Protein 4AO9 (pdb70)

Secondary structure (DSSP, 8-state):
-HHHHHHHHHHHHHHHHHH-HHHHHHHHHHTTTSGGG-SSGGG--SS-PPEEEEEETTEEEETT--EEEESSGGGGTTTT-S--HHHHHHHHHHHHT-S---SEESSHHHHHHHHHHHSTT-SEEEEESSHHHHHHHHHHHHHHHHT--EEEEETT-B-STT-BBSSSB-TTS--SEEEEE-TT-HHHHHHHHHHTGGGEEEEEE-SEESTTT-EEPPHHHHHHHHHHHHHHTPEEEEE-TTGGGGSTT-HHHHHT---SEEEEEGGGGTTSS-EEEEE-HHHHGGG-TTT-S-----TTTT-HHHHHHHHHHHHHTS-HHHHHHHHHHHHHHHHHHHHHHHHHTBS-EEEEETTEEEEES--S---SGGGGTT--HHHHHHHHHHHHHTTEE--TT-EEE--TT--HHHHHHHHHHHHHHHHHSGGGSPB--/-HHHHHHHHHHHHHHHHHH-HHHHHHHHHHTTTSGGG-SSGGG--SS-PPEEEEEETTEEEETT--EEEESSGGGGTTTT-S--HHHHHHHHHHHHT-S---SEESSHHHHHHHHHHHSTT-SEEEEESSHHHHHHHHHHHHHHHHT--EEEEETT-B-STT-BBSSSB-TTS---EEEEE-TT-HHHHHHHHHHTGGGEEEEEE-SEESTTTSEEPPHHHHHHHHHHHHHHTPEEEEE-TTGGGGSTT-HHHHHT---SEEEEEGGGGTTSS-EEEEE-HHHHGGG-TTT-S-----SSTT-HHHHHHHHHIIIIIS-HHHHHHHHHHHHHHHHHHHHHHHHHTBS-EEEEETTEEEEES--S---SGGGGTT--HHHHHHHHHHHHHTTEE--TT-EEE--TT--HHHHHHHHHHHHHHHHHHTTTSPBP-

B-factor: mean 13.39, std 5.67, range [2.56, 36.98]

InterPro domains:
  IPR005814 Aminotransferase class-III [PF00202] (48-366)
  IPR015421 Pyridoxal phosphate-dependent transferase, major domain [G3DSA:3.40.640.10] (85-323)
  IPR015422 Pyridoxal phosphate-dependent transferase, small domain [G3DSA:3.90.1150.10] (22-418)
  IPR015424 Pyridoxal phosphate-dependent transferase [SSF53383] (23-423)

Foldseek 3Di:
DVVVLVVLLVVLQVVVCVQAVQQVVQQVVLCVPDPSSDDDVLQADPPGHFAWDDWDQQWTATPSGFIFREFCQPVQLRQATDCNVLLVVLLVVLVVVPWLPPDDDDQLVLLQVVLCVLAVLFVGKFKDQFQLVQVVVVQVLLCVVLVAFEEEEEAQADRDDQAGHHQHRDPNHDPGRYDYYHAQDLVRLLVVCQVCLSRYSEYEYECFGRRLFAAHRDLSNLVSNLVSCVVSVHFYEYEQQPQCLQALRGDCVVSVHRTQKYKHARNLLLSHRIIMMGGDPVSVVLDPVVDHDDDDDDRCGRISSSSSNNSSCQPPPSHNVNSHVQQVVLVVLQVLQQVLCVVLQFQWHWHHGGQKIFIARHADDDNGSVRRVPGDLSLLVSLQSLSVVLRHHHGSRRITGHHDSQDPVNSVSVSVSSVVSCVVCVVPTHGND/DVVVLVVLLVVLQVVVCVQAVQQVVQQVVLCVPDPSSDDDVQQADPPGHFAWDDWDFQWTATPSGFIFREFCQPVQLRQATDCNPLLVVLLVVLVVVPWLPPDDDDQLVLLQVVLCVLQVLFVGKFKDQFQLLQVVVVQVLLCVVLVAFEEEEEALADRDDQAHHHQHGDPSHDPTRYDYYHAQDLVRVLVVCVVCLQRYREYEYECFRRRLFAAHRDLSNVVSRLVSCVVSVHFYEYEQQPQCLQALSGDCVVSPHRTQKYKHARNLLLSHRIIMMGGDPVSVVLDVVVDHDDDDDDRCGRISSSSSNNSSCQPPPSDNVVSHVQQVVLVVLQVLLQVLCVVLQFQWHWHHGGQKIFIAQHHDRDNGSVRRPPTDLSLLQSLQSLSVVLRHHHGSRRITGHHRSQDPVNSVSVSVSSNVSCVVCVVPTHGHD

Radius of gyration: 27.03 Å; Cα contacts (8 Å, |Δi|>4): 2043; chains: 2; bounding box: 91×58×59 Å

CATH classification: 3.90.1150.10 (+1 more: 3.40.640.10)

Nearest PDB structures (foldseek):
  4aoa-assembly1_A  TM=1.001E+00  e=7.523E-86  Variovorax paradoxus
  2yku-assembly1_C  TM=9.860E-01  e=5.138E-57  Mesorhizobium sp. LUK
  3fqa-assembly1_B  TM=9.508E-01  e=5.139E-36  Synechococcus elongatus PCC 6301
  2e7u-assembly1_A-2  TM=9.328E-01  e=7.693E-36  Thermus thermophilus HB8
  2hoz-assembly1_B  TM=9.363E-01  e=2.436E-35  Synechococcus elongatus PCC 6301

Solvent-accessible surface area: 27802 Å² total; per-residue (Å²): 112,123,63,39,6,68,119,26,20,64,60,3,58,130,92,12,34,89,51,6,69,22,0,59,156,43,16,108,37,4,20,132,28,0,1,0,0,0,1,5,21,46,8,28,23,40,42,4,2,1,3,1,37,104,3,101,22,12,9,0,30,3,32,45,51,65,150,8,10,1,0,1,0,9,13,0,0,0,0,8,4,0,28,16,66,55,4,55,85,18,0,35,127,10,5,120,26,1,12,11,12,4,4,4,4,79,47,0,10,124,0,0,122,37,0,12,95,11,1,81,7,2,82,24,0,0,0,3,3,8,15,14,17,0,1,1,6,0,0,9,0,0,12,74,72,33,68,50,133,30,0,0,0,2,20,10,3,67,6,6,9,4,0,9,11,38,87,191,59,39,84,8,18,3,45,15,65,27,37,33,8,57,5,24,45,19,151,41,0,87,52,42,0,80,177,34,2,110,92,0,0,0,0,0,2,14,0,1,2,1,34,21,2,0,0,33,6,49,86,92,0,0,73,0,0,40,75,1,0,92,126,23,43,5,6,0,0,0,7,0,15,20,1,0,0,3,5,52,77,0,5,1,58,148,62,64,12,136,2,14,0,1,0,1,0,24,0,0,0,1,0,10,8,0,0,1,1,0,0,74,39,78,0,0,42,24,0,16,41,118,118,22,80,6,57,4,27,16,27,7,3,4,33,9,6,3,1,13,0,0,58,5,0,3,51,139,43,0,33,31,134,20,1,17,49,4,13,130,74,0,73,58,1,48,64,103,0,48,52,38,1,77,127,84,20,3,6,5,32,3,14,6,32,1,1,0,0,1,1,0,10,34,102,36,109,6,100,14,35,135,60,28,78,105,36,40,43,40,4,55,55,6,4,6,7,23,2,15,88,73,84,0,8,5,2,36,49,7,0,1,0,0,1,56,48,6,70,93,57,20,9,70,110,2,21,66,3,0,25,52,0,7,66,65,34,34,101,26,7,54,139,30,172,109,127,78,50,4,68,110,24,19,53,55,16,60,143,146,10,38,107,45,5,56,24,0,66,156,46,9,108,64,5,17,172,22,0,2,1,0,0,1,6,21,51,9,28,22,41,43,3,2,1,2,0,38,102,2,102,22,11,19,0,40,3,33,45,51,69,143,7,7,1,0,1,0,9,14,1,0,0,0,9,4,1,28,15,68,60,4,54,83,20,0,36,129,11,5,123,26,1,9,11,12,4,4,4,4,80,36,0,8,103,0,0,101,26,0,11,98,13,1,72,5,2,74,26,0,0,0,3,3,8,15,14,15,0,2,1,6,0,0,9,0,0,13,75,75,33,67,57,134,36,0,0,0,2,13,14,3,70,5,6,10,3,0,11,12,37,88,190,58,36,88,9,17,3,43,17,66,28,32,30,8,42,5,28,43,14,152,43,0,98,52,45,0,135,178,51,1,97,88,0,0,0,0,0,2,13,0,1,2,1,36,24,3,0,0,30,7,48,71,95,1,0,82,0,0,46,107,12,0,92,148,26,40,5,7,0,0,0,6,1,14,22,1,0,2,1,7,49,78,0,3,2,53,137,55,66,6,125,2,14,0,0,0,0,0,24,1,0,0,1,4,9,10,1,0,1,0,0,0,70,41,78,0,0,44,24,0,16,42,122,121,22,78,5,57,5,27,19,23,6,3,5,21,9,2,3,0,6,0,0,64,7,0,3,53,140,40,0,33,49,140,14,1,16,50,4,15,128,67,0,71,58,2,47,63,104,0,48,63,38,2,78,129,76,21,5,8,9,34,3,15,7,27,1,1,0,0,1,0,2,10,27,91,46,110,6,96,16,30,128,67,18,93,102,24,42,36,45,5,42,55,6,4,6,9,20,3,17,59,73,74,1,9,5,2,37,62,7,0,1,0,0,0,50,46,4,70,96,65,22,11,71,87,1,19,68,4,0,25,53,0,7,67,64,34,31,91,22,6,53,143,37,173

Organism: Variovorax paradoxus (NCBI:txid34073)

Sequence (866 aa):
THAAIDQALADAYRRFTDANPASQRQFEAQARYMPGANSRSVLFYAPFPLTIARGEGAALWDADGHRYADFIAEYTAGVYGHSAPEIRDAVIEAMQGGINLTGHNLLEGRLARLICERFPQIEQLRFTNSGTEANLMALTAALHFTGRRKIVVFSGGYHGGVLGFGARPSSPTTVPFDFLVLPYNDAQTARAQIERHGPEIAVVLVEPMQGASGCIPGQPDFLQALRESATQVGALLVFDEVMTSRLAPHGLANKLGIRSDLTTLGKYIGGGMSFGAFGGRADVMALFDPRTGPLAHSGGTFNNNVMTMAAGYAGLTKLFTPEAAGALAERGEALRARLNALCANEGVAMQFTGIGSLMNAHFVQGDVRSSEDLAAVDGRLRQLLFFHLLNEDIYSSPRGFVVLSLPLTDADIDRYVAAIGSFIGGHGALLPRANTHAAIDQALADAYRRFTDANPASQRQFEAQARYMPGANSRSVLFYAPFPLTIARGEGAALWDADGHRYADFIAEYTAGVYGHSAPEIRDAVIEAMQGGINLTGHNLLEGRLARLICERFPQIEQLRFTNSGTEANLMALTAALHFTGRRKIVVFSGGYHGGVLGFGARPSSPTTVPFDFLVLPYNDAQTARAQIERHGPEIAVVLVEPMQGASGCIPGQPDFLQALRESATQVGALLVFDEVMTSRLAPHGLANKLGIRSDLTTLGKYIGGGMSFGAFGGRADVMALFDPRTGPLAHSGTFNNNVMTMAAGYAGLTKLFTPEAAGALAERGEALRARLNALCANEGVAMQFTGIGSLMNAHFVQGDVRSSEDLAAVDGRLRQLLFFHLLNEDIYSSSPRGFVVLSLPLTDADIDRYVAAIGSFIGGHGALLPRAN

Structure (mmCIF, N/CA/C/O backbone):
data_4AO9
#
_entry.id   4AO9
#
_cell.length_a   88.740
_cell.length_b   100.110
_cell.length_c   104.799
_cell.angle_alpha   90.00
_cell.angle_beta   90.00
_cell.angle_gamma   90.00
#
_symmetry.space_group_name_H-M   'P 21 21 21'
#
loop_
_entity.id
_entity.type
_entity.pdbx_description
1 polymer 'BETA-PHENYLALANINE AMINOTRANSFERASE'
2 non-polymer "PYRIDOXAL-5'-PHOSPHATE"
3 non-polymer GLYCEROL
4 water water
#
loop_
_atom_site.group_PDB
_atom_site.id
_atom_site.type_symbol
_atom_site.label_atom_id
_atom_site.label_alt_id
_atom_site.label_comp_id
_atom_site.label_asym_id
_atom_site.label_entity_id
_atom_site.label_seq_id
_atom_site.pdbx_PDB_ins_code
_atom_site.Cartn_x
_atom_site.Cartn_y
_atom_site.Cartn_z
_atom_site.occupancy
_atom_site.B_iso_or_equiv
_atom_site.auth_seq_id
_atom_site.auth_comp_id
_atom_site.auth_asym_id
_atom_site.auth_atom_id
_atom_site.pdbx_PDB_model_num
ATOM 1 N N . THR A 1 22 ? -20.313 7.891 -12.950 1.00 34.66 2 THR A N 1
ATOM 2 C CA . THR A 1 22 ? -19.353 6.781 -13.242 1.00 34.15 2 THR A CA 1
ATOM 3 C C . THR A 1 22 ? -17.913 7.282 -13.381 1.00 33.57 2 THR A C 1
ATOM 4 O O . THR A 1 22 ? -17.018 6.770 -12.708 1.00 33.02 2 THR A O 1
ATOM 8 N N . HIS A 1 23 ? -17.698 8.273 -14.248 1.00 33.09 3 HIS A N 1
ATOM 9 C CA . HIS A 1 23 ? -16.368 8.842 -14.472 1.00 32.43 3 HIS A CA 1
ATOM 10 C C . HIS A 1 23 ? -15.765 9.366 -13.169 1.00 32.07 3 HIS A C 1
ATOM 11 O O . HIS A 1 23 ? -14.609 9.064 -12.845 1.00 31.65 3 HIS A O 1
ATOM 18 N N . ALA A 1 24 ? -16.558 10.136 -12.424 1.00 31.56 4 ALA A N 1
ATOM 19 C CA . ALA A 1 24 ? -16.136 10.682 -11.132 1.00 30.80 4 ALA A CA 1
ATOM 20 C C . ALA A 1 24 ? -15.835 9.573 -10.122 1.00 30.02 4 ALA A C 1
ATOM 21 O O . ALA A 1 24 ? -14.838 9.642 -9.392 1.00 29.91 4 ALA A O 1
ATOM 23 N N . ALA A 1 25 ? -16.689 8.549 -10.105 1.00 29.16 5 ALA A N 1
ATOM 24 C CA . ALA A 1 25 ? -16.541 7.397 -9.213 1.00 28.25 5 ALA A CA 1
ATOM 25 C C . ALA A 1 25 ? -15.277 6.582 -9.512 1.00 27.22 5 ALA A C 1
ATOM 26 O O . ALA A 1 25 ? -14.646 6.043 -8.597 1.00 26.85 5 ALA A O 1
ATOM 28 N N . ILE A 1 26 ? -14.920 6.488 -10.790 1.00 26.30 6 ILE A N 1
ATOM 29 C CA . ILE A 1 26 ? -13.684 5.807 -11.187 1.00 25.31 6 ILE A CA 1
ATOM 30 C C . ILE A 1 26 ? -12.460 6.610 -10.718 1.00 25.46 6 ILE A C 1
ATOM 31 O O . ILE A 1 26 ? -11.502 6.031 -10.191 1.00 24.46 6 ILE A O 1
ATOM 36 N N . ASP A 1 27 ? -12.503 7.932 -10.896 1.00 25.70 7 ASP A N 1
ATOM 37 C CA . ASP A 1 27 ? -11.445 8.818 -10.388 1.00 26.08 7 ASP A CA 1
ATOM 38 C C . ASP A 1 27 ? -11.266 8.650 -8.878 1.00 26.06 7 ASP A C 1
ATOM 39 O O . ASP A 1 27 ? -10.136 8.566 -8.392 1.00 25.59 7 ASP A O 1
ATOM 44 N N . GLN A 1 28 ? -12.384 8.598 -8.150 1.00 26.39 8 GLN A N 1
ATOM 45 C CA . GLN A 1 28 ? -12.383 8.405 -6.698 1.00 26.55 8 GLN A CA 1
ATOM 46 C C . GLN A 1 28 ? -11.774 7.062 -6.296 1.00 25.65 8 GLN A C 1
ATOM 47 O O . GLN A 1 28 ? -10.928 7.009 -5.404 1.00 25.29 8 GLN A O 1
ATOM 53 N N . ALA A 1 29 ? -12.205 5.987 -6.960 1.00 24.63 9 ALA A N 1
ATOM 54 C CA . ALA A 1 29 ? -11.710 4.640 -6.672 1.00 23.57 9 ALA A CA 1
ATOM 55 C C . ALA A 1 29 ? -10.209 4.537 -6.933 1.00 22.67 9 ALA A C 1
ATOM 56 O O . ALA A 1 29 ? -9.488 3.865 -6.190 1.00 22.54 9 ALA A O 1
ATOM 58 N N . LEU A 1 30 ? -9.747 5.211 -7.985 1.00 22.13 10 LEU A N 1
ATOM 59 C CA . LEU A 1 30 ? -8.323 5.216 -8.319 1.00 21.20 10 LEU A CA 1
ATOM 60 C C . LEU A 1 30 ? -7.494 5.987 -7.292 1.00 21.19 10 LEU A C 1
ATOM 61 O O . LEU A 1 30 ? -6.412 5.531 -6.902 1.00 20.40 10 LEU A O 1
ATOM 66 N N . ALA A 1 31 ? -8.003 7.141 -6.855 1.00 21.19 11 ALA A N 1
ATOM 67 C CA . ALA A 1 31 ? -7.340 7.936 -5.815 1.00 21.21 11 ALA A CA 1
ATOM 68 C C . ALA A 1 31 ? -7.173 7.105 -4.543 1.00 21.27 11 ALA A C 1
ATOM 69 O O . ALA A 1 31 ? -6.113 7.126 -3.905 1.00 21.05 11 ALA A O 1
ATOM 71 N N . ASP A 1 32 ? -8.223 6.366 -4.196 1.00 21.44 12 ASP A N 1
ATOM 72 C CA . ASP A 1 32 ? -8.210 5.460 -3.058 1.00 21.60 12 ASP A CA 1
ATOM 73 C C . ASP A 1 32 ? -7.160 4.346 -3.232 1.00 20.66 12 ASP A C 1
ATOM 74 O O . ASP A 1 32 ? -6.406 4.052 -2.308 1.00 20.73 12 ASP A O 1
ATOM 79 N N . ALA A 1 33 ? -7.107 3.745 -4.422 1.00 19.49 13 ALA A N 1
ATOM 80 C CA . ALA A 1 33 ? -6.133 2.684 -4.702 1.00 18.44 13 ALA A CA 1
ATOM 81 C C . ALA A 1 33 ? -4.691 3.189 -4.584 1.00 17.85 13 ALA A C 1
ATOM 82 O O . ALA A 1 33 ? -3.830 2.504 -4.009 1.00 17.14 13 ALA A O 1
ATOM 84 N N . TYR A 1 34 ? -4.442 4.387 -5.115 1.00 17.66 14 TYR A N 1
ATOM 85 C CA . TYR A 1 34 ? -3.124 5.025 -5.006 1.00 17.54 14 TYR A CA 1
ATOM 86 C C . TYR A 1 34 ? -2.726 5.197 -3.539 1.00 18.13 14 TYR A C 1
ATOM 87 O O . TYR A 1 34 ? -1.600 4.881 -3.153 1.00 18.22 14 TYR A O 1
ATOM 96 N N . ARG A 1 35 ? -3.658 5.687 -2.720 1.00 18.52 15 ARG A N 1
ATOM 97 C CA . ARG A 1 35 ? -3.358 5.917 -1.307 1.00 18.93 15 ARG A CA 1
ATOM 98 C C . ARG A 1 35 ? -3.029 4.627 -0.566 1.00 18.35 15 ARG A C 1
ATOM 99 O O . ARG A 1 35 ? -2.046 4.568 0.180 1.00 18.42 15 ARG A O 1
ATOM 107 N N . ARG A 1 36 ? -3.857 3.602 -0.758 1.00 17.94 16 ARG A N 1
ATOM 108 C CA . ARG A 1 36 ? -3.652 2.321 -0.094 1.00 17.85 16 ARG A CA 1
ATOM 109 C C . ARG A 1 36 ? -2.327 1.684 -0.534 1.00 16.68 16 ARG A C 1
ATOM 110 O O . ARG A 1 36 ? -1.572 1.171 0.295 1.00 16.79 16 ARG A O 1
ATOM 118 N N . PHE A 1 37 ? -2.055 1.745 -1.835 1.00 16.23 17 PHE A N 1
ATOM 119 C CA . PHE A 1 37 ? -0.795 1.250 -2.389 1.00 15.21 17 PHE A CA 1
ATOM 120 C C . PHE A 1 37 ? 0.400 1.984 -1.773 1.00 15.47 17 PHE A C 1
ATOM 121 O O . PHE A 1 37 ? 1.369 1.354 -1.329 1.00 15.08 17 PHE A O 1
ATOM 129 N N . THR A 1 38 ? 0.314 3.313 -1.724 1.00 15.43 18 THR A N 1
ATOM 130 C CA . THR A 1 38 ? 1.380 4.139 -1.152 1.00 16.13 18 THR A CA 1
ATOM 131 C C . THR A 1 38 ? 1.620 3.818 0.328 1.00 16.33 18 THR A C 1
ATOM 132 O O . THR A 1 38 ? 2.756 3.601 0.739 1.00 16.52 18 THR A O 1
ATOM 136 N N . ASP A 1 39 ? 0.543 3.771 1.115 1.00 17.11 19 ASP A N 1
ATOM 137 C CA . ASP A 1 39 ? 0.654 3.546 2.561 1.00 17.34 19 ASP A CA 1
ATOM 138 C C . ASP A 1 39 ? 1.231 2.181 2.904 1.00 16.49 19 ASP A C 1
ATOM 139 O O . ASP A 1 39 ? 1.944 2.036 3.896 1.00 16.11 19 ASP A O 1
ATOM 144 N N . ALA A 1 40 ? 0.941 1.196 2.054 1.00 16.02 20 ALA A N 1
ATOM 145 C CA . ALA A 1 40 ? 1.360 -0.183 2.282 1.00 15.49 20 ALA A CA 1
ATOM 146 C C . ALA A 1 40 ? 2.790 -0.463 1.833 1.00 14.78 20 ALA A C 1
ATOM 147 O O . ALA A 1 40 ? 3.353 -1.494 2.204 1.00 14.51 20 ALA A O 1
ATOM 149 N N . ASN A 1 41 ? 3.374 0.457 1.063 1.00 13.88 21 ASN A N 1
ATOM 150 C CA . ASN A 1 41 ? 4.694 0.228 0.452 1.00 13.42 21 ASN A CA 1
ATOM 151 C C . ASN A 1 41 ? 5.723 1.344 0.695 1.00 13.28 21 ASN A C 1
ATOM 152 O O . ASN A 1 41 ? 6.322 1.874 -0.253 1.00 13.86 21 ASN A O 1
ATOM 157 N N . PRO A 1 42 ? 5.967 1.685 1.980 1.00 13.44 22 PRO A N 1
ATOM 158 C CA . PRO A 1 42 ? 6.906 2.783 2.236 1.00 13.03 22 PRO A CA 1
ATOM 159 C C . PRO A 1 42 ? 8.358 2.515 1.835 1.00 13.23 22 PRO A C 1
ATOM 160 O O . PRO A 1 42 ? 9.068 3.449 1.432 1.00 13.26 22 PRO A O 1
ATOM 164 N N . ALA A 1 43 ? 8.804 1.269 1.951 1.00 12.35 23 ALA A N 1
ATOM 165 C CA . ALA A 1 43 ? 10.164 0.929 1.557 1.00 12.25 23 ALA A CA 1
ATOM 166 C C . ALA A 1 43 ? 10.325 1.089 0.039 1.00 12.11 23 ALA A C 1
ATOM 167 O O . ALA A 1 43 ? 11.337 1.632 -0.421 1.00 12.52 23 ALA A O 1
ATOM 169 N N . SER A 1 44 ? 9.331 0.657 -0.734 1.00 12.23 24 SER A N 1
ATOM 170 C CA . SER A 1 44 ? 9.395 0.885 -2.183 1.00 12.09 24 SER A CA 1
ATOM 171 C C . SER A 1 44 ? 9.361 2.368 -2.522 1.00 12.19 24 SER A C 1
ATOM 172 O O . SER A 1 44 ? 10.034 2.813 -3.456 1.00 12.22 24 SER A O 1
ATOM 175 N N . GLN A 1 45 ? 8.604 3.152 -1.754 1.00 12.67 25 GLN A N 1
ATOM 176 C CA . GLN A 1 45 ? 8.568 4.583 -2.030 1.00 13.28 25 GLN A CA 1
ATOM 177 C C . GLN A 1 45 ? 9.921 5.237 -1.744 1.00 13.29 25 GLN A C 1
ATOM 178 O O . GLN A 1 45 ? 10.397 6.038 -2.548 1.00 12.59 25 GLN A O 1
ATOM 184 N N . ARG A 1 46 ? 10.523 4.901 -0.600 1.00 13.47 26 ARG A N 1
ATOM 185 C CA . ARG A 1 46 ? 11.860 5.383 -0.236 1.00 13.79 26 ARG A CA 1
ATOM 186 C C . ARG A 1 46 ? 12.880 5.042 -1.320 1.00 13.14 26 ARG A C 1
ATOM 187 O O . ARG A 1 46 ? 13.686 5.884 -1.723 1.00 13.27 26 ARG A O 1
ATOM 195 N N . GLN A 1 47 ? 12.832 3.799 -1.785 1.00 13.01 27 GLN A N 1
ATOM 196 C CA . GLN A 1 47 ? 13.781 3.333 -2.790 1.00 12.96 27 GLN A CA 1
ATOM 197 C C . GLN A 1 47 ? 13.607 4.089 -4.109 1.00 12.58 27 GLN A C 1
ATOM 198 O O . GLN A 1 47 ? 14.605 4.483 -4.739 1.00 12.13 27 GLN A O 1
ATOM 204 N N . PHE A 1 48 ? 12.355 4.307 -4.511 1.00 11.87 28 PHE A N 1
ATOM 205 C CA . PHE A 1 48 ? 12.061 5.076 -5.714 1.00 11.48 28 PHE A CA 1
ATOM 206 C C . PHE A 1 48 ? 12.631 6.487 -5.639 1.00 11.91 28 PHE A C 1
ATOM 207 O O . PHE A 1 48 ? 13.291 6.952 -6.574 1.00 11.65 28 PHE A O 1
ATOM 215 N N . GLU A 1 49 ? 12.388 7.167 -4.522 1.00 12.06 29 GLU A N 1
ATOM 216 C CA . GLU A 1 49 ? 12.853 8.540 -4.382 1.00 13.27 29 GLU A CA 1
ATOM 217 C C . GLU A 1 49 ? 14.375 8.637 -4.436 1.00 12.93 29 GLU A C 1
ATOM 218 O O . GLU A 1 49 ? 14.933 9.577 -5.013 1.00 13.75 29 GLU A O 1
ATOM 224 N N . ALA A 1 50 ? 15.045 7.660 -3.838 1.00 12.47 30 ALA A N 1
ATOM 225 C CA . ALA A 1 50 ? 16.502 7.651 -3.814 1.00 12.15 30 ALA A CA 1
ATOM 226 C C . ALA A 1 50 ? 17.075 7.399 -5.212 1.00 12.00 30 ALA A C 1
ATOM 227 O O . ALA A 1 50 ? 18.016 8.075 -5.658 1.00 11.93 30 ALA A O 1
ATOM 229 N N . GLN A 1 51 ? 16.48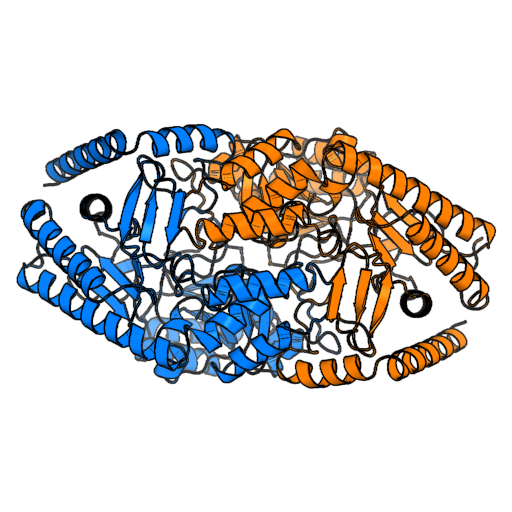1 6.438 -5.906 1.00 11.33 31 GLN A N 1
ATOM 230 C CA . GLN A 1 51 ? 16.978 5.998 -7.201 1.00 11.07 31 GLN A CA 1
ATOM 231 C C . GLN A 1 51 ? 16.684 7.019 -8.304 1.00 10.93 31 GLN A C 1
ATOM 232 O O . GLN A 1 51 ? 17.413 7.077 -9.303 1.00 10.75 31 GLN A O 1
ATOM 238 N N . ALA A 1 52 ? 15.642 7.833 -8.118 1.00 11.21 32 ALA A N 1
ATOM 239 C CA . ALA A 1 52 ? 15.285 8.881 -9.089 1.00 11.14 32 ALA A CA 1
ATOM 240 C C . ALA A 1 52 ? 16.367 9.957 -9.239 1.00 11.16 32 ALA A C 1
ATOM 241 O O . ALA A 1 52 ? 16.353 10.742 -10.191 1.00 11.54 32 ALA A O 1
ATOM 243 N N . ARG A 1 53 ? 17.311 9.995 -8.303 1.00 10.81 33 ARG A N 1
ATOM 244 C CA . ARG A 1 53 ? 18.434 10.918 -8.424 1.00 11.26 33 ARG A CA 1
ATOM 245 C C . ARG A 1 53 ? 19.324 10.569 -9.621 1.00 11.34 33 ARG A C 1
ATOM 246 O O . ARG A 1 53 ? 19.898 11.464 -10.243 1.00 12.74 33 ARG A O 1
ATOM 254 N N . TYR A 1 54 ? 19.426 9.274 -9.928 1.00 9.94 34 TYR A N 1
ATOM 255 C CA . TYR A 1 54 ? 20.463 8.775 -10.844 1.00 9.48 34 TYR A CA 1
ATOM 256 C C . TYR A 1 54 ? 19.942 8.204 -12.140 1.00 9.33 34 TYR A C 1
ATOM 257 O O . TYR A 1 54 ? 20.722 7.995 -13.071 1.00 9.34 34 TYR A O 1
ATOM 266 N N . MET A 1 55 ? 18.650 7.914 -12.184 1.00 9.51 35 MET A N 1
ATOM 267 C CA . MET A 1 55 ? 18.024 7.435 -13.418 1.00 9.87 35 MET A CA 1
ATOM 268 C C . MET A 1 55 ? 16.720 8.181 -13.583 1.00 10.35 35 MET A C 1
ATOM 269 O O . MET A 1 55 ? 16.048 8.423 -12.597 1.00 10.40 35 MET A O 1
ATOM 274 N N . PRO A 1 56 ? 16.362 8.563 -14.821 1.00 10.40 36 PRO A N 1
ATOM 275 C CA . PRO A 1 56 ? 15.154 9.389 -14.951 1.00 11.26 36 PRO A CA 1
ATOM 276 C C . PRO A 1 56 ? 13.916 8.604 -14.527 1.00 11.40 36 PRO A C 1
ATOM 277 O O . PRO A 1 56 ? 13.667 7.503 -15.037 1.00 11.56 36 PRO A O 1
ATOM 281 N N . GLY A 1 57 ? 13.165 9.144 -13.567 1.00 11.56 37 GLY A N 1
ATOM 282 C CA . GLY A 1 57 ? 12.040 8.410 -12.982 1.00 11.91 37 GLY A CA 1
ATOM 283 C C . GLY A 1 57 ? 12.455 7.115 -12.293 1.00 11.23 37 GLY A C 1
ATOM 284 O O . GLY A 1 57 ? 11.658 6.167 -12.205 1.00 11.54 37 GLY A O 1
ATOM 285 N N . ALA A 1 58 ? 13.700 7.085 -11.803 1.00 11.71 38 ALA A N 1
ATOM 286 C CA . ALA A 1 58 ? 14.321 5.906 -11.178 1.00 11.68 38 ALA A CA 1
ATOM 287 C C . ALA A 1 58 ? 14.363 4.690 -12.103 1.00 11.63 38 ALA A C 1
ATOM 288 O O . ALA A 1 58 ? 14.511 3.564 -11.654 1.00 11.49 38 ALA A O 1
ATOM 290 N N . ASN A 1 59 ? 14.270 4.937 -13.408 1.00 11.38 39 ASN A N 1
ATOM 291 C CA . ASN A 1 59 ? 13.835 3.907 -14.350 1.00 10.74 39 ASN A CA 1
ATOM 292 C C . ASN A 1 59 ? 14.840 3.613 -15.457 1.00 10.65 39 ASN A C 1
ATOM 293 O O . ASN A 1 59 ? 15.496 4.531 -15.971 1.00 10.85 39 ASN A O 1
ATOM 298 N N . SER A 1 60 ? 14.945 2.333 -15.828 1.00 9.78 40 SER A N 1
ATOM 299 C CA . SER A 1 60 ? 15.804 1.921 -16.936 1.00 10.84 40 SER A CA 1
ATOM 300 C C . SER A 1 60 ? 15.075 1.071 -17.990 1.00 11.04 40 SER A C 1
ATOM 301 O O . SER A 1 60 ? 15.663 0.702 -19.013 1.00 10.85 40 SER A O 1
ATOM 304 N N . ARG A 1 61 ? 13.802 0.764 -17.730 1.00 11.14 41 ARG A N 1
ATOM 305 C CA . ARG A 1 61 ? 12.945 0.014 -18.669 1.00 11.72 41 ARG A CA 1
ATOM 306 C C . ARG A 1 61 ? 11.556 0.579 -18.510 1.00 11.91 41 ARG A C 1
ATOM 307 O O . ARG A 1 61 ? 10.913 0.349 -17.485 1.00 10.99 41 ARG A O 1
ATOM 315 N N . SER A 1 62 ? 11.094 1.324 -19.512 1.00 12.49 42 SER A N 1
ATOM 316 C CA . SER A 1 62 ? 9.875 2.119 -19.373 1.00 13.74 42 SER A CA 1
ATOM 317 C C . SER A 1 62 ? 8.649 1.343 -18.902 1.00 14.21 42 SER A C 1
ATOM 318 O O . SER A 1 62 ? 7.854 1.864 -18.114 1.00 14.49 42 SER A O 1
ATOM 321 N N . VAL A 1 63 ? 8.497 0.100 -19.355 1.00 14.71 43 VAL A N 1
ATOM 322 C CA . VAL A 1 63 ? 7.316 -0.692 -18.986 1.00 15.38 43 VAL A CA 1
ATOM 323 C C . VAL A 1 63 ? 7.235 -0.994 -17.482 1.00 15.22 43 VAL A C 1
ATOM 324 O O . VAL A 1 63 ? 6.157 -1.283 -16.951 1.00 16.04 43 VAL A O 1
ATOM 328 N N . LEU A 1 64 ? 8.374 -0.920 -16.795 1.00 14.33 44 LEU A N 1
ATOM 329 C CA . LEU A 1 64 ? 8.423 -1.210 -15.367 1.00 13.96 44 LEU A CA 1
ATOM 330 C C . LEU A 1 64 ? 7.933 -0.042 -14.529 1.00 14.43 44 LEU A C 1
ATOM 331 O O . LEU A 1 64 ? 7.661 -0.214 -13.347 1.00 15.34 44 LEU A O 1
ATOM 336 N N . PHE A 1 65 ? 7.834 1.147 -15.119 1.00 13.46 45 PHE A N 1
ATOM 337 C CA . PHE A 1 65 ? 7.287 2.265 -14.359 1.00 12.96 45 PHE A CA 1
ATOM 338 C C . PHE A 1 65 ? 5.766 2.295 -14.394 1.00 13.27 45 PHE A C 1
ATOM 339 O O . PHE A 1 65 ? 5.151 2.123 -15.446 1.00 13.42 45 PHE A O 1
ATOM 347 N N . TYR A 1 66 ? 5.170 2.523 -13.228 1.00 12.76 46 TYR A N 1
ATOM 348 C CA . TYR A 1 66 ? 3.752 2.869 -13.147 1.00 12.74 46 TYR A CA 1
ATOM 349 C C . TYR A 1 66 ? 3.536 3.826 -11.984 1.00 13.20 46 TYR A C 1
ATOM 350 O O . TYR A 1 66 ? 4.329 3.855 -11.026 1.00 12.97 46 TYR A O 1
ATOM 359 N N . ALA A 1 67 ? 2.469 4.619 -12.081 1.00 13.71 47 ALA A N 1
ATOM 360 C CA . ALA A 1 67 ? 2.115 5.566 -11.036 1.00 14.44 47 ALA A CA 1
ATOM 361 C C . ALA A 1 67 ? 1.396 4.862 -9.880 1.00 14.53 47 ALA A C 1
ATOM 362 O O . ALA A 1 67 ? 0.743 3.841 -10.088 1.00 14.77 47 ALA A O 1
ATOM 364 N N . PRO A 1 68 ? 1.509 5.400 -8.653 1.00 14.92 48 PRO A N 1
ATOM 365 C CA . PRO A 1 68 ? 2.261 6.608 -8.304 1.00 14.97 48 PRO A CA 1
ATOM 366 C C . PRO A 1 68 ? 3.779 6.402 -8.296 1.00 14.99 48 PRO A C 1
ATOM 367 O O . PRO A 1 68 ? 4.531 7.362 -8.506 1.00 16.18 48 PRO A O 1
ATOM 371 N N . PHE A 1 69 ? 4.205 5.156 -8.077 1.00 13.99 49 PHE A N 1
ATOM 372 C CA . PHE A 1 69 ? 5.605 4.728 -8.180 1.00 13.56 49 PHE A CA 1
ATOM 373 C C . PHE A 1 69 ? 5.596 3.206 -8.271 1.00 13.10 49 PHE A C 1
ATOM 374 O O . PHE A 1 69 ? 4.666 2.571 -7.788 1.00 12.93 49 PHE A O 1
ATOM 382 N N . PRO A 1 70 ? 6.625 2.612 -8.899 1.00 12.56 50 PRO A N 1
ATOM 383 C CA . PRO A 1 70 ? 6.656 1.153 -9.004 1.00 12.30 50 PRO A CA 1
ATOM 384 C C . PRO A 1 70 ? 7.197 0.504 -7.742 1.00 12.02 50 PRO A C 1
ATOM 385 O O . PRO A 1 70 ? 8.063 1.078 -7.066 1.00 12.25 50 PRO A O 1
ATOM 389 N N . LEU A 1 71 ? 6.710 -0.694 -7.448 1.00 11.43 51 LEU A N 1
ATOM 390 C CA . LEU A 1 71 ? 7.295 -1.513 -6.392 1.00 11.51 51 LEU A CA 1
ATOM 391 C C . LEU A 1 71 ? 8.712 -1.925 -6.761 1.00 10.92 51 LEU A C 1
ATOM 392 O O . LEU A 1 71 ? 9.002 -2.246 -7.923 1.00 11.62 51 LEU A O 1
ATOM 397 N N . THR A 1 72 ? 9.598 -1.886 -5.772 1.00 10.63 52 THR A N 1
ATOM 398 C CA . THR A 1 72 ? 10.882 -2.565 -5.880 1.00 10.45 52 THR A CA 1
ATOM 399 C C . THR A 1 72 ? 10.706 -4.031 -5.513 1.00 10.76 52 THR A C 1
ATOM 400 O O . THR A 1 72 ? 10.101 -4.356 -4.489 1.00 11.14 52 THR A O 1
ATOM 404 N N . ILE A 1 73 ? 11.234 -4.905 -6.364 1.00 10.54 53 ILE A N 1
ATOM 405 C CA . ILE A 1 73 ? 11.190 -6.343 -6.131 1.00 11.09 53 ILE A CA 1
ATOM 406 C C . ILE A 1 73 ? 12.503 -6.770 -5.476 1.00 11.53 53 ILE A C 1
ATOM 407 O O . ILE A 1 73 ? 13.579 -6.540 -6.032 1.00 11.52 53 ILE A O 1
ATOM 412 N N . ALA A 1 74 ? 12.395 -7.364 -4.289 1.00 11.62 54 ALA A N 1
ATOM 413 C CA . ALA A 1 74 ? 13.560 -7.715 -3.469 1.00 11.57 54 ALA A CA 1
ATOM 414 C C . ALA A 1 74 ? 14.078 -9.128 -3.696 1.00 11.69 54 ALA A C 1
ATOM 415 O O . ALA A 1 74 ? 15.270 -9.386 -3.551 1.00 12.75 54 ALA A O 1
ATOM 417 N N . ARG A 1 75 ? 13.183 -10.047 -4.040 1.00 11.92 55 ARG A N 1
ATOM 418 C CA . ARG A 1 75 ? 13.525 -11.462 -4.058 1.00 12.48 55 ARG A CA 1
ATOM 419 C C . ARG A 1 75 ? 12.546 -12.198 -4.938 1.00 11.60 55 ARG A C 1
ATOM 420 O O . ARG A 1 75 ? 11.397 -11.782 -5.055 1.00 10.84 55 ARG A O 1
ATOM 428 N N . GLY A 1 76 ? 12.996 -13.301 -5.529 1.00 10.81 56 GLY A N 1
ATOM 429 C CA . GLY A 1 76 ? 12.106 -14.211 -6.250 1.00 10.90 56 GLY A CA 1
ATOM 430 C C . GLY A 1 76 ? 12.509 -15.653 -6.018 1.00 11.14 56 GLY A C 1
ATOM 431 O O . GLY A 1 76 ? 13.695 -15.956 -5.851 1.00 11.51 56 GLY A O 1
ATOM 432 N N . GLU A 1 77 ? 11.519 -16.542 -6.015 1.00 11.28 57 GLU A N 1
ATOM 433 C CA . GLU A 1 77 ? 11.755 -17.983 -5.876 1.00 12.28 57 GLU A CA 1
ATOM 434 C C . GLU A 1 77 ? 10.621 -18.707 -6.571 1.00 11.74 57 GLU A C 1
ATOM 435 O O . GLU A 1 77 ? 9.464 -18.433 -6.291 1.00 12.40 57 GLU A O 1
ATOM 441 N N . GLY A 1 78 ? 10.945 -19.616 -7.482 1.00 11.09 58 GLY A N 1
ATOM 442 C CA . GLY A 1 78 ? 9.900 -20.268 -8.279 1.00 11.44 58 GLY A CA 1
ATOM 443 C C . GLY A 1 78 ? 9.069 -19.211 -8.983 1.00 11.39 58 GLY A C 1
ATOM 444 O O . GLY A 1 78 ? 9.619 -18.305 -9.609 1.00 11.33 58 GLY A O 1
ATOM 445 N N . ALA A 1 79 ? 7.748 -19.304 -8.866 1.00 11.42 59 ALA A N 1
ATOM 446 C CA . ALA A 1 79 ? 6.848 -18.296 -9.422 1.00 11.21 59 ALA A CA 1
ATOM 447 C C . ALA A 1 79 ? 6.344 -17.319 -8.349 1.00 11.44 59 ALA A C 1
ATOM 448 O O . ALA A 1 79 ? 5.257 -16.749 -8.480 1.00 12.53 59 ALA A O 1
ATOM 450 N N . ALA A 1 80 ? 7.144 -17.123 -7.298 1.00 11.79 60 ALA A N 1
ATOM 451 C CA . ALA A 1 80 ? 6.844 -16.136 -6.255 1.00 11.93 60 ALA A CA 1
ATOM 452 C C . ALA A 1 80 ? 7.814 -14.957 -6.284 1.00 11.72 60 ALA A C 1
ATOM 453 O O . ALA A 1 80 ? 9.011 -15.123 -6.581 1.00 11.79 60 ALA A O 1
ATOM 455 N N . LEU A 1 81 ? 7.282 -13.768 -6.008 1.00 11.45 61 LEU A N 1
ATOM 456 C CA . LEU A 1 81 ? 8.081 -12.548 -5.875 1.00 11.80 61 LEU A CA 1
ATOM 457 C C . LEU A 1 81 ? 7.751 -11.851 -4.565 1.00 12.07 61 LEU A C 1
ATOM 458 O O . LEU A 1 81 ? 6.599 -11.862 -4.123 1.00 13.24 61 LEU A O 1
ATOM 463 N N . TRP A 1 82 ? 8.764 -11.243 -3.956 1.00 11.81 62 TRP A N 1
ATOM 464 C CA . TRP A 1 82 ? 8.580 -10.423 -2.758 1.00 12.09 62 TRP A CA 1
ATOM 465 C C . TRP A 1 82 ? 9.035 -9.006 -3.055 1.00 11.70 62 TRP A C 1
ATOM 466 O O . TRP A 1 82 ? 10.114 -8.799 -3.615 1.00 11.63 62 TRP A O 1
ATOM 477 N N . ASP A 1 83 ? 8.222 -8.031 -2.672 1.00 11.39 63 ASP A N 1
ATOM 478 C CA . ASP A 1 83 ? 8.643 -6.634 -2.784 1.00 11.68 63 ASP A CA 1
ATOM 479 C C . ASP A 1 83 ? 9.485 -6.156 -1.586 1.00 12.14 63 ASP A C 1
ATOM 480 O O . ASP A 1 83 ? 9.718 -6.905 -0.627 1.00 12.53 63 ASP A O 1
ATOM 485 N N . ALA A 1 84 ? 9.932 -4.905 -1.656 1.00 12.49 64 ALA A N 1
ATOM 486 C CA . ALA A 1 84 ? 10.802 -4.332 -0.631 1.00 12.84 64 ALA A CA 1
ATOM 487 C C . ALA A 1 84 ? 10.127 -4.223 0.739 1.00 13.19 64 ALA A C 1
ATOM 488 O O . ALA A 1 84 ? 10.806 -4.154 1.763 1.00 13.85 64 ALA A O 1
ATOM 490 N N . ASP A 1 85 ? 8.799 -4.228 0.750 1.00 13.54 65 ASP A N 1
ATOM 491 C CA . ASP A 1 85 ? 8.041 -4.189 2.002 1.00 13.46 65 ASP A CA 1
ATOM 492 C C . ASP A 1 85 ? 7.598 -5.570 2.490 1.00 13.93 65 ASP A C 1
ATOM 493 O O . ASP A 1 85 ? 6.878 -5.690 3.483 1.00 15.07 65 ASP A O 1
ATOM 498 N N . GLY A 1 86 ? 8.058 -6.610 1.801 1.00 13.99 66 GLY A N 1
ATOM 499 C CA . GLY A 1 86 ? 7.858 -7.981 2.242 1.00 14.18 66 GLY A CA 1
ATOM 500 C C . GLY A 1 86 ? 6.595 -8.672 1.788 1.00 14.33 66 GLY A C 1
ATOM 501 O O . GLY A 1 86 ? 6.334 -9.802 2.205 1.00 15.32 66 GLY A O 1
ATOM 502 N N . HIS A 1 87 ? 5.806 -8.019 0.934 1.00 13.79 67 HIS A N 1
ATOM 503 C CA . HIS A 1 87 ? 4.624 -8.663 0.366 1.00 13.94 67 HIS A CA 1
ATOM 504 C C . HIS A 1 87 ? 5.044 -9.775 -0.573 1.00 13.41 67 HIS A C 1
ATOM 505 O O . HIS A 1 87 ? 5.946 -9.588 -1.404 1.00 13.55 67 HIS A O 1
ATOM 512 N N . ARG A 1 88 ? 4.394 -10.927 -0.428 1.00 13.87 68 ARG A N 1
ATOM 513 C CA . ARG A 1 88 ? 4.634 -12.077 -1.298 1.00 13.79 68 ARG A CA 1
ATOM 514 C C . ARG A 1 88 ? 3.525 -12.172 -2.333 1.00 13.81 68 ARG A C 1
ATOM 515 O O . ARG A 1 88 ? 2.345 -12.105 -1.997 1.00 14.34 68 ARG A O 1
ATOM 523 N N . TYR A 1 89 ? 3.922 -12.328 -3.594 1.00 12.31 69 TYR A N 1
ATOM 524 C CA . TYR A 1 89 ? 2.970 -12.434 -4.689 1.00 11.95 69 TYR A CA 1
ATOM 525 C C . TYR A 1 89 ? 3.195 -13.678 -5.525 1.00 11.30 69 TYR A C 1
ATOM 526 O O . TYR A 1 89 ? 4.335 -14.138 -5.690 1.00 11.88 69 TYR A O 1
ATOM 535 N N . ALA A 1 90 ? 2.107 -14.202 -6.078 1.00 11.39 70 ALA A N 1
ATOM 536 C CA . ALA A 1 90 ? 2.214 -15.116 -7.202 1.00 11.05 70 ALA A CA 1
ATOM 537 C C . ALA A 1 90 ? 2.466 -14.271 -8.441 1.00 10.65 70 ALA A C 1
ATOM 538 O O . ALA A 1 90 ? 1.743 -13.303 -8.699 1.00 11.11 70 ALA A O 1
ATOM 540 N N . ASP A 1 91 ? 3.510 -14.640 -9.179 1.00 10.11 71 ASP A N 1
ATOM 541 C CA . ASP A 1 91 ? 3.969 -13.906 -10.362 1.00 10.18 71 ASP A CA 1
ATOM 542 C C . ASP A 1 91 ? 3.222 -14.339 -11.627 1.00 10.16 71 ASP A C 1
ATOM 543 O O . ASP A 1 91 ? 3.409 -15.448 -12.112 1.00 11.04 71 ASP A O 1
ATOM 548 N N . PHE A 1 92 ? 2.407 -13.434 -12.156 1.00 10.18 72 PHE A N 1
ATOM 549 C CA . PHE A 1 92 ? 1.687 -13.649 -13.408 1.00 10.29 72 PHE A CA 1
ATOM 550 C C . PHE A 1 92 ? 2.178 -12.768 -14.553 1.00 10.48 72 PHE A C 1
ATOM 551 O O . PHE A 1 92 ? 1.442 -12.489 -15.495 1.00 10.74 72 PHE A O 1
ATOM 559 N N . ILE A 1 93 ? 3.438 -12.357 -14.479 1.00 10.19 73 ILE A N 1
ATOM 560 C CA . ILE A 1 93 ? 4.039 -11.576 -15.573 1.00 10.37 73 ILE A CA 1
ATOM 561 C C . ILE A 1 93 ? 5.399 -12.148 -16.043 1.00 9.92 73 ILE A C 1
ATOM 562 O O . ILE A 1 93 ? 5.740 -12.061 -17.225 1.00 10.39 73 ILE A O 1
ATOM 567 N N . ALA A 1 94 ? 6.177 -12.721 -15.131 1.00 9.91 74 ALA A N 1
ATOM 568 C CA . ALA A 1 94 ? 7.350 -13.531 -15.497 1.00 9.96 74 ALA A CA 1
ATOM 569 C C . ALA A 1 94 ? 8.263 -12.892 -16.550 1.00 10.56 74 ALA A C 1
ATOM 570 O O . ALA A 1 94 ? 8.498 -13.463 -17.626 1.00 10.16 74 ALA A O 1
ATOM 572 N N . GLU A 1 95 ? 8.758 -11.699 -16.216 1.00 10.19 75 GLU A N 1
ATOM 573 C CA . GLU A 1 95 ? 9.700 -10.941 -17.041 1.00 10.37 75 GLU A CA 1
ATOM 574 C C . GLU A 1 95 ? 9.224 -10.790 -18.485 1.00 10.36 75 GLU A C 1
ATOM 575 O O . GLU A 1 95 ? 9.999 -10.912 -19.434 1.00 10.06 75 GLU A O 1
ATOM 581 N N . TYR A 1 96 ? 7.929 -10.523 -18.633 1.00 10.06 76 TYR A N 1
ATOM 582 C CA . TYR A 1 96 ? 7.346 -10.230 -19.941 1.00 10.34 76 TYR A CA 1
ATOM 583 C C . TYR A 1 96 ? 7.643 -11.353 -20.933 1.00 10.60 76 TYR A C 1
ATOM 584 O O . TYR A 1 96 ? 7.954 -11.107 -22.093 1.00 10.97 76 TYR A O 1
ATOM 593 N N . THR A 1 97 ? 7.525 -12.584 -20.423 1.00 10.62 77 THR A N 1
ATOM 594 C CA . THR A 1 97 ? 7.727 -13.871 -21.132 1.00 11.10 77 THR A CA 1
ATOM 595 C C . THR A 1 97 ? 9.149 -14.428 -21.090 1.00 11.07 77 THR A C 1
ATOM 596 O O . THR A 1 97 ? 9.348 -15.601 -21.392 1.00 12.11 77 THR A O 1
ATOM 600 N N . ALA A 1 98 ? 10.137 -13.608 -20.727 1.00 10.59 78 ALA A N 1
ATOM 601 C CA . ALA A 1 98 ? 11.511 -14.111 -20.634 1.00 10.49 78 ALA A CA 1
ATOM 602 C C . ALA A 1 98 ? 11.678 -15.106 -19.484 1.00 10.97 78 ALA A C 1
ATOM 603 O O . ALA A 1 98 ? 12.501 -16.021 -19.560 1.00 11.85 78 ALA A O 1
ATOM 605 N N . GLY A 1 99 ? 10.880 -14.928 -18.429 1.00 10.37 79 GLY A N 1
ATOM 606 C CA . GLY A 1 99 ? 11.045 -15.675 -17.173 1.00 10.19 79 GLY A CA 1
ATOM 607 C C . GLY A 1 99 ? 10.247 -16.969 -17.092 1.00 9.91 79 GLY A C 1
ATOM 608 O O . GLY A 1 99 ? 9.699 -17.308 -16.046 1.00 9.87 79 GLY A O 1
ATOM 609 N N . VAL A 1 100 ? 10.215 -17.726 -18.185 1.00 9.75 80 VAL A N 1
ATOM 610 C CA . VAL A 1 100 ? 9.387 -18.932 -18.245 1.00 9.35 80 VAL A CA 1
ATOM 611 C C . VAL A 1 100 ? 9.830 -20.000 -17.240 1.00 9.90 80 VAL A C 1
ATOM 612 O O . VAL A 1 100 ? 9.040 -20.880 -16.875 1.00 9.59 80 VAL A O 1
ATOM 616 N N . TYR A 1 101 ? 11.076 -19.911 -16.783 1.00 9.55 81 TYR A N 1
ATOM 617 C CA . TYR A 1 101 ? 11.635 -20.904 -15.857 1.00 9.99 81 TYR A CA 1
ATOM 618 C C . TYR A 1 101 ? 11.380 -20.551 -14.401 1.00 10.22 81 TYR A C 1
ATOM 619 O O . TYR A 1 101 ? 11.761 -21.303 -13.498 1.00 10.94 81 TYR A O 1
ATOM 628 N N . GLY A 1 102 ? 10.737 -19.409 -14.173 1.00 9.70 82 GLY A N 1
ATOM 629 C CA . GLY A 1 102 ? 10.621 -18.867 -12.823 1.00 9.75 82 GLY A CA 1
ATOM 630 C C . GLY A 1 102 ? 11.912 -18.185 -12.392 1.00 9.75 82 GLY A C 1
ATOM 631 O O . GLY A 1 102 ? 12.853 -17.999 -13.184 1.00 10.10 82 GLY A O 1
ATOM 632 N N . HIS A 1 103 ? 11.979 -17.836 -11.113 1.00 9.81 83 HIS A N 1
ATOM 633 C CA . HIS A 1 103 ? 13.036 -16.945 -10.628 1.00 10.05 83 HIS A CA 1
ATOM 634 C C . HIS A 1 103 ? 14.264 -17.620 -10.048 1.00 10.23 83 HIS A C 1
ATOM 635 O O . HIS A 1 103 ? 15.241 -16.944 -9.750 1.00 10.28 83 HIS A O 1
ATOM 642 N N . SER A 1 104 ? 14.229 -18.946 -9.918 1.00 10.53 84 SER A N 1
ATOM 643 C CA . SER A 1 104 ? 15.282 -19.656 -9.189 1.00 10.95 84 SER A CA 1
ATOM 644 C C . SER A 1 104 ? 15.509 -21.089 -9.642 1.00 11.42 84 SER A C 1
ATOM 645 O O . SER A 1 104 ? 15.882 -21.935 -8.835 1.00 12.01 84 SER A O 1
ATOM 648 N N . ALA A 1 105 ? 15.297 -21.367 -10.921 1.00 10.76 85 ALA A N 1
ATOM 649 C CA . ALA A 1 105 ? 15.481 -22.725 -11.432 1.00 11.39 85 ALA A CA 1
ATOM 650 C C . ALA A 1 105 ? 16.919 -23.197 -11.199 1.00 11.36 85 ALA A C 1
ATOM 651 O O . ALA A 1 105 ? 17.853 -22.552 -11.655 1.00 11.62 85 ALA A O 1
ATOM 653 N N . PRO A 1 106 ? 17.112 -24.313 -10.468 1.00 11.88 86 PRO A N 1
ATOM 654 C CA . PRO A 1 106 ? 18.478 -24.760 -10.218 1.00 12.04 86 PRO A CA 1
ATOM 655 C C . PRO A 1 106 ? 19.195 -25.198 -11.490 1.00 12.12 86 PRO A C 1
ATOM 656 O O . PRO A 1 106 ? 20.414 -25.079 -11.572 1.00 12.80 86 PRO A O 1
ATOM 660 N N . GLU A 1 107 ? 18.443 -25.661 -12.485 1.00 12.19 87 GLU A N 1
ATOM 661 C CA . GLU A 1 107 ? 19.030 -26.089 -13.760 1.00 12.86 87 GLU A CA 1
ATOM 662 C C . GLU A 1 107 ? 19.744 -24.928 -14.444 1.00 12.71 87 GLU A C 1
ATOM 663 O O . GLU A 1 107 ? 20.821 -25.105 -15.034 1.00 13.60 87 GLU A O 1
ATOM 669 N N . ILE A 1 108 ? 19.145 -23.743 -14.345 1.00 12.18 88 ILE A N 1
ATOM 670 C CA . ILE A 1 108 ? 19.715 -22.531 -14.924 1.00 11.82 88 ILE A CA 1
ATOM 671 C C . ILE A 1 108 ? 20.892 -22.069 -14.085 1.00 11.62 88 ILE A C 1
ATOM 672 O O . ILE A 1 108 ? 21.990 -21.824 -14.610 1.00 11.57 88 ILE A O 1
ATOM 677 N N . ARG A 1 109 ? 20.670 -21.949 -12.780 1.00 11.35 89 ARG A N 1
ATOM 678 C CA . ARG A 1 109 ? 21.717 -21.478 -11.894 1.00 12.07 89 ARG A CA 1
ATOM 679 C C . ARG A 1 109 ? 22.963 -22.359 -11.977 1.00 11.89 89 ARG A C 1
ATOM 680 O O . ARG A 1 109 ? 24.072 -21.845 -12.080 1.00 11.42 89 ARG A O 1
ATOM 688 N N . ASP A 1 110 ? 22.776 -23.679 -11.955 1.00 11.97 90 ASP A N 1
ATOM 689 C CA . ASP A 1 110 ? 23.918 -24.601 -12.026 1.00 12.44 90 ASP A CA 1
ATOM 690 C C . ASP A 1 110 ? 24.657 -24.524 -13.369 1.00 12.08 90 ASP A C 1
ATOM 691 O O . ASP A 1 110 ? 25.885 -24.621 -13.400 1.00 12.70 90 ASP A O 1
ATOM 696 N N . ALA A 1 111 ? 23.918 -24.328 -14.461 1.00 11.74 91 ALA A N 1
ATOM 697 C CA . ALA A 1 111 ? 24.549 -24.168 -15.768 1.00 11.83 91 ALA A CA 1
ATOM 698 C C . ALA A 1 111 ? 25.407 -22.909 -15.811 1.00 12.06 91 ALA A C 1
ATOM 699 O O . ALA A 1 111 ? 26.514 -22.926 -16.336 1.00 12.51 91 ALA A O 1
ATOM 701 N N . VAL A 1 112 ? 24.890 -21.820 -15.258 1.00 11.24 92 VAL A N 1
ATOM 702 C CA . VAL A 1 112 ? 25.622 -20.559 -15.225 1.00 11.77 92 VAL A CA 1
ATOM 703 C C . VAL A 1 112 ? 26.866 -20.689 -14.344 1.00 11.96 92 VAL A C 1
ATOM 704 O O . VAL A 1 112 ? 27.953 -20.240 -14.730 1.00 12.08 92 VAL A O 1
ATOM 708 N N . ILE A 1 113 ? 26.713 -21.293 -13.167 1.00 12.30 93 ILE A N 1
ATOM 709 C CA . ILE A 1 113 ? 27.855 -21.497 -12.267 1.00 13.49 93 ILE A CA 1
ATOM 710 C C . ILE A 1 113 ? 28.950 -22.335 -12.939 1.00 13.62 93 ILE A C 1
ATOM 711 O O . ILE A 1 113 ? 30.131 -21.978 -12.889 1.00 13.27 93 ILE A O 1
ATOM 716 N N . GLU A 1 114 ? 28.559 -23.440 -13.566 1.00 14.02 94 GLU A N 1
ATOM 717 C CA . GLU A 1 114 ? 29.528 -24.282 -14.267 1.00 14.46 94 GLU A CA 1
ATOM 718 C C . GLU A 1 114 ? 30.241 -23.509 -15.386 1.00 13.88 94 GLU A C 1
ATOM 719 O O . GLU A 1 114 ? 31.456 -23.634 -15.545 1.00 14.26 94 GLU A O 1
ATOM 725 N N . ALA A 1 115 ? 29.493 -22.705 -16.145 1.00 12.79 95 ALA A N 1
ATOM 726 C CA . ALA A 1 115 ? 30.104 -21.879 -17.192 1.00 12.43 95 ALA A CA 1
ATOM 727 C C . ALA A 1 115 ? 31.120 -20.899 -16.610 1.00 11.91 95 ALA A C 1
ATOM 728 O O . ALA A 1 115 ? 32.235 -20.773 -17.134 1.00 12.17 95 ALA A O 1
ATOM 730 N N . MET A 1 116 ? 30.750 -20.220 -15.523 1.00 11.69 96 MET A N 1
ATOM 731 C CA . MET A 1 116 ? 31.659 -19.248 -14.897 1.00 11.72 96 MET A CA 1
ATOM 732 C C . MET A 1 116 ? 32.934 -19.923 -14.403 1.00 12.04 96 MET A C 1
ATOM 733 O O . MET A 1 116 ? 34.026 -19.366 -14.527 1.00 12.05 96 MET A O 1
ATOM 738 N N . GLN A 1 117 ? 32.806 -21.137 -13.877 1.00 12.74 97 GLN A N 1
ATOM 739 C CA . GLN A 1 117 ? 33.968 -21.886 -13.405 1.00 13.73 97 GLN A CA 1
ATOM 740 C C . GLN A 1 117 ? 34.971 -22.258 -14.502 1.00 12.86 97 GLN A C 1
ATOM 741 O O . GLN A 1 117 ? 36.162 -22.430 -14.224 1.00 14.19 97 GLN A O 1
ATOM 747 N N . GLY A 1 118 ? 34.484 -22.380 -15.731 1.00 11.87 98 GLY A N 1
ATOM 748 C CA . GLY A 1 118 ? 35.334 -22.619 -16.892 1.00 10.56 98 GLY A CA 1
ATOM 749 C C . GLY A 1 118 ? 35.979 -21.369 -17.462 1.00 9.71 98 GLY A C 1
ATOM 750 O O . GLY A 1 118 ? 36.784 -21.453 -18.382 1.00 9.41 98 GLY A O 1
ATOM 751 N N . GLY A 1 119 ? 35.591 -20.209 -16.932 1.00 9.02 99 GLY A N 1
ATOM 752 C CA . GLY A 1 119 ? 36.109 -18.923 -17.391 1.00 9.06 99 GLY A CA 1
ATOM 753 C C . GLY A 1 119 ? 35.109 -18.197 -18.278 1.00 8.06 99 GLY A C 1
ATOM 754 O O . GLY A 1 119 ? 34.451 -18.802 -19.146 1.00 8.77 99 GLY A O 1
ATOM 755 N N . ILE A 1 120 ? 34.981 -16.884 -18.050 1.00 7.74 100 ILE A N 1
ATOM 756 C CA . ILE A 1 120 ? 34.118 -16.022 -18.881 1.00 7.89 100 ILE A CA 1
ATOM 757 C C . ILE A 1 120 ? 34.944 -15.066 -19.723 1.00 7.50 100 ILE A C 1
ATOM 758 O O . ILE A 1 120 ? 36.168 -15.013 -19.593 1.00 7.39 100 ILE A O 1
ATOM 763 N N . ASN A 1 121 ? 34.258 -14.333 -20.604 1.00 7.80 101 ASN A N 1
ATOM 764 C CA . ASN A 1 121 ? 34.912 -13.381 -21.512 1.00 7.60 101 ASN A CA 1
ATOM 765 C C . ASN A 1 121 ? 36.003 -14.057 -22.348 1.00 7.66 101 ASN A C 1
ATOM 766 O O . ASN A 1 121 ? 37.123 -13.541 -22.480 1.00 7.67 101 ASN A O 1
ATOM 771 N N . LEU A 1 122 ? 35.659 -15.215 -22.918 1.00 7.84 102 LEU A N 1
ATOM 772 C CA . LEU A 1 122 ? 36.648 -16.099 -23.531 1.00 8.20 102 LEU A CA 1
ATOM 773 C C . LEU A 1 122 ? 37.261 -15.617 -24.849 1.00 8.52 102 LEU A C 1
ATOM 774 O O . LEU A 1 122 ? 38.250 -16.182 -25.307 1.00 9.00 102 LEU A O 1
ATOM 779 N N . THR A 1 123 ? 36.692 -14.570 -25.441 1.00 8.31 103 THR A N 1
ATOM 780 C CA . THR A 1 123 ? 37.323 -13.888 -26.582 1.00 8.16 103 THR A CA 1
ATOM 781 C C . THR A 1 123 ? 37.629 -14.794 -27.767 1.00 8.39 103 THR A C 1
ATOM 782 O O . THR A 1 123 ? 38.703 -14.745 -28.343 1.00 9.11 103 THR A O 1
ATOM 786 N N . GLY A 1 124 ? 36.654 -15.605 -28.137 1.00 8.33 104 GLY A N 1
ATOM 787 C CA . GLY A 1 124 ? 36.813 -16.485 -29.281 1.00 8.67 104 GLY A CA 1
ATOM 788 C C . GLY A 1 124 ? 35.576 -17.307 -29.508 1.00 8.60 104 GLY A C 1
ATOM 789 O O . GLY A 1 124 ? 34.627 -17.257 -28.718 1.00 9.38 104 GLY A O 1
ATOM 790 N N . HIS A 1 125 ? 35.594 -18.072 -30.594 1.00 8.69 105 HIS A N 1
ATOM 791 C CA . HIS A 1 125 ? 34.608 -19.135 -30.736 1.00 8.98 105 HIS A CA 1
ATOM 792 C C . HIS A 1 125 ? 34.747 -20.020 -29.500 1.00 9.83 105 HIS A C 1
ATOM 793 O O . HIS A 1 125 ? 35.844 -20.157 -28.960 1.00 9.80 105 HIS A O 1
ATOM 800 N N . ASN A 1 126 ? 33.636 -20.567 -29.014 1.00 9.97 106 ASN A N 1
ATOM 801 C CA . ASN A 1 126 ? 33.676 -21.358 -27.784 1.00 10.41 106 ASN A CA 1
ATOM 802 C C . ASN A 1 126 ? 32.966 -22.698 -27.948 1.00 10.87 106 ASN A C 1
ATOM 803 O O . ASN A 1 126 ? 32.446 -22.992 -29.034 1.00 11.71 106 ASN A O 1
ATOM 808 N N . LEU A 1 127 ? 32.990 -23.504 -26.889 1.00 11.75 107 LEU A N 1
ATOM 809 C CA . LEU A 1 127 ? 32.438 -24.860 -26.925 1.00 12.97 107 LEU A CA 1
ATOM 810 C C . LEU A 1 127 ? 30.941 -24.944 -26.666 1.00 13.06 107 LEU A C 1
ATOM 811 O O . LEU A 1 127 ? 30.375 -26.033 -26.737 1.00 14.44 107 LEU A O 1
ATOM 816 N N . LEU A 1 128 ? 30.299 -23.813 -26.369 1.00 12.08 108 LEU A N 1
ATOM 817 C CA . LEU A 1 128 ? 28.886 -23.808 -25.983 1.00 12.35 108 LEU A CA 1
ATOM 818 C C . LEU A 1 128 ? 27.946 -23.195 -27.014 1.00 12.16 108 LEU A C 1
ATOM 819 O O . LEU A 1 128 ? 26.777 -23.594 -27.108 1.00 12.56 108 LEU A O 1
ATOM 824 N N . GLU A 1 129 ? 28.432 -22.215 -27.771 1.00 11.50 109 GLU A N 1
ATOM 825 C CA . GLU A 1 129 ? 27.581 -21.520 -28.746 1.00 11.16 109 GLU A CA 1
ATOM 826 C C . GLU A 1 129 ? 27.012 -22.467 -29.816 1.00 11.52 109 GLU A C 1
ATOM 827 O O . GLU A 1 129 ? 25.860 -22.320 -30.218 1.00 11.69 109 GLU A O 1
ATOM 833 N N . GLY A 1 130 ? 27.827 -23.419 -30.267 1.00 11.84 110 GLY A N 1
ATOM 834 C CA . GLY A 1 130 ? 27.417 -24.341 -31.325 1.00 11.90 110 GLY A CA 1
ATOM 835 C C . GLY A 1 130 ? 26.315 -25.284 -30.886 1.00 12.19 110 GLY A C 1
ATOM 836 O O . GLY A 1 130 ? 25.408 -25.587 -31.667 1.00 11.63 110 GLY A O 1
ATOM 837 N N . ARG A 1 131 ? 26.372 -25.714 -29.624 1.00 12.89 111 ARG A N 1
ATOM 838 C CA . ARG A 1 131 ? 25.348 -26.596 -29.043 1.00 13.30 111 ARG A CA 1
ATOM 839 C C . ARG A 1 131 ? 23.992 -25.897 -29.034 1.00 12.10 111 ARG A C 1
ATOM 840 O O . ARG A 1 131 ? 22.964 -26.479 -29.396 1.00 11.50 111 ARG A O 1
ATOM 848 N N . LEU A 1 132 ? 23.986 -24.633 -28.627 1.00 10.95 112 LEU A N 1
ATOM 849 C CA . LEU A 1 132 ? 22.737 -23.897 -28.558 1.00 9.71 112 LEU A CA 1
ATOM 850 C C . LEU A 1 132 ? 22.235 -23.560 -29.961 1.00 9.21 112 LEU A C 1
ATOM 851 O O . LEU A 1 132 ? 21.034 -23.671 -30.219 1.00 8.71 112 LEU A O 1
ATOM 856 N N . ALA A 1 133 ? 23.138 -23.169 -30.868 1.00 9.09 113 ALA A N 1
ATOM 857 C CA . ALA A 1 133 ? 22.730 -22.907 -32.249 1.00 9.00 113 ALA A CA 1
ATOM 858 C C . ALA A 1 133 ? 22.081 -24.120 -32.889 1.00 9.57 113 ALA A C 1
ATOM 859 O O . ALA A 1 133 ? 21.012 -23.995 -33.499 1.00 9.43 113 ALA A O 1
ATOM 861 N N . ARG A 1 134 ? 22.706 -25.288 -32.728 1.00 9.38 114 ARG A N 1
ATOM 862 C CA . ARG A 1 134 ? 22.140 -26.529 -33.264 1.00 10.12 114 ARG A CA 1
ATOM 863 C C . ARG A 1 134 ? 20.764 -26.835 -32.670 1.00 10.09 114 ARG A C 1
ATOM 864 O O . ARG A 1 134 ? 19.829 -27.186 -33.397 1.00 10.36 114 ARG A O 1
ATOM 872 N N . LEU A 1 135 ? 20.646 -26.699 -31.352 1.00 9.94 115 LEU A N 1
ATOM 873 C CA . LEU A 1 135 ? 19.381 -26.946 -30.669 1.00 10.17 115 LEU A CA 1
ATOM 874 C C . LEU A 1 135 ? 18.274 -26.058 -31.228 1.00 9.93 115 LEU A C 1
ATOM 875 O O . LEU A 1 135 ? 17.165 -26.529 -31.501 1.00 10.68 115 LEU A O 1
ATOM 880 N N . ILE A 1 136 ? 18.584 -24.781 -31.433 1.00 9.47 116 ILE A N 1
ATOM 881 C CA . ILE A 1 136 ? 17.574 -23.854 -31.924 1.00 9.56 116 ILE A CA 1
ATOM 882 C C . ILE A 1 136 ? 17.157 -24.181 -33.361 1.00 10.26 116 ILE A C 1
ATOM 883 O O . ILE A 1 136 ? 15.961 -24.171 -33.676 1.00 10.46 116 ILE A O 1
ATOM 888 N N . CYS A 1 137 ? 18.132 -24.479 -34.219 1.00 10.44 117 CYS A N 1
ATOM 889 C CA . CYS A 1 137 ? 17.846 -24.835 -35.607 1.00 11.43 117 CYS A CA 1
ATOM 890 C C . CYS A 1 137 ? 17.002 -26.103 -35.687 1.00 11.80 117 CYS A C 1
ATOM 891 O O . CYS A 1 137 ? 16.162 -26.232 -36.575 1.00 12.91 117 CYS A O 1
ATOM 894 N N . GLU A 1 138 ? 17.234 -27.034 -34.769 1.00 12.25 118 GLU A N 1
ATOM 895 C CA . GLU A 1 138 ? 16.453 -28.277 -34.736 1.00 13.28 118 GLU A CA 1
ATOM 896 C C . GLU A 1 138 ? 15.032 -28.036 -34.247 1.00 13.16 118 GLU A C 1
ATOM 897 O O . GLU A 1 138 ? 14.087 -28.669 -34.736 1.00 13.82 118 GLU A O 1
ATOM 903 N N . ARG A 1 139 ? 14.874 -27.131 -33.286 1.00 12.26 119 ARG A N 1
ATOM 904 C CA . ARG A 1 139 ? 13.569 -26.823 -32.718 1.00 12.30 119 ARG A CA 1
ATOM 905 C C . ARG A 1 139 ? 12.710 -25.998 -33.668 1.00 12.33 119 ARG A C 1
ATOM 906 O O . ARG A 1 139 ? 11.489 -26.149 -33.700 1.00 12.39 119 ARG A O 1
ATOM 914 N N . PHE A 1 140 ? 13.361 -25.125 -34.438 1.00 11.13 120 PHE A N 1
ATOM 915 C CA . PHE A 1 140 ? 12.674 -24.239 -35.365 1.00 11.27 120 PHE A CA 1
ATOM 916 C C . PHE A 1 140 ? 13.315 -24.418 -36.749 1.00 11.27 120 PHE A C 1
ATOM 917 O O . PHE A 1 140 ? 14.182 -23.641 -37.155 1.00 11.69 120 PHE A O 1
ATOM 925 N N . PRO A 1 141 ? 12.893 -25.460 -37.486 1.00 11.71 121 PRO A N 1
ATOM 926 C CA . PRO A 1 141 ? 13.604 -25.842 -38.708 1.00 12.09 121 PRO A CA 1
ATOM 927 C C . PRO A 1 141 ? 13.573 -24.821 -39.853 1.00 11.87 121 PRO A C 1
ATOM 928 O O . PRO A 1 141 ? 14.345 -24.950 -40.815 1.00 12.92 121 PRO A O 1
ATOM 932 N N . GLN A 1 142 ? 12.704 -23.815 -39.754 1.00 11.25 122 GLN A N 1
ATOM 933 C CA . GLN A 1 142 ? 12.737 -22.674 -40.678 1.00 10.97 122 GLN A CA 1
ATOM 934 C C . GLN A 1 142 ? 13.991 -21.822 -40.478 1.00 10.80 122 GLN A C 1
ATOM 935 O O . GLN A 1 142 ? 14.275 -20.921 -41.275 1.00 10.88 122 GLN A O 1
ATOM 941 N N . ILE A 1 143 ? 14.737 -22.123 -39.413 1.00 10.36 123 ILE A N 1
ATOM 942 C CA . ILE A 1 143 ? 16.025 -21.473 -39.168 1.00 10.35 123 ILE A CA 1
ATOM 943 C C . ILE A 1 143 ? 17.124 -22.455 -39.583 1.00 10.18 123 ILE A C 1
ATOM 944 O O . ILE A 1 143 ? 17.401 -23.438 -38.879 1.00 11.38 123 ILE A O 1
ATOM 949 N N . GLU A 1 144 ? 17.702 -22.221 -40.759 1.00 10.23 124 GLU A N 1
ATOM 950 C CA . GLU A 1 144 ? 18.743 -23.100 -41.306 1.00 10.12 124 GLU A CA 1
ATOM 951 C C . GLU A 1 144 ? 20.094 -22.763 -40.695 1.00 10.05 124 GLU A C 1
ATOM 952 O O . GLU A 1 144 ? 20.890 -23.666 -40.393 1.00 10.74 124 GLU A O 1
ATOM 958 N N . GLN A 1 145 ? 20.367 -21.464 -40.567 1.00 9.23 125 GLN A N 1
ATOM 959 C CA . GLN A 1 145 ? 21.503 -20.969 -39.786 1.00 9.03 125 GLN A CA 1
ATOM 960 C C . GLN A 1 145 ? 21.060 -19.729 -39.038 1.00 8.30 125 GLN A C 1
ATOM 961 O O . GLN A 1 145 ? 20.085 -19.080 -39.422 1.00 8.48 125 GLN A O 1
ATOM 967 N N . LEU A 1 146 ? 21.778 -19.403 -37.963 1.00 8.20 126 LEU A N 1
ATOM 968 C CA . LEU A 1 146 ? 21.456 -18.228 -37.151 1.00 7.65 126 LEU A CA 1
ATOM 969 C C . LEU A 1 146 ? 22.719 -17.542 -36.677 1.00 7.71 126 LEU A C 1
ATOM 970 O O . LEU A 1 146 ? 23.817 -18.091 -36.807 1.00 8.45 126 LEU A O 1
ATOM 975 N N . ARG A 1 147 ? 22.548 -16.332 -36.147 1.00 7.60 127 ARG A N 1
ATOM 976 C CA . ARG A 1 147 ? 23.567 -15.675 -35.330 1.00 7.46 127 ARG A CA 1
ATOM 977 C C . ARG A 1 147 ? 22.910 -15.168 -34.051 1.00 7.49 127 ARG A C 1
ATOM 978 O O . ARG A 1 147 ? 21.721 -14.844 -34.047 1.00 7.65 127 ARG A O 1
ATOM 986 N N . PHE A 1 148 ? 23.683 -15.107 -32.973 1.00 7.39 128 PHE A N 1
ATOM 987 C CA . PHE A 1 148 ? 23.202 -14.600 -31.691 1.00 7.28 128 PHE A CA 1
ATOM 988 C C . PHE A 1 148 ? 23.443 -13.106 -31.553 1.00 6.87 128 PHE A C 1
ATOM 989 O O . PHE A 1 148 ? 24.414 -12.553 -32.095 1.00 7.25 128 PHE A O 1
ATOM 997 N N . THR A 1 149 ? 22.538 -12.468 -30.824 1.00 6.62 129 THR A N 1
ATOM 998 C CA . THR A 1 149 ? 22.640 -11.065 -30.486 1.00 6.86 129 THR A CA 1
ATOM 999 C C . THR A 1 149 ? 22.442 -10.912 -28.979 1.00 6.95 129 THR A C 1
ATOM 1000 O O . THR A 1 149 ? 22.234 -11.902 -28.261 1.00 7.72 129 THR A O 1
ATOM 1004 N N . ASN A 1 150 ? 22.452 -9.671 -28.505 1.00 7.82 130 ASN A N 1
ATOM 1005 C CA . ASN A 1 150 ? 22.299 -9.416 -27.077 1.00 8.59 130 ASN A CA 1
ATOM 1006 C C . ASN A 1 150 ? 20.902 -9.035 -26.632 1.00 8.65 130 ASN A C 1
ATOM 1007 O O . ASN A 1 150 ? 20.662 -8.783 -25.448 1.00 10.05 130 ASN A O 1
ATOM 1012 N N . SER A 1 151 ? 19.973 -8.980 -27.584 1.00 7.55 131 SER A N 1
ATOM 1013 C CA . SER A 1 151 ? 18.594 -8.579 -27.316 1.00 7.52 131 SER A CA 1
ATOM 1014 C C . SER A 1 151 ? 17.741 -8.900 -28.536 1.00 6.78 131 SER A C 1
ATOM 1015 O O . SER A 1 151 ? 18.253 -9.091 -29.650 1.00 6.33 131 SER A O 1
ATOM 1018 N N . GLY A 1 152 ? 16.434 -8.952 -28.305 1.00 6.87 132 GLY A N 1
ATOM 1019 C CA . GLY A 1 152 ? 15.458 -9.071 -29.395 1.00 7.06 132 GLY A CA 1
ATOM 1020 C C . GLY A 1 152 ? 15.518 -7.864 -30.318 1.00 7.21 132 GLY A C 1
ATOM 1021 O O . GLY A 1 152 ? 15.384 -8.010 -31.540 1.00 6.91 132 GLY A O 1
ATOM 1022 N N . THR A 1 153 ? 15.741 -6.673 -29.754 1.00 6.43 133 THR A N 1
ATOM 1023 C CA . THR A 1 153 ? 15.879 -5.457 -30.554 1.00 7.13 133 THR A CA 1
ATOM 1024 C C . THR A 1 153 ? 17.027 -5.579 -31.554 1.00 6.64 133 THR A C 1
ATOM 1025 O O . THR A 1 153 ? 16.866 -5.293 -32.747 1.00 6.85 133 THR A O 1
ATOM 1029 N N . GLU A 1 154 ? 18.182 -6.045 -31.087 1.00 6.32 134 GLU A N 1
ATOM 1030 C CA . GLU A 1 154 ? 19.310 -6.253 -31.992 1.00 6.16 134 GLU A CA 1
ATOM 1031 C C . GLU A 1 154 ? 18.999 -7.317 -33.038 1.00 6.15 134 GLU A C 1
ATOM 1032 O O . GLU A 1 154 ? 19.395 -7.170 -34.195 1.00 6.55 134 GLU A O 1
ATOM 1038 N N . ALA A 1 155 ? 18.303 -8.387 -32.646 1.00 6.02 135 ALA A N 1
ATOM 1039 C CA . ALA A 1 155 ? 17.976 -9.448 -33.609 1.00 6.57 135 ALA A CA 1
ATOM 1040 C C . ALA A 1 155 ? 17.122 -8.886 -34.747 1.00 6.12 135 ALA A C 1
ATOM 1041 O O . ALA A 1 155 ? 17.379 -9.146 -35.941 1.00 7.25 135 ALA A O 1
ATOM 1043 N N . ASN A 1 156 ? 16.117 -8.101 -34.388 1.00 6.22 136 ASN A N 1
ATOM 1044 C CA . ASN A 1 156 ? 15.268 -7.483 -35.419 1.00 6.50 136 ASN A CA 1
ATOM 1045 C C . ASN A 1 156 ? 16.026 -6.465 -36.266 1.00 7.17 136 ASN A C 1
ATOM 1046 O O . ASN A 1 156 ? 15.846 -6.421 -37.492 1.00 7.42 136 ASN A O 1
ATOM 1051 N N . LEU A 1 157 ? 16.891 -5.664 -35.644 1.00 6.65 137 LEU A N 1
ATOM 1052 C CA . LEU A 1 157 ? 17.721 -4.731 -36.417 1.00 7.48 137 LEU A CA 1
ATOM 1053 C C . LEU A 1 157 ? 18.569 -5.477 -37.443 1.00 7.14 137 LEU A C 1
ATOM 1054 O O . LEU A 1 157 ? 18.680 -5.051 -38.607 1.00 7.62 137 LEU A O 1
ATOM 1059 N N . MET A 1 158 ? 19.163 -6.592 -37.025 1.00 7.41 138 MET A N 1
ATOM 1060 C CA . MET A 1 158 ? 20.004 -7.348 -37.927 1.00 7.54 138 MET A CA 1
ATOM 1061 C C . MET A 1 158 ? 19.223 -8.042 -39.012 1.00 7.24 138 MET A C 1
ATOM 1062 O O . MET A 1 158 ? 19.692 -8.112 -40.148 1.00 7.49 138 MET A O 1
ATOM 1067 N N . ALA A 1 159 ? 18.048 -8.573 -38.676 1.00 6.40 139 ALA A N 1
ATOM 1068 C CA . ALA A 1 159 ? 17.195 -9.198 -39.693 1.00 6.67 139 ALA A CA 1
ATOM 1069 C C . ALA A 1 159 ? 16.813 -8.196 -40.773 1.00 7.19 139 ALA A C 1
ATOM 1070 O O . ALA A 1 159 ? 16.851 -8.512 -41.965 1.00 7.48 139 ALA A O 1
ATOM 1072 N N . LEU A 1 160 ? 16.424 -7.001 -40.346 1.00 7.55 140 LEU A N 1
ATOM 1073 C CA . LEU A 1 160 ? 16.098 -5.934 -41.299 1.00 7.61 140 LEU A CA 1
ATOM 1074 C C . LEU A 1 160 ? 17.288 -5.559 -42.163 1.00 8.10 140 LEU A C 1
ATOM 1075 O O . LEU A 1 160 ? 17.175 -5.437 -43.387 1.00 8.86 140 LEU A O 1
ATOM 1080 N N . THR A 1 161 ? 18.443 -5.384 -41.537 1.00 8.45 141 THR A N 1
ATOM 1081 C CA . THR A 1 161 ? 19.666 -5.025 -42.227 1.00 9.15 141 THR A CA 1
ATOM 1082 C C . THR A 1 161 ? 19.998 -6.079 -43.276 1.00 8.82 141 THR A C 1
ATOM 1083 O O . THR A 1 161 ? 20.350 -5.747 -44.421 1.00 9.10 141 THR A O 1
ATOM 1087 N N . ALA A 1 162 ? 19.872 -7.346 -42.888 1.00 8.68 142 ALA A N 1
ATOM 1088 C CA . ALA A 1 162 ? 20.121 -8.455 -43.807 1.00 8.82 142 ALA A CA 1
ATOM 1089 C C . ALA A 1 162 ? 19.199 -8.378 -45.016 1.00 8.60 142 ALA A C 1
ATOM 1090 O O . ALA A 1 162 ? 19.639 -8.545 -46.163 1.00 9.29 142 ALA A O 1
ATOM 1092 N N . ALA A 1 163 ? 17.916 -8.146 -44.761 1.00 8.16 143 ALA A N 1
ATOM 1093 C CA . ALA A 1 163 ? 16.924 -8.132 -45.834 1.00 8.29 143 ALA A CA 1
ATOM 1094 C C . ALA A 1 163 ? 17.141 -6.977 -46.808 1.00 8.36 143 ALA A C 1
ATOM 1095 O O . ALA A 1 163 ? 17.029 -7.164 -48.034 1.00 8.48 143 ALA A O 1
ATOM 1097 N N . LEU A 1 164 ? 17.470 -5.795 -46.275 1.00 7.71 144 LEU A N 1
ATOM 1098 C CA . LEU A 1 164 ? 17.732 -4.637 -47.132 1.00 8.53 144 LEU A CA 1
ATOM 1099 C C . LEU A 1 164 ? 18.887 -4.958 -48.079 1.00 8.40 144 LEU A C 1
ATOM 1100 O O . LEU A 1 164 ? 18.804 -4.693 -49.274 1.00 8.67 144 LEU A O 1
ATOM 1105 N N . HIS A 1 165 ? 19.951 -5.557 -47.547 1.00 8.23 145 HIS A N 1
ATOM 1106 C CA . HIS A 1 165 ? 21.122 -5.838 -48.360 1.00 8.53 145 HIS A CA 1
ATOM 1107 C C . HIS A 1 165 ? 20.854 -6.960 -49.357 1.00 8.42 145 HIS A C 1
ATOM 1108 O O . HIS A 1 165 ? 21.247 -6.879 -50.532 1.00 9.00 145 HIS A O 1
ATOM 1115 N N . PHE A 1 166 ? 20.178 -8.005 -48.892 1.00 7.98 146 PHE A N 1
ATOM 1116 C CA . PHE A 1 166 ? 19.901 -9.174 -49.724 1.00 8.23 146 PHE A CA 1
ATOM 1117 C C . PHE A 1 166 ? 19.069 -8.803 -50.954 1.00 8.36 146 PHE A C 1
ATOM 1118 O O . PHE A 1 166 ? 19.326 -9.286 -52.049 1.00 8.96 146 PHE A O 1
ATOM 1126 N N . THR A 1 167 ? 18.074 -7.950 -50.748 1.00 8.21 147 THR A N 1
ATOM 1127 C CA . THR A 1 167 ? 17.159 -7.545 -51.818 1.00 8.51 147 THR A CA 1
ATOM 1128 C C . THR A 1 167 ? 17.620 -6.327 -52.609 1.00 8.74 147 THR A C 1
ATOM 1129 O O . THR A 1 167 ? 17.145 -6.114 -53.732 1.00 9.36 147 THR A O 1
ATOM 1133 N N . GLY A 1 168 ? 18.500 -5.508 -52.031 1.00 8.70 148 GLY A N 1
ATOM 1134 C CA . GLY A 1 168 ? 18.868 -4.233 -52.657 1.00 8.49 148 GLY A CA 1
ATOM 1135 C C . GLY A 1 168 ? 17.723 -3.231 -52.672 1.00 9.02 148 GLY A C 1
ATOM 1136 O O . GLY A 1 168 ? 17.671 -2.346 -53.543 1.00 10.89 148 GLY A O 1
ATOM 1137 N N . ARG A 1 169 ? 16.799 -3.377 -51.727 1.00 7.70 149 ARG A N 1
ATOM 1138 C CA . ARG A 1 169 ? 15.637 -2.483 -51.621 1.00 8.06 149 ARG A CA 1
ATOM 1139 C C . ARG A 1 169 ? 15.626 -1.821 -50.251 1.00 8.06 149 ARG A C 1
ATOM 1140 O O . ARG A 1 169 ? 16.351 -2.248 -49.352 1.00 8.47 149 ARG A O 1
ATOM 1148 N N . ARG A 1 170 ? 14.793 -0.799 -50.084 1.00 8.75 150 ARG A N 1
ATOM 1149 C CA . ARG A 1 170 ? 14.829 0.001 -48.840 1.00 9.16 150 ARG A CA 1
ATOM 1150 C C . ARG A 1 170 ? 13.559 0.027 -47.999 1.00 8.51 150 ARG A C 1
ATOM 1151 O O . ARG A 1 170 ? 13.619 0.337 -46.816 1.00 9.60 150 ARG A O 1
ATOM 1159 N N . LYS A 1 171 ? 12.406 -0.246 -48.602 1.00 8.09 151 LYS A N 1
ATOM 1160 C CA . LYS A 1 171 ? 11.151 -0.050 -47.890 1.00 8.04 151 LYS A CA 1
ATOM 1161 C C . LYS A 1 171 ? 10.804 -1.257 -47.032 1.00 7.78 151 LYS A C 1
ATOM 1162 O O . LYS A 1 171 ? 10.964 -2.404 -47.453 1.00 8.45 151 LYS A O 1
ATOM 1168 N N . ILE A 1 172 ? 10.334 -0.995 -45.817 1.00 7.41 152 ILE A N 1
ATOM 1169 C CA . ILE A 1 172 ? 10.024 -2.043 -44.851 1.00 7.46 152 ILE A CA 1
ATOM 1170 C C . ILE A 1 172 ? 8.552 -1.941 -44.463 1.00 7.23 152 ILE A C 1
ATOM 1171 O O . ILE A 1 172 ? 8.108 -0.901 -43.988 1.00 8.29 152 ILE A O 1
ATOM 1176 N N . VAL A 1 173 ? 7.785 -3.005 -44.701 1.00 7.21 153 VAL A N 1
ATOM 1177 C CA . VAL A 1 173 ? 6.393 -3.058 -44.259 1.00 7.59 153 VAL A CA 1
ATOM 1178 C C . VAL A 1 173 ? 6.310 -3.606 -42.843 1.00 7.74 153 VAL A C 1
ATOM 1179 O O . VAL A 1 173 ? 6.849 -4.670 -42.539 1.00 7.79 153 VAL A O 1
ATOM 1183 N N . VAL A 1 174 ? 5.655 -2.834 -41.982 1.00 7.71 154 VAL A N 1
ATOM 1184 C CA . VAL A 1 174 ? 5.352 -3.233 -40.606 1.00 7.93 154 VAL A CA 1
ATOM 1185 C C . VAL A 1 174 ? 3.878 -2.942 -40.339 1.00 8.44 154 VAL A C 1
ATOM 1186 O O . VAL A 1 174 ? 3.172 -2.394 -41.206 1.00 8.99 154 VAL A O 1
ATOM 1190 N N . PHE A 1 175 ? 3.409 -3.299 -39.150 1.00 8.07 155 PHE A N 1
ATOM 1191 C CA . PHE A 1 175 ? 1.986 -3.166 -38.847 1.00 9.30 155 PHE A CA 1
ATOM 1192 C C . PHE A 1 175 ? 1.700 -2.326 -37.637 1.00 9.63 155 PHE A C 1
ATOM 1193 O O . PHE A 1 175 ? 2.486 -2.294 -36.687 1.00 9.66 155 PHE A O 1
ATOM 1201 N N . SER A 1 176 ? 0.578 -1.606 -37.710 1.00 10.61 156 SER A N 1
ATOM 1202 C CA . SER A 1 176 ? 0.116 -0.766 -36.612 1.00 11.54 156 SER A CA 1
ATOM 1203 C C . SER A 1 176 ? 0.084 -1.585 -35.329 1.00 10.61 156 SER A C 1
ATOM 1204 O O . SER A 1 176 ? -0.375 -2.732 -35.331 1.00 10.71 156 SER A O 1
ATOM 1207 N N . GLY A 1 177 ? 0.596 -1.006 -34.247 1.00 10.26 157 GLY A N 1
ATOM 1208 C CA . GLY A 1 177 ? 0.688 -1.714 -32.972 1.00 10.37 157 GLY A CA 1
ATOM 1209 C C . GLY A 1 177 ? 1.886 -2.643 -32.843 1.00 10.31 157 GLY A C 1
ATOM 1210 O O . GLY A 1 177 ? 2.127 -3.192 -31.773 1.00 10.63 157 GLY A O 1
ATOM 1211 N N . GLY A 1 178 ? 2.639 -2.800 -33.929 1.00 9.53 158 GLY A N 1
ATOM 1212 C CA . GLY A 1 178 ? 3.799 -3.674 -33.942 1.00 9.12 158 GLY A CA 1
ATOM 1213 C C . GLY A 1 178 ? 4.861 -3.249 -32.952 1.00 8.70 158 GLY A C 1
ATOM 1214 O O . GLY A 1 178 ? 5.153 -2.056 -32.802 1.00 9.56 158 GLY A O 1
ATOM 1215 N N . TYR A 1 179 ? 5.413 -4.233 -32.254 1.00 7.98 159 TYR A N 1
ATOM 1216 C CA . TYR A 1 179 ? 6.518 -3.989 -31.337 1.00 8.09 159 TYR A CA 1
ATOM 1217 C C . TYR A 1 179 ? 7.653 -4.948 -31.623 1.00 7.74 159 TYR A C 1
ATOM 1218 O O . TYR A 1 179 ? 7.502 -6.177 -31.490 1.00 8.26 159 TYR A O 1
ATOM 1227 N N . HIS A 1 180 ? 8.807 -4.373 -31.963 1.00 7.88 160 HIS A N 1
ATOM 1228 C CA . HIS A 1 180 ? 9.955 -5.176 -32.379 1.00 7.63 160 HIS A CA 1
ATOM 1229 C C . HIS A 1 180 ? 11.211 -4.798 -31.607 1.00 7.27 160 HIS A C 1
ATOM 1230 O O . HIS A 1 180 ? 12.320 -5.205 -31.962 1.00 7.46 160 HIS A O 1
ATOM 1237 N N . GLY A 1 181 ? 11.018 -4.033 -30.531 1.00 7.58 161 GLY A N 1
ATOM 1238 C CA . GLY A 1 181 ? 12.118 -3.626 -29.662 1.00 8.57 161 GLY A CA 1
ATOM 1239 C C . GLY A 1 181 ? 12.176 -2.139 -29.426 1.00 9.54 161 GLY A C 1
ATOM 1240 O O . GLY A 1 181 ? 11.330 -1.389 -29.921 1.00 9.62 161 GLY A O 1
ATOM 1241 N N . GLY A 1 182 ? 13.219 -1.725 -28.701 1.00 10.10 162 GLY A N 1
ATOM 1242 C CA . GLY A 1 182 ? 13.319 -0.367 -28.158 1.00 10.93 162 GLY A CA 1
ATOM 1243 C C . GLY A 1 182 ? 13.377 0.751 -29.172 1.00 11.63 162 GLY A C 1
ATOM 1244 O O . GLY A 1 182 ? 13.015 1.887 -28.859 1.00 13.34 162 GLY A O 1
ATOM 1245 N N . VAL A 1 183 ? 13.850 0.434 -30.371 1.00 10.56 163 VAL A N 1
ATOM 1246 C CA . VAL A 1 183 ? 13.917 1.421 -31.446 1.00 10.37 163 VAL A CA 1
ATOM 1247 C C . VAL A 1 183 ? 13.139 0.945 -32.668 1.00 9.49 163 VAL A C 1
ATOM 1248 O O . VAL A 1 183 ? 13.377 1.411 -33.778 1.00 8.88 163 VAL A O 1
ATOM 1252 N N . LEU A 1 184 ? 12.199 0.017 -32.452 1.00 9.12 164 LEU A N 1
ATOM 1253 C CA . LEU A 1 184 ? 11.361 -0.518 -33.537 1.00 9.34 164 LEU A CA 1
ATOM 1254 C C . LEU A 1 184 ? 9.915 -0.719 -33.107 1.00 9.52 164 LEU A C 1
ATOM 1255 O O . LEU A 1 184 ? 9.394 -1.832 -33.140 1.00 10.45 164 LEU A O 1
ATOM 1260 N N . GLY A 1 185 ? 9.256 0.377 -32.742 1.00 10.21 165 GLY A N 1
ATOM 1261 C CA . GLY A 1 185 ? 7.884 0.341 -32.238 1.00 10.67 165 GLY A CA 1
ATOM 1262 C C . GLY A 1 185 ? 6.967 1.183 -33.098 1.00 10.82 165 GLY A C 1
ATOM 1263 O O . GLY A 1 185 ? 7.389 2.198 -33.661 1.00 10.99 165 GLY A O 1
ATOM 1264 N N . PHE A 1 186 ? 5.719 0.748 -33.218 1.00 11.71 166 PHE A N 1
ATOM 1265 C CA . PHE A 1 186 ? 4.740 1.403 -34.083 1.00 12.53 166 PHE A CA 1
ATOM 1266 C C . PHE A 1 186 ? 3.387 1.517 -33.428 1.00 14.44 166 PHE A C 1
ATOM 1267 O O . PHE A 1 186 ? 2.900 0.559 -32.838 1.00 15.51 166 PHE A O 1
ATOM 1275 N N . GLY A 1 187 ? 2.821 2.721 -33.500 1.00 15.44 167 GLY A N 1
ATOM 1276 C CA . GLY A 1 187 ? 1.397 2.935 -33.256 1.00 17.39 167 GLY A CA 1
ATOM 1277 C C . GLY A 1 187 ? 0.801 2.913 -34.645 1.00 18.32 167 GLY A C 1
ATOM 1278 O O . GLY A 1 187 ? 1.037 1.962 -35.398 1.00 18.59 167 GLY A O 1
ATOM 1279 N N . ALA A 1 188 ? 0.049 3.958 -35.005 1.00 19.14 168 ALA A N 1
ATOM 1280 C CA . ALA A 1 188 ? -0.340 4.189 -36.396 1.00 19.32 168 ALA A CA 1
ATOM 1281 C C . ALA A 1 188 ? 0.848 4.669 -37.237 1.00 19.39 168 ALA A C 1
ATOM 1282 O O . ALA A 1 188 ? 0.871 4.510 -38.461 1.00 20.28 168 ALA A O 1
ATOM 1284 N N . ARG A 1 189 ? 1.834 5.258 -36.559 1.00 18.66 169 ARG A N 1
ATOM 1285 C CA . ARG A 1 189 ? 3.053 5.767 -37.175 1.00 18.21 169 ARG A CA 1
ATOM 1286 C C . ARG A 1 189 ? 4.247 5.241 -36.374 1.00 16.42 169 ARG A C 1
ATOM 1287 O O . ARG A 1 189 ? 4.057 4.745 -35.272 1.00 16.14 169 ARG A O 1
ATOM 1295 N N . PRO A 1 190 ? 5.480 5.353 -36.915 1.00 15.52 170 PRO A N 1
ATOM 1296 C CA . PRO A 1 190 ? 6.630 4.952 -36.104 1.00 15.07 170 PRO A CA 1
ATOM 1297 C C . PRO A 1 190 ? 6.689 5.760 -34.813 1.00 15.06 170 PRO A C 1
ATOM 1298 O O . PRO A 1 190 ? 6.414 6.972 -34.822 1.00 15.63 170 PRO A O 1
ATOM 1302 N N . SER A 1 191 ? 7.020 5.080 -33.719 1.00 14.84 171 SER A N 1
ATOM 1303 C CA A SER A 1 191 ? 7.119 5.736 -32.426 0.50 15.01 171 SER A CA 1
ATOM 1304 C CA B SER A 1 191 ? 7.158 5.698 -32.402 0.50 15.03 171 SER A CA 1
ATOM 1305 C C . SER A 1 191 ? 8.279 6.730 -32.414 1.00 15.17 171 SER A C 1
ATOM 1306 O O . SER A 1 191 ? 9.169 6.666 -33.267 1.00 14.92 171 SER A O 1
ATOM 1311 N N . PRO A 1 192 ? 8.266 7.677 -31.452 1.00 15.68 172 PRO A N 1
ATOM 1312 C CA . PRO A 1 192 ? 9.319 8.694 -31.450 1.00 15.73 172 PRO A CA 1
ATOM 1313 C C . PRO A 1 192 ? 10.756 8.163 -31.365 1.00 15.11 172 PRO A C 1
ATOM 1314 O O . PRO A 1 192 ? 11.675 8.833 -31.835 1.00 16.24 172 PRO A O 1
ATOM 1318 N N . THR A 1 193 ? 10.943 6.980 -30.782 1.00 13.60 173 THR A N 1
ATOM 1319 C CA . THR A 1 193 ? 12.278 6.397 -30.633 1.00 12.79 173 THR A CA 1
ATOM 1320 C C . THR A 1 193 ? 12.671 5.454 -31.772 1.00 11.62 173 THR A C 1
ATOM 1321 O O . THR A 1 193 ? 13.746 4.880 -31.750 1.00 11.16 173 THR A O 1
ATOM 1325 N N . THR A 1 194 ? 11.801 5.305 -32.762 1.00 10.83 174 THR A N 1
ATOM 1326 C CA . THR A 1 194 ? 12.054 4.330 -33.830 1.00 9.98 174 THR A CA 1
ATOM 1327 C C . THR A 1 194 ? 13.075 4.831 -34.847 1.00 9.85 174 THR A C 1
ATOM 1328 O O . THR A 1 194 ? 13.002 5.979 -35.300 1.00 10.68 174 THR A O 1
ATOM 1332 N N . VAL A 1 195 ? 14.037 3.965 -35.173 1.00 9.38 175 VAL A N 1
ATOM 1333 C CA . VAL A 1 195 ? 15.081 4.286 -36.151 1.00 9.73 175 VAL A CA 1
ATOM 1334 C C . VAL A 1 195 ? 14.472 4.648 -37.504 1.00 9.63 175 VAL A C 1
ATOM 1335 O O . VAL A 1 195 ? 13.497 4.040 -37.926 1.00 9.56 175 VAL A O 1
ATOM 1339 N N . PRO A 1 196 ? 15.057 5.638 -38.187 1.00 9.76 176 PRO A N 1
ATOM 1340 C CA . PRO A 1 196 ? 14.471 6.147 -39.419 1.00 10.42 176 PRO A CA 1
ATOM 1341 C C . PRO A 1 196 ? 14.748 5.312 -40.674 1.00 10.51 176 PRO A C 1
ATOM 1342 O O . PRO A 1 196 ? 15.233 5.846 -41.678 1.00 11.23 176 PRO A O 1
ATOM 1346 N N . PHE A 1 197 ? 14.427 4.020 -40.628 1.00 9.52 177 PHE A N 1
ATOM 1347 C CA . PHE A 1 197 ? 14.267 3.251 -41.866 1.00 9.17 177 PHE A CA 1
ATOM 1348 C C . PHE A 1 197 ? 13.040 3.789 -42.604 1.00 9.67 177 PHE A C 1
ATOM 1349 O O . PHE A 1 197 ? 12.227 4.542 -42.033 1.00 10.65 177 PHE A O 1
ATOM 1357 N N . ASP A 1 198 ? 12.901 3.403 -43.871 1.00 9.68 178 ASP A N 1
ATOM 1358 C CA . ASP A 1 198 ? 11.709 3.740 -44.642 1.00 10.75 178 ASP A CA 1
ATOM 1359 C C . ASP A 1 198 ? 10.575 2.758 -44.330 1.00 10.74 178 ASP A C 1
ATOM 1360 O O . ASP A 1 198 ? 10.401 1.761 -45.029 1.00 11.23 178 ASP A O 1
ATOM 1365 N N . PHE A 1 199 ? 9.812 3.040 -43.280 1.00 11.25 179 PHE A N 1
ATOM 1366 C CA . PHE A 1 199 ? 8.709 2.169 -42.877 1.00 11.34 179 PHE A CA 1
ATOM 1367 C C . PHE A 1 199 ? 7.388 2.530 -43.535 1.00 11.98 179 PHE A C 1
ATOM 1368 O O . PHE A 1 199 ? 6.979 3.700 -43.512 1.00 14.34 179 PHE A O 1
ATOM 1376 N N . LEU A 1 200 ? 6.713 1.514 -44.076 1.00 10.67 180 LEU A N 1
ATOM 1377 C CA . LEU A 1 200 ? 5.319 1.630 -44.513 1.00 10.80 180 LEU A CA 1
ATOM 1378 C C . LEU A 1 200 ? 4.462 0.880 -43.493 1.00 10.29 180 LEU A C 1
ATOM 1379 O O . LEU A 1 200 ? 4.566 -0.347 -43.370 1.00 9.84 180 LEU A O 1
ATOM 1384 N N . VAL A 1 201 ? 3.631 1.622 -42.755 1.00 10.58 181 VAL A N 1
ATOM 1385 C CA . VAL A 1 201 ? 2.871 1.066 -41.640 1.00 10.85 181 VAL A CA 1
ATOM 1386 C C . VAL A 1 201 ? 1.447 0.772 -42.094 1.00 11.10 181 VAL A C 1
ATOM 1387 O O . VAL A 1 201 ? 0.705 1.689 -42.490 1.00 12.55 181 VAL A O 1
ATOM 1391 N N . LEU A 1 202 ? 1.074 -0.503 -42.031 1.00 10.70 182 LEU A N 1
ATOM 1392 C CA . LEU A 1 202 ? -0.221 -0.975 -42.510 1.00 10.75 182 LEU A CA 1
ATOM 1393 C C . LEU A 1 202 ? -1.041 -1.513 -41.349 1.00 10.81 182 LEU A C 1
ATOM 1394 O O . LEU A 1 202 ? -0.491 -1.878 -40.313 1.00 10.77 182 LEU A O 1
ATOM 1399 N N . PRO A 1 203 ? -2.369 -1.589 -41.512 1.00 11.12 183 PRO A N 1
ATOM 1400 C CA . PRO A 1 203 ? -3.184 -2.078 -40.398 1.00 11.11 183 PRO A CA 1
ATOM 1401 C C . PRO A 1 203 ? -3.013 -3.575 -40.136 1.00 11.07 183 PRO A C 1
ATOM 1402 O O . PRO A 1 203 ? -3.082 -4.382 -41.059 1.00 11.36 183 PRO A O 1
ATOM 1406 N N . TYR A 1 204 ? -2.794 -3.945 -38.878 1.00 11.12 184 TYR A N 1
ATOM 1407 C CA . TYR A 1 204 ? -2.735 -5.366 -38.525 1.00 10.79 184 TYR A CA 1
ATOM 1408 C C . TYR A 1 204 ? -4.066 -6.056 -38.824 1.00 11.63 184 TYR A C 1
ATOM 1409 O O . TYR A 1 204 ? -5.135 -5.479 -38.616 1.00 12.43 184 TYR A O 1
ATOM 1418 N N . ASN A 1 205 ? -3.985 -7.285 -39.322 1.00 11.39 185 ASN A N 1
ATOM 1419 C CA . ASN A 1 205 ? -5.165 -8.120 -39.597 1.00 12.02 185 ASN A CA 1
ATOM 1420 C C . ASN A 1 205 ? -6.082 -7.607 -40.696 1.00 13.05 185 ASN A C 1
ATOM 1421 O O . ASN A 1 205 ? -7.241 -7.986 -40.754 1.00 14.39 185 ASN A O 1
ATOM 1426 N N . ASP A 1 206 ? -5.554 -6.751 -41.563 1.00 12.96 186 ASP A N 1
ATOM 1427 C CA . ASP A 1 206 ? -6.281 -6.310 -42.750 1.00 13.15 186 ASP A CA 1
ATOM 1428 C C . ASP A 1 206 ? -5.618 -6.914 -43.979 1.00 13.28 186 ASP A C 1
ATOM 1429 O O . ASP A 1 206 ? -4.673 -6.347 -44.538 1.00 12.46 186 ASP A O 1
ATOM 1434 N N . ALA A 1 207 ? -6.111 -8.080 -44.386 1.00 13.33 187 ALA A N 1
ATOM 1435 C CA . ALA A 1 207 ? -5.543 -8.820 -45.509 1.00 13.60 187 ALA A CA 1
ATOM 1436 C C . ALA A 1 207 ? -5.641 -8.043 -46.815 1.00 13.84 187 ALA A C 1
ATOM 1437 O O . ALA A 1 207 ? -4.697 -8.038 -47.612 1.00 13.39 187 ALA A O 1
ATOM 1439 N N . GLN A 1 208 ? -6.783 -7.390 -47.037 1.00 14.40 188 GLN A N 1
ATOM 1440 C CA . GLN A 1 208 ? -7.051 -6.725 -48.310 1.00 15.29 188 GLN A CA 1
ATOM 1441 C C . GLN A 1 208 ? -6.106 -5.543 -48.493 1.00 14.01 188 GLN A C 1
ATOM 1442 O O . GLN A 1 208 ? -5.501 -5.389 -49.559 1.00 14.35 188 GLN A O 1
ATOM 1448 N N . THR A 1 209 ? -5.958 -4.729 -47.447 1.00 13.42 189 THR A N 1
ATOM 1449 C CA . THR A 1 209 ? -5.038 -3.592 -47.504 1.00 12.67 189 THR A CA 1
ATOM 1450 C C . THR A 1 209 ? -3.585 -4.064 -47.664 1.00 12.35 189 THR A C 1
ATOM 1451 O O . THR A 1 209 ? -2.816 -3.473 -48.429 1.00 12.65 189 THR A O 1
ATOM 1455 N N . ALA A 1 210 ? -3.222 -5.129 -46.947 1.00 11.90 190 ALA A N 1
ATOM 1456 C CA . ALA A 1 210 ? -1.872 -5.679 -47.050 1.00 11.89 190 ALA A CA 1
ATOM 1457 C C . ALA A 1 210 ? -1.536 -6.113 -48.480 1.00 12.16 190 ALA A C 1
ATOM 1458 O O . ALA A 1 210 ? -0.503 -5.725 -49.019 1.00 11.82 190 ALA A O 1
ATOM 1460 N N . ARG A 1 211 ? -2.411 -6.903 -49.098 1.00 12.08 191 ARG A N 1
ATOM 1461 C CA . ARG A 1 211 ? -2.206 -7.326 -50.487 1.00 12.67 191 ARG A CA 1
ATOM 1462 C C . ARG A 1 211 ? -2.086 -6.122 -51.408 1.00 12.30 191 ARG A C 1
ATOM 1463 O O . ARG A 1 211 ? -1.167 -6.044 -52.214 1.00 12.67 191 ARG A O 1
ATOM 1471 N N . ALA A 1 212 ? -3.012 -5.177 -51.273 1.00 12.65 192 ALA A N 1
ATOM 1472 C CA . ALA A 1 212 ? -3.050 -4.018 -52.169 1.00 12.47 192 ALA A CA 1
ATOM 1473 C C . ALA A 1 212 ? -1.811 -3.140 -52.047 1.00 12.12 192 ALA A C 1
ATOM 1474 O O . ALA A 1 212 ? -1.220 -2.732 -53.049 1.00 12.20 192 ALA A O 1
ATOM 1476 N N . GLN A 1 213 ? -1.420 -2.843 -50.813 1.00 11.83 193 GLN A N 1
ATOM 1477 C CA . GLN A 1 213 ? -0.293 -1.949 -50.603 1.00 11.93 193 GLN A CA 1
ATOM 1478 C C . GLN A 1 213 ? 1.057 -2.602 -50.866 1.00 11.14 193 GLN A C 1
ATOM 1479 O O . GLN A 1 213 ? 1.960 -1.956 -51.401 1.00 10.96 193 GLN A O 1
ATOM 1485 N N . ILE A 1 214 ? 1.192 -3.884 -50.533 1.00 10.55 194 ILE A N 1
ATOM 1486 C CA . ILE A 1 214 ? 2.425 -4.603 -50.868 1.00 10.42 194 ILE A CA 1
ATOM 1487 C C . ILE A 1 214 ? 2.607 -4.715 -52.390 1.00 10.72 194 ILE A C 1
ATOM 1488 O O . ILE A 1 214 ? 3.686 -4.444 -52.913 1.00 10.81 194 ILE A O 1
ATOM 1493 N N . GLU A 1 215 ? 1.540 -5.076 -53.103 1.00 10.90 195 GLU A N 1
ATOM 1494 C CA . GLU A 1 215 ? 1.608 -5.149 -54.571 1.00 12.22 195 GLU A CA 1
ATOM 1495 C C . GLU A 1 215 ? 1.873 -3.772 -55.195 1.00 11.96 195 GLU A C 1
ATOM 1496 O O . GLU A 1 215 ? 2.697 -3.640 -56.110 1.00 12.27 195 GLU A O 1
ATOM 1502 N N . ARG A 1 216 ? 1.193 -2.747 -54.676 1.00 11.72 196 ARG A N 1
ATOM 1503 C CA . ARG A 1 216 ? 1.348 -1.388 -55.203 1.00 12.40 196 ARG A CA 1
ATOM 1504 C C . ARG A 1 216 ? 2.789 -0.885 -55.100 1.00 11.62 196 ARG A C 1
ATOM 1505 O O . ARG A 1 216 ? 3.290 -0.238 -56.015 1.00 11.42 196 ARG A O 1
ATOM 1513 N N . HIS A 1 217 ? 3.448 -1.192 -53.984 1.00 10.81 197 HIS A N 1
ATOM 1514 C CA . HIS A 1 217 ? 4.817 -0.735 -53.760 1.00 10.86 197 HIS A CA 1
ATOM 1515 C C . HIS A 1 217 ? 5.837 -1.845 -53.989 1.00 10.07 197 HIS A C 1
ATOM 1516 O O . HIS A 1 217 ? 6.983 -1.736 -53.524 1.00 9.63 197 HIS A O 1
ATOM 1523 N N . GLY A 1 218 ? 5.434 -2.902 -54.697 1.00 9.73 198 GLY A N 1
ATOM 1524 C CA . GLY A 1 218 ? 6.230 -4.124 -54.800 1.00 9.51 198 GLY A CA 1
ATOM 1525 C C . GLY A 1 218 ? 7.739 -3.983 -54.950 1.00 8.29 198 GLY A C 1
ATOM 1526 O O . GLY A 1 218 ? 8.504 -4.505 -54.125 1.00 8.25 198 GLY A O 1
ATOM 1527 N N . PRO A 1 219 ? 8.192 -3.265 -55.991 1.00 8.08 199 PRO A N 1
ATOM 1528 C CA . PRO A 1 219 ? 9.621 -3.192 -56.291 1.00 7.93 199 PRO A CA 1
ATOM 1529 C C . PRO A 1 219 ? 10.441 -2.500 -55.203 1.00 8.04 199 PRO A C 1
ATOM 1530 O O . PRO A 1 219 ? 11.671 -2.663 -55.157 1.00 9.04 199 PRO A O 1
ATOM 1534 N N . GLU A 1 220 ? 9.776 -1.748 -54.333 1.00 7.63 200 GLU A N 1
ATOM 1535 C CA . GLU A 1 220 ? 10.484 -1.031 -53.272 1.00 8.32 200 GLU A CA 1
ATOM 1536 C C . GLU A 1 220 ? 10.623 -1.812 -51.983 1.00 8.04 200 GLU A C 1
ATOM 1537 O O . GLU A 1 220 ? 11.422 -1.432 -51.112 1.00 8.06 200 GLU A O 1
ATOM 1543 N N . ILE A 1 221 ? 9.840 -2.881 -51.834 1.00 7.54 201 ILE A N 1
ATOM 1544 C CA . ILE A 1 221 ? 9.707 -3.527 -50.523 1.00 7.76 201 ILE A CA 1
ATOM 1545 C C . ILE A 1 221 ? 10.746 -4.617 -50.316 1.00 7.74 201 ILE A C 1
ATOM 1546 O O . ILE A 1 221 ? 10.732 -5.641 -51.006 1.00 8.21 201 ILE A O 1
ATOM 1551 N N . ALA A 1 222 ? 11.651 -4.380 -49.366 1.00 7.64 202 ALA A N 1
ATOM 1552 C CA . ALA A 1 222 ? 12.683 -5.348 -49.019 1.00 7.32 202 ALA A CA 1
ATOM 1553 C C . ALA A 1 222 ? 12.116 -6.451 -48.147 1.00 7.87 202 ALA A C 1
ATOM 1554 O O . ALA A 1 222 ? 12.516 -7.617 -48.255 1.00 7.96 202 ALA A O 1
ATOM 1556 N N . VAL A 1 223 ? 11.209 -6.080 -47.252 1.00 7.39 203 VAL A N 1
ATOM 1557 C CA . VAL A 1 223 ? 10.833 -6.978 -46.177 1.00 8.16 203 VAL A CA 1
ATOM 1558 C C . VAL A 1 223 ? 9.475 -6.610 -45.614 1.00 7.61 203 VAL A C 1
ATOM 1559 O O . VAL A 1 223 ? 9.096 -5.435 -45.589 1.00 7.85 203 VAL A O 1
ATOM 1563 N N . VAL A 1 224 ? 8.726 -7.644 -45.232 1.00 7.13 204 VAL A N 1
ATOM 1564 C CA . VAL A 1 224 ? 7.500 -7.514 -44.451 1.00 7.88 204 VAL A CA 1
ATOM 1565 C C . VAL A 1 224 ? 7.822 -8.117 -43.094 1.00 8.05 204 VAL A C 1
ATOM 1566 O O . VAL A 1 224 ? 8.168 -9.289 -43.020 1.00 8.33 204 VAL A O 1
ATOM 1570 N N . LEU A 1 225 ? 7.743 -7.304 -42.042 1.00 7.48 205 LEU A N 1
ATOM 1571 C CA . LEU A 1 225 ? 8.099 -7.730 -40.680 1.00 7.73 205 LEU A CA 1
ATOM 1572 C C . LEU A 1 225 ? 6.845 -7.738 -39.819 1.00 7.44 205 LEU A C 1
ATOM 1573 O O . LEU A 1 225 ? 6.125 -6.731 -39.748 1.00 8.25 205 LEU A O 1
ATOM 1578 N N . VAL A 1 226 ? 6.556 -8.876 -39.190 1.00 7.56 206 VAL A N 1
ATOM 1579 C CA . VAL A 1 226 ? 5.303 -9.020 -38.449 1.00 7.41 206 VAL A CA 1
ATOM 1580 C C . VAL A 1 226 ? 5.419 -10.018 -37.297 1.00 7.31 206 VAL A C 1
ATOM 1581 O O . VAL A 1 226 ? 6.131 -11.030 -37.392 1.00 7.46 206 VAL A O 1
ATOM 1585 N N . GLU A 1 227 ? 4.697 -9.721 -36.218 1.00 6.96 207 GLU A N 1
ATOM 1586 C CA . GLU A 1 227 ? 4.473 -10.684 -35.132 1.00 7.85 207 GLU A CA 1
ATOM 1587 C C . GLU A 1 227 ? 3.288 -11.581 -35.498 1.00 8.14 207 GLU A C 1
ATOM 1588 O O . GLU A 1 227 ? 2.236 -11.064 -35.856 1.00 8.32 207 GLU A O 1
ATOM 1594 N N . PRO A 1 228 ? 3.438 -12.918 -35.412 1.00 8.14 208 PRO A N 1
ATOM 1595 C CA . PRO A 1 228 ? 2.262 -13.768 -35.730 1.00 9.21 208 PRO A CA 1
ATOM 1596 C C . PRO A 1 228 ? 1.126 -13.633 -34.706 1.00 9.19 208 PRO A C 1
ATOM 1597 O O . PRO A 1 228 ? -0.020 -13.987 -35.015 1.00 10.02 208 PRO A O 1
ATOM 1601 N N . MET A 1 229 ? 1.453 -13.144 -33.507 1.00 9.04 209 MET A N 1
ATOM 1602 C CA . MET A 1 229 ? 0.489 -12.609 -32.548 1.00 9.06 209 MET A CA 1
ATOM 1603 C C . MET A 1 229 ? 1.168 -11.389 -31.963 1.00 9.31 209 MET A C 1
ATOM 1604 O O . MET A 1 229 ? 2.299 -11.499 -31.476 1.00 10.10 209 MET A O 1
ATOM 1609 N N . GLN A 1 230 ? 0.524 -10.228 -32.029 1.00 8.55 210 GLN A N 1
ATOM 1610 C CA . GLN A 1 230 ? 1.134 -9.037 -31.429 1.00 9.21 210 GLN A CA 1
ATOM 1611 C C . GLN A 1 230 ? 1.132 -9.158 -29.918 1.00 9.62 210 GLN A C 1
ATOM 1612 O O . GLN A 1 230 ? 0.124 -9.523 -29.306 1.00 10.32 210 GLN A O 1
ATOM 1618 N N . GLY A 1 231 ? 2.283 -8.868 -29.327 1.00 9.73 211 GLY A N 1
ATOM 1619 C CA . GLY A 1 231 ? 2.478 -9.004 -27.882 1.00 9.88 211 GLY A CA 1
ATOM 1620 C C . GLY A 1 231 ? 2.136 -7.729 -27.143 1.00 10.41 211 GLY A C 1
ATOM 1621 O O . GLY A 1 231 ? 1.097 -7.636 -26.478 1.00 11.15 211 GLY A O 1
ATOM 1622 N N . ALA A 1 232 ? 3.021 -6.744 -27.249 1.00 10.71 212 ALA A N 1
ATOM 1623 C CA . ALA A 1 232 ? 2.879 -5.470 -26.551 1.00 11.32 212 ALA A CA 1
ATOM 1624 C C . ALA A 1 232 ? 1.560 -4.750 -26.800 1.00 11.72 212 ALA A C 1
ATOM 1625 O O . ALA A 1 232 ? 1.036 -4.094 -25.895 1.00 12.80 212 ALA A O 1
ATOM 1627 N N . SER A 1 233 ? 1.010 -4.875 -28.008 1.00 11.01 213 SER A N 1
ATOM 1628 C CA . SER A 1 233 ? -0.251 -4.199 -28.323 1.00 11.39 213 SER A CA 1
ATOM 1629 C C . SER A 1 233 ? -1.448 -4.835 -27.616 1.00 11.00 213 SER A C 1
ATOM 1630 O O . SER A 1 233 ? -2.527 -4.243 -27.609 1.00 11.96 213 SER A O 1
ATOM 1633 N N . GLY A 1 234 ? -1.272 -6.039 -27.062 1.00 10.42 214 GLY A N 1
ATOM 1634 C CA . GLY A 1 234 ? -2.336 -6.670 -26.258 1.00 10.35 214 GLY A CA 1
ATOM 1635 C C . GLY A 1 234 ? -2.669 -8.131 -26.537 1.00 10.91 214 GLY A C 1
ATOM 1636 O O . GLY A 1 234 ? -3.832 -8.540 -26.378 1.00 11.11 214 GLY A O 1
ATOM 1637 N N . CYS A 1 235 ? -1.675 -8.932 -26.940 1.00 10.45 215 CYS A N 1
ATOM 1638 C CA . CYS A 1 235 ? -1.910 -10.352 -27.277 1.00 10.48 215 CYS A CA 1
ATOM 1639 C C . CYS A 1 235 ? -3.039 -10.505 -28.299 1.00 10.44 215 CYS A C 1
ATOM 1640 O O . CYS A 1 235 ? -4.082 -11.119 -28.029 1.00 11.32 215 CYS A O 1
ATOM 1643 N N . ILE A 1 236 ? -2.799 -9.937 -29.478 1.00 10.28 216 ILE A N 1
ATOM 1644 C CA . ILE A 1 236 ? -3.758 -9.929 -30.577 1.00 10.58 216 ILE A CA 1
ATOM 1645 C C . ILE A 1 236 ? -3.309 -10.942 -31.637 1.00 10.78 216 ILE A C 1
ATOM 1646 O O . ILE A 1 236 ? -2.345 -10.698 -32.360 1.00 10.86 216 ILE A O 1
ATOM 1651 N N . PRO A 1 237 ? -3.992 -12.096 -31.732 1.00 11.14 217 PRO A N 1
ATOM 1652 C CA . PRO A 1 237 ? -3.619 -13.095 -32.732 1.00 11.23 217 PRO A CA 1
ATOM 1653 C C . PRO A 1 237 ? -3.726 -12.577 -34.158 1.00 11.27 217 PRO A C 1
ATOM 1654 O O . PRO A 1 237 ? -4.711 -11.913 -34.518 1.00 11.56 217 PRO A O 1
ATOM 1658 N N . GLY A 1 238 ? -2.700 -12.868 -34.956 1.00 11.02 218 GLY A N 1
ATOM 1659 C CA . GLY A 1 238 ? -2.764 -12.640 -36.399 1.00 11.76 218 GLY A CA 1
ATOM 1660 C C . GLY A 1 238 ? -3.668 -13.692 -36.996 1.00 12.66 218 GLY A C 1
ATOM 1661 O O . GLY A 1 238 ? -3.519 -14.888 -36.723 1.00 12.87 218 GLY A O 1
ATOM 1662 N N . GLN A 1 239 ? -4.608 -13.240 -37.811 1.00 13.32 219 GLN A N 1
ATOM 1663 C CA . GLN A 1 239 ? -5.566 -14.160 -38.423 1.00 15.00 219 GLN A CA 1
ATOM 1664 C C . GLN A 1 239 ? -4.922 -14.905 -39.591 1.00 15.97 219 GLN A C 1
ATOM 1665 O O . GLN A 1 239 ? -4.096 -14.336 -40.300 1.00 15.48 219 GLN A O 1
ATOM 1671 N N . PRO A 1 240 ? -5.277 -16.192 -39.788 1.00 17.38 220 PRO A N 1
ATOM 1672 C CA . PRO A 1 240 ? -4.734 -16.987 -40.899 1.00 18.14 220 PRO A CA 1
ATOM 1673 C C . PRO A 1 240 ? -4.792 -16.301 -42.270 1.00 18.02 220 PRO A C 1
ATOM 1674 O O . PRO A 1 240 ? -3.794 -16.323 -43.004 1.00 18.71 220 PRO A O 1
ATOM 1678 N N . ASP A 1 241 ? -5.924 -15.683 -42.611 1.00 17.90 221 ASP A N 1
ATOM 1679 C CA . ASP A 1 241 ? -6.083 -15.030 -43.923 1.00 17.71 221 ASP A CA 1
ATOM 1680 C C . ASP A 1 241 ? -5.066 -13.902 -44.117 1.00 16.16 221 ASP A C 1
ATOM 1681 O O . ASP A 1 241 ? -4.498 -13.738 -45.197 1.00 15.84 221 ASP A O 1
ATOM 1686 N N . PHE A 1 242 ? -4.833 -13.154 -43.042 1.00 14.69 222 PHE A N 1
ATOM 1687 C CA . PHE A 1 242 ? -3.929 -12.021 -43.054 1.00 13.13 222 PHE A CA 1
ATOM 1688 C C . PHE A 1 242 ? -2.490 -12.495 -43.178 1.00 12.60 222 PHE A C 1
ATOM 1689 O O . PHE A 1 242 ? -1.745 -12.015 -44.040 1.00 11.12 222 PHE A O 1
ATOM 1697 N N . LEU A 1 243 ? -2.096 -13.433 -42.323 1.00 11.95 223 LEU A N 1
ATOM 1698 C CA . LEU A 1 243 ? -0.717 -13.908 -42.341 1.00 11.97 223 LEU A CA 1
ATOM 1699 C C . LEU A 1 243 ? -0.371 -14.619 -43.657 1.00 12.38 223 LEU A C 1
ATOM 1700 O O . LEU A 1 243 ? 0.712 -14.425 -44.196 1.00 12.86 223 LEU A O 1
ATOM 1705 N N . GLN A 1 244 ? -1.307 -15.408 -44.190 1.00 13.45 224 GLN A N 1
ATOM 1706 C CA . GLN A 1 244 ? -1.117 -16.021 -45.505 1.00 14.15 224 GLN A CA 1
ATOM 1707 C C . GLN A 1 244 ? -1.013 -14.967 -46.620 1.00 13.23 224 GLN A C 1
ATOM 1708 O O . GLN A 1 244 ? -0.203 -15.113 -47.540 1.00 13.55 224 GLN A O 1
ATOM 1714 N N . ALA A 1 245 ? -1.811 -13.907 -46.526 1.00 12.63 225 ALA A N 1
ATOM 1715 C CA . ALA A 1 245 ? -1.729 -12.808 -47.487 1.00 12.05 225 ALA A CA 1
ATOM 1716 C C . ALA A 1 245 ? -0.337 -12.175 -47.475 1.00 11.30 225 ALA A C 1
ATOM 1717 O O . ALA A 1 245 ? 0.189 -11.815 -48.526 1.00 11.63 225 ALA A O 1
ATOM 1719 N N . LEU A 1 246 ? 0.269 -12.061 -46.291 1.00 11.04 226 LEU A N 1
ATOM 1720 C CA . LEU A 1 246 ? 1.626 -11.514 -46.198 1.00 9.99 226 LEU A CA 1
ATOM 1721 C C . LEU A 1 246 ? 2.662 -12.409 -46.881 1.00 9.89 226 LEU A C 1
ATOM 1722 O O . LEU A 1 246 ? 3.525 -11.926 -47.613 1.00 9.56 226 LEU A O 1
ATOM 1727 N N . ARG A 1 247 ? 2.575 -13.714 -46.637 1.00 10.26 227 ARG A N 1
ATOM 1728 C CA . ARG A 1 247 ? 3.478 -14.667 -47.256 1.00 10.10 227 ARG A CA 1
ATOM 1729 C C . ARG A 1 247 ? 3.330 -14.629 -48.776 1.00 10.04 227 ARG A C 1
ATOM 1730 O O . ARG A 1 247 ? 4.324 -14.536 -49.506 1.00 10.92 227 ARG A O 1
ATOM 1738 N N . GLU A 1 248 ? 2.083 -14.662 -49.248 1.00 10.35 228 GLU A N 1
ATOM 1739 C CA . GLU A 1 248 ? 1.848 -14.661 -50.686 1.00 11.07 228 GLU A CA 1
ATOM 1740 C C . GLU A 1 248 ? 2.311 -13.372 -51.362 1.00 10.72 228 GLU A C 1
ATOM 1741 O O . GLU A 1 248 ? 2.946 -13.417 -52.418 1.00 10.66 228 GLU A O 1
ATOM 1747 N N . SER A 1 249 ? 1.981 -12.238 -50.745 1.00 10.87 229 SER A N 1
ATOM 1748 C CA . SER A 1 249 ? 2.333 -10.927 -51.295 1.00 11.61 229 SER A CA 1
ATOM 1749 C C . SER A 1 249 ? 3.853 -10.711 -51.310 1.00 10.36 229 SER A C 1
ATOM 1750 O O . SER A 1 249 ? 4.405 -10.246 -52.309 1.00 10.62 229 SER A O 1
ATOM 1753 N N . ALA A 1 250 ? 4.525 -11.072 -50.214 1.00 10.07 230 ALA A N 1
ATOM 1754 C CA . ALA A 1 250 ? 5.975 -10.960 -50.154 1.00 9.49 230 ALA A CA 1
ATOM 1755 C C . ALA A 1 250 ? 6.626 -11.788 -51.262 1.00 9.22 230 ALA A C 1
ATOM 1756 O O . ALA A 1 250 ? 7.482 -11.303 -51.987 1.00 8.81 230 ALA A O 1
ATOM 1758 N N . THR A 1 251 ? 6.191 -13.036 -51.409 1.00 9.36 231 THR A N 1
ATOM 1759 C CA . THR A 1 251 ? 6.716 -13.873 -52.487 1.00 9.98 231 THR A CA 1
ATOM 1760 C C . THR A 1 251 ? 6.460 -13.265 -53.864 1.00 10.12 231 THR A C 1
ATOM 1761 O O . THR A 1 251 ? 7.356 -13.228 -54.702 1.00 10.20 231 THR A O 1
ATOM 1765 N N . GLN A 1 252 ? 5.244 -12.772 -54.077 1.00 10.19 232 GLN A N 1
ATOM 1766 C CA . GLN A 1 252 ? 4.890 -12.199 -55.376 1.00 11.10 232 GLN A CA 1
ATOM 1767 C C . GLN A 1 252 ? 5.793 -11.038 -55.780 1.00 10.68 232 GLN A C 1
ATOM 1768 O O . GLN A 1 252 ? 6.197 -10.941 -56.949 1.00 11.84 232 GLN A O 1
ATOM 1774 N N . VAL A 1 253 ? 6.109 -10.163 -54.823 1.00 10.14 233 VAL A N 1
ATOM 1775 C CA . VAL A 1 253 ? 6.857 -8.942 -55.163 1.00 9.62 233 VAL A CA 1
ATOM 1776 C C . VAL A 1 253 ? 8.376 -9.076 -55.003 1.00 9.52 233 VAL A C 1
ATOM 1777 O O . VAL A 1 253 ? 9.111 -8.183 -55.434 1.00 10.15 233 VAL A O 1
ATOM 1781 N N . GLY A 1 254 ? 8.841 -10.182 -54.417 1.00 9.61 234 GLY A N 1
ATOM 1782 C CA . GLY A 1 254 ? 10.276 -10.399 -54.207 1.00 9.48 234 GLY A CA 1
ATOM 1783 C C . GLY A 1 254 ? 10.837 -9.910 -52.881 1.00 9.02 234 GLY A C 1
ATOM 1784 O O . GLY A 1 254 ? 12.043 -9.719 -52.766 1.00 9.85 234 GLY A O 1
ATOM 1785 N N . ALA A 1 255 ? 9.952 -9.698 -51.906 1.00 8.73 235 ALA A N 1
ATOM 1786 C CA . ALA A 1 255 ? 10.331 -9.264 -50.568 1.00 8.48 235 ALA A CA 1
ATOM 1787 C C . ALA A 1 255 ? 10.545 -10.478 -49.682 1.00 8.71 235 ALA A C 1
ATOM 1788 O O . ALA A 1 255 ? 10.005 -11.566 -49.931 1.00 9.32 235 ALA A O 1
ATOM 1790 N N . LEU A 1 256 ? 11.324 -10.280 -48.626 1.00 8.12 236 LEU A N 1
ATOM 1791 C CA . LEU A 1 256 ? 11.441 -11.309 -47.594 1.00 8.24 236 LEU A CA 1
ATOM 1792 C C . LEU A 1 256 ? 10.354 -11.136 -46.547 1.00 8.46 236 LEU A C 1
ATOM 1793 O O . LEU A 1 256 ? 10.025 -10.014 -46.166 1.00 9.52 236 LEU A O 1
ATOM 1798 N N . LEU A 1 257 ? 9.796 -12.241 -46.079 1.00 7.82 237 LEU A N 1
ATOM 1799 C CA . LEU A 1 257 ? 8.904 -12.187 -44.925 1.00 7.71 237 LEU A CA 1
ATOM 1800 C C . LEU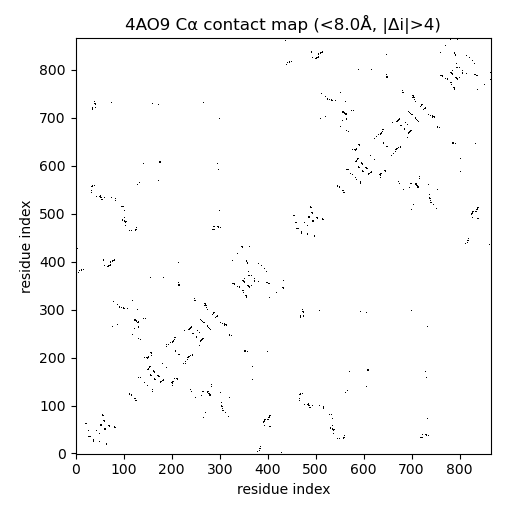 A 1 257 ? 9.728 -12.520 -43.699 1.00 7.46 237 LEU A C 1
ATOM 1801 O O . LEU A 1 257 ? 10.455 -13.518 -43.688 1.00 7.77 237 LEU A O 1
ATOM 1806 N N . VAL A 1 258 ? 9.633 -11.671 -42.681 1.00 7.32 238 VAL A N 1
ATOM 1807 C CA . VAL A 1 258 ? 10.315 -11.914 -41.408 1.00 7.34 238 VAL A CA 1
ATOM 1808 C C . VAL A 1 258 ? 9.270 -12.019 -40.309 1.00 7.00 238 VAL A C 1
ATOM 1809 O O . VAL A 1 258 ? 8.490 -11.080 -40.082 1.00 7.05 238 VAL A O 1
ATOM 1813 N N . PHE A 1 259 ? 9.223 -13.184 -39.663 1.00 6.90 239 PHE A N 1
ATOM 1814 C CA . PHE A 1 259 ? 8.404 -13.328 -38.471 1.00 6.75 239 PHE A CA 1
ATOM 1815 C C . PHE A 1 259 ? 9.218 -13.012 -37.223 1.00 6.82 239 PHE A C 1
ATOM 1816 O O . PHE A 1 259 ? 10.247 -13.657 -36.942 1.00 7.49 239 PHE A O 1
ATOM 1824 N N . ASP A 1 260 ? 8.715 -12.045 -36.463 1.00 6.42 240 ASP A N 1
ATOM 1825 C CA . ASP A 1 260 ? 9.246 -11.750 -35.145 1.00 6.62 240 ASP A CA 1
ATOM 1826 C C . ASP A 1 260 ? 8.589 -12.716 -34.165 1.00 6.86 240 ASP A C 1
ATOM 1827 O O . ASP A 1 260 ? 7.438 -12.519 -33.776 1.00 7.41 240 ASP A O 1
ATOM 1832 N N . GLU A 1 261 ? 9.327 -13.762 -33.796 1.00 7.26 241 GLU A N 1
ATOM 1833 C CA . GLU A 1 261 ? 8.837 -14.751 -32.826 1.00 7.31 241 GLU A CA 1
ATOM 1834 C C . GLU A 1 261 ? 9.551 -14.618 -31.489 1.00 7.83 241 GLU A C 1
ATOM 1835 O O . GLU A 1 261 ? 9.614 -15.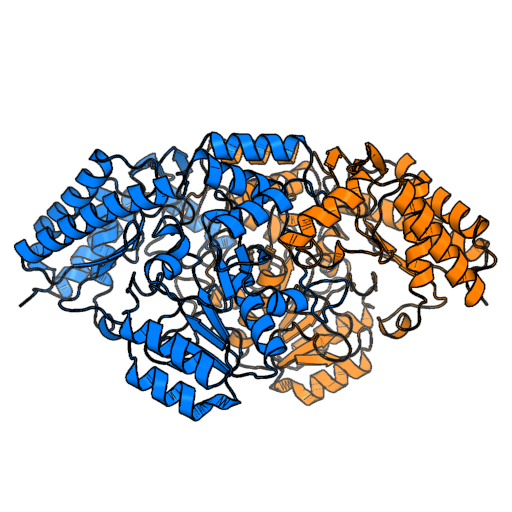562 -30.699 1.00 7.90 241 GLU A O 1
ATOM 1841 N N . VAL A 1 262 ? 10.023 -13.411 -31.191 1.00 7.74 242 VAL A N 1
ATOM 1842 C CA . VAL A 1 262 ? 10.657 -13.185 -29.881 1.00 7.91 242 VAL A CA 1
ATOM 1843 C C . VAL A 1 262 ? 9.720 -13.624 -28.756 1.00 9.04 242 VAL A C 1
ATOM 1844 O O . VAL A 1 262 ? 10.158 -14.239 -27.789 1.00 10.14 242 VAL A O 1
ATOM 1848 N N . MET A 1 263 ? 8.439 -13.314 -28.893 1.00 9.90 243 MET A N 1
ATOM 1849 C CA . MET A 1 263 ? 7.438 -13.802 -27.944 1.00 11.51 243 MET A CA 1
ATOM 1850 C C . MET A 1 263 ? 6.768 -15.098 -28.428 1.00 11.59 243 MET A C 1
ATOM 1851 O O . MET A 1 263 ? 6.628 -16.061 -27.671 1.00 12.12 243 MET A O 1
ATOM 1856 N N . THR A 1 264 ? 6.361 -15.148 -29.691 1.00 10.33 244 THR A N 1
ATOM 1857 C CA . THR A 1 264 ? 5.506 -16.255 -30.148 1.00 10.70 244 THR A CA 1
ATOM 1858 C C . THR A 1 264 ? 6.202 -17.615 -30.274 1.00 10.89 244 THR A C 1
ATOM 1859 O O . THR A 1 264 ? 5.533 -18.651 -30.440 1.00 11.41 244 THR A O 1
ATOM 1863 N N . SER A 1 265 ? 7.535 -17.648 -30.198 1.00 10.45 245 SER A N 1
ATOM 1864 C CA . SER A 1 265 ? 8.224 -18.939 -30.319 1.00 10.57 245 SER A CA 1
ATOM 1865 C C . SER A 1 265 ? 7.868 -19.880 -29.181 1.00 10.91 245 SER A C 1
ATOM 1866 O O . SER A 1 265 ? 7.973 -21.085 -29.334 1.00 10.12 245 SER A O 1
ATOM 1869 N N . ARG A 1 266 ? 7.445 -19.327 -28.048 1.00 11.88 246 ARG A N 1
ATOM 1870 C CA . ARG A 1 266 ? 7.065 -20.176 -26.903 1.00 13.38 246 ARG A CA 1
ATOM 1871 C C . ARG A 1 266 ? 5.668 -20.769 -26.964 1.00 14.05 246 ARG A C 1
ATOM 1872 O O . ARG A 1 266 ? 5.318 -21.589 -26.104 1.00 15.34 246 ARG A O 1
ATOM 1880 N N . LEU A 1 267 ? 4.882 -20.375 -27.965 1.00 14.15 247 LEU A N 1
ATOM 1881 C CA . LEU A 1 267 ? 3.442 -20.648 -27.948 1.00 14.54 247 LEU A CA 1
ATOM 1882 C C . LEU A 1 267 ? 3.021 -22.036 -28.402 1.00 15.69 247 LEU A C 1
ATOM 1883 O O . LEU A 1 267 ? 1.845 -22.395 -28.305 1.00 17.02 247 LEU A O 1
ATOM 1888 N N . ALA A 1 268 ? 3.964 -22.804 -28.928 1.00 15.37 248 ALA A N 1
ATOM 1889 C CA . ALA A 1 268 ? 3.705 -24.158 -29.384 1.00 15.88 248 ALA A CA 1
ATOM 1890 C C . ALA A 1 268 ? 5.044 -24.870 -29.344 1.00 15.72 248 ALA A C 1
ATOM 1891 O O . ALA A 1 268 ? 6.077 -24.203 -29.230 1.00 15.33 248 ALA A O 1
ATOM 1893 N N . PRO A 1 269 ? 5.048 -26.216 -29.431 1.00 15.63 249 PRO A N 1
ATOM 1894 C CA . PRO A 1 269 ? 6.304 -26.972 -29.342 1.00 15.58 249 PRO A CA 1
ATOM 1895 C C . PRO A 1 269 ? 7.406 -26.461 -30.281 1.00 15.40 249 PRO A C 1
ATOM 1896 O O . PRO A 1 269 ? 8.582 -26.461 -29.911 1.00 15.12 249 PRO A O 1
ATOM 1900 N N . HIS A 1 270 ? 7.018 -26.000 -31.466 1.00 14.31 250 HIS A N 1
ATOM 1901 C CA . HIS A 1 270 ? 7.975 -25.473 -32.426 1.00 13.70 250 HIS A CA 1
ATOM 1902 C C . HIS A 1 270 ? 7.652 -24.040 -32.859 1.00 13.03 250 HIS A C 1
ATOM 1903 O O . HIS A 1 270 ? 8.006 -23.605 -33.958 1.00 12.37 250 HIS A O 1
ATOM 1910 N N . GLY A 1 271 ? 6.985 -23.316 -31.966 1.00 12.65 251 GLY A N 1
ATOM 1911 C CA . GLY A 1 271 ? 6.643 -21.917 -32.214 1.00 12.17 251 GLY A CA 1
ATOM 1912 C C . GLY A 1 271 ? 5.355 -21.738 -32.996 1.00 12.26 251 GLY A C 1
ATOM 1913 O O . GLY A 1 271 ? 4.852 -22.667 -33.638 1.00 11.98 251 GLY A O 1
ATOM 1914 N N . LEU A 1 272 ? 4.836 -20.519 -32.968 1.00 12.22 252 LEU A N 1
ATOM 1915 C CA . LEU A 1 272 ? 3.546 -20.227 -33.582 1.00 12.28 252 LEU A CA 1
ATOM 1916 C C . LEU A 1 272 ? 3.543 -20.351 -35.107 1.00 12.52 252 LEU A C 1
ATOM 1917 O O . LEU A 1 272 ? 2.622 -20.934 -35.664 1.00 12.39 252 LEU A O 1
ATOM 1922 N N . ALA A 1 273 ? 4.563 -19.833 -35.786 1.00 12.08 253 ALA A N 1
ATOM 1923 C CA . ALA A 1 273 ? 4.574 -19.886 -37.251 1.00 11.91 253 ALA A CA 1
ATOM 1924 C C . ALA A 1 273 ? 4.501 -21.323 -37.762 1.00 12.40 253 ALA A C 1
ATOM 1925 O O . ALA A 1 273 ? 3.752 -21.607 -38.703 1.00 12.45 253 ALA A O 1
ATOM 1927 N N . ASN A 1 274 ? 5.230 -22.232 -37.112 1.00 12.56 254 ASN A N 1
ATOM 1928 C CA . ASN A 1 274 ? 5.152 -23.654 -37.473 1.00 13.14 254 ASN A CA 1
ATOM 1929 C C . ASN A 1 274 ? 3.781 -24.265 -37.236 1.00 13.80 254 ASN A C 1
ATOM 1930 O O . ASN A 1 274 ? 3.307 -25.065 -38.054 1.00 14.74 254 ASN A O 1
ATOM 1935 N N . LYS A 1 275 ? 3.140 -23.895 -36.129 1.00 14.00 255 LYS A N 1
ATOM 1936 C CA . LYS A 1 275 ? 1.773 -24.347 -35.847 1.00 14.76 255 LYS A CA 1
ATOM 1937 C C . LYS A 1 275 ? 0.799 -23.893 -36.944 1.00 14.80 255 LYS A C 1
ATOM 1938 O O . LYS A 1 275 ? -0.088 -24.663 -37.364 1.00 15.28 255 LYS A O 1
ATOM 1944 N N . LEU A 1 276 ? 0.975 -22.656 -37.408 1.00 14.56 256 LEU A N 1
ATOM 1945 C CA . LEU A 1 276 ? 0.124 -22.073 -38.454 1.00 14.85 256 LEU A CA 1
ATOM 1946 C C . LEU A 1 276 ? 0.467 -22.577 -39.852 1.00 14.95 256 LEU A C 1
ATOM 1947 O O . LEU A 1 276 ? -0.329 -22.426 -40.786 1.00 16.20 256 LEU A O 1
ATOM 1952 N N . GLY A 1 277 ? 1.659 -23.150 -40.004 1.00 14.40 257 GLY A N 1
ATOM 1953 C CA . GLY A 1 277 ? 2.126 -23.661 -41.294 1.00 14.39 257 GLY A CA 1
ATOM 1954 C C . GLY A 1 277 ? 2.522 -22.589 -42.294 1.00 14.08 257 GLY A C 1
ATOM 1955 O O . GLY A 1 277 ? 2.305 -22.741 -43.498 1.00 14.83 257 GLY A O 1
ATOM 1956 N N . ILE A 1 278 ? 3.094 -21.496 -41.799 1.00 13.02 258 ILE A N 1
ATOM 1957 C CA . ILE A 1 278 ? 3.589 -20.426 -42.662 1.00 12.67 258 ILE A CA 1
ATOM 1958 C C . ILE A 1 278 ? 5.083 -20.241 -42.440 1.00 12.02 258 ILE A C 1
ATOM 1959 O O . ILE A 1 278 ? 5.534 -19.996 -41.311 1.00 12.56 258 ILE A O 1
ATOM 1964 N N . ARG A 1 279 ? 5.840 -20.358 -43.524 1.00 12.25 259 ARG A N 1
ATOM 1965 C CA . ARG A 1 279 ? 7.300 -20.288 -43.488 1.00 12.47 259 ARG A CA 1
ATOM 1966 C C . ARG A 1 279 ? 7.778 -18.882 -43.818 1.00 11.59 259 ARG A C 1
ATOM 1967 O O . ARG A 1 279 ? 7.555 -18.402 -44.925 1.00 12.02 259 ARG A O 1
ATOM 1975 N N . SER A 1 280 ? 8.433 -18.227 -42.863 1.00 9.48 260 SER A N 1
ATOM 1976 C CA . SER A 1 280 ? 9.107 -16.954 -43.148 1.00 8.89 260 SER A CA 1
ATOM 1977 C C . SER A 1 280 ? 10.537 -17.176 -43.641 1.00 8.39 260 SER A C 1
ATOM 1978 O O . SER A 1 280 ? 11.155 -18.202 -43.368 1.00 9.26 260 SER A O 1
ATOM 1981 N N . ASP A 1 281 ? 11.055 -16.192 -44.377 1.00 8.40 261 ASP A N 1
ATOM 1982 C CA . ASP A 1 281 ? 12.432 -16.225 -44.861 1.00 7.97 261 ASP A CA 1
ATOM 1983 C C . ASP A 1 281 ? 13.461 -16.052 -43.752 1.00 7.90 261 ASP A C 1
ATOM 1984 O O . ASP A 1 281 ? 14.541 -16.651 -43.809 1.00 7.51 261 ASP A O 1
ATOM 1989 N N . LEU A 1 282 ? 13.115 -15.243 -42.750 1.00 7.38 262 LEU A N 1
ATOM 1990 C CA . LEU A 1 282 ? 13.898 -15.105 -41.517 1.00 7.22 262 LEU A CA 1
ATOM 1991 C C . LEU A 1 282 ? 12.947 -15.143 -40.337 1.00 7.25 262 LEU A C 1
ATOM 1992 O O . LEU A 1 282 ? 11.746 -14.848 -40.482 1.00 7.19 262 LEU A O 1
ATOM 1997 N N . THR A 1 283 ? 13.500 -15.480 -39.173 1.00 7.30 263 THR A N 1
ATOM 1998 C CA . THR A 1 283 ? 12.779 -15.499 -37.918 1.00 6.96 263 THR A CA 1
ATOM 1999 C C . THR A 1 283 ? 13.689 -14.885 -36.866 1.00 7.15 263 THR A C 1
ATOM 2000 O O . THR A 1 283 ? 14.889 -15.179 -36.829 1.00 7.60 263 THR A O 1
ATOM 2004 N N . THR A 1 284 ? 13.109 -14.057 -36.002 1.00 6.27 264 THR A N 1
ATOM 2005 C CA . THR A 1 284 ? 13.855 -13.550 -34.853 1.00 7.16 264 THR A CA 1
ATOM 2006 C C . THR A 1 284 ? 13.326 -14.174 -33.563 1.00 6.68 264 THR A C 1
ATOM 2007 O O . THR A 1 284 ? 12.138 -14.515 -33.450 1.00 7.50 264 THR A O 1
ATOM 2011 N N . LEU A 1 285 ? 14.249 -14.354 -32.617 1.00 7.23 265 LEU A N 1
ATOM 2012 C CA . LEU A 1 285 ? 13.990 -14.993 -31.332 1.00 7.08 265 LEU A CA 1
ATOM 2013 C C . LEU A 1 285 ? 14.611 -14.169 -30.216 1.00 6.86 265 LEU A C 1
ATOM 2014 O O . LEU A 1 285 ? 15.518 -13.369 -30.445 1.00 6.97 265 LEU A O 1
ATOM 2019 N N . GLY A 1 286 ? 14.118 -14.378 -29.000 1.00 7.06 266 GLY A N 1
ATOM 2020 C CA . GLY A 1 286 ? 14.658 -13.683 -27.848 1.00 8.41 266 GLY A CA 1
ATOM 2021 C C . GLY A 1 286 ? 14.026 -14.163 -26.569 1.00 8.99 266 GLY A C 1
ATOM 2022 O O . GLY A 1 286 ? 13.545 -15.302 -26.467 1.00 8.96 266 GLY A O 1
ATOM 2023 N N . LYS A 1 287 ? 14.039 -13.265 -25.590 1.00 9.79 267 LYS A N 1
ATOM 2024 C CA . LYS A 1 287 ? 13.450 -13.497 -24.252 1.00 11.17 267 LYS A CA 1
ATOM 2025 C C . LYS A 1 287 ? 13.915 -14.868 -23.663 1.00 12.02 267 LYS A C 1
ATOM 2026 O O . LYS A 1 287 ? 15.104 -15.033 -23.379 1.00 14.20 267 LYS A O 1
ATOM 2032 N N . TYR A 1 288 ? 13.023 -15.836 -23.504 1.00 11.48 268 TYR A N 1
ATOM 2033 C CA . TYR A 1 288 ? 13.351 -17.051 -22.735 1.00 11.84 268 TYR A CA 1
ATOM 2034 C C . TYR A 1 288 ? 14.408 -17.980 -23.343 1.00 12.07 268 TYR A C 1
ATOM 2035 O O . TYR A 1 288 ? 14.935 -18.856 -22.657 1.00 12.39 268 TYR A O 1
ATOM 2044 N N . ILE A 1 289 ? 14.690 -17.828 -24.633 1.00 12.25 269 ILE A N 1
ATOM 2045 C CA . ILE A 1 289 ? 15.607 -18.743 -25.308 1.00 13.00 269 ILE A CA 1
ATOM 2046 C C . ILE A 1 289 ? 17.020 -18.710 -24.703 1.00 13.24 269 ILE A C 1
ATOM 2047 O O . ILE A 1 289 ? 17.735 -19.707 -24.755 1.00 14.55 269 ILE A O 1
ATOM 2052 N N . GLY A 1 290 ? 17.406 -17.581 -24.094 1.00 12.57 270 GLY A N 1
ATOM 2053 C CA . GLY A 1 290 ? 18.687 -17.476 -23.406 1.00 12.57 270 GLY A CA 1
ATOM 2054 C C . GLY A 1 290 ? 18.696 -17.928 -21.956 1.00 12.59 270 GLY A C 1
ATOM 2055 O O . GLY A 1 290 ? 19.608 -17.583 -21.214 1.00 11.84 270 GLY A O 1
ATOM 2056 N N . GLY A 1 291 ? 17.680 -18.686 -21.556 1.00 12.97 271 GLY A N 1
ATOM 2057 C CA . GLY A 1 291 ? 17.616 -19.253 -20.205 1.00 13.60 271 GLY A CA 1
ATOM 2058 C C . GLY A 1 291 ? 17.391 -18.241 -19.101 1.00 13.98 271 GLY A C 1
ATOM 2059 O O . GLY A 1 291 ? 17.616 -18.539 -17.922 1.00 14.78 271 GLY A O 1
ATOM 2060 N N . GLY A 1 292 ? 16.941 -17.049 -19.481 1.00 14.25 272 GLY A N 1
ATOM 2061 C CA . GLY A 1 292 ? 16.774 -15.940 -18.555 1.00 14.60 272 GLY A CA 1
ATOM 2062 C C . GLY A 1 292 ? 17.914 -14.940 -18.599 1.00 14.57 272 GLY A C 1
ATOM 2063 O O . GLY A 1 292 ? 17.858 -13.902 -17.945 1.00 15.66 272 GLY A O 1
ATOM 2064 N N . MET A 1 293 ? 18.944 -15.240 -19.390 1.00 13.53 273 MET A N 1
ATOM 2065 C CA . MET A 1 293 ? 20.077 -14.346 -19.577 1.00 12.84 273 MET A CA 1
ATOM 2066 C C . MET A 1 293 ? 19.860 -13.474 -20.820 1.00 12.54 273 MET A C 1
ATOM 2067 O O . MET A 1 293 ? 19.070 -13.832 -21.687 1.00 12.24 273 MET A O 1
ATOM 2072 N N . SER A 1 294 ? 20.573 -12.353 -20.908 1.00 12.35 274 SER A N 1
ATOM 2073 C CA . SER A 1 294 ? 20.523 -11.469 -22.084 1.00 12.24 274 SER A CA 1
ATOM 2074 C C . SER A 1 294 ? 20.671 -12.296 -23.349 1.00 11.40 274 SER A C 1
ATOM 2075 O O . SER A 1 294 ? 21.572 -13.137 -23.450 1.00 11.78 274 SER A O 1
ATOM 2078 N N . PHE A 1 295 ? 19.776 -12.089 -24.308 1.00 10.15 275 PHE A N 1
ATOM 2079 C CA . PHE A 1 295 ? 19.762 -12.956 -25.483 1.00 9.04 275 PHE A CA 1
ATOM 2080 C C . PHE A 1 295 ? 18.899 -12.422 -26.607 1.00 8.22 275 PHE A C 1
ATOM 2081 O O . PHE A 1 295 ? 17.848 -11.820 -26.353 1.00 8.85 275 PHE A O 1
ATOM 2089 N N . GLY A 1 296 ? 19.347 -12.664 -27.841 1.00 7.14 276 GLY A N 1
ATOM 2090 C CA . GLY A 1 296 ? 18.482 -12.630 -29.022 1.00 6.42 276 GLY A CA 1
ATOM 2091 C C . GLY A 1 296 ? 19.122 -13.498 -30.094 1.00 6.42 276 GLY A C 1
ATOM 2092 O O . GLY A 1 296 ? 20.280 -13.924 -29.961 1.00 6.96 276 GLY A O 1
ATOM 2093 N N . ALA A 1 297 ? 18.371 -13.794 -31.149 1.00 6.51 277 ALA A N 1
ATOM 2094 C CA . ALA A 1 297 ? 18.951 -14.479 -32.320 1.00 6.36 277 ALA A CA 1
ATOM 2095 C C . ALA A 1 297 ? 18.156 -14.124 -33.553 1.00 6.90 277 ALA A C 1
ATOM 2096 O O . ALA A 1 297 ? 16.967 -13.845 -33.480 1.00 6.81 277 ALA A O 1
ATOM 2098 N N . PHE A 1 298 ? 18.836 -14.080 -34.685 1.00 6.73 278 PHE A N 1
ATOM 2099 C CA . PHE A 1 298 ? 18.149 -13.989 -35.968 1.00 7.65 278 PHE A CA 1
ATOM 2100 C C . PHE A 1 298 ? 18.681 -15.083 -36.855 1.00 7.59 278 PHE A C 1
ATOM 2101 O O . PHE A 1 298 ? 19.862 -15.424 -36.795 1.00 7.40 278 PHE A O 1
ATOM 2109 N N . GLY A 1 299 ? 17.800 -15.662 -37.664 1.00 7.66 279 GLY A N 1
ATOM 2110 C CA . GLY A 1 299 ? 18.227 -16.709 -38.583 1.00 8.14 279 GLY A CA 1
ATOM 2111 C C . GLY A 1 299 ? 17.151 -17.012 -39.594 1.00 7.99 279 GLY A C 1
ATOM 2112 O O . GLY A 1 299 ? 16.096 -16.360 -39.614 1.00 8.75 279 GLY A O 1
ATOM 2113 N N . GLY A 1 300 ? 17.415 -18.008 -40.427 1.00 7.94 280 GLY A N 1
ATOM 2114 C CA . GLY A 1 300 ? 16.462 -18.367 -41.471 1.00 7.98 280 GLY A CA 1
ATOM 2115 C C . GLY A 1 300 ? 17.202 -19.001 -42.617 1.00 8.28 280 GLY A C 1
ATOM 2116 O O . GLY A 1 300 ? 18.078 -19.831 -42.407 1.00 8.92 280 GLY A O 1
ATOM 2117 N N . ARG A 1 301 ? 16.862 -18.599 -43.833 1.00 8.46 281 ARG A N 1
ATOM 2118 C CA . ARG A 1 301 ? 17.478 -19.161 -45.041 1.00 9.35 281 ARG A CA 1
ATOM 2119 C C . ARG A 1 301 ? 18.991 -19.043 -45.014 1.00 9.55 281 ARG A C 1
ATOM 2120 O O . ARG A 1 301 ? 19.525 -17.964 -44.769 1.00 9.72 281 ARG A O 1
ATOM 2128 N N . ALA A 1 302 ? 19.678 -20.152 -45.281 1.00 10.41 282 ALA A N 1
ATOM 2129 C CA . ALA A 1 302 ? 21.134 -20.154 -45.345 1.00 10.79 282 ALA A CA 1
ATOM 2130 C C . ALA A 1 302 ? 21.678 -19.167 -46.390 1.00 10.37 282 ALA A C 1
ATOM 2131 O O . ALA A 1 302 ? 22.713 -18.533 -46.157 1.00 9.95 282 ALA A O 1
ATOM 2133 N N . ASP A 1 303 ? 20.981 -18.994 -47.511 1.00 10.60 283 ASP A N 1
ATOM 2134 C CA . ASP A 1 303 ? 21.488 -18.074 -48.534 1.00 11.64 283 ASP A CA 1
ATOM 2135 C C . ASP A 1 303 ? 21.420 -16.611 -48.109 1.00 11.22 283 ASP A C 1
ATOM 2136 O O . ASP A 1 303 ? 22.252 -15.811 -48.526 1.00 12.30 283 ASP A O 1
ATOM 2141 N N . VAL A 1 304 ? 20.464 -16.265 -47.247 1.00 10.08 284 VAL A N 1
ATOM 2142 C CA . VAL A 1 304 ? 20.411 -14.910 -46.691 1.00 9.69 284 VAL A CA 1
ATOM 2143 C C . VAL A 1 304 ? 21.456 -14.768 -45.587 1.00 9.46 284 VAL A C 1
ATOM 2144 O O . VAL A 1 304 ? 22.177 -13.756 -45.519 1.00 10.02 284 VAL A O 1
ATOM 2148 N N . MET A 1 305 ? 21.547 -15.774 -44.720 1.00 9.63 285 MET A N 1
ATOM 2149 C CA . MET A 1 305 ? 22.521 -15.734 -43.628 1.00 9.40 285 MET A CA 1
ATOM 2150 C C . MET A 1 305 ? 23.970 -15.740 -44.133 1.00 9.61 285 MET A C 1
ATOM 2151 O O . MET A 1 305 ? 24.881 -15.285 -43.425 1.00 9.66 285 MET A O 1
ATOM 2156 N N . ALA A 1 306 ? 24.168 -16.229 -45.353 1.00 10.09 286 ALA A N 1
ATOM 2157 C CA . ALA A 1 306 ? 25.489 -16.268 -45.974 1.00 10.36 286 ALA A CA 1
ATOM 2158 C C . ALA A 1 306 ? 26.095 -14.876 -46.132 1.00 10.00 286 ALA A C 1
ATOM 2159 O O . ALA A 1 306 ? 27.327 -14.734 -46.239 1.00 10.74 286 ALA A O 1
ATOM 2161 N N . LEU A 1 307 ? 25.246 -13.847 -46.116 1.00 9.67 287 LEU A N 1
ATOM 2162 C CA . LEU A 1 307 ? 25.750 -12.474 -46.171 1.00 9.87 287 LEU A CA 1
ATOM 2163 C C . LEU A 1 307 ? 26.724 -12.208 -45.031 1.00 9.98 287 LEU A C 1
ATOM 2164 O O . LEU A 1 307 ? 27.593 -11.342 -45.155 1.00 9.54 287 LEU A O 1
ATOM 2169 N N . PHE A 1 308 ? 26.569 -12.944 -43.931 1.00 9.75 288 PHE A N 1
ATOM 2170 C CA . PHE A 1 308 ? 27.393 -12.741 -42.728 1.00 10.33 288 PHE A CA 1
ATOM 2171 C C . PHE A 1 308 ? 28.538 -13.726 -42.548 1.00 11.34 288 PHE A C 1
ATOM 2172 O O . PHE A 1 308 ? 29.263 -13.643 -41.563 1.00 12.11 288 PHE A O 1
ATOM 2180 N N . ASP A 1 309 ? 28.691 -14.671 -43.465 1.00 11.23 289 ASP A N 1
ATOM 2181 C CA . ASP A 1 309 ? 29.809 -15.623 -43.387 1.00 11.81 289 ASP A CA 1
ATOM 2182 C C . ASP A 1 309 ? 31.100 -14.833 -43.609 1.00 12.94 289 ASP A C 1
ATOM 2183 O O . ASP A 1 309 ? 31.300 -14.274 -44.683 1.00 13.41 289 ASP A O 1
ATOM 2188 N N . PRO A 1 310 ? 31.975 -14.751 -42.585 1.00 13.21 290 PRO A N 1
ATOM 2189 C CA . PRO A 1 310 ? 33.136 -13.876 -42.751 1.00 14.32 290 PRO A CA 1
ATOM 2190 C C . PRO A 1 310 ? 34.097 -14.316 -43.855 1.00 15.40 290 PRO A C 1
ATOM 2191 O O . PRO A 1 310 ? 34.904 -13.508 -44.323 1.00 16.72 290 PRO A O 1
ATOM 2195 N N . ARG A 1 311 ? 34.009 -15.570 -44.284 1.00 15.64 291 ARG A N 1
ATOM 2196 C CA . ARG A 1 311 ? 34.853 -16.057 -45.367 1.00 16.37 291 ARG A CA 1
ATOM 2197 C C . ARG A 1 311 ? 34.526 -15.419 -46.716 1.00 17.07 291 ARG A C 1
ATOM 2198 O O . ARG A 1 311 ? 35.427 -15.209 -47.534 1.00 18.50 291 ARG A O 1
ATOM 2206 N N . THR A 1 312 ? 33.246 -15.131 -46.955 1.00 17.40 292 THR A N 1
ATOM 2207 C CA . THR A 1 312 ? 32.768 -14.810 -48.308 1.00 17.89 292 THR A CA 1
ATOM 2208 C C . THR A 1 312 ? 31.716 -13.702 -48.385 1.00 17.77 292 THR A C 1
ATOM 2209 O O . THR A 1 312 ? 31.579 -13.046 -49.426 1.00 18.88 292 THR A O 1
ATOM 2213 N N . GLY A 1 313 ? 30.968 -13.494 -47.303 1.00 17.19 293 GLY A N 1
ATOM 2214 C CA . GLY A 1 313 ? 29.870 -12.532 -47.309 1.00 16.54 293 GLY A CA 1
ATOM 2215 C C . GLY A 1 313 ? 30.320 -11.101 -47.083 1.00 15.82 293 GLY A C 1
ATOM 2216 O O . GLY A 1 313 ? 31.366 -10.861 -46.478 1.00 16.90 293 GLY A O 1
ATOM 2217 N N . PRO A 1 314 ? 29.526 -10.133 -47.563 1.00 14.88 294 PRO A N 1
ATOM 2218 C CA . PRO A 1 314 ? 29.925 -8.728 -47.510 1.00 14.81 294 PRO A CA 1
ATOM 2219 C C . PRO A 1 314 ? 29.594 -8.003 -46.210 1.00 14.80 294 PRO A C 1
ATOM 2220 O O . PRO A 1 314 ? 30.030 -6.868 -46.038 1.00 15.78 294 PRO A O 1
ATOM 2224 N N . LEU A 1 315 ? 28.828 -8.626 -45.314 1.00 13.24 295 LEU A N 1
ATOM 2225 C CA . LEU A 1 315 ? 28.351 -7.943 -44.109 1.00 12.47 295 LEU A CA 1
ATOM 2226 C C . LEU A 1 315 ? 29.050 -8.413 -42.862 1.00 12.40 295 LEU A C 1
ATOM 2227 O O . LEU A 1 315 ? 29.229 -9.614 -42.653 1.00 13.19 295 LEU A O 1
ATOM 2232 N N . ALA A 1 316 ? 29.454 -7.453 -42.045 1.00 11.56 296 ALA A N 1
ATOM 2233 C CA . ALA A 1 316 ? 29.915 -7.746 -40.705 1.00 11.76 296 ALA A CA 1
ATOM 2234 C C . ALA A 1 316 ? 28.706 -7.756 -39.773 1.00 12.14 296 ALA A C 1
ATOM 2235 O O . ALA A 1 316 ? 27.729 -7.008 -39.973 1.00 13.00 296 ALA A O 1
ATOM 2237 N N . HIS A 1 317 ? 28.754 -8.625 -38.771 1.00 11.02 297 HIS A N 1
ATOM 2238 C CA . HIS A 1 317 ? 27.863 -8.522 -37.629 1.00 10.37 297 HIS A CA 1
ATOM 2239 C C . HIS A 1 317 ? 28.683 -8.636 -36.347 1.00 11.26 297 HIS A C 1
ATOM 2240 O O . HIS A 1 317 ? 29.087 -9.725 -35.934 1.00 10.06 297 HIS A O 1
ATOM 2247 N N . SER A 1 318 ? 28.929 -7.487 -35.732 1.00 12.27 298 SER A N 1
ATOM 2248 C CA . SER A 1 318 ? 29.745 -7.408 -34.535 1.00 13.92 298 SER A CA 1
ATOM 2249 C C . SER A 1 318 ? 28.888 -7.408 -33.262 1.00 13.85 298 SER A C 1
ATOM 2250 O O . SER A 1 318 ? 27.643 -7.468 -33.311 1.00 15.98 298 SER A O 1
ATOM 2253 N N A GLY A 1 319 ? 29.539 -7.411 -32.099 0.50 13.32 299 GLY A N 1
ATOM 2254 N N B GLY A 1 319 ? 29.575 -7.349 -32.135 0.50 13.24 299 GLY A N 1
ATOM 2255 C CA A GLY A 1 319 ? 28.819 -7.350 -30.822 0.50 12.18 299 GLY A CA 1
ATOM 2256 C CA B GLY A 1 319 ? 28.939 -7.301 -30.849 0.50 11.98 299 GLY A CA 1
ATOM 2257 C C A GLY A 1 319 ? 29.464 -8.158 -29.706 0.50 11.80 299 GLY A C 1
ATOM 2258 C C B GLY A 1 319 ? 29.940 -7.900 -29.902 0.50 11.26 299 GLY A C 1
ATOM 2259 O O A GLY A 1 319 ? 29.532 -9.380 -29.774 0.50 11.76 299 GLY A O 1
ATOM 2260 O O B GLY A 1 319 ? 30.761 -8.741 -30.295 0.50 11.42 299 GLY A O 1
ATOM 2261 N N . THR A 1 320 ? 29.880 -7.472 -28.650 1.00 10.80 300 THR A N 1
ATOM 2262 C CA . THR A 1 320 ? 30.783 -8.014 -27.645 1.00 9.94 300 THR A CA 1
ATOM 2263 C C . THR A 1 320 ? 30.262 -9.264 -26.939 1.00 9.64 300 THR A C 1
ATOM 2264 O O . THR A 1 320 ? 30.995 -10.252 -26.800 1.00 9.85 300 THR A O 1
ATOM 2268 N N . PHE A 1 321 ? 29.006 -9.232 -26.513 1.00 9.68 301 PHE A N 1
ATOM 2269 C CA . PHE A 1 321 ? 28.497 -10.278 -25.638 1.00 9.71 301 PHE A CA 1
ATOM 2270 C C . PHE A 1 321 ? 27.696 -11.373 -26.351 1.00 9.82 301 PHE A C 1
ATOM 2271 O O . PHE A 1 321 ? 27.143 -12.256 -25.690 1.00 9.87 301 PHE A O 1
ATOM 2279 N N . ASN A 1 322 ? 27.689 -11.348 -27.684 1.00 9.94 302 ASN A N 1
ATOM 2280 C CA . ASN A 1 322 ? 26.759 -12.198 -28.457 1.00 10.21 302 ASN A CA 1
ATOM 2281 C C . ASN A 1 322 ? 26.835 -13.674 -28.134 1.00 9.59 302 ASN A C 1
ATOM 2282 O O . ASN A 1 322 ? 25.796 -14.346 -28.055 1.00 10.25 302 ASN A O 1
ATOM 2287 N N . ASN A 1 323 ? 28.053 -14.186 -27.959 1.00 9.19 303 ASN A N 1
ATOM 2288 C CA . ASN A 1 323 ? 28.250 -15.624 -27.767 1.00 9.24 303 ASN A CA 1
ATOM 2289 C C . ASN A 1 323 ? 28.716 -15.957 -26.356 1.00 8.85 303 ASN A C 1
ATOM 2290 O O . ASN A 1 323 ? 29.325 -17.003 -26.121 1.00 9.46 303 ASN A O 1
ATOM 2295 N N . ASN A 1 324 ? 28.392 -15.095 -25.392 1.00 8.57 304 ASN A N 1
ATOM 2296 C CA . ASN A 1 324 ? 28.950 -15.262 -24.054 1.00 8.79 304 ASN A CA 1
ATOM 2297 C C . ASN A 1 324 ? 28.563 -16.602 -23.449 1.00 8.90 304 ASN A C 1
ATOM 2298 O O . ASN A 1 324 ? 27.433 -17.057 -23.618 1.00 8.79 304 ASN A O 1
ATOM 2303 N N . VAL A 1 325 ? 29.508 -17.234 -22.756 1.00 9.31 305 VAL A N 1
ATOM 2304 C CA . VAL A 1 325 ? 29.300 -18.600 -22.291 1.00 10.44 305 VAL A CA 1
ATOM 2305 C C . VAL A 1 325 ? 28.171 -18.762 -21.292 1.00 10.51 305 VAL A C 1
ATOM 2306 O O . VAL A 1 325 ? 27.565 -19.829 -21.216 1.00 10.72 305 VAL A O 1
ATOM 2310 N N . MET A 1 326 ? 27.877 -17.715 -20.523 1.00 10.68 306 MET A N 1
ATOM 2311 C CA . MET A 1 326 ? 26.803 -17.834 -19.537 1.00 11.18 306 MET A CA 1
ATOM 2312 C C . MET A 1 326 ? 25.434 -17.942 -20.204 1.00 10.80 306 MET A C 1
ATOM 2313 O O . MET A 1 326 ? 24.643 -18.816 -19.859 1.00 11.47 306 MET A O 1
ATOM 2318 N N . THR A 1 327 ? 25.170 -17.065 -21.166 1.00 10.00 307 THR A N 1
ATOM 2319 C CA . THR A 1 327 ? 23.951 -17.157 -21.977 1.00 9.83 307 THR A CA 1
ATOM 2320 C C . THR A 1 327 ? 23.871 -18.482 -22.734 1.00 9.37 307 THR A C 1
ATOM 2321 O O . THR A 1 327 ? 22.825 -19.127 -22.745 1.00 9.23 307 THR A O 1
ATOM 2325 N N . MET A 1 328 ? 24.968 -18.891 -23.358 1.00 9.10 308 MET A N 1
ATOM 2326 C CA . MET A 1 328 ? 24.968 -20.133 -24.140 1.00 9.47 308 MET A CA 1
ATOM 2327 C C . MET A 1 328 ? 24.654 -21.332 -23.242 1.00 9.10 308 MET A C 1
ATOM 2328 O O . MET A 1 328 ? 23.882 -22.213 -23.626 1.00 10.11 308 MET A O 1
ATOM 2333 N N . ALA A 1 329 ? 25.243 -21.355 -22.048 1.00 9.43 309 ALA A N 1
ATOM 2334 C CA . ALA A 1 329 ? 25.000 -22.439 -21.096 1.00 9.79 309 ALA A CA 1
ATOM 2335 C C . ALA A 1 329 ? 23.564 -22.406 -20.571 1.00 9.74 309 ALA A C 1
ATOM 2336 O O . ALA A 1 329 ? 22.885 -23.441 -20.528 1.00 10.28 309 ALA A O 1
ATOM 2338 N N . ALA A 1 330 ? 23.093 -21.225 -20.180 1.00 9.56 310 ALA A N 1
ATOM 2339 C CA . ALA A 1 330 ? 21.761 -21.111 -19.582 1.00 9.85 310 ALA A CA 1
ATOM 2340 C C . ALA A 1 330 ? 20.679 -21.450 -20.595 1.00 9.93 310 ALA A C 1
ATOM 2341 O O . ALA A 1 330 ? 19.713 -22.155 -20.280 1.00 10.03 310 ALA A O 1
ATOM 2343 N N . GLY A 1 331 ? 20.839 -20.955 -21.818 1.00 9.09 311 GLY A N 1
ATOM 2344 C CA . GLY A 1 331 ? 19.867 -21.227 -22.867 1.00 9.62 311 GLY A CA 1
ATOM 2345 C C . GLY A 1 331 ? 19.741 -22.713 -23.143 1.00 9.94 311 GLY A C 1
ATOM 2346 O O . GLY A 1 331 ? 18.631 -23.247 -23.217 1.00 10.13 311 GLY A O 1
ATOM 2347 N N . TYR A 1 332 ? 20.880 -23.386 -23.299 1.00 10.00 312 TYR A N 1
ATOM 2348 C CA . TYR A 1 332 ? 20.858 -24.808 -23.601 1.00 10.42 312 TYR A CA 1
ATOM 2349 C C . TYR A 1 332 ? 20.249 -25.618 -22.455 1.00 10.67 312 TYR A C 1
ATOM 2350 O O . TYR A 1 332 ? 19.423 -26.506 -22.697 1.00 11.07 312 TYR A O 1
ATOM 2359 N N . ALA A 1 333 ? 20.641 -25.305 -21.221 1.00 10.93 313 ALA A N 1
ATOM 2360 C CA . ALA A 1 333 ? 20.087 -25.987 -20.058 1.00 11.12 313 ALA A CA 1
ATOM 2361 C C . ALA A 1 333 ? 18.575 -25.798 -19.966 1.00 11.39 313 ALA A C 1
ATOM 2362 O O . ALA A 1 333 ? 17.833 -26.751 -19.734 1.00 11.58 313 ALA A O 1
ATOM 2364 N N . GLY A 1 334 ? 18.110 -24.571 -20.170 1.00 11.02 314 GLY A N 1
ATOM 2365 C CA . GLY A 1 334 ? 16.686 -24.277 -20.058 1.00 11.03 314 GLY A CA 1
ATOM 2366 C C . GLY A 1 334 ? 15.854 -25.022 -21.083 1.00 11.30 314 GLY A C 1
ATOM 2367 O O . GLY A 1 334 ? 14.829 -25.631 -20.748 1.00 11.91 314 GLY A O 1
ATOM 2368 N N . LEU A 1 335 ? 16.298 -24.992 -22.332 1.00 11.45 315 LEU A N 1
ATOM 2369 C CA . LEU A 1 335 ? 15.530 -25.601 -23.409 1.00 11.90 315 LEU A CA 1
ATOM 2370 C C . LEU A 1 335 ? 15.535 -27.126 -23.380 1.00 11.99 315 LEU A C 1
ATOM 2371 O O . LEU A 1 335 ? 14.551 -27.755 -23.794 1.00 12.99 315 LEU A O 1
ATOM 2376 N N . THR A 1 336 ? 16.629 -27.713 -22.897 1.00 11.85 316 THR A N 1
ATOM 2377 C CA . THR A 1 336 ? 16.733 -29.183 -22.857 1.00 12.60 316 THR A CA 1
ATOM 2378 C C . THR A 1 336 ? 16.151 -29.797 -21.588 1.00 12.87 316 THR A C 1
ATOM 2379 O O . THR A 1 336 ? 15.606 -30.908 -21.643 1.00 13.95 316 THR A O 1
ATOM 2383 N N . LYS A 1 337 ? 16.262 -29.091 -20.464 1.00 13.34 317 LYS A N 1
ATOM 2384 C CA . LYS A 1 337 ? 15.868 -29.659 -19.165 1.00 13.69 317 LYS A CA 1
ATOM 2385 C C . LYS A 1 337 ? 14.498 -29.212 -18.675 1.00 13.40 317 LYS A C 1
ATOM 2386 O O . LYS A 1 337 ? 13.851 -29.934 -17.900 1.00 14.50 317 LYS A O 1
ATOM 2392 N N . LEU A 1 338 ? 14.052 -28.034 -19.111 1.00 12.99 318 LEU A N 1
ATOM 2393 C CA . LEU A 1 338 ? 12.846 -27.436 -18.551 1.00 12.77 318 LEU A CA 1
ATOM 2394 C C . LEU A 1 338 ? 11.803 -27.071 -19.591 1.00 12.67 318 LEU A C 1
ATOM 2395 O O . LEU A 1 338 ? 10.726 -27.656 -19.618 1.00 13.09 318 LEU A O 1
ATOM 2400 N N . PHE A 1 339 ? 12.113 -26.104 -20.448 1.00 12.81 319 PHE A N 1
ATOM 2401 C CA . PHE A 1 339 ? 11.135 -25.660 -21.431 1.00 13.23 319 PHE A CA 1
ATOM 2402 C C . PHE A 1 339 ? 11.361 -26.344 -22.762 1.00 14.10 319 PHE A C 1
ATOM 2403 O O . PHE A 1 339 ? 11.741 -25.718 -23.761 1.00 14.38 319 PHE A O 1
ATOM 2411 N N . THR A 1 340 ? 11.128 -27.653 -22.753 1.00 14.38 320 THR A N 1
ATOM 2412 C CA . THR A 1 340 ? 11.233 -28.495 -23.933 1.00 14.96 320 THR A CA 1
ATOM 2413 C C . THR A 1 340 ? 10.051 -28.220 -24.861 1.00 15.18 320 THR A C 1
ATOM 2414 O O . THR A 1 340 ? 9.107 -27.535 -24.466 1.00 15.00 320 THR A O 1
ATOM 2418 N N . PRO A 1 341 ? 10.097 -28.736 -26.107 1.00 15.51 321 PRO A N 1
ATOM 2419 C CA . PRO A 1 341 ? 8.923 -28.570 -26.959 1.00 15.90 321 PRO A CA 1
ATOM 2420 C C . PRO A 1 341 ? 7.660 -29.135 -26.296 1.00 16.33 321 PRO A C 1
ATOM 2421 O O . PRO A 1 341 ? 6.588 -28.520 -26.365 1.00 16.06 321 PRO A O 1
ATOM 2425 N N . GLU A 1 342 ? 7.797 -30.277 -25.627 1.00 16.64 322 GLU A N 1
ATOM 2426 C CA . GLU A 1 342 ? 6.677 -30.892 -24.916 1.00 17.37 322 GLU A CA 1
ATOM 2427 C C . GLU A 1 342 ? 6.119 -29.987 -23.814 1.00 16.75 322 GLU A C 1
ATOM 2428 O O . GLU A 1 342 ? 4.903 -29.833 -23.681 1.00 16.78 322 GLU A O 1
ATOM 2434 N N . ALA A 1 343 ? 7.015 -29.380 -23.035 1.00 15.93 323 ALA A N 1
ATOM 2435 C CA . ALA A 1 343 ? 6.624 -28.439 -21.990 1.00 15.42 323 ALA A CA 1
ATOM 2436 C C . ALA A 1 343 ? 5.920 -27.207 -22.548 1.00 15.23 323 ALA A C 1
ATOM 2437 O O . ALA A 1 343 ? 4.986 -26.688 -21.930 1.00 15.49 323 ALA A O 1
ATOM 2439 N N . ALA A 1 344 ? 6.374 -26.729 -23.709 1.00 14.68 324 ALA A N 1
ATOM 2440 C CA . ALA A 1 344 ? 5.734 -25.594 -24.354 1.00 14.84 324 ALA A CA 1
ATOM 2441 C C . ALA A 1 344 ? 4.285 -25.921 -24.723 1.00 15.06 324 ALA A C 1
ATOM 2442 O O . ALA A 1 344 ? 3.389 -25.099 -24.508 1.00 15.37 324 ALA A O 1
ATOM 2444 N N . GLY A 1 345 ? 4.065 -27.122 -25.258 1.00 15.63 325 GLY A N 1
ATOM 2445 C CA . GLY A 1 345 ? 2.720 -27.614 -25.569 1.00 15.93 325 GLY A CA 1
ATOM 2446 C C . GLY A 1 345 ? 1.849 -27.716 -24.328 1.00 15.91 325 GLY A C 1
ATOM 2447 O O . GLY A 1 345 ? 0.695 -27.267 -24.328 1.00 16.11 325 GLY A O 1
ATOM 2448 N N . ALA A 1 346 ? 2.409 -28.274 -23.257 1.00 15.90 326 ALA A N 1
ATOM 2449 C CA . ALA A 1 346 ? 1.654 -28.464 -22.024 1.00 15.82 326 ALA A CA 1
ATOM 2450 C C . ALA A 1 346 ? 1.293 -27.132 -21.361 1.00 15.64 326 ALA A C 1
ATOM 2451 O O . ALA A 1 346 ? 0.172 -26.950 -20.881 1.00 15.83 326 ALA A O 1
ATOM 2453 N N . LEU A 1 347 ? 2.233 -26.190 -21.350 1.00 15.11 327 LEU A N 1
ATOM 2454 C CA . LEU A 1 347 ? 1.963 -24.875 -20.770 1.00 14.68 327 LEU A CA 1
ATOM 2455 C C . LEU A 1 347 ? 0.909 -24.124 -21.592 1.00 14.57 327 LEU A C 1
ATOM 2456 O O . LEU A 1 347 ? 0.073 -23.402 -21.041 1.00 14.47 327 LEU A O 1
ATOM 2461 N N . ALA A 1 348 ? 0.953 -24.298 -22.912 1.00 14.67 328 ALA A N 1
ATOM 2462 C CA . ALA A 1 348 ? -0.030 -23.688 -23.806 1.00 14.74 328 ALA A CA 1
ATOM 2463 C C . ALA A 1 348 ? -1.440 -24.206 -23.525 1.00 15.29 328 ALA A C 1
ATOM 2464 O O . ALA A 1 348 ? -2.396 -23.434 -23.512 1.00 15.30 328 ALA A O 1
ATOM 2466 N N . GLU A 1 349 ? -1.548 -25.508 -23.272 1.00 16.31 329 GLU A N 1
ATOM 2467 C CA . GLU A 1 349 ? -2.828 -26.119 -22.889 1.00 17.34 329 GLU A CA 1
ATOM 2468 C C . GLU A 1 349 ? -3.380 -25.529 -21.590 1.00 16.92 329 GLU A C 1
ATOM 2469 O O . GLU A 1 349 ? -4.566 -25.191 -21.528 1.00 16.64 329 GLU A O 1
ATOM 2475 N N . ARG A 1 350 ? -2.526 -25.398 -20.571 1.00 16.58 330 ARG A N 1
ATOM 2476 C CA . ARG A 1 350 ? -2.911 -24.764 -19.298 1.00 17.01 330 ARG A CA 1
ATOM 2477 C C . ARG A 1 350 ? -3.389 -23.324 -19.521 1.00 16.45 330 ARG A C 1
ATOM 2478 O O . ARG A 1 350 ? -4.356 -22.877 -18.904 1.00 16.71 330 ARG A O 1
ATOM 2486 N N . GLY A 1 351 ? -2.707 -22.595 -20.403 1.00 15.21 331 GLY A N 1
ATOM 2487 C CA . GLY A 1 351 ? -3.111 -21.234 -20.739 1.00 14.64 331 GLY A CA 1
ATOM 2488 C C . GLY A 1 351 ? -4.436 -21.130 -21.472 1.00 14.49 331 GLY A C 1
ATOM 2489 O O . GLY A 1 351 ? -5.244 -20.245 -21.180 1.00 14.38 331 GLY A O 1
ATOM 2490 N N . GLU A 1 352 ? -4.657 -22.017 -22.438 1.00 14.40 332 GLU A N 1
ATOM 2491 C CA . GLU A 1 352 ? -5.937 -22.051 -23.142 1.00 14.82 332 GLU A CA 1
ATOM 2492 C C . GLU A 1 352 ? -7.082 -22.286 -22.156 1.00 15.09 332 GLU A C 1
ATOM 2493 O O . GLU A 1 352 ? -8.117 -21.623 -22.235 1.00 15.27 332 GLU A O 1
ATOM 2499 N N . ALA A 1 353 ? -6.874 -23.203 -21.214 1.00 15.49 333 ALA A N 1
ATOM 2500 C CA . ALA A 1 353 ? -7.902 -23.517 -20.222 1.00 16.31 333 ALA A CA 1
ATOM 2501 C C . ALA A 1 353 ? -8.189 -22.306 -19.334 1.00 16.09 333 ALA A C 1
ATOM 2502 O O . ALA A 1 353 ? -9.351 -21.990 -19.053 1.00 16.74 333 ALA A O 1
ATOM 2504 N N . LEU A 1 354 ? -7.132 -21.599 -18.927 1.00 15.67 334 LEU A N 1
ATOM 2505 C CA . LEU A 1 354 ? -7.294 -20.396 -18.123 1.00 14.66 334 LEU A CA 1
ATOM 2506 C C . LEU A 1 354 ? -8.029 -19.292 -18.883 1.00 14.35 334 LEU A C 1
ATOM 2507 O O . LEU A 1 354 ? -8.961 -18.678 -18.348 1.00 14.16 334 LEU A O 1
ATOM 2512 N N . ARG A 1 355 ? -7.619 -19.041 -20.127 1.00 13.81 335 ARG A N 1
ATOM 2513 C CA . ARG A 1 355 ? -8.235 -17.974 -20.905 1.00 13.87 335 ARG A CA 1
ATOM 2514 C C . ARG A 1 355 ? -9.730 -18.224 -21.113 1.00 14.64 335 ARG A C 1
ATOM 2515 O O . ARG A 1 355 ? -10.536 -17.297 -21.026 1.00 14.78 335 ARG A O 1
ATOM 2523 N N . ALA A 1 356 ? -10.084 -19.477 -21.379 1.00 15.44 336 ALA A N 1
ATOM 2524 C CA . ALA A 1 356 ? -11.487 -19.846 -21.556 1.00 16.08 336 ALA A CA 1
ATOM 2525 C C . ALA A 1 356 ? -12.278 -19.640 -20.263 1.00 16.18 336 ALA A C 1
ATOM 2526 O O . ALA A 1 356 ? -13.394 -19.109 -20.305 1.00 16.80 336 ALA A O 1
ATOM 2528 N N . ARG A 1 357 ? -11.702 -20.036 -19.127 1.00 15.81 337 ARG A N 1
ATOM 2529 C CA . ARG A 1 357 ? -12.342 -19.818 -17.825 1.00 16.05 337 ARG A CA 1
ATOM 2530 C C . ARG A 1 357 ? -12.591 -18.332 -17.588 1.00 15.74 337 ARG A C 1
ATOM 2531 O O . ARG A 1 357 ? -13.673 -17.936 -17.163 1.00 16.87 337 ARG A O 1
ATOM 2539 N N . LEU A 1 358 ? -11.589 -17.506 -17.875 1.00 14.65 338 LEU A N 1
ATOM 2540 C CA . LEU A 1 358 ? -11.718 -16.073 -17.660 1.00 14.01 338 LEU A CA 1
ATOM 2541 C C . LEU A 1 358 ? -12.753 -15.432 -18.573 1.00 14.28 338 LEU A C 1
ATOM 2542 O O . LEU A 1 358 ? -13.538 -14.599 -18.126 1.00 14.57 338 LEU A O 1
ATOM 2547 N N . ASN A 1 359 ? -12.739 -15.801 -19.852 1.00 14.75 339 ASN A N 1
ATOM 2548 C CA . ASN A 1 359 ? -13.719 -15.278 -20.798 1.00 15.24 339 ASN A CA 1
ATOM 2549 C C . ASN A 1 359 ? -15.149 -15.695 -20.469 1.00 15.88 339 ASN A C 1
ATOM 2550 O O . ASN A 1 359 ? -16.070 -14.896 -20.611 1.00 16.68 339 ASN A O 1
ATOM 2555 N N . ALA A 1 360 ? -15.310 -16.916 -19.974 1.00 16.43 340 ALA A N 1
ATOM 2556 C CA . ALA A 1 360 ? -16.628 -17.403 -19.555 1.00 17.17 340 ALA A CA 1
ATOM 2557 C C . ALA A 1 360 ? -17.136 -16.596 -18.364 1.00 17.64 340 ALA A C 1
ATOM 2558 O O . ALA A 1 360 ? -18.310 -16.199 -18.329 1.00 18.31 340 ALA A O 1
ATOM 2560 N N . LEU A 1 361 ? -16.249 -16.345 -17.405 1.00 17.70 341 LEU A N 1
ATOM 2561 C CA . LEU A 1 361 ? -16.573 -15.551 -16.221 1.00 17.87 341 LEU A CA 1
ATOM 2562 C C . LEU A 1 361 ? -17.044 -14.149 -16.604 1.00 18.57 341 LEU A C 1
ATOM 2563 O O . LEU A 1 361 ? -18.097 -13.692 -16.150 1.00 19.11 341 LEU A O 1
ATOM 2568 N N . CYS A 1 362 ? -16.280 -13.477 -17.462 1.00 18.37 342 CYS A N 1
ATOM 2569 C CA . CYS A 1 362 ? -16.614 -12.121 -17.882 1.00 18.93 342 CYS A CA 1
ATOM 2570 C C . CYS A 1 362 ? -17.961 -12.066 -18.593 1.00 19.29 342 CYS A C 1
ATOM 2571 O O . CYS A 1 362 ? -18.782 -11.190 -18.304 1.00 19.93 342 CYS A O 1
ATOM 2574 N N . ALA A 1 363 ? -18.182 -13.010 -19.507 1.00 19.50 343 ALA A N 1
ATOM 2575 C CA . ALA A 1 363 ? -19.434 -13.099 -20.258 1.00 20.34 343 ALA A CA 1
ATOM 2576 C C . ALA A 1 363 ? -20.616 -13.365 -19.331 1.00 21.46 343 ALA A C 1
ATOM 2577 O O . ALA A 1 363 ? -21.670 -12.738 -19.475 1.00 21.85 343 ALA A O 1
ATOM 2579 N N . ASN A 1 364 ? -20.435 -14.282 -18.384 1.00 21.98 344 ASN A N 1
ATOM 2580 C CA . ASN A 1 364 ? -21.488 -14.601 -17.407 1.00 23.14 344 ASN A CA 1
ATOM 2581 C C . ASN A 1 364 ? -21.884 -13.401 -16.555 1.00 23.34 344 ASN A C 1
ATOM 2582 O O . ASN A 1 364 ? -23.053 -13.255 -16.186 1.00 23.68 344 ASN A O 1
ATOM 2587 N N . GLU A 1 365 ? -20.916 -12.534 -16.264 1.00 22.76 345 GLU A N 1
ATOM 2588 C CA . GLU A 1 365 ? -21.155 -11.344 -15.449 1.00 22.90 345 GLU A CA 1
ATOM 2589 C C . GLU A 1 365 ? -21.660 -10.141 -16.248 1.00 22.28 345 GLU A C 1
ATOM 2590 O O . GLU A 1 365 ? -22.041 -9.124 -15.668 1.00 22.67 345 GLU A O 1
ATOM 2596 N N . GLY A 1 366 ? -21.630 -10.245 -17.574 1.00 21.46 346 GLY A N 1
ATOM 2597 C CA . GLY A 1 366 ? -22.136 -9.184 -18.447 1.00 20.88 346 GLY A CA 1
ATOM 2598 C C . GLY A 1 366 ? -21.269 -7.945 -18.563 1.00 20.53 346 GLY A C 1
ATOM 2599 O O . GLY A 1 366 ? -21.729 -6.898 -19.024 1.00 21.21 346 GLY A O 1
ATOM 2600 N N . VAL A 1 367 ? -20.006 -8.060 -18.161 1.00 19.50 347 VAL A N 1
ATOM 2601 C CA . VAL A 1 367 ? -19.085 -6.923 -18.235 1.00 18.92 347 VAL A CA 1
ATOM 2602 C C . VAL A 1 367 ? -18.362 -6.873 -19.581 1.00 18.04 347 VAL A C 1
ATOM 2603 O O . VAL A 1 367 ? -18.114 -7.909 -20.204 1.00 18.53 347 VAL A O 1
ATOM 2607 N N . ALA A 1 368 ? -18.042 -5.662 -20.028 1.00 17.54 348 ALA A N 1
ATOM 2608 C CA . ALA A 1 368 ? -17.204 -5.477 -21.211 1.00 17.20 348 ALA A CA 1
ATOM 2609 C C . ALA A 1 368 ? -15.735 -5.649 -20.807 1.00 17.19 348 ALA A C 1
ATOM 2610 O O . ALA A 1 368 ? -14.988 -4.679 -20.640 1.00 17.53 348 ALA A O 1
ATOM 2612 N N . MET A 1 369 ? -15.367 -6.910 -20.619 1.00 16.39 349 MET A N 1
ATOM 2613 C CA . MET A 1 369 ? -14.030 -7.313 -20.217 1.00 15.98 349 MET A CA 1
ATOM 2614 C C . MET A 1 369 ? -13.773 -8.662 -20.876 1.00 15.54 349 MET A C 1
ATOM 2615 O O . MET A 1 369 ? -14.661 -9.514 -20.952 1.00 16.47 349 MET A O 1
ATOM 2620 N N . GLN A 1 370 ? -12.564 -8.841 -21.393 1.00 14.48 350 GLN A N 1
ATOM 2621 C CA . GLN A 1 370 ? -12.204 -10.095 -22.031 1.00 13.80 350 GLN A CA 1
ATOM 2622 C C . GLN A 1 370 ? -10.697 -10.279 -21.953 1.00 13.32 350 GLN A C 1
ATOM 2623 O O . GLN A 1 370 ? -9.963 -9.347 -21.631 1.00 13.41 350 GLN A O 1
ATOM 2629 N N . PHE A 1 371 ? -10.257 -11.495 -22.243 1.00 12.63 351 PHE A N 1
ATOM 2630 C CA . PHE A 1 371 ? -8.840 -11.809 -22.319 1.00 12.49 351 PHE A CA 1
ATOM 2631 C C . PHE A 1 371 ? -8.544 -12.339 -23.709 1.00 12.22 351 PHE A C 1
ATOM 2632 O O . PHE A 1 371 ? -9.168 -13.298 -24.159 1.00 12.83 351 PHE A O 1
ATOM 2640 N N . THR A 1 372 ? -7.621 -11.680 -24.401 1.00 11.65 352 THR A N 1
ATOM 2641 C CA . THR A 1 372 ? -7.201 -12.099 -25.739 1.00 11.45 352 THR A CA 1
ATOM 2642 C C . THR A 1 372 ? -5.848 -12.798 -25.666 1.00 11.29 352 THR A C 1
ATOM 2643 O O . THR A 1 372 ? -5.076 -12.553 -24.741 1.00 11.51 352 THR A O 1
ATOM 2647 N N . GLY A 1 373 ? -5.570 -13.669 -26.626 1.00 11.02 353 GLY A N 1
ATOM 2648 C CA . GLY A 1 373 ? -4.246 -14.274 -26.728 1.00 11.17 353 GLY A CA 1
ATOM 2649 C C . GLY A 1 373 ? -4.264 -15.708 -27.198 1.00 11.50 353 GLY A C 1
ATOM 2650 O O . GLY A 1 373 ? -5.256 -16.172 -27.782 1.00 12.24 353 GLY A O 1
ATOM 2651 N N . ILE A 1 374 ? -3.150 -16.395 -26.955 1.00 11.58 354 ILE A N 1
ATOM 2652 C CA . ILE A 1 374 ? -2.929 -17.771 -27.392 1.00 11.78 354 ILE A CA 1
ATOM 2653 C C . ILE A 1 374 ? -2.146 -18.488 -26.311 1.00 12.10 354 ILE A C 1
ATOM 2654 O O . ILE A 1 374 ? -1.179 -17.940 -25.766 1.00 11.59 354 ILE A O 1
ATOM 2659 N N . GLY A 1 375 ? -2.561 -19.702 -25.972 1.00 12.81 355 GLY A N 1
ATOM 2660 C CA . GLY A 1 375 ? -1.761 -20.537 -25.079 1.00 13.78 355 GLY A CA 1
ATOM 2661 C C . GLY A 1 375 ? -1.435 -19.870 -23.757 1.00 13.62 355 GLY A C 1
ATOM 2662 O O . GLY A 1 375 ? -2.323 -19.394 -23.059 1.00 14.29 355 GLY A O 1
ATOM 2663 N N . SER A 1 376 ? -0.144 -19.775 -23.445 1.00 13.48 356 SER A N 1
ATOM 2664 C CA . SER A 1 376 ? 0.298 -19.321 -22.122 1.00 13.12 356 SER A CA 1
ATOM 2665 C C . SER A 1 376 ? 0.415 -17.795 -21.982 1.00 12.56 356 SER A C 1
ATOM 2666 O O . SER A 1 376 ? 0.882 -17.299 -20.952 1.00 12.62 356 SER A O 1
ATOM 2669 N N . LEU A 1 377 ? -0.029 -17.068 -23.010 1.00 11.51 357 LEU A N 1
ATOM 2670 C CA . LEU A 1 377 ? 0.020 -15.602 -23.032 1.00 11.39 357 LEU A CA 1
ATOM 2671 C C . LEU A 1 377 ? -1.364 -15.024 -23.279 1.00 10.80 357 LEU A C 1
ATOM 2672 O O . LEU A 1 377 ? -2.036 -15.393 -24.241 1.00 11.07 357 LEU A O 1
ATOM 2677 N N . MET A 1 378 ? -1.801 -14.118 -22.409 1.00 11.12 358 MET A N 1
ATOM 2678 C CA . MET A 1 378 ? -3.094 -13.457 -22.615 1.00 11.18 358 MET A CA 1
ATOM 2679 C C . MET A 1 378 ? -3.073 -12.039 -22.064 1.00 11.15 358 MET A C 1
ATOM 2680 O O . MET A 1 378 ? -2.147 -11.663 -21.351 1.00 10.95 358 MET A O 1
ATOM 2685 N N . ASN A 1 379 ? -4.092 -11.252 -22.382 1.00 11.57 359 ASN A N 1
ATOM 2686 C CA . ASN A 1 379 ? -4.142 -9.858 -21.953 1.00 11.47 359 ASN A CA 1
ATOM 2687 C C . ASN A 1 379 ? -5.576 -9.438 -21.666 1.00 11.51 359 ASN A C 1
ATOM 2688 O O . ASN A 1 379 ? -6.463 -9.671 -22.495 1.00 11.62 359 ASN A O 1
ATOM 2693 N N . ALA A 1 380 ? -5.786 -8.821 -20.502 1.00 11.65 360 ALA A N 1
ATOM 2694 C CA . ALA A 1 380 ? -7.084 -8.257 -20.125 1.00 12.72 360 ALA A CA 1
ATOM 2695 C C . ALA A 1 380 ? -7.359 -7.009 -20.958 1.00 13.62 360 ALA A C 1
ATOM 2696 O O . ALA A 1 380 ? -6.463 -6.183 -21.165 1.00 14.23 360 ALA A O 1
ATOM 2698 N N . HIS A 1 381 ? -8.591 -6.873 -21.447 1.00 13.76 361 HIS A N 1
ATOM 2699 C CA . HIS A 1 381 ? -9.023 -5.660 -22.143 1.00 14.56 361 HIS A CA 1
ATOM 2700 C C . HIS A 1 381 ? -10.429 -5.306 -21.703 1.00 15.13 361 HIS A C 1
ATOM 2701 O O . HIS A 1 381 ? -11.291 -6.178 -21.627 1.00 16.29 361 HIS A O 1
ATOM 2708 N N . PHE A 1 382 ? -10.652 -4.027 -21.422 1.00 15.62 362 PHE A N 1
ATOM 2709 C CA . PHE A 1 382 ? -11.989 -3.542 -21.072 1.00 16.23 362 PHE A CA 1
ATOM 2710 C C . PHE A 1 382 ? -12.735 -3.045 -22.306 1.00 16.80 362 PHE A C 1
ATOM 2711 O O . PHE A 1 382 ? -12.985 -1.853 -22.479 1.00 17.21 362 PHE A O 1
ATOM 2719 N N . VAL A 1 383 ? -13.058 -3.999 -23.170 1.00 17.30 363 VAL A N 1
ATOM 2720 C CA . VAL A 1 383 ? -13.770 -3.736 -24.412 1.00 18.49 363 VAL A CA 1
ATOM 2721 C C . VAL A 1 383 ? -14.619 -4.966 -24.747 1.00 19.22 363 VAL A C 1
ATOM 2722 O O . VAL A 1 383 ? -14.268 -6.093 -24.381 1.00 19.02 363 VAL A O 1
ATOM 2726 N N . GLN A 1 384 ? -15.753 -4.738 -25.407 1.00 20.61 364 GLN A N 1
ATOM 2727 C CA . GLN A 1 384 ? -16.593 -5.827 -25.899 1.00 21.73 364 GLN A CA 1
ATOM 2728 C C . GLN A 1 384 ? -16.317 -6.064 -27.386 1.00 21.21 364 GLN A C 1
ATOM 2729 O O . GLN A 1 384 ? -15.890 -5.152 -28.104 1.00 21.59 364 GLN A O 1
ATOM 2735 N N . GLY A 1 385 ? -16.530 -7.298 -27.828 1.00 21.34 365 GLY A N 1
ATOM 2736 C CA . GLY A 1 385 ? -16.432 -7.644 -29.246 1.00 20.82 365 GLY A CA 1
ATOM 2737 C C . GLY A 1 385 ? -15.072 -8.173 -29.658 1.00 20.74 365 GLY A C 1
ATOM 2738 O O . GLY A 1 385 ? -14.184 -8.354 -28.824 1.00 20.50 365 GLY A O 1
ATOM 2739 N N . ASP A 1 386 ? -14.908 -8.410 -30.956 1.00 20.27 366 ASP A N 1
ATOM 2740 C CA . ASP A 1 386 ? -13.664 -8.949 -31.490 1.00 19.90 366 ASP A CA 1
ATOM 2741 C C . ASP A 1 386 ? -12.540 -7.924 -31.429 1.00 18.96 366 ASP A C 1
ATOM 2742 O O . ASP A 1 386 ? -12.706 -6.770 -31.838 1.00 19.32 366 ASP A O 1
ATOM 2747 N N . VAL A 1 387 ? -11.399 -8.342 -30.890 1.00 17.52 367 VAL A N 1
ATOM 2748 C CA . VAL A 1 387 ? -10.205 -7.507 -30.919 1.00 16.56 367 VAL A CA 1
ATOM 2749 C C . VAL A 1 387 ? -9.287 -8.030 -32.023 1.00 16.30 367 VAL A C 1
ATOM 2750 O O . VAL A 1 387 ? -8.728 -9.135 -31.919 1.00 16.36 367 VAL A O 1
ATOM 2754 N N . ARG A 1 388 ? -9.163 -7.241 -33.087 1.00 15.89 368 ARG A N 1
ATOM 2755 C CA . ARG A 1 388 ? -8.367 -7.633 -34.250 1.00 15.96 368 ARG A CA 1
ATOM 2756 C C . ARG A 1 388 ? -7.125 -6.780 -34.466 1.00 15.17 368 ARG A C 1
ATOM 2757 O O . ARG A 1 388 ? -6.199 -7.212 -35.155 1.00 14.93 368 ARG A O 1
ATOM 2765 N N . SER A 1 389 ? -7.102 -5.581 -33.883 1.00 14.76 369 SER A N 1
ATOM 2766 C CA . SER A 1 389 ? -5.934 -4.696 -33.949 1.00 14.52 369 SER A CA 1
ATOM 2767 C C . SER A 1 389 ? -5.981 -3.718 -32.789 1.00 14.63 369 SER A C 1
ATOM 2768 O O . SER A 1 389 ? -6.998 -3.624 -32.097 1.00 14.40 369 SER A O 1
ATOM 2771 N N . SER A 1 390 ? -4.897 -2.975 -32.590 1.00 14.67 370 SER A N 1
ATOM 2772 C CA . SER A 1 390 ? -4.834 -1.999 -31.507 1.00 16.23 370 SER A CA 1
ATOM 2773 C C . SER A 1 390 ? -5.884 -0.896 -31.663 1.00 16.94 370 SER A C 1
ATOM 2774 O O . SER A 1 390 ? -6.282 -0.278 -30.678 1.00 17.09 370 SER A O 1
ATOM 2777 N N . GLU A 1 391 ? -6.332 -0.664 -32.896 1.00 17.60 371 GLU A N 1
ATOM 2778 C CA . GLU A 1 391 ? -7.386 0.318 -33.163 1.00 19.24 371 GLU A CA 1
ATOM 2779 C C . GLU A 1 391 ? -8.667 -0.011 -32.396 1.00 19.20 371 GLU A C 1
ATOM 2780 O O . GLU A 1 391 ? -9.384 0.894 -31.963 1.00 19.73 371 GLU A O 1
ATOM 2786 N N . ASP A 1 392 ? -8.938 -1.301 -32.205 1.00 18.68 372 ASP A N 1
ATOM 2787 C CA . ASP A 1 392 ? -10.112 -1.743 -31.451 1.00 19.19 372 ASP A CA 1
ATOM 2788 C C . ASP A 1 392 ? -10.026 -1.398 -29.961 1.00 19.37 372 ASP A C 1
ATOM 2789 O O . ASP A 1 392 ? -11.036 -1.464 -29.243 1.00 19.82 372 ASP A O 1
ATOM 2794 N N . LEU A 1 393 ? -8.831 -1.020 -29.508 1.00 19.20 373 LEU A N 1
ATOM 2795 C CA . LEU A 1 393 ? -8.567 -0.722 -28.094 1.00 19.77 373 LEU A CA 1
ATOM 2796 C C . LEU A 1 393 ? -8.381 0.777 -27.819 1.00 20.83 373 LEU A C 1
ATOM 2797 O O . LEU A 1 393 ? -8.025 1.173 -26.694 1.00 20.93 373 LEU A O 1
ATOM 2802 N N . ALA A 1 394 ? -8.649 1.594 -28.839 1.00 22.06 374 ALA A N 1
ATOM 2803 C CA . ALA A 1 394 ? -8.366 3.035 -28.804 1.00 23.43 374 ALA A CA 1
ATOM 2804 C C . ALA A 1 394 ? -9.195 3.823 -27.788 1.00 24.26 374 ALA A C 1
ATOM 2805 O O . ALA A 1 394 ? -8.750 4.865 -27.299 1.00 25.46 374 ALA A O 1
ATOM 2807 N N . ALA A 1 395 ? -10.388 3.327 -27.474 1.00 24.69 375 ALA A N 1
ATOM 2808 C CA . ALA A 1 395 ? -11.310 4.045 -26.591 1.00 24.72 375 ALA A CA 1
ATOM 2809 C C . ALA A 1 395 ? -11.365 3.464 -25.174 1.00 24.65 375 ALA A C 1
ATOM 2810 O O . ALA A 1 395 ? -12.127 3.944 -24.331 1.00 25.09 375 ALA A O 1
ATOM 2812 N N . VAL A 1 396 ? -10.546 2.449 -24.911 1.00 23.77 376 VAL A N 1
ATOM 2813 C CA . VAL A 1 396 ? -10.493 1.805 -23.594 1.00 23.32 376 VAL A CA 1
ATOM 2814 C C . VAL A 1 396 ? -10.086 2.799 -22.500 1.00 22.81 376 VAL A C 1
ATOM 2815 O O . VAL A 1 396 ? -9.276 3.700 -22.735 1.00 23.33 376 VAL A O 1
ATOM 2819 N N . ASP A 1 397 ? -10.676 2.636 -21.319 1.00 21.64 377 ASP A N 1
ATOM 2820 C CA . ASP A 1 397 ? -10.381 3.482 -20.167 1.00 20.79 377 ASP A CA 1
ATOM 2821 C C . ASP A 1 397 ? -9.176 2.929 -19.414 1.00 20.01 377 ASP A C 1
ATOM 2822 O O . ASP A 1 397 ? -9.261 1.904 -18.738 1.00 19.79 377 ASP A O 1
ATOM 2827 N N . GLY A 1 398 ? -8.052 3.630 -19.522 1.00 19.07 378 GLY A N 1
ATOM 2828 C CA . GLY A 1 398 ? -6.818 3.214 -18.867 1.00 18.17 378 GLY A CA 1
ATOM 2829 C C . GLY A 1 398 ? -6.919 3.097 -17.357 1.00 17.67 378 GLY A C 1
ATOM 2830 O O . GLY A 1 398 ? -6.150 2.358 -16.738 1.00 17.79 378 GLY A O 1
ATOM 2831 N N . ARG A 1 399 ? -7.870 3.813 -16.755 1.00 17.54 379 ARG A N 1
ATOM 2832 C CA . ARG A 1 399 ? -8.016 3.816 -15.304 1.00 17.24 379 ARG A CA 1
ATOM 2833 C C . ARG A 1 399 ? -8.499 2.454 -14.818 1.00 16.67 379 ARG A C 1
ATOM 2834 O O . ARG A 1 399 ? -8.214 2.059 -13.691 1.00 16.76 379 ARG A O 1
ATOM 2842 N N . LEU A 1 400 ? -9.232 1.747 -15.677 1.00 16.24 380 LEU A N 1
ATOM 2843 C CA . LEU A 1 400 ? -9.734 0.419 -15.352 1.00 15.78 380 LEU A CA 1
ATOM 2844 C C . LEU A 1 400 ? -8.611 -0.612 -15.278 1.00 15.04 380 LEU A C 1
ATOM 2845 O O . LEU A 1 400 ? -8.621 -1.474 -14.405 1.00 14.61 380 LEU A O 1
ATOM 2850 N N . ARG A 1 401 ? -7.649 -0.520 -16.197 1.00 14.46 381 ARG A N 1
ATOM 2851 C CA . ARG A 1 401 ? -6.447 -1.356 -16.129 1.00 13.99 381 ARG A CA 1
ATOM 2852 C C . ARG A 1 401 ? -5.680 -1.117 -14.825 1.00 13.49 381 ARG A C 1
ATOM 2853 O O . ARG A 1 401 ? -5.174 -2.061 -14.214 1.00 12.28 381 ARG A O 1
ATOM 2861 N N . GLN A 1 402 ? -5.610 0.146 -14.399 1.00 13.20 382 GLN A N 1
ATOM 2862 C CA . GLN A 1 402 ? -4.929 0.472 -13.139 1.00 13.47 382 GLN A CA 1
ATOM 2863 C C . GLN A 1 402 ? -5.673 -0.130 -11.950 1.00 13.50 382 GLN A C 1
ATOM 2864 O O . GLN A 1 402 ? -5.063 -0.740 -11.068 1.00 13.41 382 GLN A O 1
ATOM 2870 N N . LEU A 1 403 ? -6.996 0.029 -11.927 1.00 14.00 383 LEU A N 1
ATOM 2871 C CA . LEU A 1 403 ? -7.796 -0.543 -10.846 1.00 14.44 383 LEU A CA 1
ATOM 2872 C C . LEU A 1 403 ? -7.608 -2.058 -10.749 1.00 13.88 383 LEU A C 1
ATOM 2873 O O . LEU A 1 403 ? -7.454 -2.594 -9.654 1.00 13.74 383 LEU A O 1
ATOM 2878 N N . LEU A 1 404 ? -7.589 -2.735 -11.900 1.00 13.43 384 LEU A N 1
ATOM 2879 C CA . LEU A 1 404 ? -7.310 -4.178 -11.948 1.00 13.01 384 LEU A CA 1
ATOM 2880 C C . LEU A 1 404 ? -5.943 -4.524 -11.362 1.00 12.84 384 LEU A C 1
ATOM 2881 O O . LEU A 1 404 ? -5.826 -5.428 -10.529 1.00 12.84 384 LEU A O 1
ATOM 2886 N N . PHE A 1 405 ? -4.919 -3.793 -11.807 1.00 12.52 385 PHE A N 1
ATOM 2887 C CA . PHE A 1 405 ? -3.551 -3.991 -11.335 1.00 12.52 385 PHE A CA 1
ATOM 2888 C C . PHE A 1 405 ? -3.447 -3.895 -9.810 1.00 12.58 385 PHE A C 1
ATOM 2889 O O . PHE A 1 405 ? -2.881 -4.780 -9.167 1.00 12.26 385 PHE A O 1
ATOM 2897 N N . PHE A 1 406 ? -4.008 -2.829 -9.239 1.00 12.64 386 PHE A N 1
ATOM 2898 C CA . PHE A 1 406 ? -3.950 -2.632 -7.787 1.00 13.29 386 PHE A CA 1
ATOM 2899 C C . PHE A 1 406 ? -4.780 -3.658 -7.025 1.00 13.06 386 PHE A C 1
ATOM 2900 O O . PHE A 1 406 ? -4.361 -4.140 -5.969 1.00 13.31 386 PHE A O 1
ATOM 2908 N N . HIS A 1 407 ? -5.935 -4.017 -7.585 1.00 13.64 387 HIS A N 1
ATOM 2909 C CA . HIS A 1 407 ? -6.744 -5.085 -7.025 1.00 13.96 387 HIS A CA 1
ATOM 2910 C C . HIS A 1 407 ? -5.958 -6.393 -6.957 1.00 13.68 387 HIS A C 1
ATOM 2911 O O . HIS A 1 407 ? -5.980 -7.076 -5.937 1.00 14.53 387 HIS A O 1
ATOM 2918 N N . LEU A 1 408 ? -5.262 -6.735 -8.042 1.00 13.21 388 LEU A N 1
ATOM 2919 C CA . LEU A 1 408 ? -4.500 -7.976 -8.070 1.00 13.03 388 LEU A CA 1
ATOM 2920 C C . LEU A 1 408 ? -3.396 -7.958 -7.020 1.00 13.11 388 LEU A C 1
ATOM 2921 O O . LEU A 1 408 ? -3.184 -8.953 -6.330 1.00 13.44 388 LEU A O 1
ATOM 2926 N N . LEU A 1 409 ? -2.726 -6.817 -6.856 1.00 13.06 389 LEU A N 1
ATOM 2927 C CA . LEU A 1 409 ? -1.744 -6.694 -5.769 1.00 13.57 389 LEU A CA 1
ATOM 2928 C C . LEU A 1 409 ? -2.380 -7.002 -4.415 1.00 14.20 389 LEU A C 1
ATOM 2929 O O . LEU A 1 409 ? -1.786 -7.715 -3.612 1.00 14.28 389 LEU A O 1
ATOM 2934 N N . ASN A 1 410 ? -3.582 -6.470 -4.176 1.00 15.18 390 ASN A N 1
ATOM 2935 C CA . ASN A 1 410 ? -4.312 -6.745 -2.923 1.00 16.09 390 ASN A CA 1
ATOM 2936 C C . ASN A 1 410 ? -4.616 -8.232 -2.725 1.00 16.70 390 ASN A C 1
ATOM 2937 O O . ASN A 1 410 ? -4.711 -8.713 -1.587 1.00 17.48 390 ASN A O 1
ATOM 2942 N N . GLU A 1 411 ? -4.792 -8.940 -3.840 1.00 16.24 391 GLU A N 1
ATOM 2943 C CA . GLU A 1 411 ? -5.070 -10.374 -3.849 1.00 16.56 391 GLU A CA 1
ATOM 2944 C C . GLU A 1 411 ? -3.803 -11.228 -3.994 1.00 16.06 391 GLU A C 1
ATOM 2945 O O . GLU A 1 411 ? -3.878 -12.389 -4.390 1.00 16.36 391 GLU A O 1
ATOM 2951 N N . ASP A 1 412 ? -2.648 -10.644 -3.663 1.00 15.76 392 ASP A N 1
ATOM 2952 C CA . ASP A 1 412 ? -1.353 -11.350 -3.661 1.00 15.44 392 ASP A CA 1
ATOM 2953 C C . ASP A 1 412 ? -0.932 -11.844 -5.051 1.00 14.41 392 ASP A C 1
ATOM 2954 O O . ASP A 1 412 ? -0.325 -12.905 -5.190 1.00 14.25 392 ASP A O 1
ATOM 2959 N N . ILE A 1 413 ? -1.261 -11.056 -6.068 1.00 13.36 393 ILE A N 1
ATOM 2960 C CA . ILE A 1 413 ? -0.913 -11.386 -7.448 1.00 12.88 393 ILE A CA 1
ATOM 2961 C C . ILE A 1 413 ? -0.135 -10.226 -8.059 1.00 12.47 393 ILE A C 1
ATOM 2962 O O . ILE A 1 413 ? -0.592 -9.090 -8.062 1.00 12.35 393 ILE A O 1
ATOM 2967 N N . TYR A 1 414 ? 1.053 -10.533 -8.573 1.00 11.83 394 TYR A N 1
ATOM 2968 C CA . TYR A 1 414 ? 1.879 -9.545 -9.257 1.00 11.77 394 TYR A CA 1
ATOM 2969 C C . TYR A 1 414 ? 1.696 -9.713 -10.753 1.00 12.33 394 TYR A C 1
ATOM 2970 O O . TYR A 1 414 ? 2.018 -10.755 -11.313 1.00 12.92 394 TYR A O 1
ATOM 2979 N N . SER A 1 415 ? 1.151 -8.674 -11.367 1.00 13.14 395 SER A N 1
ATOM 2980 C CA . SER A 1 415 ? 0.812 -8.679 -12.776 1.00 13.96 395 SER A CA 1
ATOM 2981 C C . SER A 1 415 ? 1.475 -7.487 -13.448 1.00 13.88 395 SER A C 1
ATOM 2982 O O . SER A 1 415 ? 2.252 -6.764 -12.828 1.00 15.14 395 SER A O 1
ATOM 2985 N N . SER A 1 416 ? 1.169 -7.283 -14.721 1.00 13.47 396 SER A N 1
ATOM 2986 C CA . SER A 1 416 ? 1.633 -6.092 -15.420 1.00 12.87 396 SER A CA 1
ATOM 2987 C C . SER A 1 416 ? 0.556 -5.003 -15.429 1.00 12.63 396 SER A C 1
ATOM 2988 O O . SER A 1 416 ? -0.646 -5.296 -15.528 1.00 12.56 396 SER A O 1
ATOM 2991 N N . PRO A 1 417 ? 0.982 -3.729 -15.353 1.00 12.02 397 PRO A N 1
ATOM 2992 C CA . PRO A 1 417 ? 0.023 -2.636 -15.476 1.00 12.27 397 PRO A CA 1
ATOM 2993 C C . PRO A 1 417 ? -0.849 -2.742 -16.731 1.00 12.19 397 PRO A C 1
ATOM 2994 O O . PRO A 1 417 ? -2.033 -2.397 -16.678 1.00 13.29 397 PRO A O 1
ATOM 2998 N N . ARG A 1 418 ? -0.281 -3.223 -17.833 1.00 11.98 398 ARG A N 1
ATOM 2999 C CA . ARG A 1 418 ? -1.025 -3.274 -19.094 1.00 11.60 398 ARG A CA 1
ATOM 3000 C C . ARG A 1 418 ? -2.014 -4.442 -19.194 1.00 11.98 398 ARG A C 1
ATOM 3001 O O . ARG A 1 418 ? -2.714 -4.545 -20.189 1.00 12.85 398 ARG A O 1
ATOM 3009 N N . GLY A 1 419 ? -2.067 -5.301 -18.173 1.00 11.25 399 GLY A N 1
ATOM 3010 C CA . GLY A 1 419 ? -3.020 -6.416 -18.147 1.00 11.58 399 GLY A CA 1
ATOM 3011 C C . GLY A 1 419 ? -2.518 -7.683 -18.824 1.00 10.80 399 GLY A C 1
ATOM 3012 O O . GLY A 1 419 ? -3.280 -8.621 -19.035 1.00 11.39 399 GLY A O 1
ATOM 3013 N N . PHE A 1 420 ? -1.235 -7.692 -19.180 1.00 10.88 400 PHE A N 1
ATOM 3014 C CA . PHE A 1 420 ? -0.558 -8.842 -19.792 1.00 11.03 400 PHE A CA 1
ATOM 3015 C C . PHE A 1 420 ? -0.314 -9.931 -18.748 1.00 11.39 400 PHE A C 1
ATOM 3016 O O . PHE A 1 420 ? 0.302 -9.671 -17.716 1.00 11.44 400 PHE A O 1
ATOM 3024 N N . VAL A 1 421 ? -0.834 -11.129 -19.017 1.00 11.78 401 VAL A N 1
ATOM 3025 C CA . VAL A 1 421 ? -0.723 -12.285 -18.138 1.00 12.26 401 VAL A CA 1
ATOM 3026 C C . VAL A 1 421 ? 0.146 -13.334 -18.810 1.00 12.08 401 VAL A C 1
ATOM 3027 O O . VAL A 1 421 ? -0.082 -13.687 -19.968 1.00 12.62 401 VAL A O 1
ATOM 3031 N N . VAL A 1 422 ? 1.147 -13.823 -18.080 1.00 11.57 402 VAL A N 1
ATOM 3032 C CA . VAL A 1 422 ? 2.161 -14.706 -18.651 1.00 11.59 402 VAL A CA 1
ATOM 3033 C C . VAL A 1 422 ? 2.349 -15.894 -17.722 1.00 11.20 402 VAL A C 1
ATOM 3034 O O . VAL A 1 422 ? 2.742 -15.711 -16.569 1.00 12.16 402 VAL A O 1
ATOM 3038 N N . LEU A 1 423 ? 2.078 -17.098 -18.214 1.00 12.00 403 LEU A N 1
ATOM 3039 C CA . LEU A 1 423 ? 2.332 -18.295 -17.416 1.00 12.40 403 LEU A CA 1
ATOM 3040 C C . LEU A 1 423 ? 3.808 -18.666 -17.464 1.00 11.84 403 LEU A C 1
ATOM 3041 O O . LEU A 1 423 ? 4.493 -18.466 -18.481 1.00 12.20 403 LEU A O 1
ATOM 3046 N N . SER A 1 424 ? 4.307 -19.154 -16.334 1.00 11.06 404 SER A N 1
ATOM 3047 C CA . SER A 1 424 ? 5.644 -19.724 -16.238 1.00 10.88 404 SER A CA 1
ATOM 3048 C C . SER A 1 424 ? 5.548 -21.138 -15.670 1.00 11.55 404 SER A C 1
ATOM 3049 O O . SER A 1 424 ? 4.518 -21.509 -15.088 1.00 11.79 404 SER A O 1
ATOM 3052 N N . LEU A 1 425 ? 6.616 -21.919 -15.820 1.00 11.27 405 LEU A N 1
ATOM 3053 C CA . LEU A 1 425 ? 6.567 -23.335 -15.441 1.00 11.95 405 LEU A CA 1
ATOM 3054 C C . LEU A 1 425 ? 6.247 -23.633 -13.969 1.00 12.35 405 LEU A C 1
ATOM 3055 O O . LEU A 1 425 ? 5.548 -24.606 -13.711 1.00 12.50 405 LEU A O 1
ATOM 3060 N N . PRO A 1 426 ? 6.759 -22.833 -13.004 1.00 12.15 406 PRO A N 1
ATOM 3061 C CA . PRO A 1 426 ? 6.465 -23.191 -11.599 1.00 12.82 406 PRO A CA 1
ATOM 3062 C C . PRO A 1 426 ? 5.050 -22.870 -11.128 1.00 13.92 406 PRO A C 1
ATOM 3063 O O . PRO A 1 426 ? 4.672 -23.312 -10.043 1.00 15.40 406 PRO A O 1
ATOM 3067 N N . LEU A 1 427 ? 4.273 -22.122 -11.907 1.00 14.41 407 LEU A N 1
ATOM 3068 C CA . LEU A 1 427 ? 2.907 -21.793 -11.488 1.00 16.20 407 LEU A CA 1
ATOM 3069 C C . LEU A 1 427 ? 2.076 -23.050 -11.322 1.00 17.49 407 LEU A C 1
ATOM 3070 O O . LEU A 1 427 ? 2.009 -23.885 -12.226 1.00 18.22 407 LEU A O 1
ATOM 3075 N N . THR A 1 428 ? 1.425 -23.164 -10.170 1.00 18.43 408 THR A N 1
ATOM 3076 C CA . THR A 1 428 ? 0.599 -24.324 -9.878 1.00 19.86 408 THR A CA 1
ATOM 3077 C C . THR A 1 428 ? -0.835 -24.101 -10.345 1.00 20.11 408 THR A C 1
ATOM 3078 O O . THR A 1 428 ? -1.249 -22.965 -10.609 1.00 19.89 408 THR A O 1
ATOM 3082 N N . ASP A 1 429 ? -1.592 -25.189 -10.443 1.00 20.99 409 ASP A N 1
ATOM 3083 C CA . ASP A 1 429 ? -3.018 -25.097 -10.732 1.00 21.54 409 ASP A CA 1
ATOM 3084 C C . ASP A 1 429 ? -3.754 -24.269 -9.665 1.00 20.96 409 ASP A C 1
ATOM 3085 O O . ASP A 1 429 ? -4.693 -23.544 -9.992 1.00 21.03 409 ASP A O 1
ATOM 3090 N N . ALA A 1 430 ? -3.307 -24.357 -8.410 1.00 20.73 410 ALA A N 1
ATOM 3091 C CA . ALA A 1 430 ? -3.834 -23.517 -7.324 1.00 20.39 410 ALA A CA 1
ATOM 3092 C C . ALA A 1 430 ? -3.553 -22.020 -7.506 1.00 19.89 410 ALA A C 1
ATOM 3093 O O . ALA A 1 430 ? -4.421 -21.191 -7.230 1.00 20.20 410 ALA A O 1
ATOM 3095 N N . ASP A 1 431 ? -2.351 -21.677 -7.975 1.00 18.62 411 ASP A N 1
ATOM 3096 C CA . ASP A 1 431 ? -2.020 -20.290 -8.318 1.00 18.21 411 ASP A CA 1
ATOM 3097 C C . ASP A 1 431 ? -2.980 -19.772 -9.380 1.00 17.05 411 ASP A C 1
ATOM 3098 O O . ASP A 1 431 ? -3.491 -18.657 -9.286 1.00 16.79 411 ASP A O 1
ATOM 3103 N N . ILE A 1 432 ? -3.210 -20.594 -10.397 1.00 16.80 412 ILE A N 1
ATOM 3104 C CA . ILE A 1 432 ? -4.089 -20.222 -11.499 1.00 16.88 412 ILE A CA 1
ATOM 3105 C C . ILE A 1 432 ? -5.537 -20.051 -10.999 1.00 17.23 412 ILE A C 1
ATOM 3106 O O . ILE A 1 432 ? -6.216 -19.095 -11.368 1.00 16.30 412 ILE A O 1
ATOM 3111 N N . ASP A 1 433 ? -5.977 -20.948 -10.115 1.00 18.06 413 ASP A N 1
ATOM 3112 C CA . ASP A 1 433 ? -7.296 -20.815 -9.491 1.00 18.96 413 ASP A CA 1
ATOM 3113 C C . ASP A 1 433 ? -7.431 -19.477 -8.772 1.00 18.61 413 ASP A C 1
ATOM 3114 O O . ASP A 1 433 ? -8.485 -18.840 -8.835 1.00 18.62 413 ASP A O 1
ATOM 3119 N N . ARG A 1 434 ? -6.360 -19.054 -8.098 1.00 18.15 414 ARG A N 1
ATOM 3120 C CA . ARG A 1 434 ? -6.357 -17.776 -7.388 1.00 18.68 414 ARG A CA 1
ATOM 3121 C C . ARG A 1 434 ? -6.478 -16.590 -8.336 1.00 17.72 414 ARG A C 1
ATOM 3122 O O . ARG A 1 434 ? -7.142 -15.612 -8.001 1.00 17.52 414 ARG A O 1
ATOM 3130 N N . TYR A 1 435 ? -5.842 -16.668 -9.511 1.00 16.60 415 TYR A N 1
ATOM 3131 C CA . TYR A 1 435 ? -6.013 -15.621 -10.514 1.00 15.77 415 TYR A CA 1
ATOM 3132 C C . TYR A 1 435 ? -7.483 -15.485 -10.934 1.00 15.87 415 TYR A C 1
ATOM 3133 O O . TYR A 1 435 ? -8.030 -14.378 -10.938 1.00 15.48 415 TYR A O 1
ATOM 3142 N N . VAL A 1 436 ? -8.112 -16.613 -11.256 1.00 15.70 416 VAL A N 1
ATOM 3143 C CA . VAL A 1 436 ? -9.520 -16.624 -11.676 1.00 15.86 416 VAL A CA 1
ATOM 3144 C C . VAL A 1 436 ? -10.413 -16.062 -10.566 1.00 16.06 416 VAL A C 1
ATOM 3145 O O . VAL A 1 436 ? -11.277 -15.227 -10.823 1.00 16.16 416 VAL A O 1
ATOM 3149 N N . ALA A 1 437 ? -10.162 -16.492 -9.330 1.00 15.93 417 ALA A N 1
ATOM 3150 C CA . ALA A 1 437 ? -10.911 -15.989 -8.182 1.00 16.48 417 ALA A CA 1
ATOM 3151 C C . ALA A 1 437 ? -10.731 -14.480 -7.998 1.00 16.36 417 ALA A C 1
ATOM 3152 O O . ALA A 1 437 ? -11.675 -13.783 -7.620 1.00 17.47 417 ALA A O 1
ATOM 3154 N N . ALA A 1 438 ? -9.529 -13.972 -8.294 1.00 15.79 418 ALA A N 1
ATOM 3155 C CA . ALA A 1 438 ? -9.240 -12.544 -8.158 1.00 15.84 418 ALA A CA 1
ATOM 3156 C C . ALA A 1 438 ? -9.936 -11.690 -9.220 1.00 15.83 418 ALA A C 1
ATOM 3157 O O . ALA A 1 438 ? -10.340 -10.557 -8.952 1.00 15.97 418 ALA A O 1
ATOM 3159 N N . ILE A 1 439 ? -10.094 -12.240 -10.422 1.00 15.73 419 ILE A N 1
ATOM 3160 C CA . ILE A 1 439 ? -10.884 -11.571 -11.449 1.00 16.00 419 ILE A CA 1
ATOM 3161 C C . ILE A 1 439 ? -12.356 -11.576 -11.039 1.00 16.54 419 ILE A C 1
ATOM 3162 O O . ILE A 1 439 ? -13.058 -10.584 -11.225 1.00 16.65 419 ILE A O 1
ATOM 3167 N N . GLY A 1 440 ? -12.799 -12.691 -10.457 1.00 17.08 420 GLY A N 1
ATOM 3168 C CA . GLY A 1 440 ? -14.159 -12.801 -9.916 1.00 18.04 420 GLY A CA 1
ATOM 3169 C C . GLY A 1 440 ? -14.424 -11.751 -8.852 1.00 18.67 420 GLY A C 1
ATOM 3170 O O . GLY A 1 440 ? -15.451 -11.064 -8.889 1.00 19.20 420 GLY A O 1
ATOM 3171 N N . SER A 1 441 ? -13.492 -11.609 -7.911 1.00 18.93 421 SER A N 1
ATOM 3172 C CA . SER A 1 441 ? -13.643 -10.604 -6.859 1.00 19.62 421 SER A CA 1
ATOM 3173 C C . SER A 1 441 ? -13.506 -9.181 -7.399 1.00 19.44 421 SER A C 1
ATOM 3174 O O . SER A 1 441 ? -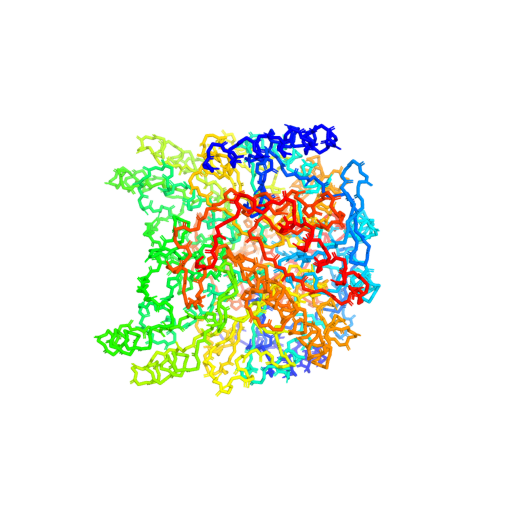14.141 -8.259 -6.887 1.00 20.47 421 SER A O 1
ATOM 3177 N N . PHE A 1 442 ? -12.687 -8.998 -8.438 1.00 18.85 422 PHE A N 1
ATOM 3178 C CA . PHE A 1 442 ? -12.594 -7.703 -9.097 1.00 18.47 422 PHE A CA 1
ATOM 3179 C C . PHE A 1 442 ? -13.947 -7.267 -9.664 1.00 19.33 422 PHE A C 1
ATOM 3180 O O . PHE A 1 442 ? -14.411 -6.159 -9.390 1.00 19.20 422 PHE A O 1
ATOM 3188 N N . ILE A 1 443 ? -14.559 -8.144 -10.458 1.00 20.36 423 ILE A N 1
ATOM 3189 C CA . ILE A 1 443 ? -15.862 -7.870 -11.073 1.00 21.97 423 ILE A CA 1
ATOM 3190 C C . ILE A 1 443 ? -16.928 -7.670 -9.995 1.00 23.27 423 ILE A C 1
ATOM 3191 O O . ILE A 1 443 ? -17.723 -6.733 -10.074 1.00 24.20 423 ILE A O 1
ATOM 3196 N N . GLY A 1 444 ? -16.912 -8.533 -8.982 1.00 24.54 424 GLY A N 1
ATOM 3197 C CA . GLY A 1 444 ? -17.845 -8.439 -7.856 1.00 26.41 424 GLY A CA 1
ATOM 3198 C C . GLY A 1 444 ? -17.776 -7.126 -7.094 1.00 27.52 424 GLY A C 1
ATOM 3199 O O . GLY A 1 444 ? -18.810 -6.570 -6.710 1.00 28.21 424 GLY A O 1
ATOM 3200 N N . GLY A 1 445 ? -16.562 -6.622 -6.884 1.00 27.99 425 GLY A N 1
ATOM 3201 C CA . GLY A 1 445 ? -16.346 -5.401 -6.110 1.00 28.82 425 GLY A CA 1
ATOM 3202 C C . GLY A 1 445 ? -16.356 -4.101 -6.898 1.00 29.51 425 GLY A C 1
ATOM 3203 O O . GLY A 1 445 ? -16.476 -3.021 -6.315 1.00 29.81 425 GLY A O 1
ATOM 3204 N N . HIS A 1 446 ? -16.226 -4.197 -8.220 1.00 29.72 426 HIS A N 1
ATOM 3205 C CA . HIS A 1 446 ? -16.174 -3.013 -9.078 1.00 30.27 426 HIS A CA 1
ATOM 3206 C C . HIS A 1 446 ? -17.325 -2.967 -10.080 1.00 30.86 426 HIS A C 1
ATOM 3207 O O . HIS A 1 446 ? -17.256 -2.236 -11.073 1.00 30.86 426 HIS A O 1
ATOM 3214 N N . GLY A 1 447 ? -18.380 -3.736 -9.804 1.00 31.58 427 GLY A N 1
ATOM 3215 C CA . GLY A 1 447 ? -19.527 -3.871 -10.703 1.00 32.19 427 GLY A CA 1
ATOM 3216 C C . GLY A 1 447 ? -20.046 -2.561 -11.266 1.00 32.32 427 GLY A C 1
ATOM 3217 O O . GLY A 1 447 ? -20.195 -2.419 -12.481 1.00 32.93 427 GLY A O 1
ATOM 3218 N N . ALA A 1 448 ? -20.305 -1.605 -10.375 1.00 32.19 428 ALA A N 1
ATOM 3219 C CA . ALA A 1 448 ? -20.843 -0.292 -10.740 1.00 31.80 428 ALA A CA 1
ATOM 3220 C C . ALA A 1 448 ? -19.929 0.522 -11.662 1.00 31.15 428 ALA A C 1
ATOM 3221 O O . ALA A 1 448 ? -20.404 1.375 -12.417 1.00 31.49 428 ALA A O 1
ATOM 3223 N N . LEU A 1 449 ? -18.628 0.246 -11.603 1.00 29.90 429 LEU A N 1
ATOM 3224 C CA . LEU A 1 449 ? -17.625 1.031 -12.325 1.00 28.74 429 LEU A CA 1
ATOM 3225 C C . LEU A 1 449 ? -17.308 0.502 -13.723 1.00 27.61 429 LEU A C 1
ATOM 3226 O O . LEU A 1 449 ? -16.850 1.252 -14.587 1.00 27.68 429 LEU A O 1
ATOM 3231 N N . LEU A 1 450 ? -17.542 -0.788 -13.941 1.00 26.08 430 LEU A N 1
ATOM 3232 C CA . LEU A 1 450 ? -17.116 -1.432 -15.182 1.00 24.79 430 LEU A CA 1
ATOM 3233 C C . LEU A 1 450 ? -18.149 -1.286 -16.293 1.00 24.36 430 LEU A C 1
ATOM 3234 O O . LEU A 1 450 ? -19.344 -1.420 -16.036 1.00 24.57 430 LEU A O 1
ATOM 3239 N N . PRO A 1 451 ? -17.688 -1.020 -17.531 1.00 23.43 431 PRO A N 1
ATOM 3240 C CA . PRO A 1 451 ? -18.595 -0.917 -18.677 1.00 23.26 431 PRO A CA 1
ATOM 3241 C C . PRO A 1 451 ? -19.349 -2.230 -18.904 1.00 22.98 431 PRO A C 1
ATOM 3242 O O . PRO A 1 451 ? -18.833 -3.306 -18.594 1.00 22.67 431 PRO A O 1
ATOM 3246 N N . ARG A 1 452 ? -20.574 -2.129 -19.413 1.00 22.81 432 ARG A N 1
ATOM 3247 C CA . ARG A 1 452 ? -21.402 -3.305 -19.677 1.00 22.73 432 ARG A CA 1
ATOM 3248 C C . ARG A 1 452 ? -21.190 -3.831 -21.090 1.00 22.01 432 ARG A C 1
ATOM 3249 O O . ARG A 1 452 ? -20.917 -3.055 -22.014 1.00 22.38 432 ARG A O 1
ATOM 3257 N N . ALA A 1 453 ? -21.335 -5.144 -21.263 1.00 21.67 433 ALA A N 1
ATOM 3258 C CA . ALA A 1 453 ? -21.225 -5.772 -22.589 1.00 21.31 433 ALA A CA 1
ATOM 3259 C C . ALA A 1 453 ? -22.303 -5.254 -23.554 1.00 21.16 433 ALA A C 1
ATOM 3260 O O . ALA A 1 453 ? -22.040 -5.038 -24.736 1.00 21.42 433 ALA A O 1
ATOM 3262 N N . ASN A 1 454 ? -23.512 -5.066 -23.027 1.00 20.47 434 ASN A N 1
ATOM 3263 C CA . ASN A 1 454 ? -24.645 -4.516 -23.778 1.00 20.42 434 ASN A CA 1
ATOM 3264 C C . ASN A 1 454 ? -25.699 -3.988 -22.812 1.00 20.58 434 ASN A C 1
ATOM 3265 O O . ASN A 1 454 ? -25.452 -3.944 -21.607 1.00 19.68 434 ASN A O 1
ATOM 3270 N N . THR B 1 22 ? 59.408 -7.629 -51.653 1.00 28.39 2 THR B N 1
ATOM 3271 C CA . THR B 1 22 ? 59.100 -8.558 -50.519 1.00 28.14 2 THR B CA 1
ATOM 3272 C C . THR B 1 22 ? 57.796 -9.337 -50.743 1.00 27.39 2 THR B C 1
ATOM 3273 O O . THR B 1 22 ? 57.499 -10.282 -50.005 1.00 26.94 2 THR B O 1
ATOM 3277 N N . HIS B 1 23 ? 57.032 -8.942 -51.763 1.00 26.64 3 HIS B N 1
ATOM 3278 C CA . HIS B 1 23 ? 55.692 -9.499 -52.008 1.00 25.64 3 HIS B CA 1
ATOM 3279 C C . HIS B 1 23 ? 55.621 -11.033 -51.983 1.00 24.84 3 HIS B C 1
ATOM 3280 O O . HIS B 1 23 ? 54.846 -11.607 -51.216 1.00 23.61 3 HIS B O 1
ATOM 3287 N N . ALA B 1 24 ? 56.426 -11.687 -52.819 1.00 24.12 4 ALA B N 1
ATOM 3288 C CA . ALA B 1 24 ? 56.409 -13.151 -52.931 1.00 23.53 4 ALA B CA 1
ATOM 3289 C C . ALA B 1 24 ? 56.858 -13.859 -51.648 1.00 22.75 4 ALA B C 1
ATOM 3290 O O . ALA B 1 24 ? 56.265 -14.868 -51.249 1.00 23.08 4 ALA B O 1
ATOM 3292 N N . ALA B 1 25 ? 57.907 -13.333 -51.017 1.00 21.76 5 ALA B N 1
ATOM 3293 C CA . ALA B 1 25 ? 58.424 -13.877 -49.761 1.00 20.33 5 ALA B CA 1
ATOM 3294 C C . ALA B 1 25 ? 57.386 -13.825 -48.637 1.00 18.98 5 ALA B C 1
ATOM 3295 O O . ALA B 1 25 ? 57.288 -14.755 -47.830 1.00 18.77 5 ALA B O 1
ATOM 3297 N N . ILE B 1 26 ? 56.621 -12.736 -48.587 1.00 17.97 6 ILE B N 1
ATOM 3298 C CA . ILE B 1 26 ? 55.566 -12.599 -47.582 1.00 16.17 6 ILE B CA 1
ATOM 3299 C C . ILE B 1 26 ? 54.448 -13.617 -47.821 1.00 16.30 6 ILE B C 1
ATOM 3300 O O . ILE B 1 26 ? 53.971 -14.242 -46.872 1.00 15.85 6 ILE B O 1
ATOM 3305 N N . ASP B 1 27 ? 54.042 -13.801 -49.079 1.00 16.46 7 ASP B N 1
ATOM 3306 C CA . ASP B 1 27 ? 53.053 -14.820 -49.418 1.00 16.87 7 ASP B CA 1
ATOM 3307 C C . ASP B 1 27 ? 53.504 -16.199 -48.944 1.00 16.94 7 ASP B C 1
ATOM 3308 O O . ASP B 1 27 ? 52.710 -16.961 -48.393 1.00 16.94 7 ASP B O 1
ATOM 3313 N N . GLN B 1 28 ? 54.781 -16.515 -49.168 1.00 17.29 8 GLN B N 1
ATOM 3314 C CA . GLN B 1 28 ? 55.335 -17.803 -48.757 1.00 17.76 8 GLN B CA 1
ATOM 3315 C C . GLN B 1 28 ? 55.358 -17.971 -47.239 1.00 16.98 8 GLN B C 1
ATOM 3316 O O . GLN B 1 28 ? 54.959 -19.017 -46.713 1.00 16.80 8 GLN B O 1
ATOM 3322 N N . ALA B 1 29 ? 55.828 -16.942 -46.542 1.00 16.03 9 ALA B N 1
ATOM 3323 C CA . ALA B 1 29 ? 55.838 -16.953 -45.080 1.00 14.99 9 ALA B CA 1
ATOM 3324 C C . ALA B 1 29 ? 54.430 -17.154 -44.518 1.00 14.51 9 ALA B C 1
ATOM 3325 O O . ALA B 1 29 ? 54.234 -17.905 -43.558 1.00 13.85 9 ALA B O 1
ATOM 3327 N N . LEU B 1 30 ? 53.447 -16.493 -45.122 1.00 13.55 10 LEU B N 1
ATOM 3328 C CA . LEU B 1 30 ? 52.077 -16.621 -44.653 1.00 13.26 10 LEU B CA 1
ATOM 3329 C C . LEU B 1 30 ? 51.512 -18.026 -44.889 1.00 13.40 10 LEU B C 1
ATOM 3330 O O . LEU B 1 30 ? 50.830 -18.579 -44.020 1.00 13.13 10 LEU B O 1
ATOM 3335 N N . ALA B 1 31 ? 51.817 -18.609 -46.049 1.00 13.45 11 ALA B N 1
ATOM 3336 C CA . ALA B 1 31 ? 51.416 -19.976 -46.342 1.00 13.74 11 ALA B CA 1
ATOM 3337 C C . ALA B 1 31 ? 52.023 -20.938 -45.315 1.00 13.73 11 ALA B C 1
ATOM 3338 O O . ALA B 1 31 ? 51.344 -21.844 -44.832 1.00 13.22 11 ALA B O 1
ATOM 3340 N N . ASP B 1 32 ? 53.288 -20.721 -44.964 1.00 14.02 12 ASP B N 1
ATOM 3341 C CA . ASP B 1 32 ? 53.949 -21.536 -43.944 1.00 14.83 12 ASP B CA 1
ATOM 3342 C C . ASP B 1 32 ? 53.254 -21.398 -42.590 1.00 14.33 12 ASP B C 1
ATOM 3343 O O . ASP B 1 32 ? 53.031 -22.388 -41.886 1.00 15.00 12 ASP B O 1
ATOM 3348 N N . ALA B 1 33 ? 52.881 -20.162 -42.251 1.00 13.56 13 ALA B N 1
ATOM 3349 C CA . ALA B 1 33 ? 52.175 -19.881 -41.007 1.00 12.88 13 ALA B CA 1
ATOM 3350 C C . ALA B 1 33 ? 50.821 -20.572 -40.945 1.00 12.73 13 ALA B C 1
ATOM 3351 O O . ALA B 1 33 ? 50.472 -21.149 -39.915 1.00 12.44 13 ALA B O 1
ATOM 3353 N N . TYR B 1 34 ? 50.057 -20.521 -42.041 1.00 12.28 14 TYR B N 1
ATOM 3354 C CA . TYR B 1 34 ? 48.765 -21.215 -42.095 1.00 12.44 14 TYR B CA 1
ATOM 3355 C C . TYR B 1 34 ? 48.943 -22.714 -41.868 1.00 12.61 14 TYR B C 1
ATOM 3356 O O . TYR B 1 34 ? 48.175 -23.331 -41.133 1.00 12.29 14 TYR B O 1
ATOM 3365 N N . ARG B 1 35 ? 49.957 -23.296 -42.500 1.00 13.10 15 ARG B N 1
ATOM 3366 C CA . ARG B 1 35 ? 50.207 -24.727 -42.370 1.00 14.14 15 ARG B CA 1
ATOM 3367 C C . ARG B 1 35 ? 50.551 -25.105 -40.922 1.00 13.42 15 ARG B C 1
ATOM 3368 O O . ARG B 1 35 ? 49.987 -26.057 -40.365 1.00 13.58 15 ARG B O 1
ATOM 3376 N N . ARG B 1 36 ? 51.469 -24.352 -40.323 1.00 12.73 16 ARG B N 1
ATOM 3377 C CA . ARG B 1 36 ? 51.902 -24.585 -38.939 1.00 12.93 16 ARG B CA 1
ATOM 3378 C C . ARG B 1 36 ? 50.716 -24.469 -37.965 1.00 12.34 16 ARG B C 1
ATOM 3379 O O . ARG B 1 36 ? 50.523 -25.315 -37.092 1.00 12.59 16 ARG B O 1
ATOM 3387 N N . PHE B 1 37 ? 49.922 -23.421 -38.137 1.00 11.47 17 PHE B N 1
ATOM 3388 C CA . PHE B 1 37 ? 48.739 -23.202 -37.321 1.00 10.84 17 PHE B CA 1
ATOM 3389 C C . PHE B 1 37 ? 47.743 -24.345 -37.469 1.00 10.42 17 PHE B C 1
ATOM 3390 O O . PHE B 1 37 ? 47.199 -24.829 -36.486 1.00 10.10 17 PHE B O 1
ATOM 3398 N N . THR B 1 38 ? 47.502 -24.760 -38.714 1.00 10.84 18 THR B N 1
ATOM 3399 C CA . THR B 1 38 ? 46.561 -25.827 -39.006 1.00 11.65 18 THR B CA 1
ATOM 3400 C C . THR B 1 38 ? 47.005 -27.133 -38.350 1.00 11.58 18 THR B C 1
ATOM 3401 O O . THR B 1 38 ? 46.217 -27.784 -37.656 1.00 11.76 18 THR B O 1
ATOM 3405 N N . ASP B 1 39 ? 48.272 -27.491 -38.553 1.00 12.18 19 ASP B N 1
ATOM 3406 C CA . ASP B 1 39 ? 48.813 -28.728 -37.992 1.00 12.69 19 ASP B CA 1
ATOM 3407 C C . ASP B 1 39 ? 48.755 -28.754 -36.461 1.00 12.06 19 ASP B C 1
ATOM 3408 O O . ASP B 1 39 ? 48.565 -29.813 -35.860 1.00 12.21 19 ASP B O 1
ATOM 3413 N N . ALA B 1 40 ? 48.906 -27.588 -35.838 1.00 10.43 20 ALA B N 1
ATOM 3414 C CA . ALA B 1 40 ? 48.915 -27.494 -34.387 1.00 9.78 20 ALA B CA 1
ATOM 3415 C C . ALA B 1 40 ? 47.528 -27.492 -33.762 1.00 9.34 20 ALA B C 1
ATOM 3416 O O . ALA B 1 40 ? 47.403 -27.681 -32.551 1.00 9.15 20 ALA B O 1
ATOM 3418 N N . ASN B 1 41 ? 46.495 -27.251 -34.570 1.00 9.61 21 ASN B N 1
ATOM 3419 C CA . ASN B 1 41 ? 45.159 -27.045 -34.009 1.00 9.32 21 ASN B CA 1
ATOM 3420 C C . ASN B 1 41 ? 44.044 -27.878 -34.633 1.00 9.30 21 ASN B C 1
ATOM 3421 O O . ASN B 1 41 ? 43.007 -27.349 -35.026 1.00 10.20 21 ASN B O 1
ATOM 3426 N N . PRO B 1 42 ? 44.239 -29.209 -34.694 1.00 9.68 22 PRO B N 1
ATOM 3427 C CA . PRO B 1 42 ? 43.232 -30.040 -35.357 1.00 9.95 22 PRO B CA 1
ATOM 3428 C C . PRO B 1 42 ? 41.865 -30.091 -34.677 1.00 9.73 22 PRO B C 1
ATOM 3429 O O . PRO B 1 42 ? 40.855 -30.212 -35.374 1.00 10.82 22 PRO B O 1
ATOM 3433 N N . ALA B 1 43 ? 41.817 -30.018 -33.349 1.00 10.12 23 ALA B N 1
ATOM 3434 C CA . ALA B 1 43 ? 40.528 -30.033 -32.658 1.00 9.84 23 ALA B CA 1
ATOM 3435 C C . ALA B 1 43 ? 39.763 -28.749 -32.946 1.00 9.59 23 ALA B C 1
ATOM 3436 O O . ALA B 1 43 ? 38.544 -28.781 -33.175 1.00 10.26 23 ALA B O 1
ATOM 3438 N N . SER B 1 44 ? 40.476 -27.624 -32.975 1.00 8.58 24 SER B N 1
ATOM 3439 C CA . SER B 1 44 ? 39.809 -26.369 -33.363 1.00 8.71 24 SER B CA 1
ATOM 3440 C C . SER B 1 44 ? 39.308 -26.419 -34.797 1.00 9.23 24 SER B C 1
ATOM 3441 O O . SER B 1 44 ? 38.243 -25.891 -35.082 1.00 9.75 24 SER B O 1
ATOM 3444 N N . GLN B 1 45 ? 40.057 -27.056 -35.700 1.00 9.70 25 GLN B N 1
ATOM 3445 C CA . GLN B 1 45 ? 39.592 -27.154 -37.078 1.00 10.79 25 GLN B CA 1
ATOM 3446 C C . GLN B 1 45 ? 38.330 -28.023 -37.169 1.00 10.88 25 GLN B C 1
ATOM 3447 O O . GLN B 1 45 ? 37.375 -27.659 -37.852 1.00 10.34 25 GLN B O 1
ATOM 3453 N N . ARG B 1 46 ? 38.323 -29.154 -36.470 1.00 11.88 26 ARG B N 1
ATOM 3454 C CA . ARG B 1 46 ? 37.142 -30.023 -36.466 1.00 12.52 26 ARG B CA 1
ATOM 3455 C C . ARG B 1 46 ? 35.928 -29.284 -35.918 1.00 12.36 26 ARG B C 1
ATOM 3456 O O . ARG B 1 46 ? 34.833 -29.369 -36.489 1.00 12.84 26 ARG B O 1
ATOM 3464 N N . GLN B 1 47 ? 36.130 -28.541 -34.829 1.00 11.77 27 GLN B N 1
ATOM 3465 C CA . GLN B 1 47 ? 35.050 -27.800 -34.201 1.00 11.67 27 GLN B CA 1
ATOM 3466 C C . GLN B 1 47 ? 34.481 -26.742 -35.150 1.00 11.30 27 GLN B C 1
ATOM 3467 O O . GLN B 1 47 ? 33.259 -26.594 -35.258 1.00 11.21 27 GLN B O 1
ATOM 3473 N N . PHE B 1 48 ? 35.370 -26.038 -35.844 1.00 10.78 28 PHE B N 1
ATOM 3474 C CA . PHE B 1 48 ? 34.968 -25.049 -36.841 1.00 10.81 28 PHE B CA 1
ATOM 3475 C C . PHE B 1 48 ? 34.093 -25.676 -37.922 1.00 11.40 28 PHE B C 1
ATOM 3476 O O . PHE B 1 48 ? 33.016 -25.152 -38.240 1.00 11.16 28 PHE B O 1
ATOM 3484 N N . GLU B 1 49 ? 34.549 -26.800 -38.474 1.00 11.94 29 GLU B N 1
ATOM 3485 C CA . GLU B 1 49 ? 33.809 -27.443 -39.559 1.00 12.85 29 GLU B CA 1
ATOM 3486 C C . GLU B 1 49 ? 32.418 -27.883 -39.125 1.00 12.48 29 GLU B C 1
ATOM 3487 O O . GLU B 1 49 ? 31.459 -27.734 -39.892 1.00 13.19 29 GLU B O 1
ATOM 3493 N N . ALA B 1 50 ? 32.301 -28.412 -37.906 1.00 12.18 30 ALA B N 1
ATOM 3494 C CA . ALA B 1 50 ? 30.999 -28.834 -37.381 1.00 12.25 30 ALA B CA 1
ATOM 3495 C C . ALA B 1 50 ? 30.076 -27.639 -37.134 1.00 12.49 30 ALA B C 1
ATOM 3496 O O . ALA B 1 50 ? 28.893 -27.661 -37.479 1.00 13.21 30 ALA B O 1
ATOM 3498 N N . GLN B 1 51 ? 30.624 -26.588 -36.542 1.00 11.74 31 GLN B N 1
ATOM 3499 C CA . GLN B 1 51 ? 29.822 -25.430 -36.138 1.00 11.47 31 GLN B CA 1
ATOM 3500 C C . GLN B 1 51 ? 29.356 -24.611 -37.341 1.00 11.40 31 GLN B C 1
ATOM 3501 O O . GLN B 1 51 ? 28.347 -23.907 -37.260 1.00 11.02 31 GLN B O 1
ATOM 3507 N N . ALA B 1 52 ? 30.066 -24.728 -38.458 1.00 10.88 32 ALA B N 1
AT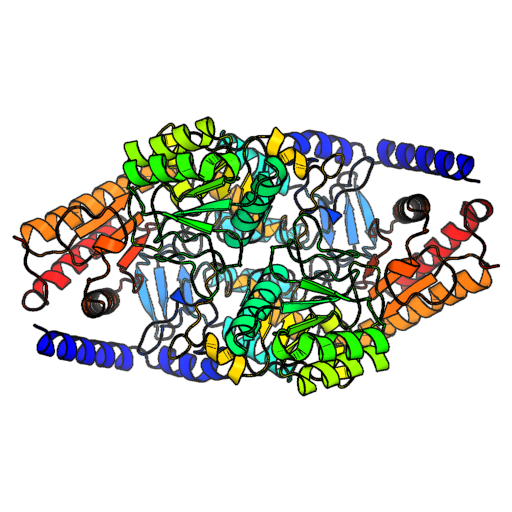OM 3508 C CA . ALA B 1 52 ? 29.708 -23.988 -39.666 1.00 11.71 32 ALA B CA 1
ATOM 3509 C C . ALA B 1 52 ? 28.382 -24.453 -40.264 1.00 11.97 32 ALA B C 1
ATOM 3510 O O . ALA B 1 52 ? 27.820 -23.778 -41.119 1.00 12.16 32 ALA B O 1
ATOM 3512 N N . ARG B 1 53 ? 27.874 -25.595 -39.801 1.00 12.44 33 ARG B N 1
ATOM 3513 C CA . ARG B 1 53 ? 26.559 -26.056 -40.232 1.00 12.91 33 ARG B CA 1
ATOM 3514 C C . ARG B 1 53 ? 25.438 -25.110 -39.788 1.00 12.52 33 ARG B C 1
ATOM 3515 O O . ARG B 1 53 ? 24.508 -24.860 -40.551 1.00 13.20 33 ARG B O 1
ATOM 3523 N N . TYR B 1 54 ? 25.560 -24.562 -38.581 1.00 11.82 34 TYR B N 1
ATOM 3524 C CA . TYR B 1 54 ? 24.435 -23.900 -37.910 1.00 11.71 34 TYR B CA 1
ATOM 3525 C C . TYR B 1 54 ? 24.556 -22.385 -37.783 1.00 11.36 34 TYR B C 1
ATOM 3526 O O . TYR B 1 54 ? 23.578 -21.715 -37.471 1.00 10.67 34 TYR B O 1
ATOM 3535 N N . MET B 1 55 ? 25.765 -21.876 -37.996 1.00 10.61 35 MET B N 1
ATOM 3536 C CA . MET B 1 55 ? 26.054 -20.438 -37.975 1.00 10.52 35 MET B CA 1
ATOM 3537 C C . MET B 1 55 ? 26.955 -20.133 -39.179 1.00 10.45 35 MET B C 1
ATOM 3538 O O . MET B 1 55 ? 27.842 -20.928 -39.501 1.00 10.00 35 MET B O 1
ATOM 3543 N N . PRO B 1 56 ? 26.722 -18.994 -39.866 1.00 10.43 36 PRO B N 1
ATOM 3544 C CA . PRO B 1 56 ? 27.509 -18.702 -41.080 1.00 10.51 36 PRO B CA 1
ATOM 3545 C C . PRO B 1 56 ? 28.981 -18.537 -40.739 1.00 10.44 36 PRO B C 1
ATOM 3546 O O . PRO B 1 56 ? 29.341 -17.714 -39.890 1.00 10.67 36 PRO B O 1
ATOM 3550 N N . GLY B 1 57 ? 29.823 -19.361 -41.359 1.00 10.82 37 GLY B N 1
ATOM 3551 C CA . GLY B 1 57 ? 31.251 -19.406 -41.019 1.00 11.13 37 GLY B CA 1
ATOM 3552 C C . GLY B 1 57 ? 31.503 -19.752 -39.554 1.00 10.47 37 GLY B C 1
ATOM 3553 O O . GLY B 1 57 ? 32.491 -19.309 -38.956 1.00 10.94 37 GLY B O 1
ATOM 3554 N N . ALA B 1 58 ? 30.592 -20.548 -38.986 1.00 10.72 38 ALA B N 1
ATOM 3555 C CA . ALA B 1 58 ? 30.632 -20.969 -37.585 1.00 10.51 38 ALA B CA 1
ATOM 3556 C C . ALA B 1 58 ? 30.583 -19.808 -36.594 1.00 9.99 38 ALA B C 1
ATOM 3557 O O . ALA B 1 58 ? 30.907 -19.968 -35.423 1.00 9.68 38 ALA B O 1
ATOM 3559 N N . ASN B 1 59 ? 30.118 -18.652 -37.063 1.00 9.53 39 ASN B N 1
ATOM 3560 C CA . ASN B 1 59 ? 30.458 -17.385 -36.426 1.00 8.99 39 ASN B CA 1
ATOM 3561 C C . ASN B 1 59 ? 29.238 -16.595 -35.984 1.00 9.07 39 ASN B C 1
ATOM 3562 O O . ASN B 1 59 ? 28.210 -16.566 -36.685 1.00 9.47 39 ASN B O 1
ATOM 3567 N N . SER B 1 60 ? 29.365 -15.947 -34.819 1.00 9.10 40 SER B N 1
ATOM 3568 C CA . SER B 1 60 ? 28.319 -15.073 -34.298 1.00 9.85 40 SER B CA 1
ATOM 3569 C C . SER B 1 60 ? 28.830 -13.650 -33.965 1.00 10.00 40 SER B C 1
ATOM 3570 O O . SER B 1 60 ? 28.040 -12.782 -33.582 1.00 10.61 40 SER B O 1
ATOM 3573 N N . ARG B 1 61 ? 30.135 -13.418 -34.125 1.00 9.65 41 ARG B N 1
ATOM 3574 C CA . ARG B 1 61 ? 30.765 -12.100 -33.885 1.00 9.23 41 ARG B CA 1
ATOM 3575 C C . ARG B 1 61 ? 31.908 -11.995 -34.872 1.00 9.10 41 ARG B C 1
ATOM 3576 O O . ARG B 1 61 ? 32.916 -12.684 -34.723 1.00 8.94 41 ARG B O 1
ATOM 3584 N N . SER B 1 62 ? 31.760 -11.144 -35.884 1.00 9.31 42 SER B N 1
ATOM 3585 C CA . SER B 1 62 ? 32.690 -11.143 -37.023 1.00 10.06 42 SER B CA 1
ATOM 3586 C C . SER B 1 62 ? 34.186 -11.035 -36.687 1.00 10.46 42 SER B C 1
ATOM 3587 O O . SER B 1 62 ? 35.022 -11.688 -37.324 1.00 11.02 42 SER B O 1
ATOM 3590 N N . VAL B 1 63 ? 34.514 -10.234 -35.674 1.00 11.00 43 VAL B N 1
ATOM 3591 C CA . VAL B 1 63 ? 35.915 -10.010 -35.301 1.00 11.73 43 VAL B CA 1
ATOM 3592 C C . VAL B 1 63 ? 36.620 -11.279 -34.804 1.00 11.61 43 VAL B C 1
ATOM 3593 O O . VAL B 1 63 ? 37.854 -11.374 -34.852 1.00 12.34 43 VAL B O 1
ATOM 3597 N N . LEU B 1 64 ? 35.837 -12.261 -34.355 1.00 10.99 44 LEU B N 1
ATOM 3598 C CA . LEU B 1 64 ? 36.373 -13.515 -33.837 1.00 10.75 44 LEU B CA 1
ATOM 3599 C C . LEU B 1 64 ? 36.768 -14.463 -34.960 1.00 11.26 44 LEU B C 1
ATOM 3600 O O . LEU B 1 64 ? 37.470 -15.438 -34.718 1.00 12.65 44 LEU B O 1
ATOM 3605 N N . PHE B 1 65 ? 36.319 -14.202 -36.182 1.00 9.99 45 PHE B N 1
ATOM 3606 C CA . PHE B 1 65 ? 36.768 -15.046 -37.290 1.00 9.99 45 PHE B CA 1
ATOM 3607 C C . PHE B 1 65 ? 38.086 -14.556 -37.874 1.00 10.18 45 PHE B C 1
ATOM 3608 O O . PHE B 1 65 ? 38.266 -13.364 -38.087 1.00 11.47 45 PHE B O 1
ATOM 3616 N N . TYR B 1 66 ? 39.000 -15.486 -38.131 1.00 9.78 46 TYR B N 1
ATOM 3617 C CA . TYR B 1 66 ? 40.183 -15.222 -38.961 1.00 9.66 46 TYR B CA 1
ATOM 3618 C C . TYR B 1 66 ? 40.538 -16.500 -39.717 1.00 10.15 46 TYR B C 1
ATOM 3619 O O . TYR B 1 66 ? 40.202 -17.615 -39.283 1.00 10.44 46 TYR B O 1
ATOM 3628 N N . ALA B 1 67 ? 41.196 -16.325 -40.859 1.00 10.27 47 ALA B N 1
ATOM 3629 C CA . ALA B 1 67 ? 41.656 -17.441 -41.684 1.00 10.93 47 ALA B CA 1
ATOM 3630 C C . ALA B 1 67 ? 42.919 -18.070 -41.097 1.00 10.93 47 ALA B C 1
ATOM 3631 O O . ALA B 1 67 ? 43.698 -17.387 -40.427 1.00 11.00 47 ALA B O 1
ATOM 3633 N N . PRO B 1 68 ? 43.141 -19.376 -41.346 1.00 10.98 48 PRO B N 1
ATOM 3634 C CA . PRO B 1 68 ? 42.278 -20.269 -42.143 1.00 11.78 48 PRO B CA 1
ATOM 3635 C C . PRO B 1 68 ? 41.015 -20.711 -41.401 1.00 12.49 48 PRO B C 1
ATOM 3636 O O . PRO B 1 68 ? 40.019 -21.080 -42.032 1.00 14.30 48 PRO B O 1
ATOM 3640 N N . PHE B 1 69 ? 41.066 -20.683 -40.073 1.00 11.69 49 PHE B N 1
ATOM 3641 C CA . PHE B 1 69 ? 39.901 -20.909 -39.216 1.00 11.26 49 PHE B CA 1
ATOM 3642 C C . PHE B 1 69 ? 40.269 -20.365 -37.835 1.00 10.25 49 PHE B C 1
ATOM 3643 O O . PHE B 1 69 ? 41.455 -20.308 -37.498 1.00 9.89 49 PHE B O 1
ATOM 3651 N N . PRO B 1 70 ? 39.264 -19.967 -37.028 1.00 9.63 50 PRO B N 1
ATOM 3652 C CA . PRO B 1 70 ? 39.573 -19.450 -35.692 1.00 9.67 50 PRO B CA 1
ATOM 3653 C C . PRO B 1 70 ? 39.736 -20.555 -34.664 1.00 9.66 50 PRO B C 1
ATOM 3654 O O . PRO B 1 70 ? 39.095 -21.603 -34.765 1.00 10.42 50 PRO B O 1
ATOM 3658 N N . LEU B 1 71 ? 40.593 -20.309 -33.681 1.00 9.29 51 LEU B N 1
ATOM 3659 C CA . LEU B 1 71 ? 40.702 -21.202 -32.534 1.00 9.44 51 LEU B CA 1
ATOM 3660 C C . LEU B 1 71 ? 39.421 -21.193 -31.709 1.00 8.94 51 LEU B C 1
ATOM 3661 O O . LEU B 1 71 ? 38.812 -20.131 -31.494 1.00 10.19 51 LEU B O 1
ATOM 3666 N N . THR B 1 72 ? 39.006 -22.374 -31.262 1.00 8.43 52 THR B N 1
ATOM 3667 C CA . THR B 1 72 ? 38.002 -22.474 -30.223 1.00 8.58 52 THR B CA 1
ATOM 3668 C C . THR B 1 72 ? 38.683 -22.351 -28.878 1.00 8.45 52 THR B C 1
ATOM 3669 O O . THR B 1 72 ? 39.672 -23.039 -28.607 1.00 8.76 52 THR B O 1
ATOM 3673 N N . ILE B 1 73 ? 38.140 -21.480 -28.032 1.00 7.73 53 ILE B N 1
ATOM 3674 C CA . ILE B 1 73 ? 38.656 -21.289 -26.677 1.00 8.16 53 ILE B CA 1
ATOM 3675 C C . ILE B 1 73 ? 37.834 -22.129 -25.709 1.00 8.55 53 ILE B C 1
ATOM 3676 O O . ILE B 1 73 ? 36.609 -21.980 -25.631 1.00 9.31 53 ILE B O 1
ATOM 3681 N N . ALA B 1 74 ? 38.523 -23.017 -24.987 1.00 8.09 54 ALA B N 1
ATOM 3682 C CA . ALA B 1 74 ? 37.878 -23.995 -24.100 1.00 8.21 54 ALA B CA 1
ATOM 3683 C C . ALA B 1 74 ? 37.730 -23.536 -22.659 1.00 8.57 54 ALA B C 1
ATOM 3684 O O . ALA B 1 74 ? 36.820 -23.975 -21.956 1.00 9.57 54 ALA B O 1
ATOM 3686 N N . ARG B 1 75 ? 38.655 -22.693 -22.202 1.00 8.04 55 ARG B N 1
ATOM 3687 C CA . ARG B 1 75 ? 38.751 -22.378 -20.779 1.00 8.63 55 ARG B CA 1
ATOM 3688 C C . ARG B 1 75 ? 39.530 -21.086 -20.587 1.00 7.83 55 ARG B C 1
ATOM 3689 O O . ARG B 1 75 ? 40.388 -20.745 -21.404 1.00 8.06 55 ARG B O 1
ATOM 3697 N N . GLY B 1 76 ? 39.247 -20.388 -19.486 1.00 7.61 56 GLY B N 1
ATOM 3698 C CA . GLY B 1 76 ? 40.041 -19.226 -19.090 1.00 7.50 56 GLY B CA 1
ATOM 3699 C C . GLY B 1 76 ? 40.174 -19.166 -17.584 1.00 7.20 56 GLY B C 1
ATOM 3700 O O . GLY B 1 76 ? 39.279 -19.575 -16.852 1.00 8.36 56 GLY B O 1
ATOM 3701 N N . GLU B 1 77 ? 41.297 -18.627 -17.126 1.00 7.21 57 GLU B N 1
ATOM 3702 C CA . GLU B 1 77 ? 41.559 -18.480 -15.698 1.00 7.97 57 GLU B CA 1
ATOM 3703 C C . GLU B 1 77 ? 42.529 -17.323 -15.563 1.00 7.77 57 GLU B C 1
ATOM 3704 O O . GLU B 1 77 ? 43.591 -17.351 -16.177 1.00 8.18 57 GLU B O 1
ATOM 3710 N N . GLY B 1 78 ? 42.180 -16.319 -14.759 1.00 7.35 58 GLY B N 1
ATOM 3711 C CA . GLY B 1 78 ? 43.014 -15.110 -14.686 1.00 7.78 58 GLY B CA 1
ATOM 3712 C C . GLY B 1 78 ? 43.228 -14.526 -16.075 1.00 7.66 58 GLY B C 1
ATOM 3713 O O . GLY B 1 78 ? 42.262 -14.342 -16.831 1.00 7.63 58 GLY B O 1
ATOM 3714 N N . ALA B 1 79 ? 44.483 -14.248 -16.419 1.00 7.76 59 ALA B N 1
ATOM 3715 C CA . ALA B 1 79 ? 44.818 -13.768 -17.760 1.00 7.32 59 ALA B CA 1
ATOM 3716 C C . ALA B 1 79 ? 45.322 -14.893 -18.669 1.00 7.99 59 ALA B C 1
ATOM 3717 O O . ALA B 1 79 ? 46.063 -14.621 -19.617 1.00 8.21 59 ALA B O 1
ATOM 3719 N N . ALA B 1 80 ? 44.906 -16.133 -18.391 1.00 7.43 60 ALA B N 1
ATOM 3720 C CA . ALA B 1 80 ? 45.241 -17.289 -19.236 1.00 7.73 60 ALA B CA 1
ATOM 3721 C C . ALA B 1 80 ? 44.017 -17.799 -19.986 1.00 7.19 60 ALA B C 1
ATOM 3722 O O . ALA B 1 80 ? 42.920 -17.821 -19.433 1.00 7.84 60 ALA B O 1
ATOM 3724 N N . LEU B 1 81 ? 44.221 -18.203 -21.237 1.00 7.16 61 LEU B N 1
ATOM 3725 C CA . LEU B 1 81 ? 43.185 -18.857 -22.047 1.00 7.25 61 LEU B CA 1
ATOM 3726 C C . LEU B 1 81 ? 43.742 -20.163 -22.587 1.00 7.77 61 LEU B C 1
ATOM 3727 O O . LEU B 1 81 ? 44.943 -20.262 -22.860 1.00 8.55 61 LEU B O 1
ATOM 3732 N N . TRP B 1 82 ? 42.871 -21.156 -22.731 1.00 7.21 62 TRP B N 1
ATOM 3733 C CA . TRP B 1 82 ? 43.236 -22.450 -23.322 1.00 7.99 62 TRP B CA 1
ATOM 3734 C C . TRP B 1 82 ? 42.374 -22.700 -24.534 1.00 7.74 62 TRP B C 1
ATOM 3735 O O . TRP B 1 82 ? 41.159 -22.4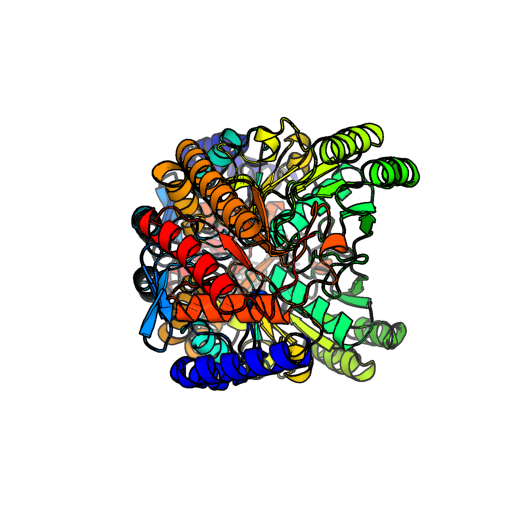58 -24.495 1.00 7.93 62 TRP B O 1
ATOM 3746 N N . ASP B 1 83 ? 42.991 -23.183 -25.607 1.00 7.42 63 ASP B N 1
ATOM 3747 C CA . ASP B 1 83 ? 42.238 -23.551 -26.803 1.00 7.56 63 ASP B CA 1
ATOM 3748 C C . ASP B 1 83 ? 41.807 -25.026 -26.776 1.00 7.74 63 ASP B C 1
ATOM 3749 O O . ASP B 1 83 ? 42.136 -25.756 -25.836 1.00 8.23 63 ASP B O 1
ATOM 3754 N N . ALA B 1 84 ? 41.045 -25.427 -27.793 1.00 8.43 64 ALA B N 1
ATOM 3755 C CA . ALA B 1 84 ? 40.491 -26.784 -27.848 1.00 8.51 64 ALA B CA 1
ATOM 3756 C C . ALA B 1 84 ? 41.569 -27.863 -27.967 1.00 9.25 64 ALA B C 1
ATOM 3757 O O . ALA B 1 84 ? 41.308 -29.031 -27.671 1.00 11.11 64 ALA B O 1
ATOM 3759 N N . ASP B 1 85 ? 42.744 -27.479 -28.461 1.00 8.44 65 ASP B N 1
ATOM 3760 C CA . ASP B 1 85 ? 43.867 -28.421 -28.580 1.00 8.16 65 ASP B CA 1
ATOM 3761 C C . ASP B 1 85 ? 44.775 -28.408 -27.365 1.00 8.71 65 ASP B C 1
ATOM 3762 O O . ASP B 1 85 ? 45.799 -29.094 -27.346 1.00 8.39 65 ASP B O 1
ATOM 3767 N N . GLY B 1 86 ? 44.380 -27.651 -26.343 1.00 7.92 66 GLY B N 1
ATOM 3768 C CA . GLY B 1 86 ? 45.074 -27.673 -25.064 1.00 8.01 66 GLY B CA 1
ATOM 3769 C C . GLY B 1 86 ? 46.162 -26.631 -24.857 1.00 7.23 66 GLY B C 1
ATOM 3770 O O . GLY B 1 86 ? 46.741 -26.563 -23.775 1.00 7.51 66 GLY B O 1
ATOM 3771 N N . HIS B 1 87 ? 46.461 -25.826 -25.879 1.00 7.56 67 HIS B N 1
ATOM 3772 C CA . HIS B 1 87 ? 47.454 -24.743 -25.725 1.00 7.47 67 HIS B CA 1
ATOM 3773 C C . HIS B 1 87 ? 47.006 -23.718 -24.695 1.00 7.66 67 HIS B C 1
ATOM 3774 O O . HIS B 1 87 ? 45.848 -23.273 -24.723 1.00 7.62 67 HIS B O 1
ATOM 3781 N N . ARG B 1 88 ? 47.925 -23.326 -23.822 1.00 7.87 68 ARG B N 1
ATOM 3782 C CA . ARG B 1 88 ? 47.694 -22.219 -22.890 1.00 7.49 68 ARG B CA 1
ATOM 3783 C C . ARG B 1 88 ? 48.371 -20.959 -23.426 1.00 7.66 68 ARG B C 1
ATOM 3784 O O . ARG B 1 88 ? 49.532 -21.001 -23.851 1.00 8.96 68 ARG B O 1
ATOM 3792 N N . TYR B 1 89 ? 47.641 -19.844 -23.379 1.00 7.29 69 TYR B N 1
ATOM 3793 C CA . TYR B 1 89 ? 48.165 -18.547 -23.818 1.00 7.17 69 TYR B CA 1
ATOM 3794 C C . TYR B 1 89 ? 48.063 -17.503 -22.721 1.00 6.92 69 TYR B C 1
ATOM 3795 O O . TYR B 1 89 ? 47.116 -17.521 -21.922 1.00 7.54 69 TYR B O 1
ATOM 3804 N N . ALA B 1 90 ? 49.015 -16.573 -22.707 1.00 7.00 70 ALA B N 1
ATOM 3805 C CA . ALA B 1 90 ? 48.806 -15.290 -22.035 1.00 6.36 70 ALA B CA 1
ATOM 3806 C C . ALA B 1 90 ? 47.879 -14.450 -22.900 1.00 6.37 70 ALA B C 1
ATOM 3807 O O . ALA B 1 90 ? 48.139 -14.238 -24.094 1.00 7.20 70 ALA B O 1
ATOM 3809 N N . ASP B 1 91 ? 46.800 -13.986 -22.285 1.00 6.57 71 ASP B N 1
ATOM 3810 C CA . ASP B 1 91 ? 45.750 -13.247 -22.988 1.00 6.78 71 ASP B CA 1
ATOM 3811 C C . ASP B 1 91 ? 46.060 -11.749 -23.069 1.00 6.77 71 ASP B C 1
ATOM 3812 O O . ASP B 1 91 ? 46.033 -11.055 -22.050 1.00 7.73 71 ASP B O 1
ATOM 3817 N N . PHE B 1 92 ? 46.328 -11.285 -24.293 1.00 6.75 72 PHE B N 1
ATOM 3818 C CA . PHE B 1 92 ? 46.579 -9.870 -24.574 1.00 6.66 72 PHE B CA 1
ATOM 3819 C C . PHE B 1 92 ? 45.465 -9.218 -25.395 1.00 6.79 72 PHE B C 1
ATOM 3820 O O . PHE B 1 92 ? 45.701 -8.224 -26.082 1.00 6.99 72 PHE B O 1
ATOM 3828 N N . ILE B 1 93 ? 44.256 -9.764 -25.294 1.00 7.40 73 ILE B N 1
ATOM 3829 C CA . ILE B 1 93 ? 43.087 -9.163 -25.963 1.00 7.45 73 ILE B CA 1
ATOM 3830 C C . ILE B 1 93 ? 41.873 -8.961 -25.028 1.00 7.62 73 ILE B C 1
ATOM 3831 O O . ILE B 1 93 ? 41.136 -7.976 -25.169 1.00 7.73 73 ILE B O 1
ATOM 3836 N N . ALA B 1 94 ? 41.668 -9.876 -24.081 1.00 7.91 74 ALA B N 1
ATOM 3837 C CA . ALA B 1 94 ? 40.760 -9.634 -22.957 1.00 7.93 74 ALA B CA 1
ATOM 3838 C C . ALA B 1 94 ? 39.395 -9.099 -23.391 1.00 8.04 74 ALA B C 1
ATOM 3839 O O . ALA B 1 94 ? 38.958 -8.034 -22.944 1.00 8.43 74 ALA B O 1
ATOM 3841 N N . GLU B 1 95 ? 38.735 -9.878 -24.253 1.00 7.60 75 GLU B N 1
ATOM 3842 C CA . GLU B 1 95 ? 37.388 -9.604 -24.753 1.00 7.98 75 GLU B CA 1
ATOM 3843 C C . GLU B 1 95 ? 37.242 -8.174 -25.284 1.00 7.52 75 GLU B C 1
ATOM 3844 O O . GLU B 1 95 ? 36.258 -7.477 -25.028 1.00 7.81 75 GLU B O 1
ATOM 3850 N N . TYR B 1 96 ? 38.244 -7.763 -26.058 1.00 7.53 76 TYR B N 1
ATOM 3851 C CA . TYR B 1 96 ? 38.219 -6.470 -26.749 1.00 8.03 76 TYR B CA 1
ATOM 3852 C C . TYR B 1 96 ? 37.914 -5.343 -25.770 1.00 8.65 76 TYR B C 1
ATOM 3853 O O . TYR B 1 96 ? 37.162 -4.411 -26.074 1.00 8.38 76 TYR B O 1
ATOM 3862 N N . THR B 1 97 ? 38.545 -5.455 -24.599 1.00 7.96 77 THR B N 1
ATOM 3863 C CA . THR B 1 97 ? 38.487 -4.507 -23.456 1.00 8.70 77 THR B CA 1
ATOM 3864 C C . THR B 1 97 ? 37.398 -4.766 -22.423 1.00 8.84 77 THR B C 1
ATOM 3865 O O . THR B 1 97 ? 37.458 -4.225 -21.314 1.00 10.14 77 THR B O 1
ATOM 3869 N N . ALA B 1 98 ? 36.419 -5.605 -22.750 1.00 8.14 78 ALA B N 1
ATOM 3870 C CA . ALA B 1 98 ? 35.395 -5.950 -21.779 1.00 8.41 78 ALA B CA 1
ATOM 3871 C C . ALA B 1 98 ? 35.964 -6.760 -20.607 1.00 8.47 78 ALA B C 1
ATOM 3872 O O . ALA B 1 98 ? 35.483 -6.648 -19.468 1.00 9.50 78 ALA B O 1
ATOM 3874 N N . GLY B 1 99 ? 36.996 -7.564 -20.886 1.00 7.77 79 GLY B N 1
ATOM 3875 C CA . GLY B 1 99 ? 37.511 -8.543 -19.917 1.00 7.84 79 GLY B CA 1
ATOM 3876 C C . GLY B 1 99 ? 38.609 -8.029 -19.007 1.00 7.64 79 GLY B C 1
ATOM 3877 O O . GLY B 1 99 ? 39.596 -8.727 -18.743 1.00 7.26 79 GLY B O 1
ATOM 3878 N N . VAL B 1 100 ? 38.446 -6.807 -18.502 1.00 7.06 80 VAL B N 1
ATOM 3879 C CA . VAL B 1 100 ? 39.502 -6.181 -17.705 1.00 6.83 80 VAL B CA 1
ATOM 3880 C C . VAL B 1 100 ? 39.775 -6.935 -16.392 1.00 6.94 80 VAL B C 1
ATOM 3881 O O . VAL B 1 100 ? 40.852 -6.796 -15.811 1.00 7.13 80 VAL B O 1
ATOM 3885 N N . TYR B 1 101 ? 38.815 -7.756 -15.963 1.00 6.46 81 TYR B N 1
ATOM 3886 C CA . TYR B 1 101 ? 38.923 -8.470 -14.685 1.00 6.81 81 TYR B CA 1
ATOM 3887 C C . TYR B 1 101 ? 39.605 -9.814 -14.848 1.00 6.95 81 TYR B C 1
ATOM 3888 O O . TYR B 1 101 ? 39.841 -10.517 -13.867 1.00 7.92 81 TYR B O 1
ATOM 3897 N N . GLY B 1 102 ? 39.917 -10.169 -16.090 1.00 6.91 82 GLY B N 1
ATOM 3898 C CA . GLY B 1 102 ? 40.370 -11.527 -16.378 1.00 7.37 82 GLY B CA 1
ATOM 3899 C C . GLY B 1 102 ? 39.194 -12.479 -16.499 1.00 7.19 82 GLY B C 1
ATOM 3900 O O . GLY B 1 102 ? 38.021 -12.080 -16.458 1.00 8.47 82 GLY B O 1
ATOM 3901 N N . HIS B 1 103 ? 39.499 -13.763 -16.626 1.00 7.02 83 HIS B N 1
ATOM 3902 C CA . HIS B 1 103 ? 38.454 -14.719 -16.962 1.00 7.13 83 HIS B CA 1
ATOM 3903 C C . HIS B 1 103 ? 37.774 -15.394 -15.784 1.00 7.04 83 HIS B C 1
ATOM 3904 O O . HIS B 1 103 ? 36.800 -16.110 -15.974 1.00 7.68 83 HIS B O 1
ATOM 3911 N N . SER B 1 104 ? 38.271 -15.172 -14.576 1.00 7.59 84 SER B N 1
ATOM 3912 C CA . SER B 1 104 ? 37.779 -15.945 -13.433 1.00 7.95 84 SER B CA 1
ATOM 3913 C C . SER B 1 104 ? 37.839 -15.204 -12.107 1.00 8.15 84 SER B C 1
ATOM 3914 O O . SER B 1 104 ? 38.035 -15.812 -11.062 1.00 8.66 84 SER B O 1
ATOM 3917 N N . ALA B 1 105 ? 37.641 -13.893 -12.141 1.00 7.92 85 ALA B N 1
ATOM 3918 C CA . ALA B 1 105 ? 37.683 -13.119 -10.910 1.00 7.87 85 ALA B CA 1
ATOM 3919 C C . ALA B 1 105 ? 36.649 -13.619 -9.896 1.00 8.31 85 ALA B C 1
ATOM 3920 O O . ALA B 1 105 ? 35.459 -13.649 -10.189 1.00 8.81 85 ALA B O 1
ATOM 3922 N N . PRO B 1 106 ? 37.096 -14.003 -8.690 1.00 8.99 86 PRO B N 1
ATOM 3923 C CA . PRO B 1 106 ? 36.126 -14.501 -7.716 1.00 9.37 86 PRO B CA 1
ATOM 3924 C C . PRO B 1 106 ? 35.133 -13.448 -7.236 1.00 9.73 86 PRO B C 1
ATOM 3925 O O . PRO B 1 106 ? 33.994 -13.783 -6.924 1.00 9.90 86 PRO B O 1
ATOM 3929 N N . GLU B 1 107 ? 35.543 -12.183 -7.204 1.00 10.04 87 GLU B N 1
ATOM 3930 C CA . GLU B 1 107 ? 34.646 -11.118 -6.763 1.00 10.32 87 GLU B CA 1
ATOM 3931 C C . GLU B 1 107 ? 33.453 -11.013 -7.702 1.00 10.57 87 GLU B C 1
ATOM 3932 O O . GLU B 1 107 ? 32.327 -10.764 -7.269 1.00 11.93 87 GLU B O 1
ATOM 3938 N N . ILE B 1 108 ? 33.713 -11.209 -8.990 1.00 9.97 88 ILE B N 1
ATOM 3939 C CA . ILE B 1 108 ? 32.655 -11.180 -9.989 1.00 9.63 88 ILE B CA 1
ATOM 3940 C C . ILE B 1 108 ? 31.774 -12.412 -9.852 1.00 9.85 88 ILE B C 1
ATOM 3941 O O . ILE B 1 108 ? 30.545 -12.302 -9.734 1.00 9.81 88 ILE B O 1
ATOM 3946 N N . ARG B 1 109 ? 32.395 -13.587 -9.858 1.00 9.31 89 ARG B N 1
ATOM 3947 C CA . ARG B 1 109 ? 31.636 -14.827 -9.784 1.00 10.29 89 ARG B CA 1
ATOM 3948 C C . ARG B 1 109 ? 30.782 -14.874 -8.524 1.00 10.56 89 ARG B C 1
ATOM 3949 O O . ARG B 1 109 ? 29.605 -15.217 -8.587 1.00 9.90 89 ARG B O 1
ATOM 3957 N N . ASP B 1 110 ? 31.364 -14.502 -7.387 1.00 10.80 90 ASP B N 1
ATOM 3958 C CA . ASP B 1 110 ? 30.621 -14.524 -6.120 1.00 11.03 90 ASP B CA 1
ATOM 3959 C C . ASP B 1 110 ? 29.445 -13.542 -6.121 1.00 11.29 90 ASP B C 1
ATOM 3960 O O . ASP B 1 110 ? 28.382 -13.858 -5.602 1.00 11.49 90 ASP B O 1
ATOM 3965 N N . ALA B 1 111 ? 29.631 -12.363 -6.714 1.00 10.39 91 ALA B N 1
ATOM 3966 C CA . ALA B 1 111 ? 28.547 -11.385 -6.823 1.00 11.10 91 ALA B CA 1
ATOM 3967 C C . ALA B 1 111 ? 27.393 -11.920 -7.675 1.00 11.24 91 ALA B C 1
ATOM 3968 O O . ALA B 1 111 ? 26.222 -11.727 -7.333 1.00 11.69 91 ALA B O 1
ATOM 3970 N N . VAL B 1 112 ? 27.719 -12.598 -8.771 1.00 11.19 92 VAL B N 1
ATOM 3971 C CA . VAL B 1 112 ? 26.704 -13.165 -9.650 1.00 11.55 92 VAL B CA 1
ATOM 3972 C C . VAL B 1 112 ? 25.975 -14.311 -8.948 1.00 12.14 92 VAL B C 1
ATOM 3973 O O . VAL B 1 112 ? 24.746 -14.391 -9.010 1.00 11.85 92 VAL B O 1
ATOM 3977 N N . ILE B 1 113 ? 26.718 -15.166 -8.245 1.00 12.26 93 ILE B N 1
ATOM 3978 C CA . ILE B 1 113 ? 26.096 -16.272 -7.510 1.00 13.30 93 ILE B CA 1
ATOM 3979 C C . ILE B 1 113 ? 25.143 -15.732 -6.443 1.00 13.60 93 ILE B C 1
ATOM 3980 O O . ILE B 1 113 ? 24.013 -16.218 -6.314 1.00 14.38 93 ILE B O 1
ATOM 3985 N N . GLU B 1 114 ? 25.582 -14.720 -5.699 1.00 13.70 94 GLU B N 1
ATOM 3986 C CA . GLU B 1 114 ? 24.729 -14.108 -4.672 1.00 14.50 94 GLU B CA 1
ATOM 3987 C C . GLU B 1 114 ? 23.464 -13.486 -5.270 1.00 14.02 94 GLU B C 1
ATOM 3988 O O . GLU B 1 114 ? 22.365 -13.641 -4.709 1.00 14.39 94 GLU B O 1
ATOM 3994 N N . ALA B 1 115 ? 23.609 -12.806 -6.409 1.00 12.81 95 ALA B N 1
ATOM 3995 C CA . ALA B 1 115 ? 22.450 -12.253 -7.106 1.00 12.92 95 ALA B CA 1
ATOM 3996 C C . ALA B 1 115 ? 21.478 -13.353 -7.516 1.00 12.97 95 ALA B C 1
ATOM 3997 O O . ALA B 1 115 ? 20.281 -13.223 -7.295 1.00 13.40 95 ALA B O 1
ATOM 3999 N N . MET B 1 116 ? 21.989 -14.434 -8.109 1.00 12.91 96 MET B N 1
ATOM 4000 C CA . MET B 1 116 ? 21.123 -15.536 -8.543 1.00 13.45 96 MET B CA 1
ATOM 4001 C C . MET B 1 116 ? 20.367 -16.171 -7.375 1.00 14.15 96 MET B C 1
ATOM 4002 O O . MET B 1 116 ? 19.221 -16.600 -7.532 1.00 14.51 96 MET B O 1
ATOM 4007 N N . GLN B 1 117 ? 21.000 -16.209 -6.204 1.00 14.76 97 GLN B N 1
ATOM 4008 C CA . GLN B 1 117 ? 20.378 -16.789 -5.015 1.00 15.59 97 GLN B CA 1
ATOM 4009 C C . GLN B 1 117 ? 19.201 -15.957 -4.490 1.00 15.29 97 GLN B C 1
ATOM 4010 O O . GLN B 1 117 ? 18.312 -16.484 -3.806 1.00 16.85 97 GLN B O 1
ATOM 4016 N N . GLY B 1 118 ? 19.185 -14.668 -4.820 1.00 14.41 98 GLY B N 1
ATOM 4017 C CA . GLY B 1 118 ? 18.063 -13.798 -4.488 1.00 13.28 98 GLY B CA 1
ATOM 4018 C C . GLY B 1 118 ? 16.929 -13.859 -5.502 1.00 12.61 98 GLY B C 1
ATOM 4019 O O . GLY B 1 118 ? 15.873 -13.261 -5.293 1.00 12.55 98 GLY B O 1
ATOM 4020 N N . GLY B 1 119 ? 17.153 -14.573 -6.605 1.00 12.06 99 GLY B N 1
ATOM 4021 C CA . GLY B 1 119 ? 16.157 -14.670 -7.679 1.00 11.39 99 GLY B CA 1
ATOM 4022 C C . GLY B 1 119 ? 16.511 -13.798 -8.869 1.00 10.61 99 GLY B C 1
ATOM 4023 O O . GLY B 1 119 ? 16.973 -12.662 -8.711 1.00 10.32 99 GLY B O 1
ATOM 4024 N N . ILE B 1 120 ? 16.302 -14.343 -10.068 1.00 10.12 100 ILE B N 1
ATOM 4025 C CA . ILE B 1 120 ? 16.550 -13.600 -11.301 1.00 10.15 100 ILE B CA 1
ATOM 4026 C C . ILE B 1 120 ? 15.241 -13.347 -12.034 1.00 10.41 100 ILE B C 1
ATOM 4027 O O . ILE B 1 120 ? 14.190 -13.863 -11.632 1.00 9.99 100 ILE B O 1
ATOM 4032 N N . ASN B 1 121 ? 15.317 -12.562 -13.107 1.00 10.27 101 ASN B N 1
ATOM 4033 C CA . ASN B 1 121 ? 14.141 -12.170 -13.896 1.00 10.29 101 ASN B CA 1
ATOM 4034 C C . ASN B 1 121 ? 13.061 -11.534 -13.013 1.00 10.00 101 ASN B C 1
ATOM 4035 O O . ASN B 1 121 ? 11.875 -11.879 -13.095 1.00 10.16 101 ASN B O 1
ATOM 4040 N N . LEU B 1 122 ? 13.482 -10.590 -12.176 1.00 9.83 102 LEU B N 1
ATOM 4041 C CA . LEU B 1 122 ? 12.613 -10.044 -11.121 1.00 10.30 102 LEU B CA 1
ATOM 4042 C C . LEU B 1 122 ? 11.462 -9.137 -11.568 1.00 11.17 102 LEU B C 1
ATOM 4043 O O . LEU B 1 122 ? 10.578 -8.836 -10.766 1.00 11.04 102 LEU B O 1
ATOM 4048 N N . THR B 1 123 ? 11.455 -8.719 -12.835 1.00 10.68 103 THR B N 1
ATOM 4049 C CA . THR B 1 123 ? 10.286 -8.056 -13.441 1.00 10.67 103 THR B CA 1
ATOM 4050 C C . THR B 1 123 ? 9.840 -6.814 -12.672 1.00 10.95 103 THR B C 1
ATOM 4051 O O . THR B 1 123 ? 8.657 -6.615 -12.400 1.00 11.42 103 THR B O 1
ATOM 4055 N N . GLY B 1 124 ? 10.802 -5.960 -12.346 1.00 10.83 104 GLY B N 1
ATOM 4056 C CA . GLY B 1 124 ? 10.480 -4.685 -11.725 1.00 11.03 104 GLY B CA 1
ATOM 4057 C C . GLY B 1 124 ? 11.750 -3.941 -11.418 1.00 10.68 104 GLY B C 1
ATOM 4058 O O . GLY B 1 124 ? 12.847 -4.443 -11.657 1.00 11.26 104 GLY B O 1
ATOM 4059 N N . HIS B 1 125 ? 11.599 -2.738 -10.882 1.00 10.73 105 HIS B N 1
ATOM 4060 C CA . HIS B 1 125 ? 12.732 -2.052 -10.259 1.00 10.65 105 HIS B CA 1
ATOM 4061 C C . HIS B 1 125 ? 13.289 -2.988 -9.181 1.00 11.32 105 HIS B C 1
ATOM 4062 O O . HIS B 1 125 ? 12.546 -3.743 -8.553 1.00 11.36 105 HIS B O 1
ATOM 4069 N N . ASN B 1 126 ? 14.604 -2.978 -8.998 1.00 11.60 106 ASN B N 1
ATOM 4070 C CA . ASN B 1 126 ? 15.226 -3.913 -8.052 1.00 11.78 106 ASN B CA 1
ATOM 4071 C C . ASN B 1 126 ? 16.204 -3.214 -7.110 1.00 11.51 106 ASN B C 1
ATOM 4072 O O . ASN B 1 126 ? 16.402 -2.012 -7.217 1.00 12.14 106 ASN B O 1
ATOM 4077 N N . LEU B 1 127 ? 16.804 -3.982 -6.203 1.00 12.22 107 LEU B N 1
ATOM 4078 C CA . LEU B 1 127 ? 17.675 -3.420 -5.165 1.00 12.74 107 LEU B CA 1
ATOM 4079 C C . LEU B 1 127 ? 19.125 -3.224 -5.576 1.00 12.38 107 LEU B C 1
ATOM 4080 O O . LEU B 1 127 ? 19.917 -2.713 -4.781 1.00 13.36 107 LEU B O 1
ATOM 4085 N N . LEU B 1 128 ? 19.469 -3.590 -6.810 1.00 11.62 108 LEU B N 1
ATOM 4086 C CA . LEU B 1 128 ? 20.860 -3.533 -7.278 1.00 11.57 108 LEU B CA 1
ATOM 4087 C C . LEU B 1 128 ? 21.127 -2.475 -8.341 1.00 11.28 108 LEU B C 1
ATOM 4088 O O . LEU B 1 128 ? 22.225 -1.915 -8.406 1.00 11.38 108 LEU B O 1
ATOM 4093 N N . GLU B 1 129 ? 20.134 -2.173 -9.170 1.00 10.68 109 GLU B N 1
ATOM 4094 C CA . GLU B 1 129 ? 20.344 -1.252 -10.287 1.00 10.45 109 GLU B CA 1
ATOM 4095 C C . GLU B 1 129 ? 20.760 0.158 -9.845 1.00 10.36 109 GLU B C 1
ATOM 4096 O O . GLU B 1 129 ? 21.590 0.800 -10.499 1.00 10.19 109 GLU B O 1
ATOM 4102 N N . GLY B 1 130 ? 20.154 0.626 -8.760 1.00 10.24 110 GLY B N 1
ATOM 4103 C CA . GLY B 1 130 ? 20.413 1.975 -8.282 1.00 10.45 110 GLY B CA 1
ATOM 4104 C C . GLY B 1 130 ? 21.813 2.148 -7.732 1.00 9.97 110 GLY B C 1
ATOM 4105 O O . GLY B 1 130 ? 22.370 3.231 -7.826 1.00 10.21 110 GLY B O 1
ATOM 4106 N N . ARG B 1 131 ? 22.373 1.083 -7.160 1.00 10.34 111 ARG B N 1
ATOM 4107 C CA . ARG B 1 131 ? 23.739 1.111 -6.634 1.00 10.45 111 ARG B CA 1
ATOM 4108 C C . ARG B 1 131 ? 24.730 1.330 -7.766 1.00 9.32 111 ARG B C 1
ATOM 4109 O O . ARG B 1 131 ? 25.661 2.136 -7.648 1.00 8.48 111 ARG B O 1
ATOM 4117 N N . LEU B 1 132 ? 24.528 0.611 -8.869 1.00 8.11 112 LEU B N 1
ATOM 4118 C CA . LEU B 1 132 ? 25.413 0.718 -10.008 1.00 7.61 112 LEU B CA 1
ATOM 4119 C C . LEU B 1 132 ? 25.203 2.059 -10.718 1.00 7.35 112 LEU B C 1
ATOM 4120 O O . LEU B 1 132 ? 26.184 2.715 -11.095 1.00 7.19 112 LEU B O 1
ATOM 4125 N N . ALA B 1 133 ? 23.948 2.497 -10.843 1.00 7.20 113 ALA B N 1
ATOM 4126 C CA . ALA B 1 133 ? 23.689 3.806 -11.456 1.00 7.06 113 ALA B CA 1
ATOM 4127 C C . ALA B 1 133 ? 24.359 4.933 -10.690 1.00 6.98 113 ALA B C 1
ATOM 4128 O O . ALA B 1 133 ? 25.024 5.778 -11.287 1.00 7.34 113 ALA B O 1
ATOM 4130 N N . ARG B 1 134 ? 24.219 4.926 -9.364 1.00 6.14 114 ARG B N 1
ATOM 4131 C CA . ARG B 1 134 ? 24.856 5.944 -8.545 1.00 6.38 114 ARG B CA 1
ATOM 4132 C C . ARG B 1 134 ? 26.373 5.925 -8.711 1.00 6.62 114 ARG B C 1
ATOM 4133 O O . ARG B 1 134 ? 27.005 6.983 -8.884 1.00 6.70 114 ARG B O 1
ATOM 4141 N N . LEU B 1 135 ? 26.967 4.738 -8.641 1.00 6.67 115 LEU B N 1
ATOM 4142 C CA . LEU B 1 135 ? 28.412 4.619 -8.768 1.00 6.91 115 LEU B CA 1
ATOM 4143 C C . LEU B 1 135 ? 28.902 5.233 -10.083 1.00 6.97 115 LEU B C 1
ATOM 4144 O O . LEU B 1 135 ? 29.880 5.980 -10.099 1.00 7.42 115 LEU B O 1
ATOM 4149 N N . ILE B 1 136 ? 28.207 4.929 -11.167 1.00 6.88 116 ILE B N 1
ATOM 4150 C CA . ILE B 1 136 ? 28.623 5.429 -12.473 1.00 6.91 116 ILE B CA 1
ATOM 4151 C C . ILE B 1 136 ? 28.502 6.961 -12.564 1.00 7.15 116 ILE B C 1
ATOM 4152 O O . ILE B 1 136 ? 29.430 7.640 -13.048 1.00 7.44 116 ILE B O 1
ATOM 4157 N N . CYS B 1 137 ? 27.391 7.510 -12.072 1.00 6.92 117 CYS B N 1
ATOM 4158 C CA . CYS B 1 137 ? 27.206 8.967 -12.046 1.00 7.65 117 CYS B CA 1
ATOM 4159 C C . CYS B 1 137 ? 28.266 9.660 -11.209 1.00 7.98 117 CYS B C 1
ATOM 4160 O O . CYS B 1 137 ? 28.692 10.775 -11.541 1.00 9.20 117 CYS B O 1
ATOM 4163 N N . GLU B 1 138 ? 28.695 9.018 -10.126 1.00 7.60 118 GLU B N 1
ATOM 4164 C CA . GLU B 1 138 ? 29.729 9.619 -9.285 1.00 7.82 118 GLU B CA 1
ATOM 4165 C C . GLU B 1 138 ? 31.128 9.513 -9.896 1.00 7.76 118 GLU B C 1
ATOM 4166 O O . GLU B 1 138 ? 31.938 10.438 -9.773 1.00 9.51 118 GLU B O 1
ATOM 4172 N N . ARG B 1 139 ? 31.437 8.385 -10.525 1.00 7.51 119 ARG B N 1
ATOM 4173 C CA . ARG B 1 139 ? 32.758 8.179 -11.098 1.00 7.52 119 ARG B CA 1
ATOM 4174 C C . ARG B 1 139 ? 32.955 8.969 -12.384 1.00 7.71 119 ARG B C 1
ATOM 4175 O O . ARG B 1 139 ? 34.074 9.372 -12.704 1.00 7.87 119 ARG B O 1
ATOM 4183 N N . PHE B 1 140 ? 31.860 9.197 -13.104 1.00 7.80 120 PHE B N 1
ATOM 4184 C CA . PHE B 1 140 ? 31.892 9.931 -14.376 1.00 7.19 120 PHE B CA 1
ATOM 4185 C C . PHE B 1 140 ? 30.878 11.074 -14.251 1.00 7.93 120 PHE B C 1
ATOM 4186 O O . PHE B 1 140 ? 29.758 10.959 -14.741 1.00 8.09 120 PHE B O 1
ATOM 4194 N N . PRO B 1 141 ? 31.270 12.176 -13.571 1.00 8.37 121 PRO B N 1
ATOM 4195 C CA . PRO B 1 141 ? 30.284 13.204 -13.172 1.00 8.73 121 PRO B CA 1
ATOM 4196 C C . PRO B 1 141 ? 29.615 13.985 -14.298 1.00 8.84 121 PRO B C 1
ATOM 4197 O O . PRO B 1 141 ? 28.620 14.678 -14.055 1.00 9.72 121 PRO B O 1
ATOM 4201 N N . GLN B 1 142 ? 30.135 13.865 -15.519 1.00 7.94 122 GLN B N 1
ATOM 4202 C CA . GLN B 1 142 ? 29.428 14.357 -16.701 1.00 7.63 122 GLN B CA 1
ATOM 4203 C C . GLN B 1 142 ? 28.132 13.585 -16.976 1.00 7.78 122 GLN B C 1
ATOM 4204 O O . GLN B 1 142 ? 27.328 13.994 -17.826 1.00 8.50 122 GLN B O 1
ATOM 4210 N N . ILE B 1 143 ? 27.948 12.463 -16.283 1.00 7.87 123 ILE B N 1
ATOM 4211 C CA . ILE B 1 143 ? 26.728 11.680 -16.362 1.00 7.89 123 ILE B CA 1
ATOM 4212 C C . ILE B 1 143 ? 25.927 12.035 -15.105 1.00 7.66 123 ILE B C 1
ATOM 4213 O O . ILE B 1 143 ? 26.252 11.586 -14.003 1.00 9.12 123 ILE B O 1
ATOM 4218 N N . GLU B 1 144 ? 24.924 12.887 -15.275 1.00 8.50 124 GLU B N 1
ATOM 4219 C CA . GLU B 1 144 ? 24.080 13.310 -14.147 1.00 8.97 124 GLU B CA 1
ATOM 4220 C C . GLU B 1 144 ? 23.015 12.262 -13.874 1.00 8.94 124 GLU B C 1
ATOM 4221 O O . GLU B 1 144 ? 22.695 11.973 -12.723 1.00 9.96 124 GLU B O 1
ATOM 4227 N N . GLN B 1 145 ? 22.433 11.728 -14.945 1.00 8.70 125 GLN B N 1
ATOM 4228 C CA . GLN B 1 145 ? 21.531 10.585 -14.872 1.00 8.74 125 GLN B CA 1
ATOM 4229 C C . GLN B 1 145 ? 21.843 9.685 -16.038 1.00 8.43 125 GLN B C 1
ATOM 4230 O O . GLN B 1 145 ? 22.383 10.139 -17.048 1.00 8.27 125 GLN B O 1
ATOM 4236 N N . LEU B 1 146 ? 21.476 8.415 -15.903 1.00 8.43 126 LEU B N 1
ATOM 4237 C CA . LEU B 1 146 ? 21.710 7.432 -16.957 1.00 7.21 126 LEU B CA 1
ATOM 4238 C C . LEU B 1 146 ? 20.550 6.458 -17.075 1.00 7.76 126 LEU B C 1
ATOM 4239 O O . LEU B 1 146 ? 19.669 6.404 -16.214 1.00 7.98 126 LEU B O 1
ATOM 4244 N N . ARG B 1 147 ? 20.573 5.697 -18.162 1.00 7.40 127 ARG B N 1
ATOM 4245 C CA . ARG B 1 147 ? 19.766 4.480 -18.286 1.00 7.12 127 ARG B CA 1
ATOM 4246 C C . ARG B 1 147 ? 20.669 3.363 -18.791 1.00 7.46 127 ARG B C 1
ATOM 4247 O O . ARG B 1 147 ? 21.613 3.607 -19.546 1.00 7.18 127 ARG B O 1
ATOM 4255 N N . PHE B 1 148 ? 20.363 2.137 -18.381 1.00 7.22 128 PHE B N 1
ATOM 4256 C CA . PHE B 1 148 ? 21.106 0.950 -18.791 1.00 7.71 128 PHE B CA 1
ATOM 4257 C C . PHE B 1 148 ? 20.520 0.357 -20.060 1.00 7.42 128 PHE B C 1
ATOM 4258 O O . PHE B 1 148 ? 19.312 0.432 -20.287 1.00 8.16 128 PHE B O 1
ATOM 4266 N N . THR B 1 149 ? 21.397 -0.225 -20.878 1.00 7.15 129 THR B N 1
ATOM 4267 C CA . THR B 1 149 ? 21.010 -0.952 -22.086 1.00 7.07 129 THR B CA 1
ATOM 4268 C C . THR B 1 149 ? 21.680 -2.331 -22.036 1.00 7.03 129 THR B C 1
ATOM 4269 O O . THR B 1 149 ? 22.384 -2.665 -21.077 1.00 7.23 129 THR B O 1
ATOM 4273 N N . ASN B 1 150 ? 21.506 -3.109 -23.103 1.00 8.45 130 ASN B N 1
ATOM 4274 C CA . ASN B 1 150 ? 22.084 -4.448 -23.160 1.00 8.89 130 ASN B CA 1
ATOM 4275 C C . ASN B 1 150 ? 23.375 -4.540 -23.954 1.00 9.01 130 ASN B C 1
ATOM 4276 O O . ASN B 1 150 ? 23.970 -5.611 -24.082 1.00 9.34 130 ASN B O 1
ATOM 4281 N N . SER B 1 151 ? 23.820 -3.405 -24.482 1.00 7.79 131 SER B N 1
ATOM 4282 C CA . SER B 1 151 ? 25.017 -3.375 -25.302 1.00 7.43 131 SER B CA 1
ATOM 4283 C C . SER B 1 151 ? 25.447 -1.935 -25.520 1.00 6.84 131 SER B C 1
ATOM 4284 O O . SER B 1 151 ? 24.658 -1.002 -25.342 1.00 6.12 131 SER B O 1
ATOM 4287 N N . GLY B 1 152 ? 26.695 -1.765 -25.926 1.00 6.58 132 GLY B N 1
ATOM 4288 C CA . GLY B 1 152 ? 27.201 -0.445 -26.340 1.00 6.67 132 GLY B CA 1
ATOM 4289 C C . GLY B 1 152 ? 26.457 0.049 -27.565 1.00 6.32 132 GLY B C 1
ATOM 4290 O O . GLY B 1 152 ? 26.171 1.252 -27.678 1.00 6.42 132 GLY B O 1
ATOM 4291 N N . THR B 1 153 ? 26.114 -0.870 -28.468 1.00 6.04 133 THR B N 1
ATOM 4292 C CA . THR B 1 153 ? 25.366 -0.502 -29.665 1.00 6.29 133 THR B CA 1
ATOM 4293 C C . THR B 1 153 ? 24.024 0.130 -29.285 1.00 6.44 133 THR B C 1
ATOM 4294 O O . THR B 1 153 ? 23.662 1.196 -29.778 1.00 6.54 133 THR B O 1
ATOM 4298 N N . GLU B 1 154 ? 23.276 -0.536 -28.409 1.00 5.96 134 GLU B N 1
ATOM 4299 C CA . GLU B 1 154 ? 22.009 0.045 -27.938 1.00 6.43 134 GLU B CA 1
ATOM 4300 C C . GLU B 1 154 ? 22.213 1.392 -27.246 1.00 6.10 134 GLU B C 1
ATOM 4301 O O . GLU B 1 154 ? 21.408 2.313 -27.441 1.00 6.75 134 GLU B O 1
ATOM 4307 N N . ALA B 1 155 ? 23.274 1.517 -26.436 1.00 6.48 135 ALA B N 1
ATOM 4308 C CA . ALA B 1 155 ? 23.557 2.796 -25.755 1.00 6.45 135 ALA B CA 1
ATOM 4309 C C . ALA B 1 155 ? 23.741 3.936 -26.764 1.00 6.55 135 ALA B C 1
ATOM 4310 O O . ALA B 1 155 ? 23.144 5.006 -26.614 1.00 7.02 135 ALA B O 1
ATOM 4312 N N . ASN B 1 156 ? 24.520 3.688 -27.814 1.00 6.28 136 ASN B N 1
ATOM 4313 C CA . ASN B 1 156 ? 24.732 4.712 -28.837 1.00 6.39 136 ASN B CA 1
ATOM 4314 C C . ASN B 1 156 ? 23.465 5.024 -29.628 1.00 6.50 136 ASN B C 1
ATOM 4315 O O . ASN B 1 156 ? 23.178 6.186 -29.898 1.00 6.78 136 ASN B O 1
ATOM 4320 N N . LEU B 1 157 ? 22.690 3.994 -29.975 1.00 6.12 137 LEU B N 1
ATOM 4321 C CA . LEU B 1 157 ? 21.420 4.241 -30.647 1.00 6.89 137 LEU B CA 1
ATOM 4322 C C . LEU B 1 157 ? 20.499 5.120 -29.812 1.00 7.25 137 LEU B C 1
ATOM 4323 O O . LEU B 1 157 ? 19.882 6.057 -30.326 1.00 8.10 137 LEU B O 1
ATOM 4328 N N . MET B 1 158 ? 20.421 4.835 -28.514 1.00 7.40 138 MET B N 1
ATOM 4329 C CA . MET B 1 158 ? 19.578 5.636 -27.632 1.00 8.11 138 MET B CA 1
ATOM 4330 C C . MET B 1 158 ? 20.088 7.058 -27.455 1.00 8.07 138 MET B C 1
ATOM 4331 O O . MET B 1 158 ? 19.284 7.999 -27.403 1.00 8.45 138 MET B O 1
ATOM 4336 N N . ALA B 1 159 ? 21.404 7.226 -27.356 1.00 7.84 139 ALA B N 1
ATOM 4337 C CA . ALA B 1 159 ? 21.977 8.575 -27.210 1.00 7.78 139 ALA B CA 1
ATOM 4338 C C . ALA B 1 159 ? 21.659 9.419 -28.449 1.00 8.16 139 ALA B C 1
ATOM 4339 O O . ALA B 1 159 ? 21.259 10.588 -28.346 1.00 8.94 139 ALA B O 1
ATOM 4341 N N . LEU B 1 160 ? 21.789 8.810 -29.622 1.00 8.16 140 LEU B N 1
ATOM 4342 C CA . LEU B 1 160 ? 21.464 9.511 -30.874 1.00 8.36 140 LEU B CA 1
ATOM 4343 C C . LEU B 1 160 ? 19.997 9.880 -30.907 1.00 8.86 140 LEU B C 1
ATOM 4344 O O . LEU B 1 160 ? 19.642 11.019 -31.215 1.00 9.09 140 LEU B O 1
ATOM 4349 N N . THR B 1 161 ? 19.145 8.925 -30.567 1.00 9.08 141 THR B N 1
ATOM 4350 C CA . THR B 1 161 ? 17.707 9.148 -30.515 1.00 10.59 141 THR B CA 1
ATOM 4351 C C . THR B 1 161 ? 17.357 10.297 -29.568 1.00 10.86 141 THR B C 1
ATOM 4352 O O . THR B 1 161 ? 16.565 11.179 -29.919 1.00 11.39 141 THR B O 1
ATOM 4356 N N . ALA B 1 162 ? 17.974 10.308 -28.390 1.00 10.62 142 ALA B N 1
ATOM 4357 C CA . ALA B 1 162 ? 17.759 11.388 -27.425 1.00 10.76 142 ALA B CA 1
ATOM 4358 C C . ALA B 1 162 ? 18.116 12.748 -28.017 1.00 10.66 142 ALA B C 1
ATOM 4359 O O . ALA B 1 162 ? 17.362 13.716 -27.862 1.00 10.70 142 ALA B O 1
ATOM 4361 N N . ALA B 1 163 ? 19.248 12.824 -28.709 1.00 10.22 143 ALA B N 1
ATOM 4362 C CA . ALA B 1 163 ? 19.734 14.098 -29.244 1.00 10.00 143 ALA B CA 1
ATOM 4363 C C . ALA B 1 163 ? 18.855 14.610 -30.382 1.00 10.75 143 ALA B C 1
ATOM 4364 O O . ALA B 1 163 ? 18.552 15.812 -30.429 1.00 10.53 143 ALA B O 1
ATOM 4366 N N . LEU B 1 164 ? 18.419 13.712 -31.268 1.00 10.88 144 LEU B N 1
ATOM 4367 C CA . LEU B 1 164 ? 17.509 14.095 -32.352 1.00 11.50 144 LEU B CA 1
ATOM 4368 C C . LEU B 1 164 ? 16.247 14.727 -31.776 1.00 11.76 144 LEU B C 1
ATOM 4369 O O . LEU B 1 164 ? 15.810 15.788 -32.239 1.00 11.82 144 LEU B O 1
ATOM 4374 N N . HIS B 1 165 ? 15.666 14.090 -30.761 1.00 11.64 145 HIS B N 1
ATOM 4375 C CA . HIS B 1 165 ? 14.429 14.580 -30.177 1.00 13.08 145 HIS B CA 1
ATOM 4376 C C . HIS B 1 165 ? 14.650 15.874 -29.387 1.00 12.70 145 HIS B C 1
ATOM 4377 O O . HIS B 1 165 ? 13.865 16.822 -29.496 1.00 14.13 145 HIS B O 1
ATOM 4384 N N . PHE B 1 166 ? 15.724 15.927 -28.608 1.00 11.99 146 PHE B N 1
ATOM 4385 C CA . PHE B 1 166 ? 15.999 17.090 -27.771 1.00 11.94 146 PHE B CA 1
ATOM 4386 C C . PHE B 1 166 ? 16.185 18.362 -28.607 1.00 11.83 146 PHE B C 1
ATOM 4387 O O . PHE B 1 166 ? 15.681 19.433 -28.242 1.00 13.43 146 PHE B O 1
ATOM 4395 N N . THR B 1 167 ? 16.875 18.231 -29.740 1.00 11.67 147 THR B N 1
ATOM 4396 C CA . THR B 1 167 ? 17.202 19.365 -30.596 1.00 12.01 147 THR B CA 1
ATOM 4397 C C . THR B 1 167 ? 16.162 19.638 -31.680 1.00 12.44 147 THR B C 1
ATOM 4398 O O . THR B 1 167 ? 16.123 20.746 -32.230 1.00 12.87 147 THR B O 1
ATOM 4402 N N . GLY B 1 168 ? 15.349 18.634 -32.002 1.00 12.54 148 GLY B N 1
ATOM 4403 C CA . GLY B 1 168 ? 14.392 18.723 -33.108 1.00 12.49 148 GLY B CA 1
ATOM 4404 C C . GLY B 1 168 ? 15.053 18.746 -34.478 1.00 13.04 148 GLY B C 1
ATOM 4405 O O . GLY B 1 168 ? 14.439 19.178 -35.456 1.00 14.96 148 GLY B O 1
ATOM 4406 N N . ARG B 1 169 ? 16.288 18.250 -34.560 1.00 11.86 149 ARG B N 1
ATOM 4407 C CA . ARG B 1 169 ? 17.068 18.256 -35.805 1.00 11.13 149 ARG B CA 1
ATOM 4408 C C . ARG B 1 169 ? 17.393 16.822 -36.213 1.00 11.05 149 ARG B C 1
ATOM 4409 O O . ARG B 1 169 ? 17.179 15.891 -35.423 1.00 11.51 149 ARG B O 1
ATOM 4417 N N . ARG B 1 170 ? 17.929 16.645 -37.421 1.00 11.05 150 ARG B N 1
ATOM 4418 C CA . ARG B 1 170 ? 18.088 15.303 -37.992 1.00 11.60 150 ARG B CA 1
ATOM 4419 C C . ARG B 1 170 ? 19.513 14.849 -38.304 1.00 10.94 150 ARG B C 1
ATOM 4420 O O . ARG B 1 170 ? 19.779 13.651 -38.356 1.00 10.97 150 ARG B O 1
ATOM 4428 N N . LYS B 1 171 ? 20.423 15.785 -38.555 1.00 9.91 151 LYS B N 1
ATOM 4429 C CA . LYS B 1 171 ? 21.742 15.396 -39.073 1.00 9.88 151 LYS B CA 1
ATOM 4430 C C . LYS B 1 171 ? 22.673 15.025 -37.933 1.00 9.34 151 LYS B C 1
ATOM 4431 O O . LYS B 1 171 ? 22.694 15.693 -36.883 1.00 9.17 151 LYS B O 1
ATOM 4437 N N . ILE B 1 172 ? 23.439 13.959 -38.161 1.00 8.00 152 ILE B N 1
ATOM 4438 C CA . ILE B 1 172 ? 24.359 13.410 -37.172 1.00 7.94 152 ILE B CA 1
ATOM 4439 C C . ILE B 1 172 ? 25.767 13.436 -37.744 1.00 7.31 152 ILE B C 1
ATOM 4440 O O . ILE B 1 172 ? 26.027 12.831 -38.785 1.00 7.93 152 ILE B O 1
ATOM 4445 N N . VAL B 1 173 ? 26.671 14.145 -37.071 1.00 6.99 153 VAL B N 1
ATOM 4446 C CA . VAL B 1 173 ? 28.075 14.164 -37.480 1.00 7.54 153 VAL B CA 1
ATOM 4447 C C . VAL B 1 173 ? 28.827 13.036 -36.799 1.00 7.83 153 VAL B C 1
ATOM 4448 O O . VAL B 1 173 ? 28.774 12.903 -35.579 1.00 8.39 153 VAL B O 1
ATOM 4452 N N . VAL B 1 174 ? 29.492 12.222 -37.614 1.00 7.36 154 VAL B N 1
ATOM 4453 C CA . VAL B 1 174 ? 30.383 11.156 -37.148 1.00 7.24 154 VAL B CA 1
ATOM 4454 C C . VAL B 1 174 ? 31.691 11.240 -37.924 1.00 7.29 154 VAL B C 1
ATOM 4455 O O . VAL B 1 174 ? 31.834 12.077 -38.821 1.00 7.33 154 VAL B O 1
ATOM 4459 N N . PHE B 1 175 ? 32.636 10.365 -37.597 1.00 7.14 155 PHE B N 1
ATOM 4460 C CA . PHE B 1 175 ? 33.965 10.443 -38.189 1.00 7.61 155 PHE B CA 1
ATOM 4461 C C . PHE B 1 175 ? 34.364 9.155 -38.859 1.00 8.25 155 PHE B C 1
ATOM 4462 O O . PHE B 1 175 ? 34.036 8.054 -38.381 1.00 7.73 155 PHE B O 1
ATOM 4470 N N . SER B 1 176 ? 35.021 9.283 -40.008 1.00 9.79 156 SER B N 1
ATOM 4471 C CA . SER B 1 176 ? 35.499 8.083 -40.688 1.00 10.29 156 SER B CA 1
ATOM 4472 C C . SER B 1 176 ? 36.424 7.291 -39.768 1.00 9.76 156 SER B C 1
ATOM 4473 O O . SER B 1 176 ? 37.170 7.845 -38.960 1.00 9.34 156 SER B O 1
ATOM 4476 N N . GLY B 1 177 ? 36.318 5.978 -39.879 1.00 8.89 157 GLY B N 1
ATOM 4477 C CA . GLY B 1 177 ? 36.976 5.062 -38.958 1.00 8.89 157 GLY B CA 1
ATOM 4478 C C . GLY B 1 177 ? 36.185 4.842 -37.685 1.00 8.00 157 GLY B C 1
ATOM 4479 O O . GLY B 1 177 ? 36.519 3.945 -36.904 1.00 9.04 157 GLY B O 1
ATOM 4480 N N . GLY B 1 178 ? 35.146 5.641 -37.466 1.00 7.52 158 GLY B N 1
ATOM 4481 C CA . GLY B 1 178 ? 34.361 5.547 -36.239 1.00 6.45 158 GLY B CA 1
ATOM 4482 C C . GLY B 1 178 ? 33.653 4.210 -36.100 1.00 6.25 158 GLY B C 1
ATOM 4483 O O . GLY B 1 178 ? 33.054 3.694 -37.056 1.00 7.54 158 GLY B O 1
ATOM 4484 N N . TYR B 1 179 ? 33.709 3.663 -34.895 1.00 6.82 159 TYR B N 1
ATOM 4485 C CA . TYR B 1 179 ? 32.973 2.451 -34.593 1.00 6.71 159 TYR B CA 1
ATOM 4486 C C . TYR B 1 179 ? 32.141 2.662 -33.345 1.00 6.51 159 TYR B C 1
ATOM 4487 O O . TYR B 1 179 ? 32.685 2.928 -32.266 1.00 6.52 159 TYR B O 1
ATOM 4496 N N . HIS B 1 180 ? 30.830 2.512 -33.503 1.00 6.11 160 HIS B N 1
ATOM 4497 C CA . HIS B 1 180 ? 29.885 2.778 -32.412 1.00 5.92 160 HIS B CA 1
ATOM 4498 C C . HIS B 1 180 ? 28.951 1.617 -32.159 1.00 5.94 160 HIS B C 1
ATOM 4499 O O . HIS B 1 180 ? 27.961 1.746 -31.438 1.00 6.27 160 HIS B O 1
ATOM 4506 N N . GLY B 1 181 ? 29.283 0.471 -32.742 1.00 6.92 161 GLY B N 1
ATOM 4507 C CA . GLY B 1 181 ? 28.465 -0.714 -32.572 1.00 7.28 161 GLY B CA 1
ATOM 4508 C C . GLY B 1 181 ? 28.096 -1.369 -33.883 1.00 7.90 161 GLY B C 1
ATOM 4509 O O . GLY B 1 181 ? 28.453 -0.876 -34.952 1.00 8.60 161 GLY B O 1
ATOM 4510 N N . GLY B 1 182 ? 27.328 -2.456 -33.775 1.00 8.99 162 GLY B N 1
ATOM 4511 C CA . GLY B 1 182 ? 27.067 -3.351 -34.912 1.00 10.14 162 GLY B CA 1
ATOM 4512 C C . GLY B 1 182 ? 26.313 -2.764 -36.083 1.00 10.47 162 GLY B C 1
ATOM 4513 O O . GLY B 1 182 ? 26.402 -3.272 -37.206 1.00 12.01 162 GLY B O 1
ATOM 4514 N N . VAL B 1 183 ? 25.534 -1.727 -35.815 1.00 9.29 163 VAL B N 1
ATOM 4515 C CA . VAL B 1 183 ? 24.820 -1.018 -36.870 1.00 9.14 163 VAL B CA 1
ATOM 4516 C C . VAL B 1 183 ? 25.209 0.467 -36.908 1.00 8.05 163 VAL B C 1
ATOM 4517 O O . VAL B 1 183 ? 24.450 1.296 -37.423 1.00 7.86 163 VAL B O 1
ATOM 4521 N N . LEU B 1 184 ? 26.395 0.798 -36.376 1.00 7.23 164 LEU B N 1
ATOM 4522 C CA . LEU B 1 184 ? 26.896 2.189 -36.379 1.00 7.64 164 LEU B CA 1
ATOM 4523 C C . LEU B 1 184 ? 28.398 2.242 -36.658 1.00 8.54 164 LEU B C 1
ATOM 4524 O O . LEU B 1 184 ? 29.186 2.637 -35.802 1.00 9.77 164 LEU B O 1
ATOM 4529 N N . GLY B 1 185 ? 28.793 1.874 -37.866 1.00 8.61 165 GLY B N 1
ATOM 4530 C CA . GLY B 1 185 ? 30.206 1.864 -38.251 1.00 9.35 165 GLY B CA 1
ATOM 4531 C C . GLY B 1 185 ? 30.438 2.677 -39.509 1.00 9.25 165 GLY B C 1
ATOM 4532 O O . GLY B 1 185 ? 29.573 2.742 -40.380 1.00 9.58 165 GLY B O 1
ATOM 4533 N N . PHE B 1 186 ? 31.614 3.299 -39.603 1.00 9.83 166 PHE B N 1
ATOM 4534 C CA . PHE B 1 186 ? 31.898 4.247 -40.696 1.00 10.66 166 PHE B CA 1
ATOM 4535 C C . PHE B 1 186 ? 33.264 4.122 -41.307 1.00 12.35 166 PHE B C 1
ATOM 4536 O O . PHE B 1 186 ? 34.267 4.079 -40.606 1.00 13.28 166 PHE B O 1
ATOM 4544 N N . GLY B 1 187 ? 33.269 4.046 -42.633 1.00 13.03 167 GLY B N 1
ATOM 4545 C CA . GLY B 1 187 ? 34.457 4.362 -43.435 1.00 14.67 167 GLY B CA 1
ATOM 4546 C C . GLY B 1 187 ? 34.266 5.792 -43.919 1.00 15.65 167 GLY B C 1
ATOM 4547 O O . GLY B 1 187 ? 33.721 6.640 -43.195 1.00 15.83 167 GLY B O 1
ATOM 4548 N N . ALA B 1 188 ? 34.666 6.091 -45.149 1.00 16.15 168 ALA B N 1
ATOM 4549 C CA . ALA B 1 188 ? 34.355 7.404 -45.711 1.00 16.51 168 ALA B CA 1
ATOM 4550 C C . ALA B 1 188 ? 32.845 7.588 -45.825 1.00 16.92 168 ALA B C 1
ATOM 4551 O O . ALA B 1 188 ? 32.329 8.704 -45.771 1.00 17.51 168 ALA B O 1
ATOM 4553 N N . ARG B 1 189 ? 32.151 6.467 -46.002 1.00 16.49 169 ARG B N 1
ATOM 4554 C CA . ARG B 1 189 ? 30.701 6.431 -45.998 1.00 16.43 169 ARG B CA 1
ATOM 4555 C C . ARG B 1 189 ? 30.258 5.433 -44.924 1.00 15.08 169 ARG B C 1
ATOM 4556 O O . ARG B 1 189 ? 31.077 4.647 -44.439 1.00 15.42 169 ARG B O 1
ATOM 4564 N N . PRO B 1 190 ? 28.975 5.484 -44.527 1.00 14.10 170 PRO B N 1
ATOM 4565 C CA . PRO B 1 190 ? 28.484 4.477 -43.583 1.00 13.24 170 PRO B CA 1
ATOM 4566 C C . PRO B 1 190 ? 28.666 3.061 -44.110 1.00 13.38 170 PRO B C 1
ATOM 4567 O O . PRO B 1 190 ? 28.523 2.827 -45.323 1.00 14.28 170 PRO B O 1
ATOM 4571 N N . SER B 1 191 ? 28.990 2.142 -43.201 1.00 12.86 171 SER B N 1
ATOM 4572 C CA A SER B 1 191 ? 29.173 0.726 -43.526 0.50 12.92 171 SER B CA 1
ATOM 4573 C CA B SER B 1 191 ? 29.183 0.743 -43.558 0.50 13.17 171 SER B CA 1
ATOM 4574 C C . SER B 1 191 ? 27.866 0.129 -44.038 1.00 12.89 171 SER B C 1
ATOM 4575 O O . SER B 1 191 ? 26.798 0.680 -43.791 1.00 12.20 171 SER B O 1
ATOM 4580 N N . PRO B 1 192 ? 27.945 -1.018 -44.750 1.00 13.67 172 PRO B N 1
ATOM 4581 C CA . PRO B 1 192 ? 26.719 -1.605 -45.292 1.00 14.11 172 PRO B CA 1
ATOM 4582 C C . PRO B 1 192 ? 25.670 -1.993 -44.248 1.00 13.46 172 PRO B C 1
ATOM 4583 O O . PRO B 1 192 ? 24.498 -2.114 -44.590 1.00 14.71 172 PRO B O 1
ATOM 4587 N N . THR B 1 193 ? 26.078 -2.188 -43.000 1.00 12.07 173 THR B N 1
ATOM 4588 C CA . THR B 1 193 ? 25.136 -2.584 -41.954 1.00 11.18 173 THR B CA 1
ATOM 4589 C C . THR B 1 193 ? 24.651 -1.407 -41.101 1.00 9.98 173 THR B C 1
ATOM 4590 O O . THR B 1 193 ? 23.904 -1.603 -40.149 1.00 9.42 173 THR B O 1
ATOM 4594 N N . THR B 1 194 ? 25.060 -0.191 -41.453 1.00 8.88 174 THR B N 1
ATOM 4595 C CA . THR B 1 194 ? 24.745 0.979 -40.632 1.00 8.46 174 THR B CA 1
ATOM 4596 C C . THR B 1 194 ? 23.314 1.488 -40.848 1.00 7.95 174 THR B C 1
ATOM 4597 O O . THR B 1 194 ? 22.856 1.646 -41.997 1.00 9.54 174 THR B O 1
ATOM 4601 N N . VAL B 1 195 ? 22.618 1.730 -39.737 1.00 8.04 175 VAL B N 1
ATOM 4602 C CA . VAL B 1 195 ? 21.255 2.246 -39.762 0.50 7.15 175 VAL B CA 1
ATOM 4603 C C . VAL B 1 195 ? 21.195 3.560 -40.546 1.00 8.54 175 VAL B C 1
ATOM 4604 O O . VAL B 1 195 ? 22.093 4.393 -40.445 1.00 8.24 175 VAL B O 1
ATOM 4608 N N . PRO B 1 196 ? 20.154 3.745 -41.355 1.00 8.97 176 PRO B N 1
ATOM 4609 C CA . PRO B 1 196 ? 20.080 4.893 -42.246 1.00 10.00 176 PRO B CA 1
ATOM 4610 C C . PRO B 1 196 ? 19.618 6.218 -41.611 1.00 10.37 176 PRO B C 1
ATOM 4611 O O . PRO B 1 196 ? 18.653 6.844 -42.080 1.00 11.75 176 PRO B O 1
ATOM 4615 N N . PHE B 1 197 ? 20.311 6.652 -40.556 1.00 9.79 177 PHE B N 1
ATOM 4616 C CA . PHE B 1 197 ? 20.196 8.035 -40.090 1.00 9.81 177 PHE B CA 1
ATOM 4617 C C . PHE B 1 197 ? 20.819 8.965 -41.138 1.00 9.95 177 PHE B C 1
ATOM 4618 O O . PHE B 1 197 ? 21.505 8.512 -42.076 1.00 11.07 177 PHE B O 1
ATOM 4626 N N . ASP B 1 198 ? 20.599 10.268 -40.966 1.00 10.29 178 ASP B N 1
ATOM 4627 C CA . ASP B 1 198 ? 21.229 11.271 -41.830 1.00 11.21 178 ASP B CA 1
ATOM 4628 C C . ASP B 1 198 ? 22.639 11.592 -41.310 1.00 11.27 178 ASP B C 1
ATOM 4629 O O . ASP B 1 198 ? 22.832 12.516 -40.522 1.00 11.78 178 ASP B O 1
ATOM 4634 N N . PHE B 1 199 ? 23.613 10.795 -41.732 1.00 11.83 179 PHE B N 1
ATOM 4635 C CA . PHE B 1 199 ? 24.991 10.941 -41.257 1.00 12.17 179 PHE B CA 1
ATOM 4636 C C . PHE B 1 199 ? 25.815 11.856 -42.154 1.00 12.68 179 PHE B C 1
ATOM 4637 O O . PHE B 1 199 ? 25.793 11.718 -43.385 1.00 15.63 179 PHE B O 1
ATOM 4645 N N . LEU B 1 200 ? 26.556 12.769 -41.534 1.00 11.39 180 LEU B N 1
ATOM 4646 C CA . LEU B 1 200 ? 27.597 13.546 -42.205 1.00 10.64 180 LEU B CA 1
ATOM 4647 C C . LEU B 1 200 ? 28.922 13.005 -41.679 1.00 9.99 180 LEU B C 1
ATOM 4648 O O . LEU B 1 200 ? 29.226 13.145 -40.487 1.00 9.59 180 LEU B O 1
ATOM 4653 N N . VAL B 1 201 ? 29.674 12.325 -42.541 1.00 10.16 181 VAL B N 1
ATOM 4654 C CA . VAL B 1 201 ? 30.896 11.642 -42.132 1.00 9.87 181 VAL B CA 1
ATOM 4655 C C . VAL B 1 201 ? 32.111 12.510 -42.450 1.00 9.93 181 VAL B C 1
ATOM 4656 O O . VAL B 1 201 ? 32.371 12.820 -43.617 1.00 11.03 181 VAL B O 1
ATOM 4660 N N . LEU B 1 202 ? 32.853 12.886 -41.408 1.00 9.04 182 LEU B N 1
ATOM 4661 C CA . LEU B 1 202 ? 33.985 13.801 -41.534 1.00 8.82 182 LEU B CA 1
ATOM 4662 C C . LEU B 1 202 ? 35.294 13.122 -41.143 1.00 9.14 182 LEU B C 1
ATOM 4663 O O . LEU B 1 202 ? 35.286 12.101 -40.447 1.00 8.98 182 LEU B O 1
ATOM 4668 N N . PRO B 1 203 ? 36.435 13.671 -41.575 1.00 8.71 183 PRO B N 1
ATOM 4669 C CA . PRO B 1 203 ? 37.704 13.005 -41.255 1.00 8.61 183 PRO B CA 1
ATOM 4670 C C . PRO B 1 203 ? 38.100 13.185 -39.789 1.00 8.42 183 PRO B C 1
ATOM 4671 O O . PRO B 1 203 ? 38.026 14.289 -39.245 1.00 9.26 183 PRO B O 1
ATOM 4675 N N . TYR B 1 204 ? 38.517 12.099 -39.147 1.00 8.46 184 TYR B N 1
ATOM 4676 C CA . TYR B 1 204 ? 38.996 12.179 -37.767 1.00 7.78 184 TYR B CA 1
ATOM 4677 C C . TYR B 1 204 ? 40.270 13.022 -37.692 1.00 8.67 184 TYR B C 1
ATOM 4678 O O . TYR B 1 204 ? 41.104 12.988 -38.598 1.00 9.61 184 TYR B O 1
ATOM 4687 N N . ASN B 1 205 ? 40.393 13.785 -36.609 1.00 8.15 185 ASN B N 1
ATOM 4688 C CA . ASN B 1 205 ? 41.563 14.616 -36.354 1.00 9.03 185 ASN B CA 1
ATOM 4689 C C . ASN B 1 205 ? 41.809 15.696 -37.396 1.00 10.11 185 ASN B C 1
ATOM 4690 O O . ASN B 1 205 ? 42.945 16.124 -37.601 1.00 12.21 185 ASN B O 1
ATOM 4695 N N . ASP B 1 206 ? 40.732 16.134 -38.034 1.00 9.89 186 ASP B N 1
ATOM 4696 C CA . ASP B 1 206 ? 40.791 17.275 -38.944 1.00 10.40 186 ASP B CA 1
ATOM 4697 C C . ASP B 1 206 ? 39.891 18.381 -38.399 1.00 10.16 186 ASP B C 1
ATOM 4698 O O . ASP B 1 206 ? 38.682 18.440 -38.695 1.00 10.16 186 ASP B O 1
ATOM 4703 N N . ALA B 1 207 ? 40.483 19.260 -37.588 1.00 10.68 187 ALA B N 1
ATOM 4704 C CA . ALA B 1 207 ? 39.717 20.313 -36.932 1.00 10.60 187 ALA B CA 1
ATOM 4705 C C . ALA B 1 207 ? 39.173 21.343 -37.922 1.00 10.95 187 ALA B C 1
ATOM 4706 O O . ALA B 1 207 ? 38.054 21.826 -37.749 1.00 10.70 187 ALA B O 1
ATOM 4708 N N . GLN B 1 208 ? 39.960 21.667 -38.951 1.00 11.63 188 GLN B N 1
ATOM 4709 C CA . GLN B 1 208 ? 39.538 22.667 -39.935 1.00 12.88 188 GLN B CA 1
ATOM 4710 C C . GLN B 1 208 ? 38.294 22.221 -40.689 1.00 12.24 188 GLN B C 1
ATOM 4711 O O . GLN B 1 208 ? 37.342 22.986 -40.844 1.00 12.40 188 GLN B O 1
ATOM 4717 N N . THR B 1 209 ? 38.293 20.973 -41.145 1.00 11.33 189 THR B N 1
ATOM 4718 C CA . THR B 1 209 ? 37.141 20.444 -41.853 1.00 11.13 189 THR B CA 1
ATOM 4719 C C . THR B 1 209 ? 35.938 20.330 -40.912 1.00 10.27 189 THR B C 1
ATOM 4720 O O . THR B 1 209 ? 34.816 20.645 -41.300 1.00 10.48 189 THR B O 1
ATOM 4724 N N . ALA B 1 210 ? 36.175 19.901 -39.674 1.00 9.61 190 ALA B N 1
ATOM 4725 C CA . ALA B 1 210 ? 35.083 19.808 -38.710 1.00 9.47 190 ALA B CA 1
ATOM 4726 C C . ALA B 1 210 ? 34.428 21.162 -38.460 1.00 9.77 190 ALA B C 1
ATOM 4727 O O . ALA B 1 210 ? 33.206 21.282 -38.507 1.00 10.00 190 ALA B O 1
ATOM 4729 N N . ARG B 1 211 ? 35.243 22.191 -38.226 1.00 10.03 191 ARG B N 1
ATOM 4730 C CA . ARG B 1 211 ? 34.682 23.524 -37.988 1.00 10.26 191 ARG B CA 1
ATOM 4731 C C . ARG B 1 211 ? 33.897 24.012 -39.197 1.00 10.96 191 ARG B C 1
ATOM 4732 O O . ARG B 1 211 ? 32.793 24.545 -39.054 1.00 11.54 191 ARG B O 1
ATOM 4740 N N . ALA B 1 212 ? 34.466 23.823 -40.384 1.00 11.29 192 ALA B N 1
ATOM 4741 C CA . ALA B 1 212 ? 33.834 24.331 -41.598 1.00 11.77 192 ALA B CA 1
ATOM 4742 C C . ALA B 1 212 ? 32.517 23.624 -41.898 1.00 11.88 192 ALA B C 1
ATOM 4743 O O . ALA B 1 212 ? 31.522 24.264 -42.254 1.00 12.54 192 ALA B O 1
ATOM 4745 N N . GLN B 1 213 ? 32.504 22.302 -41.735 1.00 11.98 193 GLN B N 1
ATOM 4746 C CA . GLN B 1 213 ? 31.320 21.525 -42.065 1.00 12.56 193 GLN B CA 1
ATOM 4747 C C . GLN B 1 213 ? 30.225 21.635 -41.011 1.00 12.22 193 GLN B C 1
ATOM 4748 O O . GLN B 1 213 ? 29.040 21.678 -41.344 1.00 12.28 193 GLN B O 1
ATOM 4754 N N . ILE B 1 214 ? 30.623 21.697 -39.739 1.00 11.71 194 ILE B N 1
ATOM 4755 C CA . ILE B 1 214 ? 29.656 21.889 -38.669 1.00 11.58 194 ILE B CA 1
ATOM 4756 C C . ILE B 1 214 ? 29.014 23.268 -38.788 1.00 12.38 194 ILE B C 1
ATOM 4757 O O . ILE B 1 214 ? 27.810 23.400 -38.587 1.00 12.80 194 ILE B O 1
ATOM 4762 N N . GLU B 1 215 ? 29.809 24.281 -39.141 1.00 13.23 195 GLU B N 1
ATOM 4763 C CA . GLU B 1 215 ? 29.240 25.609 -39.409 1.00 14.40 195 GLU B CA 1
ATOM 4764 C C . GLU B 1 215 ? 28.292 25.571 -40.617 1.00 14.18 195 GLU B C 1
ATOM 4765 O O . GLU B 1 215 ? 27.169 26.062 -40.533 1.00 14.83 195 GLU B O 1
ATOM 4771 N N . ARG B 1 216 ? 28.744 24.986 -41.725 1.00 14.44 196 ARG B N 1
ATOM 4772 C CA . ARG B 1 216 ? 27.934 24.932 -42.955 1.00 15.52 196 ARG B CA 1
ATOM 4773 C C . ARG B 1 216 ? 26.549 24.329 -42.720 1.00 15.12 196 ARG B C 1
ATOM 4774 O O . ARG B 1 216 ? 25.541 24.842 -43.219 1.00 16.40 196 ARG B O 1
ATOM 4782 N N . HIS B 1 217 ? 26.499 23.243 -41.949 1.00 14.41 197 HIS B N 1
ATOM 4783 C CA . HIS B 1 217 ? 25.261 22.496 -41.745 1.00 13.85 197 HIS B CA 1
ATOM 4784 C C . HIS B 1 217 ? 24.672 22.709 -40.350 1.00 13.26 197 HIS B C 1
ATOM 4785 O O . HIS B 1 217 ? 23.777 21.973 -39.925 1.00 12.73 197 HIS B O 1
ATOM 4792 N N . GLY B 1 218 ? 25.174 23.723 -39.648 1.00 13.07 198 GLY B N 1
ATOM 4793 C CA . GLY B 1 218 ? 24.868 23.934 -38.234 1.00 12.74 198 GLY B CA 1
ATOM 4794 C C . GLY B 1 218 ? 23.415 23.770 -37.834 1.00 12.68 198 GLY B C 1
ATOM 4795 O O . GLY B 1 218 ? 23.104 22.967 -36.950 1.00 11.88 198 GLY B O 1
ATOM 4796 N N . PRO B 1 219 ? 22.496 24.514 -38.492 1.00 12.93 199 PRO B N 1
ATOM 4797 C CA . PRO B 1 219 ? 21.101 24.456 -38.049 1.00 13.15 199 PRO B CA 1
ATOM 4798 C C . PRO B 1 219 ? 20.425 23.096 -38.217 1.00 12.57 199 PRO B C 1
ATOM 4799 O O . PRO B 1 219 ? 19.369 22.854 -37.614 1.00 13.42 199 PRO B O 1
ATOM 4803 N N . GLU B 1 220 ? 21.038 22.210 -38.998 1.00 12.42 200 GLU B N 1
ATOM 4804 C CA . GLU B 1 220 ? 20.493 20.871 -39.217 1.00 12.09 200 GLU B CA 1
ATOM 4805 C C . GLU B 1 220 ? 21.124 19.808 -38.316 1.00 11.28 200 GLU B C 1
ATOM 4806 O O . GLU B 1 220 ? 20.616 18.679 -38.250 1.00 11.11 200 GLU B O 1
ATOM 4812 N N . ILE B 1 221 ? 22.224 20.154 -37.640 1.00 10.30 201 ILE B N 1
ATOM 4813 C CA . ILE B 1 221 ? 22.995 19.147 -36.885 1.00 9.63 201 ILE B CA 1
ATOM 4814 C C . ILE B 1 221 ? 22.457 18.982 -35.462 1.00 9.33 201 ILE B C 1
ATOM 4815 O O . ILE B 1 221 ? 22.488 19.910 -34.660 1.00 9.67 201 ILE B O 1
ATOM 4820 N N . ALA B 1 222 ? 21.948 17.790 -35.174 1.00 9.16 202 ALA B N 1
ATOM 4821 C CA . ALA B 1 222 ? 21.467 17.432 -33.833 1.00 8.63 202 ALA B CA 1
ATOM 4822 C C . ALA B 1 222 ? 22.606 17.082 -32.899 1.00 8.87 202 ALA B C 1
ATOM 4823 O O . ALA B 1 222 ? 22.562 17.368 -31.698 1.00 9.06 202 ALA B O 1
ATOM 4825 N N . VAL B 1 223 ? 23.621 16.434 -33.445 1.00 8.83 203 VAL B N 1
ATOM 4826 C CA . VAL B 1 223 ? 24.601 15.778 -32.596 1.00 9.36 203 VAL B CA 1
ATOM 4827 C C . VAL B 1 223 ? 25.904 15.536 -33.343 1.00 8.07 203 VAL B C 1
ATOM 4828 O O . VAL B 1 223 ? 25.906 15.299 -34.555 1.00 8.25 203 VAL B O 1
ATOM 4832 N N . VAL B 1 224 ? 27.001 15.635 -32.592 1.00 7.66 204 VAL B N 1
ATOM 4833 C CA . VAL B 1 224 ? 28.328 15.214 -33.016 1.00 7.23 204 VAL B CA 1
ATOM 4834 C C . VAL B 1 224 ? 28.713 14.036 -32.122 1.00 7.57 204 VAL B C 1
ATOM 4835 O O . VAL B 1 224 ? 28.763 14.179 -30.892 1.00 7.70 204 VAL B O 1
ATOM 4839 N N . LEU B 1 225 ? 28.920 12.870 -32.733 1.00 6.82 205 LEU B N 1
ATOM 4840 C CA . LEU B 1 225 ? 29.235 11.632 -32.017 1.00 6.59 205 LEU B CA 1
ATOM 4841 C C . LEU B 1 225 ? 30.665 11.227 -32.337 1.00 6.58 205 LEU B C 1
ATOM 4842 O O . LEU B 1 225 ? 31.046 11.108 -33.505 1.00 7.08 205 LEU B O 1
ATOM 4847 N N . VAL B 1 226 ? 31.480 11.048 -31.301 1.00 6.14 206 VAL B N 1
ATOM 4848 C CA . VAL B 1 226 ? 32.902 10.771 -31.515 1.00 6.37 206 VAL B CA 1
ATOM 4849 C C . VAL B 1 226 ? 33.498 9.971 -30.371 1.00 5.91 206 VAL B C 1
ATOM 4850 O O . VAL B 1 226 ? 33.108 10.134 -29.208 1.00 6.03 206 VAL B O 1
ATOM 4854 N N . GLU B 1 227 ? 34.444 9.102 -30.721 1.00 5.76 207 GLU B N 1
ATOM 4855 C CA . GLU B 1 227 ? 35.299 8.423 -29.749 1.00 6.13 207 GLU B CA 1
ATOM 4856 C C . GLU B 1 227 ? 36.492 9.327 -29.427 1.00 5.94 207 GLU B C 1
ATOM 4857 O O . GLU B 1 227 ? 37.177 9.775 -30.349 1.00 6.74 207 GLU B O 1
ATOM 4863 N N . PRO B 1 228 ? 36.797 9.547 -28.136 1.00 5.85 208 PRO B N 1
ATOM 4864 C CA . PRO B 1 228 ? 37.969 10.406 -27.847 1.00 6.55 208 PRO B CA 1
ATOM 4865 C C . PRO B 1 228 ? 39.314 9.773 -28.206 1.00 6.63 208 PRO B C 1
ATOM 4866 O O . PRO B 1 228 ? 40.310 10.499 -28.315 1.00 7.01 208 PRO B O 1
ATOM 4870 N N . MET B 1 229 ? 39.341 8.443 -28.375 1.00 5.92 209 MET B N 1
ATOM 4871 C CA . MET B 1 229 ? 40.415 7.715 -29.055 1.00 6.63 209 MET B CA 1
ATOM 4872 C C . MET B 1 229 ? 39.668 6.663 -29.848 1.00 5.97 209 MET B C 1
ATOM 4873 O O . MET B 1 229 ? 38.864 5.933 -29.256 1.00 6.67 209 MET B O 1
ATOM 4878 N N . GLN B 1 230 ? 39.876 6.603 -31.160 1.00 6.40 210 GLN B N 1
ATOM 4879 C CA . GLN B 1 230 ? 39.219 5.558 -31.938 1.00 6.46 210 GLN B CA 1
ATOM 4880 C C . GLN B 1 230 ? 39.807 4.193 -31.590 1.00 6.95 210 GLN B C 1
ATOM 4881 O O . GLN B 1 230 ? 41.031 4.007 -31.585 1.00 8.05 210 GLN B O 1
ATOM 4887 N N . GLY B 1 231 ? 38.928 3.244 -31.297 1.00 6.73 211 GLY B N 1
ATOM 4888 C CA . GLY B 1 231 ? 39.351 1.898 -30.894 1.00 6.99 211 GLY B CA 1
ATOM 4889 C C . GLY B 1 231 ? 39.546 0.980 -32.080 1.00 7.76 211 GLY B C 1
ATOM 4890 O O . GLY B 1 231 ? 40.684 0.653 -32.447 1.00 7.97 211 GLY B O 1
ATOM 4891 N N . ALA B 1 232 ? 38.433 0.576 -32.689 1.00 8.44 212 ALA B N 1
ATOM 4892 C CA . ALA B 1 232 ? 38.440 -0.386 -33.789 1.00 9.10 212 ALA B CA 1
ATOM 4893 C C . ALA B 1 232 ? 39.324 0.012 -34.963 1.00 9.34 212 ALA B C 1
ATOM 4894 O O . ALA B 1 232 ? 39.923 -0.859 -35.601 1.00 10.40 212 ALA B O 1
ATOM 4896 N N . SER B 1 233 ? 39.418 1.315 -35.249 1.00 9.14 213 SER B N 1
ATOM 4897 C CA . SER B 1 233 ? 40.214 1.789 -36.376 1.00 9.77 213 SER B CA 1
ATOM 4898 C C . SER B 1 233 ? 41.720 1.680 -36.125 1.00 9.06 213 SER B C 1
ATOM 4899 O O . SER B 1 233 ? 42.505 1.848 -37.062 1.00 10.31 213 SER B O 1
ATOM 4902 N N . GLY B 1 234 ? 42.120 1.411 -34.881 1.00 8.00 214 GLY B N 1
ATOM 4903 C CA . GLY B 1 234 ? 43.543 1.188 -34.579 1.00 7.82 214 GLY B CA 1
ATOM 4904 C C . GLY B 1 234 ? 44.149 1.922 -33.389 1.00 7.50 214 GLY B C 1
ATOM 4905 O O . GLY B 1 234 ? 45.357 2.182 -33.380 1.00 7.54 214 GLY B O 1
ATOM 4906 N N . CYS B 1 235 ? 43.348 2.215 -32.361 1.00 7.15 215 CYS B N 1
ATOM 4907 C CA . CYS B 1 235 ? 43.845 2.952 -31.184 1.00 7.28 215 CYS B CA 1
ATOM 4908 C C . CYS B 1 235 ? 44.495 4.270 -31.601 1.00 7.27 215 CYS B C 1
ATOM 4909 O O . CYS B 1 235 ? 45.709 4.506 -31.402 1.00 8.23 215 CYS B O 1
ATOM 4912 N N . ILE B 1 236 ? 43.654 5.135 -32.162 1.00 7.14 216 ILE B N 1
ATOM 4913 C CA . ILE B 1 236 ? 44.103 6.412 -32.708 1.00 7.41 216 ILE B CA 1
ATOM 4914 C C . ILE B 1 236 ? 43.612 7.524 -31.790 1.00 7.43 216 ILE B C 1
ATOM 4915 O O . ILE B 1 236 ? 42.420 7.845 -31.786 1.00 7.49 216 ILE B O 1
ATOM 4920 N N . PRO B 1 237 ? 44.526 8.144 -31.024 1.00 7.54 217 PRO B N 1
ATOM 4921 C CA . PRO B 1 237 ? 44.087 9.204 -30.112 1.00 7.53 217 PRO B CA 1
ATOM 4922 C C . PRO B 1 237 ? 43.503 10.413 -30.825 1.00 7.65 217 PRO B C 1
ATOM 4923 O O . PRO B 1 237 ? 44.039 10.863 -31.843 1.00 8.26 217 PRO B O 1
ATOM 4927 N N . GLY B 1 238 ? 42.394 10.922 -30.304 1.00 7.58 218 GLY B N 1
ATOM 4928 C CA . GLY B 1 238 ? 41.877 12.209 -30.754 1.00 7.60 218 GLY B CA 1
ATOM 4929 C C . GLY B 1 238 ? 42.790 13.311 -30.245 1.00 8.28 218 GLY B C 1
ATOM 4930 O O . GLY B 1 238 ? 43.116 13.371 -29.062 1.00 8.87 218 GLY B O 1
ATOM 4931 N N . GLN B 1 239 ? 43.227 14.178 -31.147 1.00 8.69 219 GLN B N 1
ATOM 4932 C CA . GLN B 1 239 ? 44.072 15.292 -30.748 1.00 9.54 219 GLN B CA 1
ATOM 4933 C C . GLN B 1 239 ? 43.268 16.331 -29.971 1.00 9.77 219 GLN B C 1
ATOM 4934 O O . GLN B 1 239 ? 42.126 16.606 -30.308 1.00 8.85 219 GLN B O 1
ATOM 4940 N N . PRO B 1 240 ? 43.859 16.904 -28.913 1.00 10.70 220 PRO B N 1
ATOM 4941 C CA . PRO B 1 240 ? 43.079 17.853 -28.129 1.00 10.74 220 PRO B CA 1
ATOM 4942 C C . PRO B 1 240 ? 42.491 19.011 -28.950 1.00 10.45 220 PRO B C 1
ATOM 4943 O O . PRO B 1 240 ? 41.330 19.354 -28.750 1.00 10.55 220 PRO B O 1
ATOM 4947 N N . ASP B 1 241 ? 43.239 19.576 -29.899 1.00 10.19 221 ASP B N 1
ATOM 4948 C CA . ASP B 1 241 ? 42.680 20.678 -30.685 1.00 10.44 221 ASP B CA 1
ATOM 4949 C C . ASP B 1 241 ? 41.470 20.252 -31.522 1.00 9.35 221 ASP B C 1
ATOM 4950 O O . ASP B 1 241 ? 40.546 21.035 -31.732 1.00 9.30 221 ASP B O 1
ATOM 4955 N N . PHE B 1 242 ? 41.467 18.995 -31.970 1.00 8.68 222 PHE B N 1
ATOM 4956 C CA . PHE B 1 242 ? 40.340 18.449 -32.717 1.00 7.80 222 PHE B CA 1
ATOM 4957 C C . PHE B 1 242 ? 39.137 18.211 -31.794 1.00 7.02 222 PHE B C 1
ATOM 4958 O O . PHE B 1 242 ? 38.013 18.640 -32.103 1.00 7.07 222 PHE B O 1
ATOM 4966 N N . LEU B 1 243 ? 39.363 17.571 -30.650 1.00 6.71 223 LEU B N 1
ATOM 4967 C CA . LEU B 1 243 ? 38.247 17.308 -29.748 1.00 7.23 223 LEU B CA 1
ATOM 4968 C C . LEU B 1 243 ? 37.653 18.594 -29.184 1.00 7.03 223 LEU B C 1
ATOM 4969 O O . LEU B 1 243 ? 36.434 18.714 -29.051 1.00 7.80 223 LEU B O 1
ATOM 4974 N N . GLN B 1 244 ? 38.513 19.579 -28.893 1.00 6.86 224 GLN B N 1
ATOM 4975 C CA . GLN B 1 244 ? 38.033 20.896 -28.462 1.00 7.31 224 GLN B CA 1
ATOM 4976 C C . GLN B 1 244 ? 37.252 21.605 -29.554 1.00 7.08 224 GLN B C 1
ATOM 4977 O O . GLN B 1 244 ? 36.267 22.276 -29.255 1.00 8.11 224 GLN B O 1
ATOM 4983 N N . ALA B 1 245 ? 37.681 21.450 -30.810 1.00 7.65 225 ALA B N 1
ATOM 4984 C CA . ALA B 1 245 ? 36.943 22.030 -31.935 1.00 8.07 225 ALA B CA 1
ATOM 4985 C C . ALA B 1 245 ? 35.529 21.462 -32.006 1.00 7.68 225 ALA B C 1
ATOM 4986 O O . ALA B 1 245 ? 34.570 22.190 -32.280 1.00 8.32 225 ALA B O 1
ATOM 4988 N N . LEU B 1 246 ? 35.388 20.159 -31.754 1.00 7.79 226 LEU B N 1
ATOM 4989 C CA . LEU B 1 246 ? 34.065 19.559 -31.760 1.00 7.02 226 LEU B CA 1
ATOM 4990 C C . LEU B 1 246 ? 33.194 20.125 -30.648 1.00 7.56 226 LEU B C 1
ATOM 4991 O O . LEU B 1 246 ? 32.032 20.425 -30.873 1.00 7.97 226 LEU B O 1
ATOM 4996 N N . ARG B 1 247 ? 33.758 20.279 -29.453 1.00 7.53 227 ARG B N 1
ATOM 4997 C CA . ARG B 1 247 ? 33.010 20.882 -28.359 1.00 7.96 227 ARG B CA 1
ATOM 4998 C C . ARG B 1 247 ? 32.621 22.326 -28.691 1.00 8.67 227 ARG B C 1
ATOM 4999 O O . ARG B 1 247 ? 31.477 22.726 -28.502 1.00 9.15 227 ARG B O 1
ATOM 5007 N N . GLU B 1 248 ? 33.579 23.095 -29.207 1.00 7.98 228 GLU B N 1
ATOM 5008 C CA . GLU B 1 248 ? 33.348 24.505 -29.513 1.00 8.70 228 GLU B CA 1
ATOM 5009 C C . GLU B 1 248 ? 32.293 24.670 -30.610 1.00 9.32 228 GLU B C 1
ATOM 5010 O O . GLU B 1 248 ? 31.354 25.476 -30.466 1.00 10.12 228 GLU B O 1
ATOM 5016 N N . SER B 1 249 ? 32.435 23.900 -31.687 1.00 9.30 229 SER B N 1
ATOM 5017 C CA . SER B 1 249 ? 31.495 23.981 -32.808 1.00 9.67 229 SER B CA 1
ATOM 5018 C C . SER B 1 249 ? 30.100 23.467 -32.444 1.00 9.84 229 SER B C 1
ATOM 5019 O O . SER B 1 249 ? 29.093 24.072 -32.818 1.00 9.82 229 SER B O 1
ATOM 5022 N N . ALA B 1 250 ? 30.028 22.353 -31.719 1.00 9.50 230 ALA B N 1
ATOM 5023 C CA . ALA B 1 250 ? 28.730 21.845 -31.289 1.00 9.54 230 ALA B CA 1
ATOM 5024 C C . ALA B 1 250 ? 27.986 22.890 -30.443 1.00 9.97 230 ALA B C 1
ATOM 5025 O O . ALA B 1 250 ? 26.811 23.154 -30.674 1.00 10.57 230 ALA B O 1
ATOM 5027 N N . THR B 1 251 ? 28.675 23.509 -29.488 1.00 10.35 231 THR B N 1
ATOM 5028 C CA . THR B 1 251 ? 28.049 24.562 -28.683 1.00 11.06 231 THR B CA 1
ATOM 5029 C C . THR B 1 251 ? 27.623 25.749 -29.551 1.00 11.66 231 THR B C 1
ATOM 5030 O O . THR B 1 251 ? 26.514 26.259 -29.391 1.00 12.09 231 THR B O 1
ATOM 5034 N N . GLN B 1 252 ? 28.475 26.135 -30.499 1.00 12.05 232 GLN B N 1
ATOM 5035 C CA . GLN B 1 252 ? 28.183 27.275 -31.386 1.00 13.50 232 GLN B CA 1
ATOM 5036 C C . GLN B 1 252 ? 26.881 27.083 -32.153 1.00 13.03 232 GLN B C 1
ATOM 5037 O O . GLN B 1 252 ? 26.066 28.012 -32.245 1.00 13.78 232 GLN B O 1
ATOM 5043 N N . VAL B 1 253 ? 26.683 25.885 -32.698 1.00 12.09 233 VAL B N 1
ATOM 5044 C CA . VAL B 1 253 ? 25.540 25.632 -33.579 1.00 11.65 233 VAL B CA 1
ATOM 5045 C C . VAL B 1 253 ? 24.308 25.093 -32.852 1.00 11.61 233 VAL B C 1
ATOM 5046 O O . VAL B 1 253 ? 23.237 24.975 -33.452 1.00 12.58 233 VAL B O 1
ATOM 5050 N N . GLY B 1 254 ? 24.458 24.760 -31.572 1.00 11.99 234 GLY B N 1
ATOM 5051 C CA . GLY B 1 254 ? 23.348 24.192 -30.792 1.00 11.78 234 GLY B CA 1
ATOM 5052 C C . GLY B 1 254 ? 23.149 22.683 -30.891 1.00 11.25 234 GLY B C 1
ATOM 5053 O O . GLY B 1 254 ? 22.059 22.177 -30.609 1.00 12.33 234 GLY B O 1
ATOM 5054 N N . ALA B 1 255 ? 24.199 21.972 -31.296 1.00 10.50 235 ALA B N 1
ATOM 5055 C CA . ALA B 1 255 ? 24.184 20.512 -31.358 1.00 9.65 235 ALA B CA 1
ATOM 5056 C C . ALA B 1 255 ? 24.655 19.942 -30.026 1.00 9.37 235 ALA B C 1
ATOM 5057 O O . ALA B 1 255 ? 25.390 20.599 -29.290 1.00 10.23 235 ALA B O 1
ATOM 5059 N N . LEU B 1 256 ? 24.266 18.702 -29.746 1.00 9.11 236 LEU B N 1
ATOM 5060 C CA . LEU B 1 256 ? 24.838 17.995 -28.601 1.00 8.63 236 LEU B CA 1
ATOM 5061 C C . LEU B 1 256 ? 26.123 17.292 -28.988 1.00 8.33 236 LEU B C 1
ATOM 5062 O O . LEU B 1 256 ? 26.222 16.705 -30.070 1.00 10.17 236 LEU B O 1
ATOM 5067 N N . LEU B 1 257 ? 27.111 17.370 -28.109 1.00 6.91 237 LEU B N 1
ATOM 5068 C CA . LEU B 1 257 ? 28.305 16.534 -28.250 1.00 6.54 237 LEU B CA 1
ATOM 5069 C C . LEU B 1 257 ? 28.103 15.248 -27.457 1.00 6.58 237 LEU B C 1
ATOM 5070 O O . LEU B 1 257 ? 27.732 15.287 -26.278 1.00 6.48 237 LEU B O 1
ATOM 5075 N N . VAL B 1 258 ? 28.308 14.112 -28.123 1.00 6.33 238 VAL B N 1
ATOM 5076 C CA . VAL B 1 258 ? 28.239 12.804 -27.466 1.00 6.60 238 VAL B CA 1
ATOM 5077 C C . VAL B 1 258 ? 29.599 12.139 -27.578 1.00 6.00 238 VAL B C 1
ATOM 5078 O O . VAL B 1 258 ? 30.091 11.915 -28.690 1.00 6.42 238 VAL B O 1
ATOM 5082 N N . PHE B 1 259 ? 30.215 11.863 -26.425 1.00 5.45 239 PHE B N 1
ATOM 5083 C CA . PHE B 1 259 ? 31.43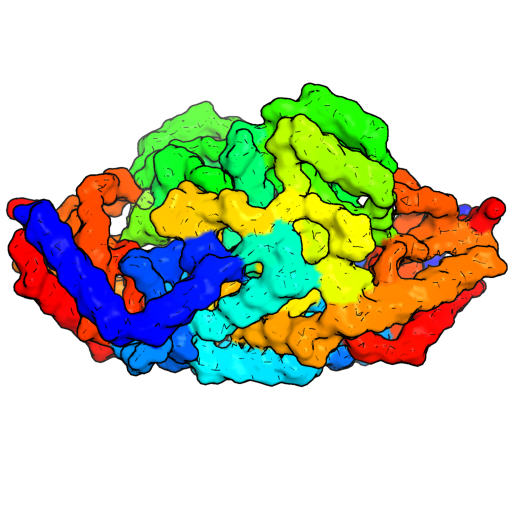5 11.062 -26.416 1.00 5.08 239 PHE B CA 1
ATOM 5084 C C . PHE B 1 259 ? 31.071 9.598 -26.238 1.00 5.52 239 PHE B C 1
ATOM 5085 O O . PHE B 1 259 ? 30.417 9.219 -25.250 1.00 6.10 239 PHE B O 1
ATOM 5093 N N . ASP B 1 260 ? 31.483 8.792 -27.212 1.00 5.08 240 ASP B N 1
ATOM 5094 C CA . ASP B 1 260 ? 31.402 7.334 -27.075 1.00 5.39 240 ASP B CA 1
ATOM 5095 C C . ASP B 1 260 ? 32.630 6.890 -26.286 1.00 5.44 240 ASP B C 1
ATOM 5096 O O . ASP B 1 260 ? 33.745 6.831 -26.823 1.00 5.94 240 ASP B O 1
ATOM 5101 N N . GLU B 1 261 ? 32.417 6.635 -24.996 1.00 5.52 241 GLU B N 1
ATOM 5102 C CA . GLU B 1 261 ? 33.475 6.143 -24.111 1.00 5.23 241 GLU B CA 1
ATOM 5103 C C . GLU B 1 261 ? 33.292 4.670 -23.745 1.00 5.82 241 GLU B C 1
ATOM 5104 O O . GLU B 1 261 ? 33.797 4.205 -22.718 1.00 6.13 241 GLU B O 1
ATOM 5110 N N . VAL B 1 262 ? 32.628 3.924 -24.617 1.00 6.15 242 VAL B N 1
ATOM 5111 C CA . VAL B 1 262 ? 32.479 2.476 -24.394 1.00 6.92 242 VAL B CA 1
ATOM 5112 C C . VAL B 1 262 ? 33.832 1.820 -24.164 1.00 7.23 242 VAL B C 1
ATOM 5113 O O . VAL B 1 262 ? 33.988 0.993 -23.256 1.00 7.47 242 VAL B O 1
ATOM 5117 N N . MET B 1 263 ? 34.831 2.225 -24.944 1.00 7.49 243 MET B N 1
ATOM 5118 C CA . MET B 1 263 ? 36.203 1.785 -24.699 1.00 8.61 243 MET B CA 1
ATOM 5119 C C . MET B 1 263 ? 37.006 2.775 -23.837 1.00 8.66 243 MET B C 1
ATOM 5120 O O . MET B 1 263 ? 37.706 2.386 -22.894 1.00 9.58 243 MET B O 1
ATOM 5125 N N . THR B 1 264 ? 36.901 4.069 -24.120 1.00 7.55 244 THR B N 1
ATOM 5126 C CA . THR B 1 264 ? 37.828 5.018 -23.494 1.00 7.30 244 THR B CA 1
ATOM 5127 C C . THR B 1 264 ? 37.560 5.342 -22.023 1.00 6.87 244 THR B C 1
ATOM 5128 O O . THR B 1 264 ? 38.410 5.948 -21.358 1.00 7.48 244 THR B O 1
ATOM 5132 N N . SER B 1 265 ? 36.404 4.933 -21.498 1.00 6.39 245 SER B N 1
ATOM 5133 C CA . SER B 1 265 ? 36.137 5.169 -20.077 1.00 6.19 245 SER B CA 1
ATOM 5134 C C . SER B 1 265 ? 37.149 4.481 -19.160 1.00 6.63 245 SER B C 1
ATOM 5135 O O . SER B 1 265 ? 37.331 4.902 -18.018 1.00 6.56 245 SER B O 1
ATOM 5138 N N . ARG B 1 266 ? 37.808 3.442 -19.666 1.00 6.77 246 ARG B N 1
ATOM 5139 C CA . ARG B 1 266 ? 38.774 2.704 -18.856 1.00 8.15 246 ARG B CA 1
ATOM 5140 C C . ARG B 1 266 ? 40.137 3.367 -18.768 1.00 8.93 246 ARG B C 1
ATOM 5141 O O . ARG B 1 266 ? 40.982 2.919 -17.988 1.00 10.23 246 ARG B O 1
ATOM 5149 N N . LEU B 1 267 ? 40.372 4.407 -19.568 1.00 8.81 247 LEU B N 1
ATOM 5150 C CA . LEU B 1 267 ? 41.747 4.884 -19.801 1.00 9.29 247 LEU B CA 1
ATOM 5151 C C . LEU B 1 267 ? 42.327 5.793 -18.733 1.00 10.46 247 LEU B C 1
ATOM 5152 O O . LEU B 1 267 ? 43.514 6.141 -18.780 1.00 12.56 247 LEU B O 1
ATOM 5157 N N . ALA B 1 268 ? 41.500 6.202 -17.782 1.00 10.01 248 ALA B N 1
ATOM 5158 C CA . ALA B 1 268 ? 41.949 7.037 -16.680 1.00 9.53 248 ALA B CA 1
ATOM 5159 C C . ALA B 1 268 ? 40.971 6.786 -15.544 1.00 9.38 248 ALA B C 1
ATOM 5160 O O . ALA B 1 268 ? 39.916 6.199 -15.787 1.00 8.78 248 ALA B O 1
ATOM 5162 N N . PRO B 1 269 ? 41.302 7.230 -14.322 1.00 9.44 249 PRO B N 1
ATOM 5163 C CA . PRO B 1 269 ? 40.399 6.950 -13.193 1.00 9.60 249 PRO B CA 1
ATOM 5164 C C . PRO B 1 269 ? 38.938 7.391 -13.416 1.00 8.97 249 PRO B C 1
ATOM 5165 O O . PRO B 1 269 ? 38.007 6.745 -12.908 1.00 8.98 249 PRO B O 1
ATOM 5169 N N . HIS B 1 270 ? 38.735 8.451 -14.196 1.00 8.61 250 HIS B N 1
ATOM 5170 C CA . HIS B 1 270 ? 37.392 8.942 -14.516 1.00 8.05 250 HIS B CA 1
ATOM 5171 C C . HIS B 1 270 ? 37.149 9.026 -16.019 1.00 7.51 250 HIS B C 1
ATOM 5172 O O . HIS B 1 270 ? 36.313 9.791 -16.484 1.00 7.13 250 HIS B O 1
ATOM 5179 N N . GLY B 1 271 ? 37.872 8.195 -16.765 1.00 7.72 251 GLY B N 1
ATOM 5180 C CA . GLY B 1 271 ? 37.720 8.135 -18.216 1.00 7.67 251 GLY B CA 1
ATOM 5181 C C . GLY B 1 271 ? 38.524 9.187 -18.967 1.00 7.75 251 GLY B C 1
ATOM 5182 O O . GLY B 1 271 ? 39.041 10.155 -18.386 1.00 8.11 251 GLY B O 1
ATOM 5183 N N . LEU B 1 272 ? 38.617 9.005 -20.273 1.00 7.59 252 LEU B N 1
ATOM 5184 C CA . LEU B 1 272 ? 39.476 9.868 -21.077 1.00 7.37 252 LEU B CA 1
ATOM 5185 C C . LEU B 1 272 ? 38.948 11.287 -21.229 1.00 7.39 252 LEU B C 1
ATOM 5186 O O . LEU B 1 272 ? 39.747 12.225 -21.163 1.00 7.18 252 LEU B O 1
ATOM 5191 N N . ALA B 1 273 ? 37.646 11.478 -21.436 1.00 7.57 253 ALA B N 1
ATOM 5192 C CA . ALA B 1 273 ? 37.143 12.850 -21.601 1.00 7.64 253 ALA B CA 1
ATOM 5193 C C . ALA B 1 273 ? 37.479 13.704 -20.370 1.00 7.88 253 ALA B C 1
ATOM 5194 O O . ALA B 1 273 ? 37.931 14.854 -20.508 1.00 8.10 253 ALA B O 1
ATOM 5196 N N . ASN B 1 274 ? 37.298 13.142 -19.174 1.00 8.04 254 ASN B N 1
ATOM 5197 C CA . ASN B 1 274 ? 37.638 13.869 -17.952 1.00 8.81 254 ASN B CA 1
ATOM 5198 C C . ASN B 1 274 ? 39.128 14.140 -17.823 1.00 9.12 254 ASN B C 1
ATOM 5199 O O . ASN B 1 274 ? 39.524 15.234 -17.387 1.00 10.35 254 ASN B O 1
ATOM 5204 N N . LYS B 1 275 ? 39.955 13.177 -18.231 1.00 8.78 255 LYS B N 1
ATOM 5205 C CA . LYS B 1 275 ? 41.403 13.374 -18.263 1.00 9.98 255 LYS B CA 1
ATOM 5206 C C . LYS B 1 275 ? 41.770 14.571 -19.142 1.00 9.75 255 LYS B C 1
ATOM 5207 O O . LYS B 1 275 ? 42.674 15.352 -18.804 1.00 10.84 255 LYS B O 1
ATOM 5213 N N . LEU B 1 276 ? 41.044 14.734 -20.239 1.00 9.59 256 LEU B N 1
ATOM 5214 C CA . LEU B 1 276 ? 41.276 15.827 -21.176 1.00 9.73 256 LEU B CA 1
ATOM 5215 C C . LEU B 1 276 ? 40.588 17.131 -20.772 1.00 9.89 256 LEU B C 1
ATOM 5216 O O . LEU B 1 276 ? 40.857 18.178 -21.376 1.00 11.44 256 LEU B O 1
ATOM 5221 N N . GLY B 1 277 ? 39.696 17.065 -19.786 1.00 9.34 257 GLY B N 1
ATOM 5222 C CA . GLY B 1 277 ? 38.935 18.234 -19.334 1.00 9.67 257 GLY B CA 1
ATOM 5223 C C . GLY B 1 277 ? 37.814 18.686 -20.251 1.00 9.61 257 GLY B C 1
ATOM 5224 O O . GLY B 1 277 ? 37.351 19.829 -20.151 1.00 10.83 257 GLY B O 1
ATOM 5225 N N . ILE B 1 278 ? 37.337 17.795 -21.120 1.00 9.12 258 ILE B N 1
ATOM 5226 C CA . ILE B 1 278 ? 36.281 18.146 -22.079 1.00 9.00 258 ILE B CA 1
ATOM 5227 C C . ILE B 1 278 ? 34.957 17.496 -21.682 1.00 8.92 258 ILE B C 1
ATOM 5228 O O . ILE B 1 278 ? 34.918 16.279 -21.437 1.00 10.24 258 ILE B O 1
ATOM 5233 N N . ARG B 1 279 ? 33.892 18.296 -21.636 1.00 8.77 259 ARG B N 1
ATOM 5234 C CA . ARG B 1 279 ? 32.569 17.836 -21.187 1.00 9.17 259 ARG B CA 1
ATOM 5235 C C . ARG B 1 279 ? 31.638 17.633 -22.366 1.00 9.28 259 ARG B C 1
ATOM 5236 O O . ARG B 1 279 ? 31.340 18.577 -23.097 1.00 10.27 259 ARG B O 1
ATOM 5244 N N . SER B 1 280 ? 31.172 16.400 -22.555 1.00 7.60 260 SER B N 1
ATOM 5245 C CA . SER B 1 280 ? 30.131 16.137 -23.548 1.00 7.57 260 SER B CA 1
ATOM 5246 C C . SER B 1 280 ? 28.743 16.231 -22.918 1.00 7.09 260 SER B C 1
ATOM 5247 O O . SER B 1 280 ? 28.576 16.069 -21.710 1.00 7.92 260 SER B O 1
ATOM 5250 N N . ASP B 1 281 ? 27.743 16.504 -23.750 1.00 7.20 261 ASP B N 1
ATOM 5251 C CA . ASP B 1 281 ? 26.349 16.560 -23.303 1.00 7.23 261 ASP B CA 1
ATOM 5252 C C . ASP B 1 281 ? 25.783 15.198 -22.895 1.00 7.26 261 ASP B C 1
ATOM 5253 O O . ASP B 1 281 ? 24.943 15.102 -21.993 1.00 7.00 261 ASP B O 1
ATOM 5258 N N . LEU B 1 282 ? 26.208 14.162 -23.618 1.00 6.46 262 LEU B N 1
ATOM 5259 C CA . LEU B 1 282 ? 25.911 12.768 -23.282 1.00 6.26 262 LEU B CA 1
ATOM 5260 C C . LEU B 1 282 ? 27.194 11.963 -23.413 1.00 6.34 262 LEU B C 1
ATOM 5261 O O . LEU B 1 282 ? 28.121 12.351 -24.150 1.00 5.86 262 LEU B O 1
ATOM 5266 N N . THR B 1 283 ? 27.215 10.829 -22.715 1.00 5.77 263 THR B N 1
ATOM 5267 C CA . THR B 1 283 ? 28.322 9.875 -22.768 1.00 5.42 263 THR B CA 1
ATOM 5268 C C . THR B 1 283 ? 27.728 8.481 -22.842 1.00 5.60 263 THR B C 1
ATOM 5269 O O . THR B 1 283 ? 26.740 8.179 -22.163 1.00 6.48 263 THR B O 1
ATOM 5273 N N . THR B 1 284 ? 28.334 7.622 -23.663 1.00 5.24 264 THR B N 1
ATOM 5274 C CA . THR B 1 284 ? 27.944 6.218 -23.686 1.00 5.13 264 THR B CA 1
ATOM 5275 C C . THR B 1 284 ? 29.056 5.347 -23.102 1.00 5.59 264 THR B C 1
ATOM 5276 O O . THR B 1 284 ? 30.246 5.663 -23.207 1.00 5.24 264 THR B O 1
ATOM 5280 N N . LEU B 1 285 ? 28.625 4.260 -22.462 1.00 5.36 265 LEU B N 1
ATOM 5281 C CA . LEU B 1 285 ? 29.510 3.340 -21.755 1.00 5.56 265 LEU B CA 1
ATOM 5282 C C . LEU B 1 285 ? 29.122 1.921 -22.093 1.00 5.83 265 LEU B C 1
ATOM 5283 O O . LEU B 1 285 ? 28.004 1.657 -22.537 1.00 5.66 265 LEU B O 1
ATOM 5288 N N . GLY B 1 286 ? 30.053 1.004 -21.881 1.00 5.95 266 GLY B N 1
ATOM 5289 C CA . GLY B 1 286 ? 29.777 -0.403 -22.108 1.00 7.48 266 GLY B CA 1
ATOM 5290 C C . GLY B 1 286 ? 30.954 -1.247 -21.726 1.00 7.56 266 GLY B C 1
ATOM 5291 O O . GLY B 1 286 ? 31.767 -0.873 -20.877 1.00 7.66 266 GLY B O 1
ATOM 5292 N N . LYS B 1 287 ? 31.026 -2.400 -22.385 1.00 8.45 267 LYS B N 1
ATOM 5293 C CA . LYS B 1 287 ? 32.137 -3.367 -22.217 1.00 9.29 267 LYS B CA 1
ATOM 5294 C C . LYS B 1 287 ? 32.354 -3.688 -20.707 1.00 10.39 267 LYS B C 1
ATOM 5295 O O . LYS B 1 287 ? 31.451 -4.232 -20.077 1.00 12.90 267 LYS B O 1
ATOM 5301 N N . TYR B 1 288 ? 33.475 -3.295 -20.119 1.00 9.88 268 TYR B N 1
ATOM 5302 C CA . TYR B 1 288 ? 33.837 -3.764 -18.767 1.00 9.81 268 TYR B CA 1
ATOM 5303 C C . TYR B 1 288 ? 32.955 -3.236 -17.629 1.00 10.32 268 TYR B C 1
ATOM 5304 O O . TYR B 1 288 ? 33.005 -3.754 -16.503 1.00 9.77 268 TYR B O 1
ATOM 5313 N N . ILE B 1 289 ? 32.193 -2.173 -17.877 1.00 10.05 269 ILE B N 1
ATOM 5314 C CA . ILE B 1 289 ? 31.412 -1.541 -16.807 1.00 10.92 269 ILE B CA 1
ATOM 5315 C C . ILE B 1 289 ? 30.372 -2.500 -16.193 1.00 10.25 269 ILE B C 1
ATOM 5316 O O . ILE B 1 289 ? 30.008 -2.365 -15.016 1.00 12.10 269 ILE B O 1
ATOM 5321 N N . GLY B 1 290 ? 29.934 -3.500 -16.963 1.00 10.49 270 GLY B N 1
ATOM 5322 C CA . GLY B 1 290 ? 28.988 -4.496 -16.471 1.00 10.22 270 GLY B CA 1
ATOM 5323 C C . GLY B 1 290 ? 29.623 -5.721 -15.820 1.00 10.47 270 GLY B C 1
ATOM 5324 O O . GLY B 1 290 ? 28.956 -6.745 -15.658 1.00 10.65 270 GLY B O 1
ATOM 5325 N N . GLY B 1 291 ? 30.896 -5.599 -15.451 1.00 10.95 271 GLY B N 1
ATOM 5326 C CA . GLY B 1 291 ? 31.610 -6.635 -14.688 1.00 11.41 271 GLY B CA 1
ATOM 5327 C C . GLY B 1 291 ? 31.964 -7.877 -15.473 1.00 12.21 271 GLY B C 1
ATOM 5328 O O . GLY B 1 291 ? 32.327 -8.899 -14.879 1.00 12.70 271 GLY B O 1
ATOM 5329 N N . GLY B 1 292 ? 31.888 -7.788 -16.797 1.00 11.99 272 GLY B N 1
ATOM 5330 C CA . GLY B 1 292 ? 32.090 -8.954 -17.655 1.00 12.47 272 GLY B CA 1
ATOM 5331 C C . GLY B 1 292 ? 30.779 -9.493 -18.203 1.00 12.94 272 GLY B C 1
ATOM 5332 O O . GLY B 1 292 ? 30.772 -10.360 -19.067 1.00 14.01 272 GLY B O 1
ATOM 5333 N N . MET B 1 293 ? 29.662 -8.951 -17.724 1.00 12.43 273 MET B N 1
ATOM 5334 C CA . MET B 1 293 ? 28.337 -9.351 -18.183 1.00 12.07 273 MET B CA 1
ATOM 5335 C C . MET B 1 293 ? 27.794 -8.402 -19.252 1.00 11.74 273 MET B C 1
ATOM 5336 O O . MET B 1 293 ? 28.259 -7.268 -19.361 1.00 10.94 273 MET B O 1
ATOM 5341 N N . SER B 1 294 ? 26.811 -8.854 -20.026 1.00 11.59 274 SER B N 1
ATOM 5342 C CA . SER B 1 294 ? 26.146 -8.017 -21.028 1.00 11.97 274 SER B CA 1
ATOM 5343 C C . SER B 1 294 ? 25.765 -6.654 -20.442 1.00 11.30 274 SER B C 1
ATOM 5344 O O . SER B 1 294 ? 25.194 -6.589 -19.347 1.00 12.24 274 SER B O 1
ATOM 5347 N N . PHE B 1 295 ? 26.094 -5.570 -21.144 1.00 9.86 275 PHE B N 1
ATOM 5348 C CA . PHE B 1 295 ? 25.945 -4.247 -20.558 1.00 9.13 275 PHE B CA 1
ATOM 5349 C C . PHE B 1 295 ? 26.124 -3.121 -21.557 1.00 7.70 275 PHE B C 1
ATOM 5350 O O . PHE B 1 295 ? 26.999 -3.193 -22.415 1.00 8.86 275 PHE B O 1
ATOM 5358 N N . GLY B 1 296 ? 25.322 -2.073 -21.400 1.00 6.43 276 GLY B N 1
ATOM 5359 C CA . GLY B 1 296 ? 25.653 -0.745 -21.924 1.00 6.60 276 GLY B CA 1
ATOM 5360 C C . GLY B 1 296 ? 24.983 0.297 -21.050 1.00 5.75 276 GLY B C 1
ATOM 5361 O O . GLY B 1 296 ? 24.136 -0.024 -20.206 1.00 6.22 276 GLY B O 1
ATOM 5362 N N . ALA B 1 297 ? 25.348 1.568 -21.239 1.00 5.73 277 ALA B N 1
ATOM 5363 C CA . ALA B 1 297 ? 24.610 2.657 -20.597 1.00 6.01 277 ALA B CA 1
ATOM 5364 C C . ALA B 1 297 ? 24.776 3.923 -21.403 1.00 6.23 277 ALA B C 1
ATOM 5365 O O . ALA B 1 297 ? 25.807 4.134 -22.043 1.00 5.79 277 ALA B O 1
ATOM 5367 N N . PHE B 1 298 ? 23.753 4.768 -21.367 1.00 6.37 278 PHE B N 1
ATOM 5368 C CA . PHE B 1 298 ? 23.874 6.128 -21.875 1.00 6.53 278 PHE B CA 1
ATOM 5369 C C . PHE B 1 298 ? 23.408 7.099 -20.817 1.00 7.03 278 PHE B C 1
ATOM 5370 O O . PHE B 1 298 ? 22.480 6.820 -20.060 1.00 6.82 278 PHE B O 1
ATOM 5378 N N . GLY B 1 299 ? 24.063 8.248 -20.755 1.00 6.90 279 GLY B N 1
ATOM 5379 C CA . GLY B 1 299 ? 23.637 9.245 -19.799 1.00 7.33 279 GLY B CA 1
ATOM 5380 C C . GLY B 1 299 ? 24.313 10.562 -20.037 1.00 7.31 279 GLY B C 1
ATOM 5381 O O . GLY B 1 299 ? 25.063 10.722 -21.006 1.00 7.89 279 GLY B O 1
ATOM 5382 N N . GLY B 1 300 ? 24.050 11.516 -19.163 1.00 7.38 280 GLY B N 1
ATOM 5383 C CA . GLY B 1 300 ? 24.607 12.846 -19.346 1.00 8.08 280 GLY B CA 1
ATOM 5384 C C . GLY B 1 300 ? 23.732 13.870 -18.670 1.00 8.44 280 GLY B C 1
ATOM 5385 O O . GLY B 1 300 ? 23.257 13.644 -17.552 1.00 8.85 280 GLY B O 1
ATOM 5386 N N . ARG B 1 301 ? 23.532 15.005 -19.335 1.00 8.74 281 ARG B N 1
ATOM 5387 C CA . ARG B 1 301 ? 22.701 16.088 -18.790 1.00 9.74 281 ARG B CA 1
ATOM 5388 C C . ARG B 1 301 ? 21.331 15.601 -18.348 1.00 9.85 281 ARG B C 1
ATOM 5389 O O . ARG B 1 301 ? 20.633 14.899 -19.089 1.00 10.11 281 ARG B O 1
ATOM 5397 N N . ALA B 1 302 ? 20.947 15.986 -17.133 1.00 10.63 282 ALA B N 1
ATOM 5398 C CA . ALA B 1 302 ? 19.635 15.617 -16.600 1.00 10.89 282 ALA B CA 1
ATOM 5399 C C . ALA B 1 302 ? 18.489 16.138 -17.463 1.00 11.54 282 ALA B C 1
ATOM 5400 O O . ALA B 1 302 ? 17.461 15.454 -17.588 1.00 11.56 282 ALA B O 1
ATOM 5402 N N . ASP B 1 303 ? 18.655 17.324 -18.055 1.00 12.00 283 ASP B N 1
ATOM 5403 C CA . ASP B 1 303 ? 17.579 17.893 -18.868 1.00 12.86 283 ASP B CA 1
ATOM 5404 C C . ASP B 1 303 ? 17.347 17.135 -20.177 1.00 12.70 283 ASP B C 1
ATOM 5405 O O . ASP B 1 303 ? 16.217 17.073 -20.660 1.00 13.79 283 ASP B O 1
ATOM 5410 N N . VAL B 1 304 ? 18.400 16.521 -20.720 1.00 11.75 284 VAL B N 1
ATOM 5411 C CA . VAL B 1 304 ? 18.257 15.670 -21.891 1.00 11.53 284 VAL B CA 1
ATOM 5412 C C . VAL B 1 304 ? 17.693 14.312 -21.465 1.00 10.91 284 VAL B C 1
ATOM 5413 O O . VAL B 1 304 ? 16.781 13.774 -22.102 1.00 11.17 284 VAL B O 1
ATOM 5417 N N . MET B 1 305 ? 18.230 13.754 -20.378 1.00 10.27 285 MET B N 1
ATOM 5418 C CA . MET B 1 305 ? 17.743 12.461 -19.888 1.00 10.19 285 MET B CA 1
ATOM 5419 C C . MET B 1 305 ? 16.278 12.501 -19.432 1.00 10.23 285 MET B C 1
ATOM 5420 O O . MET B 1 305 ? 15.600 11.467 -19.437 1.00 10.59 285 MET B O 1
ATOM 5425 N N . ALA B 1 306 ? 15.792 13.699 -19.094 1.00 10.92 286 ALA B N 1
ATOM 5426 C CA . ALA B 1 306 ? 14.389 13.902 -18.715 1.00 11.45 286 ALA B CA 1
ATOM 5427 C C . ALA B 1 306 ? 13.405 13.471 -19.793 1.00 11.55 286 ALA B C 1
ATOM 5428 O O . ALA B 1 306 ? 12.258 13.129 -19.474 1.00 12.24 286 ALA B O 1
ATOM 5430 N N . LEU B 1 307 ? 13.846 13.446 -21.049 1.00 11.42 287 LEU B N 1
ATOM 5431 C CA . LEU B 1 307 ? 13.001 12.962 -22.143 1.00 11.50 287 LEU B CA 1
ATOM 5432 C C . LEU B 1 307 ? 12.498 11.547 -21.890 1.00 11.30 287 LEU B C 1
ATOM 5433 O O . LEU B 1 307 ? 11.452 11.154 -22.425 1.00 11.74 287 LEU B O 1
ATOM 5438 N N . PHE B 1 308 ? 13.248 10.785 -21.090 1.00 10.98 288 PHE B N 1
ATOM 5439 C CA . PHE B 1 308 ? 12.916 9.385 -20.791 1.00 11.67 288 PHE B CA 1
ATOM 5440 C C . PHE B 1 308 ? 12.244 9.154 -19.439 1.00 12.48 288 PHE B C 1
ATOM 5441 O O . PHE B 1 308 ? 11.931 8.006 -19.104 1.00 13.77 288 PHE B O 1
ATOM 5449 N N . ASP B 1 309 ? 12.040 10.215 -18.660 1.00 13.11 289 ASP B N 1
ATOM 5450 C CA . ASP B 1 309 ? 11.349 10.096 -17.378 1.00 14.50 289 ASP B CA 1
ATOM 5451 C C . ASP B 1 309 ? 9.909 9.690 -17.673 1.00 15.43 289 ASP B C 1
ATOM 5452 O O . ASP B 1 309 ? 9.175 10.465 -18.281 1.00 15.69 289 ASP B O 1
ATOM 5457 N N . PRO B 1 310 ? 9.501 8.469 -17.265 1.00 15.69 290 PRO B N 1
ATOM 5458 C CA . PRO B 1 310 ? 8.152 8.023 -17.654 1.00 16.82 290 PRO B CA 1
ATOM 5459 C C . PRO B 1 310 ? 7.023 8.893 -17.104 1.00 17.77 290 PRO B C 1
ATOM 5460 O O . PRO B 1 310 ? 5.904 8.874 -17.646 1.00 19.11 290 PRO B O 1
ATOM 5464 N N . ARG B 1 311 ? 7.305 9.661 -16.058 1.00 18.11 291 ARG B N 1
ATOM 5465 C CA . ARG B 1 311 ? 6.289 10.530 -15.461 1.00 18.96 291 ARG B CA 1
ATOM 5466 C C . ARG B 1 311 ? 5.897 11.681 -16.386 1.00 19.62 291 ARG B C 1
ATOM 5467 O O . ARG B 1 311 ? 4.725 12.078 -16.424 1.00 20.44 291 ARG B O 1
ATOM 5475 N N . THR B 1 312 ? 6.870 12.197 -17.142 1.00 19.95 292 THR B N 1
ATOM 5476 C CA . THR B 1 312 ? 6.720 13.487 -17.828 1.00 19.89 292 THR B CA 1
ATOM 5477 C C . THR B 1 312 ? 7.309 13.582 -19.239 1.00 19.95 292 THR B C 1
ATOM 5478 O O . THR B 1 312 ? 6.938 14.483 -20.005 1.00 20.49 292 THR B O 1
ATOM 5482 N N . GLY B 1 313 ? 8.233 12.686 -19.580 1.00 19.03 293 GLY B N 1
ATOM 5483 C CA . GLY B 1 313 ? 8.940 12.761 -20.859 1.00 17.96 293 GLY B CA 1
ATOM 5484 C C . GLY B 1 313 ? 8.250 11.991 -21.969 1.00 17.18 293 GLY B C 1
ATOM 5485 O O . GLY B 1 313 ? 7.512 11.029 -21.700 1.00 17.64 293 GLY B O 1
ATOM 5486 N N . PRO B 1 314 ? 8.496 12.390 -23.231 1.00 16.51 294 PRO B N 1
ATOM 5487 C CA . PRO B 1 314 ? 7.808 11.814 -24.386 1.00 16.44 294 PRO B CA 1
ATOM 5488 C C . PRO B 1 314 ? 8.402 10.515 -24.929 1.00 16.35 294 PRO B C 1
ATOM 5489 O O . PRO B 1 314 ? 7.757 9.839 -25.741 1.00 17.25 294 PRO B O 1
ATOM 5493 N N . LEU B 1 315 ? 9.615 10.172 -24.500 1.00 15.63 295 LEU B N 1
ATOM 5494 C CA . LEU B 1 315 ? 10.310 9.012 -25.044 1.00 15.00 295 LEU B CA 1
ATOM 5495 C C . LEU B 1 315 ? 10.226 7.786 -24.144 1.00 14.86 295 LEU B C 1
ATOM 5496 O O . LEU B 1 315 ? 10.502 7.854 -22.946 1.00 15.39 295 LEU B O 1
ATOM 5501 N N . ALA B 1 316 ? 9.835 6.665 -24.741 1.00 14.66 296 ALA B N 1
ATOM 5502 C CA . ALA B 1 316 ? 9.943 5.366 -24.093 1.00 14.79 296 ALA B CA 1
ATOM 5503 C C . ALA B 1 316 ? 11.346 4.830 -24.360 1.00 14.87 296 ALA B C 1
ATOM 5504 O O . ALA B 1 316 ? 11.950 5.097 -25.411 1.00 16.35 296 ALA B O 1
ATOM 5506 N N . HIS B 1 317 ? 11.885 4.101 -23.395 1.00 13.81 297 HIS B N 1
ATOM 5507 C CA . HIS B 1 317 ? 13.081 3.315 -23.618 1.00 12.96 297 HIS B CA 1
ATOM 5508 C C . HIS B 1 317 ? 12.856 1.952 -22.983 1.00 13.47 297 HIS B C 1
ATOM 5509 O O . HIS B 1 317 ? 12.993 1.762 -21.760 1.00 12.85 297 HIS B O 1
ATOM 5516 N N . SER B 1 318 ? 12.483 1.007 -23.836 1.00 14.20 298 SER B N 1
ATOM 5517 C CA . SER B 1 318 ? 12.082 -0.326 -23.414 1.00 15.33 298 SER B CA 1
ATOM 5518 C C . SER B 1 318 ? 13.137 -1.335 -23.812 1.00 15.56 298 SER B C 1
ATOM 5519 O O . SER B 1 318 ? 13.807 -1.175 -24.835 1.00 17.22 298 SER B O 1
ATOM 5522 N N . GLY B 1 319 ? 13.252 -2.382 -23.006 1.00 15.10 299 GLY B N 1
ATOM 5523 C CA . GLY B 1 319 ? 14.198 -3.460 -23.212 1.00 13.88 299 GLY B CA 1
ATOM 5524 C C . GLY B 1 319 ? 13.874 -4.480 -22.136 1.00 14.10 299 GLY B C 1
ATOM 5525 O O . GLY B 1 319 ? 13.168 -4.160 -21.165 1.00 15.90 299 GLY B O 1
ATOM 5526 N N . THR B 1 320 ? 14.379 -5.700 -22.290 1.00 12.25 300 THR B N 1
ATOM 5527 C CA . THR B 1 320 ? 14.067 -6.777 -21.348 1.00 11.83 300 THR B CA 1
ATOM 5528 C C . THR B 1 320 ? 15.153 -6.969 -20.294 1.00 11.42 300 THR B C 1
ATOM 5529 O O . THR B 1 320 ? 14.852 -7.073 -19.104 1.00 12.24 300 THR B O 1
ATOM 5533 N N . PHE B 1 321 ? 16.411 -7.023 -20.719 1.00 11.21 301 PHE B N 1
ATOM 5534 C CA . PHE B 1 321 ? 17.478 -7.419 -19.809 1.00 11.12 301 PHE B CA 1
ATOM 5535 C C . PHE B 1 321 ? 18.253 -6.244 -19.217 1.00 10.76 301 PHE B C 1
ATOM 5536 O O . PHE B 1 321 ? 19.241 -6.445 -18.506 1.00 11.15 301 PHE B O 1
ATOM 5544 N N . ASN B 1 322 ? 17.762 -5.031 -19.454 1.00 10.65 302 ASN B N 1
ATOM 5545 C CA . ASN B 1 322 ? 18.528 -3.809 -19.131 1.00 10.26 302 ASN B CA 1
ATOM 5546 C C . ASN B 1 322 ? 18.991 -3.696 -17.686 1.00 10.07 302 ASN B C 1
ATOM 5547 O O . ASN B 1 322 ? 20.130 -3.269 -17.438 1.00 10.47 302 ASN B O 1
ATOM 5552 N N . ASN B 1 323 ? 18.112 -4.053 -16.745 1.00 9.14 303 ASN B N 1
ATOM 5553 C CA . ASN B 1 323 ? 18.417 -3.911 -15.321 1.00 9.37 303 ASN B CA 1
ATOM 5554 C C . ASN B 1 323 ? 18.615 -5.238 -14.613 1.00 8.89 303 ASN B C 1
ATOM 5555 O O . ASN B 1 323 ? 18.464 -5.336 -13.397 1.00 9.42 303 ASN B O 1
ATOM 5560 N N . ASN B 1 324 ? 18.993 -6.267 -15.368 1.00 8.55 304 ASN B N 1
ATOM 5561 C CA . ASN B 1 324 ? 19.060 -7.604 -14.786 1.00 8.96 304 ASN B CA 1
ATOM 5562 C C . ASN B 1 324 ? 20.007 -7.672 -13.584 1.00 9.02 304 ASN B C 1
ATOM 5563 O O . ASN B 1 324 ? 21.080 -7.075 -13.594 1.00 8.81 304 ASN B O 1
ATOM 5568 N N . VAL B 1 325 ? 19.608 -8.396 -12.546 1.00 9.70 305 VAL B N 1
ATOM 5569 C CA . VAL B 1 325 ? 20.362 -8.366 -11.290 1.00 11.14 305 VAL B CA 1
ATOM 5570 C C . VAL B 1 325 ? 21.788 -8.897 -11.395 1.00 11.18 305 VAL B C 1
ATOM 5571 O O . VAL B 1 325 ? 22.657 -8.470 -10.649 1.00 10.82 305 VAL B O 1
ATOM 5575 N N . MET B 1 326 ? 22.022 -9.828 -12.311 1.00 11.40 306 MET B N 1
ATOM 5576 C CA . MET B 1 326 ? 23.357 -10.402 -12.468 1.00 11.36 306 MET B CA 1
ATOM 5577 C C . MET B 1 326 ? 24.335 -9.369 -13.017 1.00 10.76 306 MET B C 1
ATOM 5578 O O . MET B 1 326 ? 25.438 -9.217 -12.484 1.00 11.52 306 MET B O 1
ATOM 5583 N N . THR B 1 327 ? 23.933 -8.649 -14.064 1.00 10.29 307 THR B N 1
ATOM 5584 C CA . THR B 1 327 ? 24.761 -7.560 -14.605 1.00 9.69 307 THR B CA 1
ATOM 5585 C C . THR B 1 327 ? 24.941 -6.449 -13.560 1.00 8.72 307 THR B C 1
ATOM 5586 O O . THR B 1 327 ? 26.052 -5.954 -13.352 1.00 8.20 307 THR B O 1
ATOM 5590 N N . MET B 1 328 ? 23.853 -6.054 -12.903 1.00 9.15 308 MET B N 1
ATOM 5591 C CA . MET B 1 328 ? 23.962 -5.021 -11.879 1.00 8.88 308 MET B CA 1
ATOM 5592 C C . MET B 1 328 ? 24.930 -5.405 -10.756 1.00 8.76 308 MET B C 1
ATOM 5593 O O . MET B 1 328 ? 25.735 -4.576 -10.326 1.00 9.23 308 MET B O 1
ATOM 5598 N N . ALA B 1 329 ? 24.867 -6.659 -10.304 1.00 8.97 309 ALA B N 1
ATOM 5599 C CA . ALA B 1 329 ? 25.737 -7.138 -9.232 1.00 9.15 309 ALA B CA 1
ATOM 5600 C C . ALA B 1 329 ? 27.192 -7.218 -9.693 1.00 9.00 309 ALA B C 1
ATOM 5601 O O . ALA B 1 329 ? 28.113 -6.795 -8.964 1.00 9.37 309 ALA B O 1
ATOM 5603 N N . ALA B 1 330 ? 27.397 -7.758 -10.896 1.00 9.03 310 ALA B N 1
ATOM 5604 C CA . ALA B 1 330 ? 28.750 -7.945 -11.419 1.00 8.32 310 ALA B CA 1
ATOM 5605 C C . ALA B 1 330 ? 29.428 -6.593 -11.668 1.00 8.00 310 ALA B C 1
ATOM 5606 O O . ALA B 1 330 ? 30.591 -6.391 -11.311 1.00 8.18 310 ALA B O 1
ATOM 5608 N N . GLY B 1 331 ? 28.689 -5.655 -12.262 1.00 7.35 311 GLY B N 1
ATOM 5609 C CA . GLY B 1 331 ? 29.238 -4.334 -12.539 1.00 7.52 311 GLY B CA 1
ATOM 5610 C C . GLY B 1 331 ? 29.657 -3.636 -11.265 1.00 7.37 311 GLY B C 1
ATOM 5611 O O . GLY B 1 331 ? 30.739 -3.058 -11.186 1.00 8.06 311 GLY B O 1
ATOM 5612 N N . TYR B 1 332 ? 28.788 -3.694 -10.258 1.00 7.42 312 TYR B N 1
ATOM 5613 C CA . TYR B 1 332 ? 29.070 -3.008 -9.006 1.00 8.36 312 TYR B CA 1
ATOM 5614 C C . TYR B 1 332 ? 30.263 -3.627 -8.289 1.00 8.08 312 TYR B C 1
ATOM 5615 O O . TYR B 1 332 ? 31.144 -2.908 -7.812 1.00 8.15 312 TYR B O 1
ATOM 5624 N N . ALA B 1 333 ? 30.312 -4.959 -8.252 1.00 8.43 313 ALA B N 1
ATOM 5625 C CA . ALA B 1 333 ? 31.446 -5.646 -7.639 1.00 8.03 313 ALA B CA 1
ATOM 5626 C C . ALA B 1 333 ? 32.753 -5.319 -8.368 1.00 7.86 313 ALA B C 1
ATOM 5627 O O . ALA B 1 333 ? 33.770 -5.024 -7.727 1.00 8.34 313 ALA B O 1
ATOM 5629 N N . GLY B 1 334 ? 32.731 -5.351 -9.700 1.00 7.34 314 GLY B N 1
ATOM 5630 C CA . GLY B 1 334 ? 33.948 -5.063 -10.445 1.00 7.33 314 GLY B CA 1
ATOM 5631 C C . GLY B 1 334 ? 34.496 -3.662 -10.220 1.00 7.12 314 GLY B C 1
ATOM 5632 O O . GLY B 1 334 ? 35.696 -3.480 -9.996 1.00 7.89 314 GLY B O 1
ATOM 5633 N N . LEU B 1 335 ? 33.611 -2.670 -10.250 1.00 7.17 315 LEU B N 1
ATOM 5634 C CA . LEU B 1 335 ? 34.045 -1.282 -10.192 1.00 7.40 315 LEU B CA 1
ATOM 5635 C C . LEU B 1 335 ? 34.379 -0.830 -8.782 1.00 7.37 315 LEU B C 1
ATOM 5636 O O . LEU B 1 335 ? 35.113 0.142 -8.604 1.00 7.99 315 LEU B O 1
ATOM 5641 N N . THR B 1 336 ? 33.863 -1.544 -7.781 1.00 7.08 316 THR B N 1
ATOM 5642 C CA . THR B 1 336 ? 34.171 -1.192 -6.387 1.00 7.39 316 THR B CA 1
ATOM 5643 C C . THR B 1 336 ? 35.361 -1.962 -5.808 1.00 7.40 316 THR B C 1
ATOM 5644 O O . THR B 1 336 ? 36.099 -1.427 -4.968 1.00 8.54 316 THR B O 1
ATOM 5648 N N . LYS B 1 337 ? 35.535 -3.221 -6.226 1.00 7.87 317 LYS B N 1
ATOM 5649 C CA . LYS B 1 337 ? 36.544 -4.085 -5.594 1.00 8.57 317 LYS B CA 1
ATOM 5650 C C . LYS B 1 337 ? 37.772 -4.350 -6.442 1.00 8.89 317 LYS B C 1
ATOM 5651 O O . LYS B 1 337 ? 38.817 -4.746 -5.912 1.00 10.24 317 LYS B O 1
ATOM 5657 N N . LEU B 1 338 ? 37.653 -4.163 -7.753 1.00 7.78 318 LEU B N 1
ATOM 5658 C CA . LEU B 1 338 ? 38.717 -4.558 -8.686 1.00 7.80 318 LEU B CA 1
ATOM 5659 C C . LEU B 1 338 ? 39.189 -3.424 -9.587 1.00 7.37 318 LEU B C 1
ATOM 5660 O O . LEU B 1 338 ? 40.301 -2.909 -9.421 1.00 7.70 318 LEU B O 1
ATOM 5665 N N . PHE B 1 339 ? 38.351 -3.018 -10.544 1.00 7.32 319 PHE B N 1
ATOM 5666 C CA . PHE B 1 339 ? 38.746 -1.930 -11.431 1.00 7.50 319 PHE B CA 1
ATOM 5667 C C . PHE B 1 339 ? 38.265 -0.594 -10.873 1.00 7.94 319 PHE B C 1
ATOM 5668 O O . PHE B 1 339 ? 37.375 0.074 -11.419 1.00 8.41 319 PHE B O 1
ATOM 5676 N N . THR B 1 340 ? 38.847 -0.246 -9.732 1.00 7.33 320 THR B N 1
ATOM 5677 C CA . THR B 1 340 ? 38.587 1.007 -9.030 1.00 7.76 320 THR B CA 1
ATOM 5678 C C . THR B 1 340 ? 39.216 2.144 -9.832 1.00 8.55 320 THR B C 1
ATOM 5679 O O . THR B 1 340 ? 40.007 1.882 -10.756 1.00 8.33 320 THR B O 1
ATOM 5683 N N . PRO B 1 341 ? 38.905 3.405 -9.492 1.00 8.67 321 PRO B N 1
ATOM 5684 C CA . PRO B 1 341 ? 39.615 4.521 -10.130 1.00 8.69 321 PRO B CA 1
ATOM 5685 C C . PRO B 1 341 ? 41.129 4.399 -9.999 1.00 9.30 321 PRO B C 1
ATOM 5686 O O . PRO B 1 341 ? 41.839 4.613 -11.001 1.00 9.17 321 PRO B O 1
ATOM 5690 N N . GLU B 1 342 ? 41.638 4.023 -8.825 1.00 9.13 322 GLU B N 1
ATOM 5691 C CA . GLU B 1 342 ? 43.077 3.827 -8.650 1.00 10.27 322 GLU B CA 1
ATOM 5692 C C . GLU B 1 342 ? 43.629 2.738 -9.577 1.00 10.03 322 GLU B C 1
ATOM 5693 O O . GLU B 1 342 ? 44.707 2.902 -10.177 1.00 10.25 322 GLU B O 1
ATOM 5699 N N . ALA B 1 343 ? 42.896 1.631 -9.689 1.00 9.42 323 ALA B N 1
ATOM 5700 C CA . ALA B 1 343 ? 43.361 0.512 -10.503 1.00 9.26 323 ALA B CA 1
ATOM 5701 C C . ALA B 1 343 ? 43.392 0.910 -11.969 1.00 9.13 323 ALA B C 1
ATOM 5702 O O . ALA B 1 343 ? 44.269 0.470 -12.717 1.00 9.21 323 ALA B O 1
ATOM 5704 N N . ALA B 1 344 ? 42.453 1.759 -12.380 1.00 9.48 324 ALA B N 1
ATOM 5705 C CA . ALA B 1 344 ? 42.425 2.241 -13.760 1.00 9.11 324 ALA B CA 1
ATOM 5706 C C . ALA B 1 344 ? 43.678 3.063 -14.056 1.00 9.97 324 ALA B C 1
ATOM 5707 O O . ALA B 1 344 ? 44.304 2.903 -15.116 1.00 9.92 324 ALA B O 1
ATOM 5709 N N . GLY B 1 345 ? 44.054 3.926 -13.114 1.00 9.88 325 GLY B N 1
ATOM 5710 C CA . GLY B 1 345 ? 45.271 4.734 -13.243 1.00 10.19 325 GLY B CA 1
ATOM 5711 C C . GLY B 1 345 ? 46.520 3.875 -13.281 1.00 10.09 325 GLY B C 1
ATOM 5712 O O . GLY B 1 345 ? 47.434 4.127 -14.085 1.00 10.74 325 GLY B O 1
ATOM 5713 N N . ALA B 1 346 ? 46.578 2.862 -12.413 1.00 9.42 326 ALA B N 1
ATOM 5714 C CA . ALA B 1 346 ? 47.760 1.994 -12.343 1.00 9.23 326 ALA B CA 1
ATOM 5715 C C . ALA B 1 346 ? 47.913 1.165 -13.619 1.00 9.41 326 ALA B C 1
ATOM 5716 O O . ALA B 1 346 ? 49.027 0.998 -14.138 1.00 9.54 326 ALA B O 1
ATOM 5718 N N . LEU B 1 347 ? 46.800 0.633 -14.122 1.00 8.78 327 LEU B N 1
ATOM 5719 C CA . LEU B 1 347 ? 46.836 -0.143 -15.359 1.00 8.75 327 LEU B CA 1
ATOM 5720 C C . LEU B 1 347 ? 47.237 0.722 -16.549 1.00 8.92 327 LEU B C 1
ATOM 5721 O O . LEU B 1 347 ? 47.963 0.265 -17.445 1.00 9.32 327 LEU B O 1
ATOM 5726 N N . ALA B 1 348 ? 46.792 1.977 -16.539 1.00 9.05 328 ALA B N 1
ATOM 5727 C CA . ALA B 1 348 ? 47.195 2.940 -17.557 1.00 9.30 328 ALA B CA 1
ATOM 5728 C C . ALA B 1 348 ? 48.699 3.163 -17.561 1.00 9.84 328 ALA B C 1
ATOM 5729 O O . ALA B 1 348 ? 49.324 3.203 -18.630 1.00 9.50 328 ALA B O 1
ATOM 5731 N N . GLU B 1 349 ? 49.274 3.294 -16.364 1.00 10.18 329 GLU B N 1
ATOM 5732 C CA . GLU B 1 349 ? 50.717 3.505 -16.224 1.00 11.55 329 GLU B CA 1
ATOM 5733 C C . GLU B 1 349 ? 51.485 2.300 -16.748 1.00 10.93 329 GLU B C 1
ATOM 5734 O O . GLU B 1 349 ? 52.482 2.461 -17.456 1.00 11.09 329 GLU B O 1
ATOM 5740 N N . ARG B 1 350 ? 51.008 1.101 -16.418 1.00 10.92 330 ARG B N 1
ATOM 5741 C CA . ARG B 1 350 ? 51.648 -0.127 -16.891 1.00 10.77 330 ARG B CA 1
ATOM 5742 C C . ARG B 1 350 ? 51.591 -0.192 -18.419 1.00 10.06 330 ARG B C 1
ATOM 5743 O O . ARG B 1 350 ? 52.544 -0.624 -19.074 1.00 10.71 330 ARG B O 1
ATOM 5751 N N . GLY B 1 351 ? 50.474 0.253 -18.989 1.00 9.39 331 GLY B N 1
ATOM 5752 C CA . GLY B 1 351 ? 50.326 0.260 -20.436 1.00 9.12 331 GLY B CA 1
ATOM 5753 C C . GLY B 1 351 ? 51.217 1.276 -21.123 1.00 9.11 331 GLY B C 1
ATOM 5754 O O . GLY B 1 351 ? 51.800 0.983 -22.166 1.00 8.76 331 GLY B O 1
ATOM 5755 N N . GLU B 1 352 ? 51.309 2.479 -20.559 1.00 9.27 332 GLU B N 1
ATOM 5756 C CA . GLU B 1 352 ? 52.230 3.484 -21.097 1.00 9.65 332 GLU B CA 1
ATOM 5757 C C . GLU B 1 352 ? 53.669 2.951 -21.110 1.00 10.23 332 GLU B C 1
ATOM 5758 O O . GLU B 1 352 ? 54.405 3.152 -22.082 1.00 10.75 332 GLU B O 1
ATOM 5764 N N . ALA B 1 353 ? 54.061 2.265 -20.039 1.00 10.50 333 ALA B N 1
ATOM 5765 C CA . ALA B 1 353 ? 55.420 1.722 -19.966 1.00 10.86 333 ALA B CA 1
ATOM 5766 C C . ALA B 1 353 ? 55.644 0.673 -21.046 1.00 10.67 333 ALA B C 1
ATOM 5767 O O . ALA B 1 353 ? 56.702 0.638 -21.679 1.00 11.09 333 ALA B O 1
ATOM 5769 N N . LEU B 1 354 ? 54.655 -0.188 -21.259 1.00 9.87 334 LEU B N 1
ATOM 5770 C CA . LEU B 1 354 ? 54.747 -1.194 -22.297 1.00 9.37 334 LEU B CA 1
ATOM 5771 C C . LEU B 1 354 ? 54.834 -0.565 -23.681 1.00 9.59 334 LEU B C 1
ATOM 5772 O O . LEU B 1 354 ? 55.695 -0.952 -24.485 1.00 9.32 334 LEU B O 1
ATOM 5777 N N . ARG B 1 355 ? 53.958 0.398 -23.963 1.00 9.42 335 ARG B N 1
ATOM 5778 C CA . ARG B 1 355 ? 53.933 0.987 -25.296 1.00 9.48 335 ARG B CA 1
ATOM 5779 C C . ARG B 1 355 ? 55.270 1.666 -25.602 1.00 10.10 335 ARG B C 1
ATOM 5780 O O . ARG B 1 355 ? 55.767 1.563 -26.720 1.00 10.29 335 ARG B O 1
ATOM 5788 N N . ALA B 1 356 ? 55.825 2.345 -24.597 1.00 11.03 336 ALA B N 1
ATOM 5789 C CA . ALA B 1 356 ? 57.134 2.997 -24.733 1.00 11.35 336 ALA B CA 1
ATOM 5790 C C . ALA B 1 356 ? 58.227 1.966 -25.026 1.00 11.29 336 ALA B C 1
ATOM 5791 O O . ALA B 1 356 ? 59.066 2.187 -25.905 1.00 11.32 336 ALA B O 1
ATOM 5793 N N . ARG B 1 357 ? 58.217 0.839 -24.319 1.00 11.31 337 ARG B N 1
ATOM 5794 C CA . ARG B 1 357 ? 59.207 -0.218 -24.574 1.00 11.55 337 ARG B CA 1
ATOM 5795 C C . ARG B 1 357 ? 59.075 -0.757 -25.990 1.00 11.24 337 ARG B C 1
ATOM 5796 O O . ARG B 1 357 ? 60.078 -0.989 -26.671 1.00 12.05 337 ARG B O 1
ATOM 5804 N N . LEU B 1 358 ? 57.840 -0.970 -26.438 1.00 10.66 338 LEU B N 1
ATOM 5805 C CA . LEU B 1 358 ? 57.630 -1.517 -27.772 1.00 10.47 338 LEU B CA 1
ATOM 5806 C C . LEU B 1 358 ? 58.063 -0.544 -28.853 1.00 10.65 338 LEU B C 1
ATOM 5807 O O . LEU B 1 358 ? 58.677 -0.944 -29.832 1.00 11.13 338 LEU B O 1
ATOM 5812 N N . ASN B 1 359 ? 57.742 0.735 -28.682 1.00 10.85 339 ASN B N 1
ATOM 5813 C CA . ASN B 1 359 ? 58.159 1.731 -29.662 1.00 11.58 339 ASN B CA 1
ATOM 5814 C C . ASN B 1 359 ? 59.676 1.937 -29.703 1.00 12.49 339 ASN B C 1
ATOM 5815 O O . ASN B 1 359 ? 60.245 2.106 -30.787 1.00 13.54 339 ASN B O 1
ATOM 5820 N N . ALA B 1 360 ? 60.323 1.846 -28.540 1.00 12.88 340 ALA B N 1
ATOM 5821 C CA . ALA B 1 360 ? 61.786 1.941 -28.484 1.00 13.46 340 ALA B CA 1
ATOM 5822 C C . ALA B 1 360 ? 62.431 0.759 -29.195 1.00 14.00 340 ALA B C 1
ATOM 5823 O O . ALA B 1 360 ? 63.407 0.922 -29.930 1.00 14.90 340 ALA B O 1
ATOM 5825 N N . LEU B 1 361 ? 61.872 -0.429 -28.994 1.00 14.35 341 LEU B N 1
ATOM 5826 C CA . LEU B 1 361 ? 62.364 -1.631 -29.650 1.00 15.05 341 LEU B CA 1
ATOM 5827 C C . LEU B 1 361 ? 62.259 -1.517 -31.172 1.00 15.49 341 LEU B C 1
ATOM 5828 O O . LEU B 1 361 ? 63.235 -1.756 -31.890 1.00 16.14 341 LEU B O 1
ATOM 5833 N N . CYS B 1 362 ? 61.086 -1.130 -31.667 1.00 14.92 342 CYS B N 1
ATOM 5834 C CA . CYS B 1 362 ? 60.880 -0.965 -33.106 1.00 15.31 342 CYS B CA 1
ATOM 5835 C C . CYS B 1 362 ? 61.845 0.055 -33.706 1.00 16.19 342 CYS B C 1
ATOM 5836 O O . CYS B 1 362 ? 62.432 -0.187 -34.763 1.00 16.73 342 CYS B O 1
ATOM 5839 N N . ALA B 1 363 ? 62.008 1.185 -33.024 1.00 16.70 343 ALA B N 1
ATOM 5840 C CA . ALA B 1 363 ? 62.910 2.245 -33.488 1.00 17.72 343 ALA B CA 1
ATOM 5841 C C . ALA B 1 363 ? 64.365 1.777 -33.487 1.00 18.70 343 ALA B C 1
ATOM 5842 O O . ALA B 1 363 ? 65.104 2.054 -34.441 1.00 19.48 343 ALA B O 1
ATOM 5844 N N . ASN B 1 364 ? 64.764 1.059 -32.439 1.00 18.70 344 ASN B N 1
ATOM 5845 C CA . ASN B 1 364 ? 66.138 0.549 -32.332 0.50 19.56 344 ASN B CA 1
ATOM 5846 C C . ASN B 1 364 ? 66.460 -0.456 -33.434 1.00 20.20 344 ASN B C 1
ATOM 5847 O O . ASN B 1 364 ? 67.605 -0.525 -33.918 1.00 20.68 344 ASN B O 1
ATOM 5852 N N . GLU B 1 365 ? 65.449 -1.222 -33.840 1.00 20.42 345 GLU B N 1
ATOM 5853 C CA . GLU B 1 365 ? 65.605 -2.252 -34.863 1.00 21.03 345 GLU B CA 1
ATOM 5854 C C . GLU B 1 365 ? 65.476 -1.704 -36.284 1.00 20.72 345 GLU B C 1
ATOM 5855 O O . GLU B 1 365 ? 65.718 -2.427 -37.255 1.00 21.60 345 GLU B O 1
ATOM 5861 N N . GLY B 1 366 ? 65.082 -0.437 -36.401 1.00 20.40 346 GLY B N 1
ATOM 5862 C CA . GLY B 1 366 ? 64.961 0.238 -37.693 1.00 20.15 346 GLY B CA 1
ATOM 5863 C C . GLY B 1 366 ? 63.806 -0.184 -38.584 1.00 19.95 346 GLY B C 1
ATOM 5864 O O . GLY B 1 366 ? 63.851 0.020 -39.795 1.00 20.40 346 GLY B O 1
ATOM 5865 N N . VAL B 1 367 ? 62.754 -0.748 -37.992 1.00 19.11 347 VAL B N 1
ATOM 5866 C CA . VAL B 1 367 ? 61.594 -1.197 -38.773 1.00 18.68 347 VAL B CA 1
ATOM 5867 C C . VAL B 1 367 ? 60.459 -0.172 -38.762 1.00 18.06 347 VAL B C 1
ATOM 5868 O O . VAL B 1 367 ? 60.293 0.571 -37.790 1.00 18.65 347 VAL B O 1
ATOM 5872 N N . ALA B 1 368 ? 59.691 -0.137 -39.847 1.00 17.90 348 ALA B N 1
ATOM 5873 C CA . ALA B 1 368 ? 58.487 0.690 -39.918 1.00 17.38 348 ALA B CA 1
ATOM 5874 C C . ALA B 1 368 ? 57.341 -0.043 -39.227 1.00 16.77 348 ALA B C 1
ATOM 5875 O O . ALA B 1 368 ? 56.443 -0.591 -39.864 1.00 17.22 348 ALA B O 1
ATOM 5877 N N . MET B 1 369 ? 57.428 -0.069 -37.904 1.00 15.56 349 MET B N 1
ATOM 5878 C CA . MET B 1 369 ? 56.445 -0.706 -37.042 1.00 14.08 349 MET B CA 1
ATOM 5879 C C . MET B 1 369 ? 56.336 0.192 -35.829 1.00 13.17 349 MET B C 1
ATOM 5880 O O . MET B 1 369 ? 57.333 0.754 -35.368 1.00 13.67 349 MET B O 1
ATOM 5885 N N . GLN B 1 370 ? 55.118 0.360 -35.324 1.00 12.04 350 GLN B N 1
ATOM 5886 C CA . GLN B 1 370 ? 54.888 1.151 -34.132 1.00 11.28 350 GLN B CA 1
ATOM 5887 C C . GLN B 1 370 ? 53.633 0.661 -33.441 1.00 10.06 350 GLN B C 1
ATOM 5888 O O . GLN B 1 370 ? 52.852 -0.091 -34.028 1.00 10.05 350 GLN B O 1
ATOM 5894 N N . PHE B 1 371 ? 53.455 1.109 -32.200 1.00 9.40 351 PHE B N 1
ATOM 5895 C CA . PHE B 1 371 ? 52.247 0.833 -31.421 1.00 9.08 351 PHE B CA 1
ATOM 5896 C C . PHE B 1 371 ? 51.627 2.162 -31.035 1.00 9.30 351 PHE B C 1
ATOM 5897 O O . PHE B 1 371 ? 52.287 3.012 -30.433 1.00 10.30 351 PHE B O 1
ATOM 5905 N N . THR B 1 372 ? 50.372 2.350 -31.427 1.00 8.31 352 THR B N 1
ATOM 5906 C CA . THR B 1 372 ? 49.637 3.568 -31.108 1.00 8.26 352 THR B CA 1
ATOM 5907 C C . THR B 1 372 ? 48.654 3.298 -29.979 1.00 7.89 352 THR B C 1
ATOM 5908 O O . THR B 1 372 ? 48.245 2.160 -29.769 1.00 8.51 352 THR B O 1
ATOM 5912 N N . GLY B 1 373 ? 48.273 4.345 -29.256 1.00 7.34 353 GLY B N 1
ATOM 5913 C CA . GLY B 1 373 ? 47.204 4.239 -28.270 1.00 7.46 353 GLY B CA 1
ATOM 5914 C C . GLY B 1 373 ? 47.456 5.068 -27.033 1.00 7.56 353 GLY B C 1
ATOM 5915 O O . GLY B 1 373 ? 48.252 6.027 -27.047 1.00 8.11 353 GLY B O 1
ATOM 5916 N N . ILE B 1 374 ? 46.758 4.696 -25.968 1.00 7.45 354 ILE B N 1
ATOM 5917 C CA . ILE B 1 374 ? 46.802 5.402 -24.688 1.00 7.87 354 ILE B CA 1
ATOM 5918 C C . ILE B 1 374 ? 46.708 4.355 -23.592 1.00 8.24 354 ILE B C 1
ATOM 5919 O O . ILE B 1 374 ? 45.882 3.450 -23.670 1.00 7.78 354 ILE B O 1
ATOM 5924 N N . GLY B 1 375 ? 47.555 4.470 -22.573 1.00 9.11 355 GLY B N 1
ATOM 5925 C CA . GLY B 1 375 ? 47.404 3.647 -21.371 1.00 10.13 355 GLY B CA 1
ATOM 5926 C C . GLY B 1 375 ? 47.417 2.162 -21.662 1.00 9.93 355 GLY B C 1
ATOM 5927 O O . GLY B 1 375 ? 48.304 1.656 -22.337 1.00 11.06 355 GLY B O 1
ATOM 5928 N N . SER B 1 376 ? 46.378 1.480 -21.186 1.00 9.79 356 SER B N 1
ATOM 5929 C CA . SER B 1 376 ? 46.300 0.012 -21.275 1.00 9.70 356 SER B CA 1
ATOM 5930 C C . SER B 1 376 ? 45.802 -0.516 -22.618 1.00 9.32 356 SER B C 1
ATOM 5931 O O . SER B 1 376 ? 45.596 -1.726 -22.746 1.00 10.14 356 SER B O 1
ATOM 5934 N N . LEU B 1 377 ? 45.617 0.373 -23.602 1.00 8.52 357 LEU B N 1
ATOM 5935 C CA . LEU B 1 377 ? 45.139 -0.012 -24.927 1.00 7.97 357 LEU B CA 1
ATOM 5936 C C . LEU B 1 377 ? 46.112 0.441 -25.994 1.00 7.76 357 LEU B C 1
ATOM 5937 O O . LEU B 1 377 ? 46.463 1.619 -26.064 1.00 8.11 357 LEU B O 1
ATOM 5942 N N . MET B 1 378 ? 46.570 -0.497 -26.822 1.00 7.29 358 MET B N 1
ATOM 5943 C CA . MET B 1 378 ? 47.484 -0.138 -27.909 1.00 7.61 358 MET B CA 1
ATOM 5944 C C . MET B 1 378 ? 47.283 -1.029 -29.121 1.00 7.70 358 MET B C 1
ATOM 5945 O O . MET B 1 378 ? 46.591 -2.055 -29.044 1.00 7.43 358 MET B O 1
ATOM 5950 N N . ASN B 1 379 ? 47.847 -0.635 -30.254 1.00 7.67 359 ASN B N 1
ATOM 5951 C CA . ASN B 1 379 ? 47.659 -1.405 -31.490 1.00 7.94 359 ASN B CA 1
ATOM 5952 C C . ASN B 1 379 ? 48.925 -1.378 -32.322 1.00 8.28 359 ASN B C 1
ATOM 5953 O O . ASN B 1 379 ? 49.479 -0.310 -32.570 1.00 8.43 359 ASN B O 1
ATOM 5958 N N . ALA B 1 380 ? 49.385 -2.556 -32.729 1.00 8.74 360 ALA B N 1
ATOM 5959 C CA . ALA B 1 380 ? 50.513 -2.671 -33.656 1.00 9.71 360 ALA B CA 1
ATOM 5960 C C . ALA B 1 380 ? 50.130 -2.207 -35.053 1.00 10.29 360 ALA B C 1
ATOM 5961 O O . ALA B 1 380 ? 49.063 -2.564 -35.565 1.00 11.27 360 ALA B O 1
ATOM 5963 N N . HIS B 1 381 ? 51.020 -1.440 -35.683 1.00 10.14 361 HIS B N 1
ATOM 5964 C CA . HIS B 1 381 ? 50.832 -1.001 -37.072 1.00 11.18 361 HIS B CA 1
ATOM 5965 C C . HIS B 1 381 ? 52.146 -1.034 -37.823 1.00 11.86 361 HIS B C 1
ATOM 5966 O O . HIS B 1 381 ? 53.177 -0.637 -37.286 1.00 12.93 361 HIS B O 1
ATOM 5973 N N . PHE B 1 382 ? 52.087 -1.479 -39.076 1.00 12.69 362 PHE B N 1
ATOM 5974 C CA . PHE B 1 382 ? 53.270 -1.523 -39.939 1.00 13.98 362 PHE B CA 1
ATOM 5975 C C . PHE B 1 382 ? 53.366 -0.281 -40.821 1.00 15.26 362 PHE B C 1
ATOM 5976 O O . PHE B 1 382 ? 53.300 -0.358 -42.050 1.00 16.90 362 PHE B O 1
ATOM 5984 N N . VAL B 1 383 ? 53.504 0.866 -40.160 1.00 16.28 363 VAL B N 1
ATOM 5985 C CA . VAL B 1 383 ? 53.693 2.161 -40.823 1.00 18.03 363 VAL B CA 1
ATOM 5986 C C . VAL B 1 383 ? 54.619 3.013 -39.981 1.00 18.25 363 VAL B C 1
ATOM 5987 O O . VAL B 1 383 ? 54.680 2.870 -38.754 1.00 17.99 363 VAL B O 1
ATOM 5991 N N . GLN B 1 384 ? 55.322 3.921 -40.652 1.00 20.17 364 GLN B N 1
ATOM 5992 C CA . GLN B 1 384 ? 56.125 4.925 -39.979 1.00 21.21 364 GLN B CA 1
ATOM 5993 C C . GLN B 1 384 ? 55.344 6.240 -39.951 1.00 21.02 364 GLN B C 1
ATOM 5994 O O . GLN B 1 384 ? 54.464 6.465 -40.785 1.00 22.10 364 GLN B O 1
ATOM 6000 N N . GLY B 1 385 ? 55.661 7.095 -38.984 1.00 21.21 365 GLY B N 1
ATOM 6001 C CA . GLY B 1 385 ? 55.085 8.434 -38.944 1.00 20.71 365 GLY B CA 1
ATOM 6002 C C . GLY B 1 385 ? 53.923 8.556 -37.988 1.00 20.46 365 GLY B C 1
ATOM 6003 O O . GLY B 1 385 ? 53.549 7.588 -37.316 1.00 20.09 365 GLY B O 1
ATOM 6004 N N . ASP B 1 386 ? 53.355 9.755 -37.920 1.00 19.75 366 ASP B N 1
ATOM 6005 C CA . ASP B 1 386 ? 52.245 10.019 -37.020 1.00 19.68 366 ASP B CA 1
ATOM 6006 C C . ASP B 1 386 ? 50.985 9.383 -37.583 1.00 18.44 366 ASP B C 1
ATOM 6007 O O . ASP B 1 386 ? 50.639 9.585 -38.751 1.00 19.72 366 ASP B O 1
ATOM 6012 N N . VAL B 1 387 ? 50.315 8.595 -36.751 1.00 16.19 367 VAL B N 1
ATOM 6013 C CA . VAL B 1 387 ? 49.043 7.997 -37.124 1.00 14.53 367 VAL B CA 1
ATOM 6014 C C . VAL B 1 387 ? 47.945 8.864 -36.518 1.00 14.16 367 VAL B C 1
ATOM 6015 O O . VAL B 1 387 ? 47.780 8.919 -35.294 1.00 14.45 367 VAL B O 1
ATOM 6019 N N . ARG B 1 388 ? 47.221 9.567 -37.384 1.00 13.50 368 ARG B N 1
ATOM 6020 C CA . ARG B 1 388 ? 46.191 10.506 -36.941 1.00 13.52 368 ARG B CA 1
ATOM 6021 C C . ARG B 1 388 ? 44.786 10.115 -37.363 1.00 12.24 368 ARG B C 1
ATOM 6022 O O . ARG B 1 388 ? 43.822 10.624 -36.814 1.00 11.86 368 ARG B O 1
ATOM 6030 N N . SER B 1 389 ? 44.668 9.227 -38.347 1.00 11.80 369 SER B N 1
ATOM 6031 C CA . SER B 1 389 ? 43.370 8.761 -38.816 1.00 11.60 369 SER B CA 1
ATOM 6032 C C . SER B 1 389 ? 43.535 7.427 -39.522 1.00 11.98 369 SER B C 1
ATOM 6033 O O . SER B 1 389 ? 44.665 7.030 -39.845 1.00 11.79 369 SER B O 1
ATOM 6036 N N . SER B 1 390 ? 42.413 6.748 -39.751 1.00 12.46 370 SER B N 1
ATOM 6037 C CA . SER B 1 390 ? 42.405 5.455 -40.425 1.00 14.46 370 SER B CA 1
ATOM 6038 C C . SER B 1 390 ? 42.986 5.564 -41.834 1.00 15.47 370 SER B C 1
ATOM 6039 O O . SER B 1 390 ? 43.539 4.592 -42.357 1.00 16.02 370 SER B O 1
ATOM 6042 N N . GLU B 1 391 ? 42.879 6.745 -42.439 1.00 16.44 371 GLU B N 1
ATOM 6043 C CA . GLU B 1 391 ? 43.463 6.987 -43.761 1.00 18.15 371 GLU B CA 1
ATOM 6044 C C . GLU B 1 391 ? 44.963 6.690 -43.791 1.00 17.98 371 GLU B C 1
ATOM 6045 O O . GLU B 1 391 ? 45.470 6.160 -44.784 1.00 18.45 371 GLU B O 1
ATOM 6051 N N . ASP B 1 392 ? 45.658 6.990 -42.691 1.00 17.08 372 ASP B N 1
ATOM 6052 C CA . ASP B 1 392 ? 47.097 6.744 -42.561 1.00 17.46 372 ASP B CA 1
ATOM 6053 C C . ASP B 1 392 ? 47.454 5.257 -42.524 1.00 17.98 372 ASP B C 1
ATOM 6054 O O . ASP B 1 392 ? 48.629 4.893 -42.669 1.00 18.82 372 ASP B O 1
ATOM 6059 N N . LEU B 1 393 ? 46.441 4.416 -42.336 1.00 18.25 373 LEU B N 1
ATOM 6060 C CA . LEU B 1 393 ? 46.621 2.969 -42.190 1.00 18.60 373 LEU B CA 1
ATOM 6061 C C . LEU B 1 393 ? 46.037 2.139 -43.339 1.00 20.05 373 LEU B C 1
ATOM 6062 O O . LEU B 1 393 ? 46.145 0.908 -43.338 1.00 20.08 373 LEU B O 1
ATOM 6067 N N . ALA B 1 394 ? 45.418 2.795 -44.318 1.00 21.17 374 ALA B N 1
ATOM 6068 C CA . ALA B 1 394 ? 44.623 2.088 -45.331 1.00 22.49 374 ALA B CA 1
ATOM 6069 C C . ALA B 1 394 ? 45.460 1.200 -46.250 1.00 23.03 374 ALA B C 1
ATOM 6070 O O . ALA B 1 394 ? 44.932 0.261 -46.868 1.00 23.85 374 ALA B O 1
ATOM 6072 N N . ALA B 1 395 ? 46.756 1.505 -46.314 1.00 23.77 375 ALA B N 1
ATOM 6073 C CA . ALA B 1 395 ? 47.710 0.822 -47.184 1.00 23.79 375 ALA B CA 1
ATOM 6074 C C . ALA B 1 395 ? 48.526 -0.268 -46.474 1.00 23.56 375 ALA B C 1
ATOM 6075 O O . ALA B 1 395 ? 49.277 -0.997 -47.132 1.00 24.50 375 ALA B O 1
ATOM 6077 N N . VAL B 1 396 ? 48.392 -0.370 -45.150 1.00 22.64 376 VAL B N 1
ATOM 6078 C CA . VAL B 1 396 ? 49.127 -1.377 -44.362 1.00 21.46 376 VAL B CA 1
ATOM 6079 C C . VAL B 1 396 ? 48.876 -2.776 -44.935 1.00 20.07 376 VAL B C 1
ATOM 6080 O O . VAL B 1 396 ? 47.740 -3.142 -45.254 1.00 20.64 376 VAL B O 1
ATOM 6084 N N . ASP B 1 397 ? 49.953 -3.541 -45.075 1.00 18.26 377 ASP B N 1
ATOM 6085 C CA . ASP B 1 397 ? 49.879 -4.893 -45.596 1.00 16.15 377 ASP B CA 1
ATOM 6086 C C . ASP B 1 397 ? 49.321 -5.832 -44.531 1.00 14.93 377 ASP B C 1
ATOM 6087 O O . ASP B 1 397 ? 49.999 -6.157 -43.549 1.00 14.61 377 ASP B O 1
ATOM 6092 N N . GLY B 1 398 ? 48.077 -6.264 -44.729 1.00 13.85 378 GLY B N 1
ATOM 6093 C CA . GLY B 1 398 ? 47.402 -7.132 -43.777 1.00 13.06 378 GLY B CA 1
ATOM 6094 C C . GLY B 1 398 ? 48.090 -8.467 -43.578 1.00 12.96 378 GLY B C 1
ATOM 6095 O O . GLY B 1 398 ? 47.899 -9.112 -42.555 1.00 13.30 378 GLY B O 1
ATOM 6096 N N . ARG B 1 399 ? 48.896 -8.888 -44.549 1.00 12.01 379 ARG B N 1
ATOM 6097 C CA . ARG B 1 399 ? 49.615 -10.148 -44.392 1.00 11.44 379 ARG B CA 1
ATOM 6098 C C . ARG B 1 399 ? 50.604 -10.064 -43.236 1.00 11.08 379 ARG B C 1
ATOM 6099 O O . ARG B 1 399 ? 50.862 -11.069 -42.563 1.00 10.70 379 ARG B O 1
ATOM 6107 N N . LEU B 1 400 ? 51.148 -8.868 -43.005 1.00 11.09 380 LEU B N 1
ATOM 6108 C CA . LEU B 1 400 ? 52.088 -8.668 -41.904 1.00 11.05 380 LEU B CA 1
ATOM 6109 C C . LEU B 1 400 ? 51.389 -8.743 -40.553 1.00 10.80 380 LEU B C 1
ATOM 6110 O O . LEU B 1 400 ? 51.935 -9.320 -39.624 1.00 10.80 380 LEU B O 1
ATOM 6115 N N . ARG B 1 401 ? 50.187 -8.171 -40.459 1.00 10.54 381 ARG B N 1
ATOM 6116 C CA . ARG B 1 401 ? 49.358 -8.330 -39.259 1.00 10.07 381 ARG B CA 1
ATOM 6117 C C . ARG B 1 401 ? 49.101 -9.821 -38.972 1.00 9.77 381 ARG B C 1
ATOM 6118 O O . ARG B 1 401 ? 49.161 -10.262 -37.817 1.00 9.43 381 ARG B O 1
ATOM 6126 N N . GLN B 1 402 ? 48.838 -10.599 -40.019 1.00 9.98 382 GLN B N 1
ATOM 6127 C CA . GLN B 1 402 ? 48.587 -12.030 -39.846 1.00 9.40 382 GLN B CA 1
ATOM 6128 C C . GLN B 1 402 ? 49.844 -12.745 -39.369 1.00 9.81 382 GLN B C 1
ATOM 6129 O O . GLN B 1 402 ? 49.785 -13.538 -38.424 1.00 9.92 382 GLN B O 1
ATOM 6135 N N . LEU B 1 403 ? 50.984 -12.455 -39.996 1.00 9.77 383 LEU B N 1
ATOM 6136 C CA . LEU B 1 403 ? 52.250 -13.069 -39.552 1.00 9.76 383 LEU B CA 1
ATOM 6137 C C . LEU B 1 403 ? 52.531 -12.787 -38.078 1.00 9.51 383 LEU B C 1
ATOM 6138 O O . LEU B 1 403 ? 52.978 -13.674 -37.350 1.00 9.62 383 LEU B O 1
ATOM 6143 N N . LEU B 1 404 ? 52.263 -11.553 -37.647 1.00 9.04 384 LEU B N 1
ATOM 6144 C CA . LEU B 1 404 ? 52.447 -11.179 -36.243 1.00 9.13 384 LEU B CA 1
ATOM 6145 C C . LEU B 1 404 ? 51.538 -12.006 -35.338 1.00 9.09 384 LEU B C 1
ATOM 6146 O O . LEU B 1 404 ? 51.989 -12.554 -34.323 1.00 8.76 384 LEU B O 1
ATOM 6151 N N . PHE B 1 405 ? 50.266 -12.088 -35.709 1.00 8.46 385 PHE B N 1
ATOM 6152 C CA . PHE B 1 405 ? 49.281 -12.862 -34.957 1.00 8.58 385 PHE B CA 1
ATOM 6153 C C . PHE B 1 405 ? 49.697 -14.322 -34.785 1.00 8.77 385 PHE B C 1
ATOM 6154 O O . PHE B 1 405 ? 49.656 -14.852 -33.673 1.00 8.88 385 PHE B O 1
ATOM 6162 N N . PHE B 1 406 ? 50.107 -14.962 -35.877 1.00 9.22 386 PHE B N 1
ATOM 6163 C CA . PHE B 1 406 ? 50.512 -16.363 -35.798 1.00 9.06 386 PHE B CA 1
ATOM 6164 C C . PHE B 1 406 ? 51.816 -16.537 -35.039 1.00 9.79 386 PHE B C 1
ATOM 6165 O O . PHE B 1 406 ? 51.988 -17.519 -34.308 1.00 9.70 386 PHE B O 1
ATOM 6173 N N . HIS B 1 407 ? 52.720 -15.571 -35.177 1.00 9.66 387 HIS B N 1
ATOM 6174 C CA . HIS B 1 407 ? 53.951 -15.602 -34.405 1.00 9.88 387 HIS B CA 1
ATOM 6175 C C . HIS B 1 407 ? 53.650 -15.559 -32.914 1.00 9.87 387 HIS B C 1
ATOM 6176 O O . HIS B 1 407 ? 54.227 -16.300 -32.115 1.00 10.46 387 HIS B O 1
ATOM 6183 N N . LEU B 1 408 ? 52.738 -14.679 -32.532 1.00 8.92 388 LEU B N 1
ATOM 6184 C CA . LEU B 1 408 ? 52.407 -14.555 -31.122 1.00 8.85 388 LEU B CA 1
ATOM 6185 C C . LEU B 1 408 ? 51.796 -15.858 -30.590 1.00 8.92 388 LEU B C 1
ATOM 6186 O O . LEU B 1 408 ? 52.143 -16.279 -29.495 1.00 8.72 388 LEU B O 1
ATOM 6191 N N . LEU B 1 409 ? 50.918 -16.505 -31.362 1.00 9.25 389 LEU B N 1
ATOM 6192 C CA . LEU B 1 409 ? 50.383 -17.807 -30.938 1.00 9.83 389 LEU B CA 1
ATOM 6193 C C . LEU B 1 409 ? 51.517 -18.800 -30.687 1.00 10.15 389 LEU B C 1
ATOM 6194 O O . LEU B 1 409 ? 51.490 -19.547 -29.701 1.00 10.49 389 LEU B O 1
ATOM 6199 N N . ASN B 1 410 ? 52.504 -18.800 -31.585 1.00 11.18 390 ASN B N 1
ATOM 6200 C CA . ASN B 1 410 ? 53.670 -19.677 -31.434 1.00 12.51 390 ASN B CA 1
ATOM 6201 C C . ASN B 1 410 ? 54.438 -19.397 -30.159 1.00 12.59 390 ASN B C 1
ATOM 6202 O O . ASN B 1 410 ? 55.090 -20.298 -29.606 1.00 13.08 390 ASN B O 1
ATOM 6207 N N . GLU B 1 411 ? 54.397 -18.135 -29.723 1.00 12.02 391 GLU B N 1
ATOM 6208 C CA . GLU B 1 411 ? 55.046 -17.702 -28.494 1.00 12.00 391 GLU B CA 1
ATOM 6209 C C . GLU B 1 411 ? 54.094 -17.690 -27.297 1.00 11.50 391 GLU B C 1
ATOM 6210 O O . GLU B 1 411 ? 54.351 -17.018 -26.293 1.00 11.21 391 GLU B O 1
ATOM 6216 N N . ASP B 1 412 ? 53.005 -18.453 -27.408 1.00 10.69 392 ASP B N 1
ATOM 6217 C CA . ASP B 1 412 ? 52.070 -18.682 -26.297 1.00 10.54 392 ASP B CA 1
ATOM 6218 C C . ASP B 1 412 ? 51.368 -17.389 -25.866 1.00 9.79 392 ASP B C 1
ATOM 6219 O O . ASP B 1 412 ? 51.095 -17.179 -24.689 1.00 9.45 392 ASP B O 1
ATOM 6224 N N . ILE B 1 413 ? 51.093 -16.533 -26.844 1.00 9.11 393 ILE B N 1
ATOM 6225 C CA . ILE B 1 413 ? 50.390 -15.270 -26.604 1.00 8.73 393 ILE B CA 1
ATOM 6226 C C . ILE B 1 413 ? 49.157 -15.222 -27.495 1.00 8.18 393 ILE B C 1
ATOM 6227 O O . ILE B 1 413 ? 49.244 -15.424 -28.713 1.00 8.79 393 ILE B O 1
ATOM 6232 N N . TYR B 1 414 ? 48.011 -14.940 -26.873 1.00 8.07 394 TYR B N 1
ATOM 6233 C CA . TYR B 1 414 ? 46.751 -14.802 -27.609 1.00 8.34 394 TYR B CA 1
ATOM 6234 C C . TYR B 1 414 ? 46.415 -13.331 -27.724 1.00 9.46 394 TYR B C 1
ATOM 6235 O O . TYR B 1 414 ? 46.169 -12.666 -26.729 1.00 9.61 394 TYR B O 1
ATOM 6244 N N . SER B 1 415 ? 46.435 -12.840 -28.956 1.00 10.18 395 SER B N 1
ATOM 6245 C CA A SER B 1 415 ? 46.201 -11.458 -29.311 0.50 10.80 395 SER B CA 1
ATOM 6246 C CA B SER B 1 415 ? 46.043 -11.434 -29.155 0.50 10.55 395 SER B CA 1
ATOM 6247 C C . SER B 1 415 ? 45.000 -11.380 -30.253 1.00 10.97 395 SER B C 1
ATOM 6248 O O . SER B 1 415 ? 44.288 -12.367 -30.489 1.00 12.40 395 SER B O 1
ATOM 6253 N N . SER B 1 416 ? 44.839 -10.226 -30.873 1.00 10.30 396 SER B N 1
ATOM 6254 C CA . SER B 1 416 ? 43.820 -10.082 -31.895 1.00 9.70 396 SER B CA 1
ATOM 6255 C C . SER B 1 416 ? 44.460 -10.028 -33.276 1.00 9.32 396 SER B C 1
ATOM 6256 O O . SER B 1 416 ? 45.561 -9.487 -33.452 1.00 9.43 396 SER B O 1
ATOM 6259 N N . PRO B 1 417 ? 43.768 -10.585 -34.279 1.00 9.33 397 PRO B N 1
ATOM 6260 C CA . PRO B 1 417 ? 44.236 -10.446 -35.658 1.00 9.38 397 PRO B CA 1
ATOM 6261 C C . PRO B 1 417 ? 44.597 -9.006 -36.063 1.00 9.43 397 PRO B C 1
ATOM 6262 O O . PRO B 1 417 ? 45.582 -8.800 -36.785 1.00 9.75 397 PRO B O 1
ATOM 6266 N N . ARG B 1 418 ? 43.839 -8.025 -35.582 1.00 9.34 398 ARG B N 1
ATOM 6267 C CA . ARG B 1 418 ? 44.076 -6.646 -36.005 1.00 9.55 398 ARG B CA 1
ATOM 6268 C C . ARG B 1 418 ? 45.251 -5.974 -35.296 1.00 9.59 398 ARG B C 1
ATOM 6269 O O . ARG B 1 418 ? 45.592 -4.841 -35.631 1.00 10.52 398 ARG B O 1
ATOM 6277 N N . GLY B 1 419 ? 45.871 -6.664 -34.336 1.00 8.63 399 GLY B N 1
ATOM 6278 C CA . GLY B 1 419 ? 47.042 -6.119 -33.645 1.00 8.30 399 GLY B CA 1
ATOM 6279 C C . GLY B 1 419 ? 46.721 -5.302 -32.405 1.00 7.81 399 GLY B C 1
ATOM 6280 O O . GLY B 1 419 ? 47.609 -4.656 -31.847 1.00 7.89 399 GLY B O 1
ATOM 6281 N N . PHE B 1 420 ? 45.456 -5.354 -31.985 1.00 7.61 400 PHE B N 1
ATOM 6282 C CA . PHE B 1 420 ? 44.932 -4.673 -30.789 1.00 8.39 400 PHE B CA 1
ATOM 6283 C C . PHE B 1 420 ? 45.393 -5.447 -29.546 1.00 8.73 400 PHE B C 1
ATOM 6284 O O . PHE B 1 420 ? 45.146 -6.655 -29.411 1.00 10.05 400 PHE B O 1
ATOM 6292 N N . VAL B 1 421 ? 46.094 -4.736 -28.670 1.00 8.29 401 VAL B N 1
ATOM 6293 C CA . VAL B 1 421 ? 46.651 -5.256 -27.421 1.00 8.41 401 VAL B CA 1
ATOM 6294 C C . VAL B 1 421 ? 45.937 -4.572 -26.250 1.00 8.59 401 VAL B C 1
ATOM 6295 O O . VAL B 1 421 ? 45.868 -3.336 -26.172 1.00 8.87 401 VAL B O 1
ATOM 6299 N N . VAL B 1 422 ? 45.429 -5.388 -25.332 1.00 8.02 402 VAL B N 1
ATOM 6300 C CA . VAL B 1 422 ? 44.575 -4.925 -24.249 1.00 8.10 402 VAL B CA 1
ATOM 6301 C C . VAL B 1 422 ? 45.089 -5.521 -22.956 1.00 8.34 402 VAL B C 1
ATOM 6302 O O . VAL B 1 422 ? 45.159 -6.753 -22.825 1.00 9.33 402 VAL B O 1
ATOM 6306 N N . LEU B 1 423 ? 45.445 -4.671 -22.002 1.00 8.37 403 LEU B N 1
ATOM 6307 C CA . LEU B 1 423 ? 45.834 -5.158 -20.693 1.00 8.94 403 LEU B CA 1
ATOM 6308 C C . LEU B 1 423 ? 44.616 -5.445 -19.834 1.00 8.08 403 LEU B C 1
ATOM 6309 O O . LEU B 1 423 ? 43.550 -4.822 -19.990 1.00 8.57 403 LEU B O 1
ATOM 6314 N N . SER B 1 424 ? 44.766 -6.432 -18.952 1.00 7.35 404 SER B N 1
ATOM 6315 C CA . SER B 1 424 ? 43.761 -6.753 -17.951 1.00 7.19 404 SER B CA 1
ATOM 6316 C C . SER B 1 424 ? 44.442 -6.866 -16.594 1.00 7.46 404 SER B C 1
ATOM 6317 O O . SER B 1 424 ? 45.670 -6.994 -16.521 1.00 7.95 404 SER B O 1
ATOM 6320 N N . LEU B 1 425 ? 43.647 -6.808 -15.532 1.00 7.46 405 LEU B N 1
ATOM 6321 C CA . LEU B 1 425 ? 44.206 -6.759 -14.179 1.00 8.04 405 LEU B CA 1
ATOM 6322 C C . LEU B 1 425 ? 45.132 -7.925 -13.792 1.00 8.54 405 LEU B C 1
ATOM 6323 O O . LEU B 1 425 ? 46.127 -7.685 -13.114 1.00 9.04 405 LEU B O 1
ATOM 6328 N N . PRO B 1 426 ? 44.820 -9.178 -14.203 1.00 8.50 406 PRO B N 1
ATOM 6329 C CA . PRO B 1 426 ? 45.685 -10.287 -13.760 1.00 9.06 406 PRO B CA 1
ATOM 6330 C C . PRO B 1 426 ? 46.976 -10.460 -14.530 1.00 10.46 406 PRO B C 1
ATOM 6331 O O . PRO B 1 426 ? 47.815 -11.282 -14.140 1.00 11.27 406 PRO B O 1
ATOM 6335 N N . LEU B 1 427 ? 47.155 -9.709 -15.609 1.00 11.01 407 LEU B N 1
ATOM 6336 C CA . LEU B 1 427 ? 48.347 -9.847 -16.422 1.00 12.59 407 LEU B CA 1
ATOM 6337 C C . LEU B 1 427 ? 49.555 -9.460 -15.573 1.00 13.59 407 LEU B C 1
ATOM 6338 O O . LEU B 1 427 ? 49.573 -8.391 -14.946 1.00 14.29 407 LEU B O 1
ATOM 6343 N N . THR B 1 428 ? 50.550 -10.343 -15.515 1.00 14.09 408 THR B N 1
ATOM 6344 C CA . THR B 1 428 ? 51.715 -10.104 -14.670 1.00 15.13 408 THR B CA 1
ATOM 6345 C C . THR B 1 428 ? 52.786 -9.304 -15.419 1.00 14.83 408 THR B C 1
ATOM 6346 O O . THR B 1 428 ? 52.759 -9.214 -16.644 1.00 13.91 408 THR B O 1
ATOM 6350 N N . ASP B 1 429 ? 53.730 -8.735 -14.680 1.00 15.29 409 ASP B N 1
ATOM 6351 C CA . ASP B 1 429 ? 54.878 -8.090 -15.310 1.00 15.75 409 ASP B CA 1
ATOM 6352 C C . ASP B 1 429 ? 55.682 -9.070 -16.171 1.00 14.98 409 ASP B C 1
ATOM 6353 O O . ASP B 1 429 ? 56.187 -8.685 -17.231 1.00 14.58 409 ASP B O 1
ATOM 6358 N N . ALA B 1 430 ? 55.780 -10.330 -15.735 1.00 14.26 410 ALA B N 1
ATOM 6359 C CA . ALA B 1 430 ? 56.420 -11.385 -16.539 1.00 13.90 410 ALA B CA 1
ATOM 6360 C C . ALA B 1 430 ? 55.674 -11.653 -17.849 1.00 12.98 410 ALA B C 1
ATOM 6361 O O . ALA B 1 430 ? 56.295 -11.885 -18.889 1.00 12.33 410 ALA B O 1
ATOM 6363 N N . ASP B 1 431 ? 54.340 -11.628 -17.790 1.00 12.17 411 ASP B N 1
ATOM 6364 C CA . ASP B 1 431 ? 53.521 -11.752 -18.995 1.00 11.99 411 ASP B CA 1
ATOM 6365 C C . ASP B 1 431 ? 53.817 -10.614 -19.965 1.00 11.33 411 ASP B C 1
ATOM 6366 O O . ASP B 1 431 ? 53.990 -10.832 -21.163 1.00 10.70 411 ASP B O 1
ATOM 6371 N N . ILE B 1 432 ? 53.858 -9.392 -19.443 1.00 11.06 412 ILE B N 1
ATOM 6372 C CA . ILE B 1 432 ? 54.173 -8.227 -20.261 1.00 11.11 412 ILE B CA 1
ATOM 6373 C C . ILE B 1 432 ? 55.574 -8.340 -20.882 1.00 10.98 412 ILE B C 1
ATOM 6374 O O . ILE B 1 432 ? 55.765 -8.051 -22.067 1.00 10.91 412 ILE B O 1
ATOM 6379 N N . ASP B 1 433 ? 56.546 -8.793 -20.087 1.00 11.08 413 ASP B N 1
ATOM 6380 C CA . ASP B 1 433 ? 57.887 -9.060 -20.622 1.00 11.46 413 ASP B CA 1
ATOM 6381 C C . ASP B 1 433 ? 57.851 -10.062 -21.785 1.00 10.99 413 ASP B C 1
ATOM 6382 O O . ASP B 1 433 ? 58.592 -9.902 -22.765 1.00 11.87 413 ASP B O 1
ATOM 6387 N N . ARG B 1 434 ? 57.015 -11.100 -21.667 1.00 10.98 414 ARG B N 1
ATOM 6388 C CA . ARG B 1 434 ? 56.856 -12.090 -22.733 1.00 11.60 414 ARG B CA 1
ATOM 6389 C C . ARG B 1 434 ? 56.373 -11.438 -24.025 1.00 10.67 414 ARG B C 1
ATOM 6390 O O . ARG B 1 434 ? 56.836 -11.787 -25.118 1.00 10.83 414 ARG B O 1
ATOM 6398 N N . TYR B 1 435 ? 55.448 -10.484 -23.899 1.00 10.21 415 TYR B N 1
ATOM 6399 C CA . TYR B 1 435 ? 54.962 -9.784 -25.085 1.00 9.89 415 TYR B CA 1
ATOM 6400 C C . TYR B 1 435 ? 56.088 -9.012 -25.766 1.00 10.28 415 TYR B C 1
ATOM 6401 O O . TYR B 1 435 ? 56.276 -9.123 -26.976 1.00 9.71 415 TYR B O 1
ATOM 6410 N N . VAL B 1 436 ? 56.835 -8.230 -24.990 1.00 9.95 416 VAL B N 1
ATOM 6411 C CA . VAL B 1 436 ? 57.949 -7.470 -25.557 1.00 10.27 416 VAL B CA 1
ATOM 6412 C C . VAL B 1 436 ? 58.975 -8.403 -26.211 1.00 10.41 416 VAL B C 1
ATOM 6413 O O . VAL B 1 436 ? 59.435 -8.134 -27.322 1.00 10.84 416 VAL B O 1
ATOM 6417 N N . ALA B 1 437 ? 59.307 -9.499 -25.527 1.00 10.95 417 ALA B N 1
ATOM 6418 C CA . ALA B 1 437 ? 60.255 -10.469 -26.075 1.00 11.50 417 ALA B CA 1
ATOM 6419 C C . ALA B 1 437 ? 59.751 -11.053 -27.387 1.00 11.60 417 ALA B C 1
ATOM 6420 O O . ALA B 1 437 ? 60.532 -11.267 -28.316 1.00 12.31 417 ALA B O 1
ATOM 6422 N N . ALA B 1 438 ? 58.442 -11.300 -27.468 1.00 11.32 418 ALA B N 1
ATOM 6423 C CA . ALA B 1 438 ? 57.850 -11.870 -28.674 1.00 11.41 418 ALA B CA 1
ATOM 6424 C C . ALA B 1 438 ? 57.864 -10.890 -29.844 1.00 11.47 418 ALA B C 1
ATOM 6425 O O . ALA B 1 438 ? 58.017 -11.288 -30.994 1.00 11.36 418 ALA B O 1
ATOM 6427 N N . ILE B 1 439 ? 57.717 -9.600 -29.562 1.00 11.07 419 ILE B N 1
ATOM 6428 C CA . ILE B 1 439 ? 57.889 -8.611 -30.621 1.00 11.12 419 ILE B CA 1
ATOM 6429 C C . ILE B 1 439 ? 59.345 -8.574 -31.084 1.00 11.68 419 ILE B C 1
ATOM 6430 O O . ILE B 1 439 ? 59.608 -8.476 -32.278 1.00 11.64 419 ILE B O 1
ATOM 6435 N N . GLY B 1 440 ? 60.275 -8.665 -30.135 1.00 11.86 420 GLY B N 1
ATOM 6436 C CA . GLY B 1 440 ? 61.705 -8.762 -30.460 1.00 13.02 420 GLY B CA 1
ATOM 6437 C C . GLY B 1 440 ? 62.016 -9.934 -31.370 1.00 13.67 420 GLY B C 1
ATOM 6438 O O . GLY B 1 440 ? 62.720 -9.771 -32.375 1.00 14.25 420 GLY B O 1
ATOM 6439 N N . SER B 1 441 ? 61.4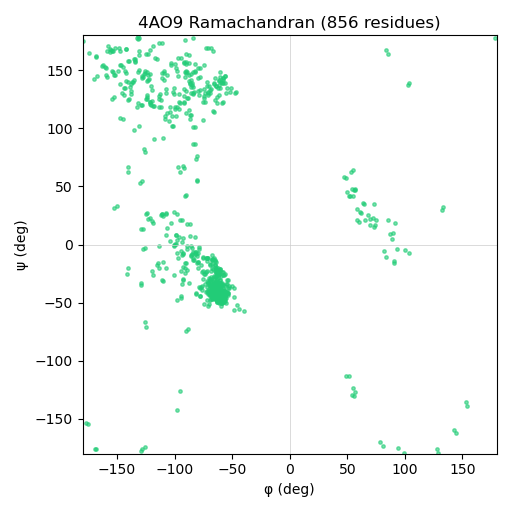72 -11.110 -31.044 1.00 13.76 421 SER B N 1
ATOM 6440 C CA . SER B 1 441 ? 61.710 -12.297 -31.857 1.00 14.39 421 SER B CA 1
ATOM 6441 C C . SER B 1 441 ? 60.988 -12.231 -33.201 1.00 14.42 421 SER B C 1
ATOM 6442 O O . SER B 1 441 ? 61.492 -12.738 -34.206 1.00 15.57 421 SER B O 1
ATOM 6445 N N . PHE B 1 442 ? 59.822 -11.592 -33.232 1.00 13.51 422 PHE B N 1
ATOM 6446 C CA . PHE B 1 442 ? 59.140 -11.347 -34.498 1.00 13.51 422 PHE B CA 1
ATOM 6447 C C . PHE B 1 442 ? 60.031 -10.535 -35.432 1.00 14.49 422 PHE B C 1
ATOM 6448 O O . PHE B 1 442 ? 60.231 -10.921 -36.583 1.00 14.45 422 PHE B O 1
ATOM 6456 N N . ILE B 1 443 ? 60.574 -9.425 -34.933 1.00 15.43 423 ILE B N 1
ATOM 6457 C CA . ILE B 1 443 ? 61.432 -8.561 -35.755 1.00 17.21 423 ILE B CA 1
ATOM 6458 C C . ILE B 1 443 ? 62.710 -9.294 -36.162 1.00 18.91 423 ILE B C 1
ATOM 6459 O O . ILE B 1 443 ? 63.130 -9.226 -37.326 1.00 19.48 423 ILE B O 1
ATOM 6464 N N . GLY B 1 444 ? 63.308 -10.006 -35.211 1.00 20.25 424 GLY B N 1
ATOM 6465 C CA . GLY B 1 444 ? 64.525 -10.785 -35.479 1.00 22.07 424 GLY B CA 1
ATOM 6466 C C . GLY B 1 444 ? 64.361 -11.852 -36.548 1.00 23.65 424 GLY B C 1
ATOM 6467 O O . GLY B 1 444 ? 65.294 -12.115 -37.320 1.00 24.28 424 GLY B O 1
ATOM 6468 N N . GLY B 1 445 ? 63.180 -12.465 -36.597 1.00 24.08 425 GLY B N 1
ATOM 6469 C CA . GLY B 1 445 ? 62.904 -13.566 -37.519 1.00 25.27 425 GLY B CA 1
ATOM 6470 C C . GLY B 1 445 ? 62.296 -13.157 -38.849 1.00 26.03 425 GLY B C 1
ATOM 6471 O O . GLY B 1 445 ? 62.348 -13.922 -39.815 1.00 26.45 425 GLY B O 1
ATOM 6472 N N . HIS B 1 446 ? 61.724 -11.953 -38.901 1.00 26.32 426 HIS B N 1
ATOM 6473 C CA . HIS B 1 446 ? 61.028 -11.462 -40.097 1.00 27.02 426 HIS B CA 1
ATOM 6474 C C . HIS B 1 446 ? 61.653 -10.186 -40.664 1.00 27.86 426 HIS B C 1
ATOM 6475 O O . HIS B 1 446 ? 61.010 -9.460 -41.427 1.00 27.89 426 HIS B O 1
ATOM 6482 N N . GLY B 1 447 ? 62.909 -9.932 -40.301 1.00 28.80 427 GLY B N 1
ATOM 6483 C CA . GLY B 1 447 ? 63.629 -8.718 -40.707 1.00 29.76 427 GLY B CA 1
ATOM 6484 C C . GLY B 1 447 ? 63.694 -8.441 -42.200 1.00 30.25 427 GLY B C 1
ATOM 6485 O O . GLY B 1 447 ? 63.743 -7.279 -42.622 1.00 31.06 427 GLY B O 1
ATOM 6486 N N . ALA B 1 448 ? 63.698 -9.502 -43.001 1.00 30.04 428 ALA B N 1
ATOM 6487 C CA . ALA B 1 448 ? 63.734 -9.366 -44.453 1.00 29.96 428 ALA B CA 1
ATOM 6488 C C . ALA B 1 448 ? 62.375 -8.945 -45.021 1.00 29.33 428 ALA B C 1
ATOM 6489 O O . ALA B 1 448 ? 62.298 -8.371 -46.108 1.00 29.79 428 ALA B O 1
ATOM 6491 N N . LEU B 1 449 ? 61.309 -9.222 -44.275 1.00 28.36 429 LEU B N 1
ATOM 6492 C CA . LEU B 1 449 ? 59.947 -9.016 -44.771 1.00 27.35 429 LEU B CA 1
ATOM 6493 C C . LEU B 1 449 ? 59.344 -7.672 -44.380 1.00 26.74 429 LEU B C 1
ATOM 6494 O O . LEU B 1 449 ? 58.419 -7.185 -45.036 1.00 26.55 429 LEU B O 1
ATOM 6499 N N . LEU B 1 450 ? 59.858 -7.080 -43.307 1.00 26.16 430 LEU B N 1
ATOM 6500 C CA . LEU B 1 450 ? 59.241 -5.890 -42.740 1.00 25.70 430 LEU B CA 1
ATOM 6501 C C . LEU B 1 450 ? 59.718 -4.618 -43.426 1.00 26.00 430 LEU B C 1
ATOM 6502 O O . LEU B 1 450 ? 60.901 -4.510 -43.780 1.00 26.03 430 LEU B O 1
ATOM 6507 N N . PRO B 1 451 ? 58.798 -3.653 -43.630 1.00 26.03 431 PRO B N 1
ATOM 6508 C CA . PRO B 1 451 ? 59.218 -2.380 -44.205 1.00 26.47 431 PRO B CA 1
ATOM 6509 C C . PRO B 1 451 ? 60.224 -1.695 -43.285 1.00 26.79 431 PRO B C 1
ATOM 6510 O O . PRO B 1 451 ? 60.098 -1.770 -42.061 1.00 26.24 431 PRO B O 1
ATOM 6514 N N . ARG B 1 452 ? 61.225 -1.061 -43.884 1.00 27.33 432 ARG B N 1
ATOM 6515 C CA . ARG B 1 452 ? 62.285 -0.400 -43.137 1.00 28.28 432 ARG B CA 1
ATOM 6516 C C . ARG B 1 452 ? 61.922 1.050 -42.871 1.00 28.47 432 ARG B C 1
ATOM 6517 O O . ARG B 1 452 ? 61.300 1.710 -43.709 1.00 28.55 432 ARG B O 1
ATOM 6525 N N . ALA B 1 453 ? 62.313 1.540 -41.700 1.00 29.16 433 ALA B N 1
ATOM 6526 C CA . ALA B 1 453 ? 62.126 2.939 -41.351 1.00 30.07 433 ALA B CA 1
ATOM 6527 C C . ALA B 1 453 ? 63.130 3.815 -42.100 1.00 31.18 433 ALA B C 1
ATOM 6528 O O . ALA B 1 453 ? 64.201 3.352 -42.501 1.00 31.22 433 ALA B O 1
ATOM 6530 N N . ASN B 1 454 ? 62.760 5.076 -42.291 1.00 32.24 434 ASN B N 1
ATOM 6531 C CA . ASN B 1 454 ? 63.637 6.077 -42.886 1.00 33.64 434 ASN B CA 1
ATOM 6532 C C . ASN B 1 454 ? 64.397 6.853 -41.815 1.00 34.06 434 ASN B C 1
ATOM 6533 O O . ASN B 1 454 ? 63.888 7.058 -40.710 1.00 34.74 434 ASN B O 1
#